Protein AF-A0A2E6AJY1-F1 (afdb_monomer)

Foldseek 3Di:
DVVVLVVPPDDPDQDQDDDDDDADVVFADFADCVSSVHDDDASHKDWDADPVRPDTPDIDGDHPADWDADPVPPRDTAHAPDDDGRDDTHHDAALFKEFFWWLQFAAFDQDPVSADGHGDQWTKIKMFGQDQAKDFQQQKFKDWQWTDGQHHPDIHHHGFMEMEGQDPVSNCVQVVPFHYRYHIDHGRDLAWTKIFIAGNRGGTNAIEIAGCFPPAAVQSRNWQWIKGQQESQAHRHFRLRIYTFWQQVVWDKDKDKDKDFWAPFDPPDPLFAKKWKAFQFFFKKKKAQKWKWWPPVPVVPTATFDDCRFCPVPCPQKDAAFQKDWGWAQDPVGSVGIIIIIGGHTGDALAHRTMMGGTDRVPHGDDRDGRIMMMIIIMMIGTTGFQWMWIAGRRLTPIDIDRRDTHPDHFDRRHRGNSYDHAQFKDKDDWDKPPQAAAAQDKIKTKIFIDGPLAWDFKWKWKDQPDDIDIDTWDDPPRTMTIDIDTGHGAQTKMAMKMKTAGPVGRIAIPVRVGVQWAPMGHYHHPQDDPPFFKEKEKADDPVVVCQLLDQLHLPHPFWGFIWIDISSHDIATRKTKHWDDDLAQSNDLFTKMKIAGRSVDADVNQARIKIWGRPFPCVVLLLVLQVQLPLADGFDKGKYFYRDHDPSNTGITIIGRCPVALSSLVVPAPVGNPKWKWFQDFNFDWDFPDPPDSSGRTGRDYPPTPTDDQDFLAAPDDDLSSCDNRIPTDPPSSRVDCVLSNLRSHLLNDFDPSSVVSQVQRAPLLSLLLNLLSLLLQQQQAEQFHAPPDPDNHRGQWMWIQRPVRRYTGTHGGDRSSTPPDDLQDDSGGDGSVSRSCPHQQNVLSSLLSNVSSLVGRLALVNSVVVQVVSCVSRVHHCVSSRVSSVSSNVNSVVVAPDADFWEWPDAADEAQAQKDKTKTWHASQFDFKDWPPDPDGFDWGRPHSTIIIGIDGDDAAKDKTFMWTAGPVRHTGDGPYGRIYIYHHNHDDQCQLLQKFWFWWQQAAAADDPVLVVVVNRDRQQQTKIKIFRQDQAKHQQAQKFKDWQWTDGLVQWPDGIHHHGFMEMEGQHPVSNCVQVNDPAHYRYYIPHGHDLAKDWIFIAGNNRHTSDIEIDGCDPPAAVCSRRVQWIWGAQDRPDDRNDNVRIYTDDHHYDGRPRRPDQQQPPVRPSDLDQVSLQVLLVQQPDPDHDCSLVRVPPSDSHPVSSCCSACVRLVAALQCLPSPRAREPVSVVQLVVLPQEPVDDPLCDTSNNQPSSSSSGRYPVSVVRRVVSVRYDD

Mean predicted aligned error: 14.97 Å

Sequence (1280 aa):
MLVDCLKHLADVANLVSFPSETLGVGGMKVLSPEDLRGRPDENDLLLLYSSDGQQLLDARCVTDRPGARHDAHAGDWLHPSKLTAGVVNEFSISDAIVINEIMFHHRGRPSSDGMDRVESQEEWIELTNRTTSPVDISGWQLTEAVEFTFANKTIVDPGEFVVVAKDVEAVRIVFPDVRYLGEYTGSLADSNERILLLDQRGNPVDEVHYFDSKPWPEYADGKHSSLELIDVDADNSQAASWAASIESHRSDWQQISYRGVAGPGDSDSRDYHELVMGMLDEGEILIDDIRVIENPDADADARQLIQNSTFDAGNERWRIIGNHAGTVVADPEDPSNQVLHLVSTGRTDDIHNHVETTLKFGDTFATVTEGQSYEISFRAKWLGGSNQLHTRLYFNELPKSHAIEAPVQNGTPGQPNSTAVENAGPSYSSLSQSPVIPDAEQEVVISIDAYDRDGIGAMQLYYTTGEAWEITSMSTDDGITYTGVIPGQPEETTVQFYVAAVDQQGANSMYPPAGPDSRAMIQFQDGNAKLNTVHNFRIIMAASDSAVLHERTSLMSNRRHRATVVYDEEVVYYDVGVRLSGASSSRQSTQHGYNVQFHADQLLLGIHETVTVDRNNPNEIFVRHLINNAGGVPGMYNDVIHVIGTRRDRIGTAQLRLARYDDVYLASQFQDGQEGLLFEKELTYRQALSQSNDPESLKVPFGYSHPLELNTDLEDFGDDKEAYRWHWLVKNHRERDDYRQIVALNKAFSLTGPELQSALVDVIDVDQWLRTFAVMRLFGNRDFYSQPSGYQGHWRHNFQAYVRPEDNRVLVLPWDIDESFQISTSSTIFGVGNVTKLIQLPDNLHYYYGHLDDLMTASFNTEYMDAWKDHYGELLKIDLSRNVNYITSRVEYVRSQLPAELAFELKTQDQTINDSQATLSGAGWVNVREIRLADSLQPIDVIWTSPTTWEAVIPVGPGVNELSVEAFDFRGNRIDTPFANAVTITSTWEDRPQLNQLRVTEINYHPADPSSAEAAAGYDRDDDFEYIELVNKGDQPIELAGARFTEGITFDFSESSVSVLQPNEHVLVVEDIGAFRYRFGSSLLVAGQWSGGLSGNGELLVLIDLNGNEIHRFQYLDDVPWPVAADGGGATLEVVDTEANYNSPENWRASVQGGTPGAGGDSVLGDFDHNGQLNAADIDLLFVELRADEPDLAYDLNGDGRIDELDRDVLVRDILQTNYGDVNLDGVFDSEDLVRLLQIGSFEEGDDRDSTWGDGDWNGDGDFTSEDFVLAFQSGGYTA

Radius of gyration: 40.58 Å; Cα contacts (8 Å, |Δi|>4): 2928; chains: 1; bounding box: 121×111×91 Å

Nearest PDB structures (foldseek):
  5ak8-assembly1_A  TM=7.059E-01  e=1.902E-05  Porphyromonas gingivalis
  5ak7-assembly1_A  TM=6.724E-01  e=1.473E-05  Porphyromonas gingivalis
  6i0x-assembly1_A  TM=6.744E-01  e=1.717E-05  Porphyromonas gingivalis W83
  4ytb-assembly1_A  TM=6.776E-01  e=2.335E-05  Porphyromonas gingivalis W83
  4lsd-assembly3_H  TM=6.461E-01  e=1.478E-02  Homo sapiens

pLDDT: mean 89.28, std 9.58, range [34.38, 98.62]

Structure (mmCIF, N/CA/C/O backbone):
data_AF-A0A2E6AJY1-F1
#
_entry.id   AF-A0A2E6AJY1-F1
#
loop_
_atom_site.group_PDB
_atom_site.id
_atom_site.type_symbol
_atom_site.label_atom_id
_atom_site.label_alt_id
_atom_site.label_comp_id
_atom_site.label_asym_id
_atom_site.label_entity_id
_atom_site.label_seq_id
_atom_site.pdbx_PDB_ins_code
_atom_site.Cartn_x
_atom_site.Cartn_y
_atom_site.Cartn_z
_atom_site.occupancy
_atom_site.B_iso_or_equiv
_atom_site.auth_seq_id
_atom_site.auth_comp_id
_atom_site.auth_asym_id
_atom_site.auth_atom_id
_atom_site.pdbx_PDB_model_num
ATOM 1 N N . MET A 1 1 ? 19.688 -23.619 1.509 1.00 42.84 1 MET A N 1
ATOM 2 C CA . MET A 1 1 ? 20.638 -24.765 1.494 1.00 42.84 1 MET A CA 1
ATOM 3 C C . MET A 1 1 ? 21.855 -24.621 2.423 1.00 42.84 1 MET A C 1
ATOM 5 O O . MET A 1 1 ? 21.955 -25.414 3.346 1.00 42.84 1 MET A O 1
ATOM 9 N N . LEU A 1 2 ? 22.778 -23.655 2.260 1.00 47.34 2 LEU A N 1
ATOM 10 C CA . LEU A 1 2 ? 23.972 -23.548 3.142 1.00 47.34 2 LEU A CA 1
ATOM 11 C C . LEU A 1 2 ? 23.625 -23.330 4.632 1.00 47.34 2 LEU A C 1
ATOM 13 O O . LEU A 1 2 ? 24.323 -23.838 5.507 1.00 47.34 2 LEU A O 1
ATOM 17 N N . VAL A 1 3 ? 22.520 -22.633 4.919 1.00 50.81 3 VAL A N 1
ATOM 18 C CA . VAL A 1 3 ? 22.020 -22.381 6.284 1.00 50.81 3 VAL A CA 1
ATOM 19 C C . VAL A 1 3 ? 21.608 -23.667 7.014 1.00 50.81 3 VAL A C 1
ATOM 21 O O . VAL A 1 3 ? 21.845 -23.777 8.215 1.00 50.81 3 VAL A O 1
ATOM 24 N N . ASP A 1 4 ? 21.066 -24.670 6.317 1.00 53.69 4 ASP A N 1
ATOM 25 C CA . ASP A 1 4 ? 20.640 -25.929 6.947 1.00 53.69 4 ASP A CA 1
ATOM 26 C C . ASP A 1 4 ? 21.817 -26.853 7.267 1.00 53.69 4 ASP A C 1
ATOM 28 O O . ASP A 1 4 ? 21.840 -27.469 8.331 1.00 53.69 4 ASP A O 1
ATOM 32 N N . CYS A 1 5 ? 22.860 -26.862 6.434 1.00 60.31 5 CYS A N 1
ATOM 33 C CA . CYS A 1 5 ? 24.099 -27.588 6.735 1.00 60.31 5 CYS A CA 1
ATOM 34 C C . CYS A 1 5 ? 24.877 -26.939 7.896 1.00 60.31 5 CYS A C 1
ATOM 36 O O . CYS A 1 5 ? 25.526 -27.628 8.682 1.00 60.31 5 CYS A O 1
ATOM 38 N N . LEU A 1 6 ? 24.788 -25.609 8.050 1.00 59.66 6 LEU A N 1
ATOM 39 C CA . LEU A 1 6 ? 25.415 -24.875 9.158 1.00 59.66 6 LEU A CA 1
ATOM 40 C C . LEU A 1 6 ? 24.801 -25.223 10.528 1.00 59.66 6 LEU A C 1
ATOM 42 O O . LEU A 1 6 ? 25.501 -25.131 11.539 1.00 59.66 6 LEU A O 1
ATOM 46 N N . LYS A 1 7 ? 23.541 -25.686 10.585 1.00 54.38 7 LYS A N 1
ATOM 47 C CA . LYS A 1 7 ? 22.890 -26.149 11.830 1.00 54.38 7 LYS A CA 1
ATOM 48 C C . LYS A 1 7 ? 23.546 -27.411 12.412 1.00 54.38 7 LYS A C 1
ATOM 50 O O . LYS A 1 7 ? 23.409 -27.666 13.607 1.00 54.38 7 LYS A O 1
ATOM 55 N N . HIS A 1 8 ? 24.300 -28.160 11.603 1.00 50.12 8 HIS A N 1
ATOM 56 C CA . HIS A 1 8 ? 25.023 -29.373 11.999 1.00 50.12 8 HIS A CA 1
ATOM 57 C C . HIS A 1 8 ? 26.500 -29.141 12.374 1.00 50.12 8 HIS A C 1
ATOM 59 O O . HIS A 1 8 ? 27.252 -30.103 12.514 1.00 50.12 8 HIS A O 1
ATOM 65 N N . LEU A 1 9 ? 26.929 -27.894 12.617 1.00 51.03 9 LEU A N 1
ATOM 66 C CA . LEU A 1 9 ? 28.257 -27.571 13.168 1.00 51.03 9 LEU A CA 1
ATOM 67 C C . LEU A 1 9 ? 28.395 -27.987 14.652 1.00 51.03 9 LEU A C 1
ATOM 69 O O . LEU A 1 9 ? 28.571 -27.160 15.547 1.00 51.03 9 LEU A O 1
ATOM 73 N N . ALA A 1 10 ? 28.354 -29.288 14.925 1.00 42.06 10 ALA A N 1
ATOM 74 C CA . ALA A 1 10 ? 28.897 -29.888 16.134 1.00 42.06 10 ALA A CA 1
ATOM 75 C C . ALA A 1 10 ? 30.087 -30.770 15.722 1.00 42.06 10 ALA A C 1
ATOM 77 O O . ALA A 1 10 ? 29.943 -31.654 14.889 1.00 42.06 10 ALA A O 1
ATOM 78 N N . ASP A 1 11 ? 31.257 -30.502 16.308 1.00 45.09 11 ASP A N 1
ATOM 79 C CA . ASP A 1 11 ? 32.569 -31.124 16.053 1.00 45.09 11 ASP A CA 1
ATOM 80 C C . ASP A 1 11 ? 33.339 -30.682 14.789 1.00 45.09 11 ASP A C 1
ATOM 82 O O . ASP A 1 11 ? 33.378 -31.325 13.743 1.00 45.09 11 ASP A O 1
ATOM 86 N N . VAL A 1 12 ? 34.133 -29.616 14.952 1.00 52.53 12 VAL A N 1
ATOM 87 C CA . VAL A 1 12 ? 35.274 -29.307 14.075 1.00 52.53 12 VAL A CA 1
ATOM 88 C C . VAL A 1 12 ? 36.398 -30.318 14.337 1.00 52.53 12 VAL A C 1
ATOM 90 O O . VAL A 1 12 ? 37.255 -30.056 15.182 1.00 52.53 12 VAL A O 1
ATOM 93 N N . ALA A 1 13 ? 36.440 -31.465 13.647 1.00 53.91 13 ALA A N 1
ATOM 94 C CA . ALA A 1 13 ? 37.613 -32.352 13.733 1.00 53.91 13 ALA A CA 1
ATOM 95 C C . ALA A 1 13 ? 37.747 -33.433 12.635 1.00 53.91 13 ALA A C 1
ATOM 97 O O . ALA A 1 13 ? 37.856 -34.605 12.970 1.00 53.91 13 ALA A O 1
ATOM 98 N N . ASN A 1 14 ? 37.864 -33.086 11.345 1.00 63.66 14 ASN A N 1
ATOM 99 C CA . ASN A 1 14 ? 38.425 -34.009 10.332 1.00 63.66 14 ASN A CA 1
ATOM 100 C C . ASN A 1 14 ? 39.212 -33.273 9.229 1.00 63.66 14 ASN A C 1
ATOM 102 O O . ASN A 1 14 ? 38.935 -33.394 8.041 1.00 63.66 14 ASN A O 1
ATOM 106 N N . LEU A 1 15 ? 40.236 -32.501 9.614 1.00 70.88 15 LEU A N 1
ATOM 107 C CA . LEU A 1 15 ? 41.126 -31.862 8.639 1.00 70.88 15 LEU A CA 1
ATOM 108 C C . LEU A 1 15 ? 41.986 -32.915 7.915 1.00 70.88 15 LEU A C 1
ATOM 110 O O . LEU A 1 15 ? 42.798 -33.618 8.531 1.00 70.88 15 LEU A O 1
ATOM 114 N N . VAL A 1 16 ? 41.842 -32.978 6.593 1.00 74.62 16 VAL A N 1
ATOM 115 C CA . VAL A 1 16 ? 42.695 -33.760 5.695 1.00 74.62 16 VAL A CA 1
ATOM 116 C C . VAL A 1 16 ? 43.609 -32.799 4.940 1.00 74.62 16 VAL A C 1
ATOM 118 O O . VAL A 1 16 ? 43.146 -31.942 4.196 1.00 74.62 16 VAL A O 1
ATOM 121 N N . SER A 1 17 ? 44.922 -32.938 5.123 1.00 76.62 17 SER A N 1
ATOM 122 C CA . SER A 1 17 ? 45.910 -32.191 4.338 1.00 76.62 17 SER A CA 1
ATOM 123 C C . SER A 1 17 ? 46.384 -33.028 3.156 1.00 76.62 17 SER A C 1
ATOM 125 O O . SER A 1 17 ? 46.909 -34.129 3.348 1.00 76.62 17 SER A O 1
ATOM 127 N N . PHE A 1 18 ? 46.251 -32.490 1.947 1.00 73.38 18 PHE A N 1
ATOM 128 C CA . PHE A 1 18 ? 46.816 -33.100 0.747 1.00 73.38 18 PHE A CA 1
ATOM 129 C C . PHE A 1 18 ? 48.345 -32.915 0.707 1.00 73.38 18 PHE A C 1
ATOM 131 O O . PHE A 1 18 ? 48.871 -31.934 1.246 1.00 73.38 18 PHE A O 1
ATOM 138 N N . PRO A 1 19 ? 49.098 -33.842 0.088 1.00 72.88 19 PRO A N 1
ATOM 139 C CA . PRO A 1 19 ? 50.510 -33.626 -0.206 1.00 72.88 19 PRO A CA 1
ATOM 140 C C . PRO A 1 19 ? 50.704 -32.357 -1.043 1.00 72.88 19 PRO A C 1
ATOM 142 O O . PRO A 1 19 ? 49.850 -32.013 -1.853 1.00 72.88 19 PRO A O 1
ATOM 145 N N . SER A 1 20 ? 51.846 -31.681 -0.890 1.00 73.00 20 SER A N 1
ATOM 146 C CA . SER A 1 20 ? 52.177 -30.527 -1.732 1.00 73.00 20 SER A CA 1
ATOM 147 C C . SER A 1 20 ? 52.268 -30.961 -3.200 1.00 73.00 20 SER A C 1
ATOM 149 O O . SER A 1 20 ? 53.200 -31.665 -3.593 1.00 73.00 20 SER A O 1
ATOM 151 N N . GLU A 1 21 ? 51.280 -30.549 -3.990 1.00 73.56 21 GLU A N 1
ATOM 152 C CA . GLU A 1 21 ? 51.179 -30.785 -5.426 1.00 73.56 21 GLU A CA 1
ATOM 153 C C . GLU A 1 21 ? 50.774 -29.490 -6.140 1.00 73.56 21 GLU A C 1
ATOM 155 O O . GLU A 1 21 ? 50.106 -28.630 -5.571 1.00 73.56 21 GLU A O 1
ATOM 160 N N . THR A 1 22 ? 51.232 -29.315 -7.379 1.00 78.31 22 THR A N 1
ATOM 161 C CA . THR A 1 22 ? 50.861 -28.166 -8.213 1.00 78.31 22 THR A CA 1
ATOM 162 C C . THR A 1 22 ? 49.857 -28.634 -9.251 1.00 78.31 22 THR A C 1
ATOM 164 O O . THR A 1 22 ? 50.200 -29.445 -10.113 1.00 78.31 22 THR A O 1
ATOM 167 N N . LEU A 1 23 ? 48.636 -28.111 -9.178 1.00 79.31 23 LEU A N 1
ATOM 168 C CA . LEU A 1 23 ? 47.626 -28.289 -10.212 1.00 79.31 23 LEU A CA 1
ATOM 169 C C . LEU A 1 23 ? 47.778 -27.144 -11.222 1.00 79.31 23 LEU A C 1
ATOM 171 O O . LEU A 1 23 ? 47.680 -25.975 -10.857 1.00 79.31 23 LEU A O 1
ATOM 175 N N . GLY A 1 24 ? 48.115 -27.465 -12.472 1.00 80.44 24 GLY A N 1
ATOM 176 C CA . GLY A 1 24 ? 48.156 -26.464 -13.545 1.00 80.44 24 GLY A CA 1
ATOM 177 C C . GLY A 1 24 ? 46.748 -26.000 -13.932 1.00 80.44 24 GLY A C 1
ATOM 178 O O . GLY A 1 24 ? 45.772 -26.670 -13.603 1.00 80.44 24 GLY A O 1
ATOM 179 N N . VAL A 1 25 ? 46.642 -24.889 -14.667 1.00 76.75 25 VAL A N 1
ATOM 180 C CA . VAL A 1 25 ? 45.364 -24.415 -15.235 1.00 76.75 25 VAL A CA 1
ATOM 181 C C . VAL A 1 25 ? 44.717 -25.539 -16.058 1.00 76.75 25 VAL A C 1
ATOM 183 O O . VAL A 1 25 ? 45.380 -26.135 -16.909 1.00 76.75 25 VAL A O 1
ATOM 186 N N . GLY A 1 26 ? 43.454 -25.863 -15.765 1.00 75.25 26 GLY A N 1
ATOM 187 C CA . GLY A 1 26 ? 42.714 -26.978 -16.378 1.00 75.25 26 GLY A CA 1
ATOM 188 C C . GLY A 1 26 ? 43.095 -28.382 -15.876 1.00 75.25 26 GLY A C 1
ATOM 189 O O . GLY A 1 26 ? 42.573 -29.375 -16.379 1.00 75.25 26 GLY A O 1
ATOM 190 N N . GLY A 1 27 ? 44.009 -28.502 -14.908 1.00 82.94 27 GLY A N 1
ATOM 191 C CA . GLY A 1 27 ? 44.335 -29.773 -14.262 1.00 82.94 27 GLY A CA 1
ATOM 192 C C . GLY A 1 27 ? 43.208 -30.249 -13.343 1.00 82.94 27 GLY A C 1
ATOM 193 O O . GLY A 1 27 ? 42.554 -29.441 -12.695 1.00 82.94 27 GLY A O 1
ATOM 194 N N . MET A 1 28 ? 43.002 -31.565 -13.250 1.00 86.31 28 MET A N 1
ATOM 195 C CA . MET A 1 28 ? 41.952 -32.171 -12.420 1.00 86.31 28 MET A CA 1
ATOM 196 C C . MET A 1 28 ? 42.543 -33.118 -11.377 1.00 86.31 28 MET A C 1
ATOM 198 O O . MET A 1 28 ? 43.486 -33.862 -11.660 1.00 86.31 28 MET A O 1
ATOM 202 N N . LYS A 1 29 ? 41.955 -33.120 -10.178 1.00 86.50 29 LYS A N 1
ATOM 203 C CA . LYS A 1 29 ? 42.281 -34.044 -9.089 1.00 86.50 29 LYS A CA 1
ATOM 204 C C . LYS A 1 29 ? 41.011 -34.759 -8.640 1.00 86.50 29 LYS A C 1
ATOM 206 O O . LYS A 1 29 ? 40.034 -34.115 -8.281 1.00 86.50 29 LYS A O 1
ATOM 211 N N . VAL A 1 30 ? 41.041 -36.089 -8.649 1.00 88.31 30 VAL A N 1
ATOM 212 C CA . VAL A 1 30 ? 39.975 -36.917 -8.071 1.00 88.31 30 VAL A CA 1
ATOM 213 C C . VAL A 1 30 ? 40.367 -37.267 -6.647 1.00 88.31 30 VAL A C 1
ATOM 215 O O . VAL A 1 30 ? 41.493 -37.713 -6.427 1.00 88.31 30 VAL A O 1
ATOM 218 N N . LEU A 1 31 ? 39.440 -37.064 -5.714 1.00 86.25 31 LEU A N 1
ATOM 219 C CA . LEU A 1 31 ? 39.579 -37.457 -4.317 1.00 86.25 31 LEU A CA 1
ATOM 220 C C . LEU A 1 31 ? 38.693 -38.674 -4.057 1.00 86.25 31 LEU A C 1
ATOM 222 O O . LEU A 1 31 ? 37.491 -38.634 -4.319 1.00 86.25 31 LEU A O 1
ATOM 226 N N . SER A 1 32 ? 39.284 -39.766 -3.583 1.00 85.50 32 SER A N 1
ATOM 227 C CA . SER A 1 32 ? 38.549 -40.967 -3.190 1.00 85.50 32 SER A CA 1
ATOM 228 C C . SER A 1 32 ? 38.140 -40.917 -1.709 1.00 85.50 32 SER A C 1
ATOM 230 O O . SER A 1 32 ? 38.655 -40.094 -0.946 1.00 85.50 32 SER A O 1
ATOM 232 N N . PRO A 1 33 ? 37.254 -41.817 -1.244 1.00 84.56 33 PRO A N 1
ATOM 233 C CA . PRO A 1 33 ? 36.980 -41.956 0.185 1.00 84.56 33 PRO A CA 1
ATOM 234 C C . PRO A 1 33 ? 38.246 -42.204 1.023 1.00 84.56 33 PRO A C 1
ATOM 236 O O . PRO A 1 33 ? 38.323 -41.764 2.165 1.00 84.56 33 PRO A O 1
ATOM 239 N N . GLU A 1 34 ? 39.268 -42.872 0.476 1.00 83.44 34 GLU A N 1
ATOM 240 C CA . GLU A 1 34 ? 40.556 -43.040 1.159 1.00 83.44 34 GLU A CA 1
ATOM 241 C C . GLU A 1 34 ? 41.315 -41.717 1.316 1.00 83.44 34 GLU A C 1
ATOM 243 O O . GLU A 1 34 ? 41.922 -41.495 2.367 1.00 83.44 34 GLU A O 1
ATOM 248 N N . ASP A 1 35 ? 41.249 -40.835 0.313 1.00 81.06 35 ASP A N 1
ATOM 249 C CA . ASP A 1 35 ? 41.829 -39.493 0.394 1.00 8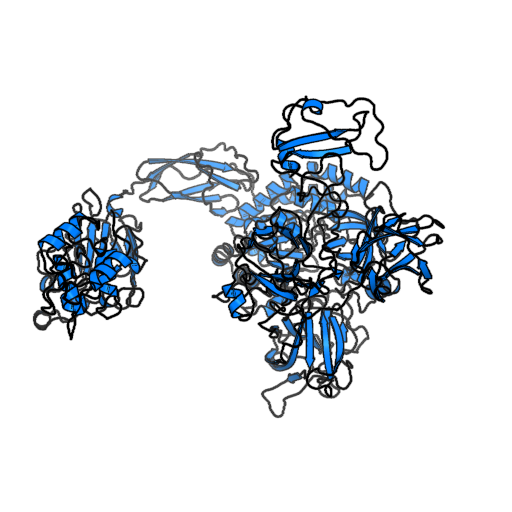1.06 35 ASP A CA 1
ATOM 250 C C . ASP A 1 35 ? 41.109 -38.654 1.461 1.00 81.06 35 ASP A C 1
ATOM 252 O O . ASP A 1 35 ? 41.764 -37.935 2.209 1.00 81.06 35 ASP A O 1
ATOM 256 N N . LEU A 1 36 ? 39.784 -38.804 1.593 1.00 78.19 36 LEU A N 1
ATOM 257 C CA . LEU A 1 36 ? 38.934 -38.064 2.538 1.00 78.19 36 LEU A CA 1
ATOM 258 C C . LEU A 1 36 ? 38.802 -38.714 3.931 1.00 78.19 36 LEU A C 1
ATOM 260 O O . LEU A 1 36 ? 38.121 -38.176 4.798 1.00 78.19 36 LEU A O 1
ATOM 264 N N . ARG A 1 37 ? 39.482 -39.845 4.181 1.00 78.81 37 ARG A N 1
ATOM 265 C CA . ARG A 1 37 ? 39.387 -40.660 5.417 1.00 78.81 37 ARG A CA 1
ATOM 266 C C . ARG A 1 37 ? 37.990 -41.223 5.717 1.00 78.81 37 ARG A C 1
ATOM 268 O O . ARG A 1 37 ? 37.690 -41.549 6.865 1.00 78.81 37 ARG A O 1
ATOM 275 N N . GLY A 1 38 ? 37.170 -41.400 4.695 1.00 82.56 38 GLY A N 1
ATOM 276 C CA . GLY A 1 38 ? 35.807 -41.900 4.795 1.00 82.56 38 GLY A CA 1
ATOM 277 C C . GLY A 1 38 ? 34.940 -41.358 3.668 1.00 82.56 38 GLY A C 1
ATOM 278 O O . GLY A 1 38 ? 35.344 -40.464 2.926 1.00 82.56 38 GLY A O 1
ATOM 279 N N . ARG A 1 39 ? 33.742 -41.924 3.527 1.00 83.44 39 ARG A N 1
ATOM 280 C CA . ARG A 1 39 ? 32.691 -41.315 2.714 1.00 83.44 39 ARG A CA 1
ATOM 281 C C . ARG A 1 39 ? 31.981 -40.281 3.601 1.00 83.44 39 ARG A C 1
ATOM 283 O O . ARG A 1 39 ? 31.583 -40.685 4.689 1.00 83.44 39 ARG A O 1
ATOM 290 N N . PRO A 1 40 ? 31.853 -39.015 3.172 1.00 83.12 40 PRO A N 1
ATOM 291 C CA . PRO A 1 40 ? 31.015 -38.045 3.871 1.00 83.12 40 PRO A CA 1
ATOM 292 C C . PRO A 1 40 ? 29.555 -38.508 3.891 1.00 83.12 40 PRO A C 1
ATOM 294 O O . PRO A 1 40 ? 29.091 -39.102 2.908 1.00 83.12 40 PRO A O 1
ATOM 297 N N . ASP A 1 41 ? 28.858 -38.242 4.986 1.00 84.25 41 ASP A N 1
ATOM 298 C CA . ASP A 1 41 ? 27.434 -38.520 5.132 1.00 84.25 41 ASP A CA 1
ATOM 299 C C . ASP A 1 41 ? 26.594 -37.424 4.448 1.00 84.25 41 ASP A C 1
ATOM 301 O O . ASP A 1 41 ? 27.082 -36.345 4.105 1.00 84.25 41 ASP A O 1
ATOM 305 N N . GLU A 1 42 ? 25.322 -37.713 4.176 1.00 85.00 42 GLU A N 1
ATOM 306 C CA . GLU A 1 42 ? 24.395 -36.721 3.624 1.00 85.00 42 GLU A CA 1
ATOM 307 C C . GLU A 1 42 ? 24.238 -35.538 4.595 1.00 85.00 42 GLU A C 1
ATOM 309 O O . GLU A 1 42 ? 24.121 -35.736 5.804 1.00 85.00 42 GLU A O 1
ATOM 314 N N . ASN A 1 43 ? 24.230 -34.316 4.059 1.00 84.38 43 ASN A N 1
ATOM 315 C CA . ASN A 1 43 ? 24.269 -33.036 4.779 1.00 84.38 43 ASN A CA 1
ATOM 316 C C . ASN A 1 43 ? 25.608 -32.671 5.445 1.00 84.38 43 ASN A C 1
ATOM 318 O O . ASN A 1 43 ? 25.704 -31.590 6.034 1.00 84.38 43 ASN A O 1
ATOM 322 N N . ASP A 1 44 ? 26.666 -33.479 5.293 1.00 83.06 44 ASP A N 1
ATOM 323 C CA . ASP A 1 44 ? 28.016 -33.047 5.673 1.00 83.06 44 ASP A CA 1
ATOM 324 C C . ASP A 1 44 ? 28.442 -31.818 4.854 1.00 83.06 44 ASP A C 1
ATOM 326 O O . ASP A 1 44 ? 28.195 -31.727 3.649 1.00 83.06 44 ASP A O 1
ATOM 330 N N . LEU A 1 45 ? 29.147 -30.877 5.488 1.00 85.44 45 LEU A N 1
ATOM 331 C CA . LEU A 1 45 ? 29.724 -29.714 4.812 1.00 85.44 45 LEU A CA 1
ATOM 332 C C . LEU A 1 45 ? 31.192 -29.974 4.455 1.00 85.44 45 LEU A C 1
ATOM 334 O O . LEU A 1 45 ? 32.060 -30.045 5.328 1.00 85.44 45 LEU A O 1
ATOM 338 N N . LEU A 1 46 ? 31.489 -30.061 3.160 1.00 85.25 46 LEU A N 1
ATOM 339 C CA . LEU A 1 46 ? 32.857 -30.120 2.653 1.00 85.25 46 LEU A CA 1
ATOM 340 C C . LEU A 1 46 ? 33.398 -28.707 2.455 1.00 85.25 46 LEU A C 1
ATOM 342 O O . LEU A 1 46 ? 32.775 -27.889 1.781 1.00 85.25 46 LEU A O 1
ATOM 346 N N . LEU A 1 47 ? 34.578 -28.442 3.016 1.00 86.44 47 LEU A N 1
ATOM 347 C CA . LEU A 1 47 ? 35.272 -27.158 2.931 1.00 86.44 47 LEU A CA 1
ATOM 348 C C . LEU A 1 47 ? 36.681 -27.370 2.378 1.00 86.44 47 LEU A C 1
ATOM 350 O O . LEU A 1 47 ? 37.468 -28.141 2.936 1.00 86.44 47 LEU A O 1
ATOM 354 N N . LEU A 1 48 ? 37.015 -26.666 1.300 1.00 86.75 48 LEU A N 1
ATOM 355 C CA . LEU A 1 48 ? 38.348 -26.657 0.712 1.00 86.75 48 LEU A CA 1
ATOM 356 C C . LEU A 1 48 ? 39.052 -25.357 1.087 1.00 86.75 48 LEU A C 1
ATOM 358 O O . LEU A 1 48 ? 38.608 -24.281 0.708 1.00 86.75 48 LEU A O 1
ATOM 362 N N . TYR A 1 49 ? 40.174 -25.453 1.796 1.00 85.12 49 TYR A N 1
ATOM 363 C CA . TYR A 1 49 ? 40.967 -24.293 2.203 1.00 85.12 49 TYR A CA 1
ATOM 364 C C . TYR A 1 49 ? 42.267 -24.173 1.409 1.00 85.12 49 TYR A C 1
ATOM 366 O O . TYR A 1 49 ? 42.824 -25.163 0.926 1.00 85.12 49 TYR A O 1
ATOM 374 N N . SER A 1 50 ? 42.793 -22.950 1.342 1.00 84.50 50 SER A N 1
ATOM 375 C CA . SER A 1 50 ? 44.165 -22.675 0.931 1.00 84.50 50 SER A CA 1
ATOM 376 C C . SER A 1 50 ? 45.160 -23.418 1.823 1.00 84.50 50 SER A C 1
ATOM 378 O O . SER A 1 50 ? 44.875 -23.781 2.965 1.00 84.50 50 SER A O 1
ATOM 380 N N . SER A 1 51 ? 46.378 -23.633 1.321 1.00 76.38 51 SER A N 1
ATOM 381 C CA . SER A 1 51 ? 47.406 -24.398 2.043 1.00 76.38 51 SER A CA 1
ATOM 382 C C . SER A 1 51 ? 47.825 -23.791 3.390 1.00 76.38 51 SER A C 1
ATOM 384 O O . SER A 1 51 ? 48.392 -24.496 4.221 1.00 76.38 51 SER A O 1
ATOM 386 N N . ASP A 1 52 ? 47.588 -22.493 3.603 1.00 81.19 52 ASP A N 1
ATOM 387 C CA . 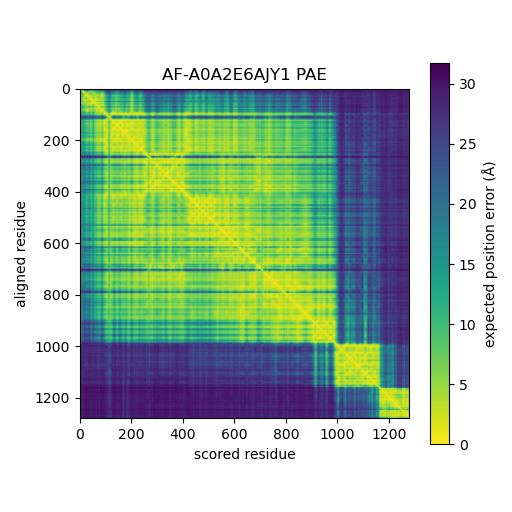ASP A 1 52 ? 47.818 -21.786 4.872 1.00 81.19 52 ASP A CA 1
ATOM 388 C C . ASP A 1 52 ? 46.577 -21.750 5.789 1.00 81.19 52 ASP A C 1
ATOM 390 O O . ASP A 1 52 ? 46.654 -21.246 6.913 1.00 81.19 52 ASP A O 1
ATOM 394 N N . GLY A 1 53 ? 45.449 -22.300 5.326 1.00 78.06 53 GLY A N 1
ATOM 395 C CA . GLY A 1 53 ? 44.177 -22.351 6.040 1.00 78.06 53 GLY A CA 1
ATOM 396 C C . GLY A 1 53 ? 43.477 -21.001 6.199 1.00 78.06 53 GLY A C 1
ATOM 397 O O . GLY A 1 53 ? 42.528 -20.923 6.973 1.00 78.06 53 GLY A O 1
ATOM 398 N N . GLN A 1 54 ? 43.948 -19.937 5.538 1.00 83.44 54 GLN A N 1
ATOM 399 C CA . GLN A 1 54 ? 43.416 -18.578 5.714 1.00 83.44 54 GLN A CA 1
ATOM 400 C C . GLN A 1 54 ? 42.278 -18.238 4.749 1.00 83.44 54 GLN A C 1
ATOM 402 O O . GLN A 1 54 ? 41.480 -17.352 5.042 1.00 83.44 54 GLN A O 1
ATOM 407 N N . GLN A 1 55 ? 42.195 -18.926 3.612 1.00 85.62 55 GLN A N 1
ATOM 408 C CA . GLN A 1 55 ? 41.204 -18.660 2.579 1.00 85.62 55 GLN A CA 1
ATOM 409 C C . GLN A 1 55 ? 40.369 -19.913 2.329 1.00 85.62 55 GLN A C 1
ATOM 411 O O . GLN A 1 55 ? 40.911 -20.990 2.083 1.00 85.62 55 GLN A O 1
ATOM 416 N N . LEU A 1 56 ? 39.046 -19.770 2.382 1.00 87.00 56 LEU A N 1
ATOM 417 C CA . LEU A 1 56 ? 38.126 -20.772 1.859 1.00 87.00 56 LEU A CA 1
ATOM 418 C C . LEU A 1 56 ? 38.143 -20.663 0.330 1.00 87.00 56 LEU A C 1
ATOM 420 O O . LEU A 1 56 ? 37.875 -19.597 -0.215 1.00 87.00 56 LEU A O 1
ATOM 424 N N . LEU A 1 57 ? 38.524 -21.745 -0.340 1.00 85.38 57 LEU A N 1
ATOM 425 C CA . LEU A 1 57 ? 38.601 -21.828 -1.796 1.00 85.38 57 LEU A CA 1
ATOM 426 C C . LEU A 1 57 ? 37.299 -22.352 -2.405 1.00 85.38 57 LEU A C 1
ATOM 428 O O . LEU A 1 57 ? 36.925 -21.904 -3.481 1.00 85.38 57 LEU A O 1
ATOM 432 N N . ASP A 1 58 ? 36.635 -23.301 -1.741 1.00 87.38 58 ASP A N 1
ATOM 433 C CA . ASP A 1 58 ? 35.343 -23.845 -2.174 1.00 87.38 58 ASP A CA 1
ATOM 434 C C . ASP A 1 58 ? 34.593 -24.480 -0.989 1.00 87.38 58 ASP A C 1
ATOM 436 O O . ASP A 1 58 ? 35.211 -24.890 -0.000 1.00 87.38 58 ASP A O 1
ATOM 440 N N . ALA A 1 59 ? 33.269 -24.583 -1.090 1.00 87.62 59 ALA A N 1
ATOM 441 C CA . ALA A 1 59 ? 32.411 -25.222 -0.099 1.00 87.62 59 ALA A CA 1
ATOM 442 C C . ALA A 1 59 ? 31.204 -25.910 -0.750 1.00 87.62 59 ALA A C 1
ATOM 444 O O . ALA A 1 59 ? 30.600 -25.377 -1.681 1.00 87.62 59 ALA A O 1
ATOM 445 N N . ARG A 1 60 ? 30.817 -27.084 -0.237 1.00 85.94 60 ARG A N 1
ATOM 446 C CA . ARG A 1 60 ? 29.641 -27.819 -0.728 1.00 85.94 60 ARG A CA 1
ATOM 447 C C . ARG A 1 60 ? 29.034 -28.718 0.345 1.00 85.94 60 ARG A C 1
ATOM 449 O O . ARG A 1 60 ? 29.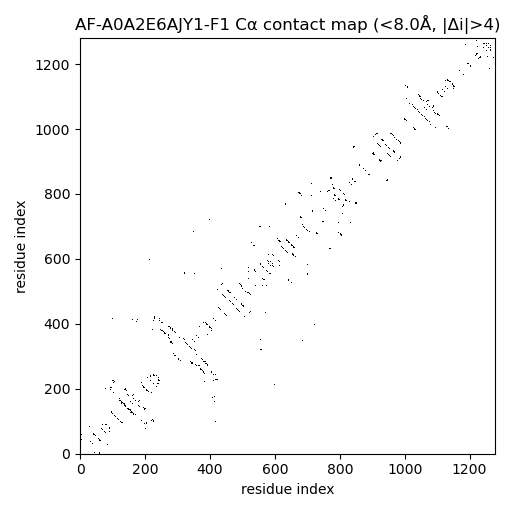753 -29.482 0.983 1.00 85.94 60 ARG A O 1
ATOM 456 N N . CYS A 1 61 ? 27.710 -28.674 0.492 1.00 86.38 61 CYS A N 1
ATOM 457 C CA . CYS A 1 61 ? 26.980 -29.693 1.242 1.00 86.38 61 CYS A CA 1
ATOM 458 C C . CYS A 1 61 ? 26.884 -30.990 0.435 1.00 86.38 61 CYS A C 1
ATOM 460 O O . CYS A 1 61 ? 26.601 -30.965 -0.767 1.00 86.38 61 CYS A O 1
ATOM 462 N N . VAL A 1 62 ? 27.112 -32.118 1.095 1.00 85.56 62 VAL A N 1
ATOM 463 C CA . VAL A 1 62 ? 26.988 -33.442 0.491 1.00 85.56 62 VAL A CA 1
ATOM 464 C C . VAL A 1 62 ? 25.518 -33.808 0.356 1.00 85.56 62 VAL A C 1
ATOM 466 O O . VAL A 1 62 ? 24.764 -33.765 1.321 1.00 85.56 62 VAL A O 1
ATOM 469 N N . THR A 1 63 ? 25.131 -34.186 -0.857 1.00 84.50 63 THR A N 1
ATOM 470 C CA . THR A 1 63 ? 23.788 -34.652 -1.209 1.00 84.50 63 THR A CA 1
ATOM 471 C C . THR A 1 63 ? 23.822 -36.138 -1.559 1.00 84.50 63 THR A C 1
ATOM 473 O O . THR A 1 63 ? 24.868 -36.682 -1.927 1.00 84.50 63 THR A O 1
ATOM 476 N N . ASP A 1 64 ? 22.673 -36.805 -1.493 1.00 84.56 64 ASP A N 1
ATOM 477 C CA . ASP A 1 64 ? 22.497 -38.189 -1.949 1.00 84.56 64 ASP A CA 1
ATOM 478 C C . ASP A 1 64 ? 22.616 -38.346 -3.482 1.00 84.56 64 ASP A C 1
ATOM 480 O O . ASP A 1 64 ? 22.885 -39.440 -3.993 1.00 84.56 64 ASP A O 1
ATOM 484 N N . ARG A 1 65 ? 22.485 -37.240 -4.222 1.00 86.06 65 ARG A N 1
ATOM 485 C CA . ARG A 1 65 ? 22.649 -37.158 -5.678 1.00 86.06 65 ARG A CA 1
ATOM 486 C C . ARG A 1 65 ? 24.036 -36.656 -6.087 1.00 86.06 65 ARG A C 1
ATOM 488 O O . ARG A 1 65 ? 24.593 -35.779 -5.423 1.00 86.06 65 ARG A O 1
ATOM 495 N N . PRO A 1 66 ? 24.589 -37.136 -7.217 1.00 87.56 66 PRO A N 1
ATOM 496 C CA . PRO A 1 66 ? 25.768 -36.527 -7.819 1.00 87.56 66 PRO A CA 1
ATOM 497 C C . PRO A 1 66 ? 25.523 -35.059 -8.172 1.00 87.56 66 PRO A C 1
ATOM 499 O O . PRO A 1 66 ? 24.531 -34.735 -8.826 1.00 87.56 66 PRO A O 1
ATOM 502 N N . GLY A 1 67 ? 26.456 -34.200 -7.773 1.00 88.69 67 GLY A N 1
ATOM 503 C CA . GLY A 1 67 ? 26.525 -32.808 -8.194 1.00 88.69 67 GLY A CA 1
ATOM 504 C C . GLY A 1 67 ? 27.808 -32.551 -8.978 1.00 88.69 67 GLY A C 1
ATOM 505 O O . GLY A 1 67 ? 28.830 -33.193 -8.726 1.00 88.69 67 GLY A O 1
ATOM 506 N N . ALA A 1 68 ? 27.767 -31.607 -9.909 1.00 88.12 68 ALA A N 1
ATOM 507 C CA . ALA A 1 68 ? 28.921 -31.092 -10.632 1.00 88.12 68 ALA A CA 1
ATOM 508 C C . ALA A 1 68 ? 28.664 -29.637 -11.057 1.00 88.12 68 ALA A C 1
ATOM 510 O O . ALA A 1 68 ? 27.520 -29.270 -11.290 1.00 88.12 68 ALA A O 1
ATOM 511 N N . ARG A 1 69 ? 29.712 -28.818 -11.204 1.00 85.81 69 ARG A N 1
ATOM 512 C CA . ARG A 1 69 ? 29.584 -27.466 -11.776 1.00 85.81 69 ARG A CA 1
ATOM 513 C C . ARG A 1 69 ? 29.663 -27.503 -13.304 1.00 85.81 69 ARG A C 1
ATOM 515 O O . ARG A 1 69 ? 30.419 -28.317 -13.854 1.00 85.81 69 ARG A O 1
ATOM 522 N N . HIS A 1 70 ? 28.902 -26.628 -13.955 1.00 80.56 70 HIS A N 1
ATOM 523 C CA . HIS A 1 70 ? 28.944 -26.379 -15.396 1.00 80.56 70 HIS A CA 1
ATOM 524 C C . HIS A 1 70 ? 29.387 -24.936 -15.661 1.00 80.56 70 HIS A C 1
ATOM 526 O O . HIS A 1 70 ? 28.886 -24.017 -15.017 1.00 80.56 70 HIS A O 1
ATOM 532 N N . ASP A 1 71 ? 30.298 -24.737 -16.617 1.00 70.50 71 ASP A N 1
ATOM 533 C CA . ASP A 1 71 ? 30.904 -23.422 -16.878 1.00 70.50 71 ASP A CA 1
ATOM 534 C C . ASP A 1 71 ? 29.872 -22.370 -17.329 1.00 70.50 71 ASP A C 1
ATOM 536 O O . ASP A 1 71 ? 30.050 -21.192 -17.049 1.00 70.50 71 ASP A O 1
ATOM 540 N N . ALA A 1 72 ? 28.775 -22.788 -17.977 1.00 66.38 72 ALA A N 1
ATOM 541 C CA . ALA A 1 72 ? 27.735 -21.876 -18.472 1.00 66.38 72 ALA A CA 1
ATOM 542 C C . ALA A 1 72 ? 26.656 -21.486 -17.437 1.00 66.38 72 ALA A C 1
ATOM 544 O O . ALA A 1 72 ? 25.799 -20.680 -17.762 1.00 66.38 72 ALA A O 1
ATOM 545 N N . HIS A 1 73 ? 26.670 -22.043 -16.220 1.00 70.44 73 HIS A N 1
ATOM 546 C CA . HIS A 1 73 ? 25.670 -21.745 -15.177 1.00 70.44 73 HIS A CA 1
ATOM 547 C C . HIS A 1 73 ? 26.343 -21.195 -13.917 1.00 70.44 73 HIS A C 1
ATOM 549 O O . HIS A 1 73 ? 26.298 -21.842 -12.878 1.00 70.44 73 HIS A O 1
ATOM 555 N N . ALA A 1 74 ? 27.066 -20.073 -14.036 1.00 64.62 74 ALA A N 1
ATOM 556 C CA . ALA A 1 74 ? 27.655 -19.280 -12.938 1.00 64.62 74 ALA A CA 1
ATOM 557 C C . ALA A 1 74 ? 28.423 -20.051 -11.829 1.00 64.62 74 ALA A C 1
ATOM 559 O O . ALA A 1 74 ? 28.689 -19.529 -10.747 1.00 64.62 74 ALA A O 1
ATOM 560 N N . GLY A 1 75 ? 28.827 -21.299 -12.084 1.00 65.69 75 GLY A N 1
ATOM 561 C CA . GLY A 1 75 ? 29.406 -22.183 -11.079 1.00 65.69 75 GLY A CA 1
ATOM 562 C C . GLY A 1 75 ? 28.398 -22.892 -10.163 1.00 65.69 75 GLY A C 1
ATOM 563 O O . GLY A 1 75 ? 28.841 -23.487 -9.181 1.00 65.69 75 GLY A O 1
ATOM 564 N N . ASP A 1 76 ? 27.101 -22.901 -10.449 1.00 77.75 76 ASP A N 1
ATOM 565 C CA . ASP A 1 76 ? 26.118 -23.669 -9.688 1.00 77.75 76 ASP A CA 1
ATOM 566 C C . ASP A 1 76 ? 26.367 -25.176 -9.761 1.00 77.75 76 ASP A C 1
ATOM 568 O O . ASP A 1 76 ? 26.889 -25.727 -10.735 1.00 77.75 76 ASP A O 1
ATOM 572 N N . TRP A 1 77 ? 26.008 -25.865 -8.678 1.00 84.44 77 TRP A N 1
ATOM 573 C CA . TRP A 1 77 ? 26.093 -27.318 -8.601 1.00 84.44 77 TRP A CA 1
ATOM 574 C C . TRP A 1 77 ? 24.841 -27.940 -9.211 1.00 84.44 77 TRP A C 1
ATOM 576 O O . TRP A 1 77 ? 23.799 -28.009 -8.565 1.00 84.44 77 TRP A O 1
ATOM 586 N N . LEU A 1 78 ? 24.997 -28.447 -10.427 1.00 89.12 78 LEU A N 1
ATOM 587 C CA . LEU A 1 78 ? 23.975 -29.106 -11.227 1.00 89.12 78 LEU A CA 1
ATOM 588 C C . LEU A 1 78 ? 24.090 -30.636 -11.148 1.00 89.12 78 LEU A C 1
ATOM 590 O O . LEU A 1 78 ? 25.067 -31.193 -10.640 1.00 89.12 78 LEU A O 1
ATOM 594 N N . HIS A 1 79 ? 23.111 -31.338 -11.704 1.00 90.62 79 HIS A N 1
ATOM 595 C CA . HIS A 1 79 ? 23.033 -32.791 -11.781 1.00 90.62 79 HIS A CA 1
ATOM 596 C C . HIS A 1 79 ? 23.516 -33.305 -13.146 1.00 90.62 79 HIS A C 1
ATOM 598 O O . HIS A 1 79 ? 22.795 -33.220 -14.149 1.00 90.62 79 HIS A O 1
ATOM 604 N N . PRO A 1 80 ? 24.734 -33.880 -13.220 1.00 90.12 80 PRO A N 1
ATOM 605 C CA . PRO A 1 80 ? 25.320 -34.276 -14.490 1.00 90.12 80 PRO A CA 1
ATOM 606 C C . PRO A 1 80 ? 24.556 -35.439 -15.131 1.00 90.12 80 PRO A C 1
ATOM 608 O O . PRO A 1 80 ? 24.007 -36.325 -14.467 1.00 90.12 80 PRO A O 1
ATOM 611 N N . SER A 1 81 ? 24.583 -35.481 -16.463 1.00 89.31 81 SER A N 1
ATOM 612 C CA . SER A 1 81 ? 23.985 -36.573 -17.243 1.00 89.31 81 SER A CA 1
ATOM 613 C C . SER A 1 81 ? 24.661 -37.918 -16.947 1.00 89.31 81 SER A C 1
ATOM 615 O O . SER A 1 81 ? 24.029 -38.979 -17.029 1.00 89.31 81 SER A O 1
ATOM 617 N N . LYS A 1 82 ? 25.939 -37.860 -16.548 1.00 88.94 82 LYS A N 1
ATOM 618 C CA . LYS A 1 82 ? 26.798 -38.996 -16.235 1.00 88.94 82 LYS A CA 1
ATOM 619 C C . LYS A 1 82 ? 27.894 -38.604 -15.241 1.00 88.94 82 LYS A C 1
ATOM 621 O O . LYS A 1 82 ? 28.378 -37.482 -15.238 1.00 88.94 82 LYS A O 1
ATOM 626 N N . LEU A 1 83 ? 28.347 -39.563 -14.436 1.00 88.00 83 LEU A N 1
ATOM 627 C CA . LEU A 1 83 ? 29.516 -39.395 -13.568 1.00 88.00 83 LEU A CA 1
ATOM 628 C C . LEU A 1 83 ? 30.825 -39.337 -14.379 1.00 88.00 83 LEU A C 1
ATOM 630 O O . LEU A 1 83 ? 31.129 -40.260 -15.138 1.00 88.00 83 LEU A O 1
ATOM 634 N N . THR A 1 84 ? 31.624 -38.293 -14.154 1.00 87.44 84 THR A N 1
ATOM 635 C CA . THR A 1 84 ? 32.807 -37.915 -14.959 1.00 87.44 84 THR A CA 1
ATOM 636 C C . THR A 1 84 ? 34.057 -37.660 -14.109 1.00 87.44 84 THR A C 1
ATOM 638 O O . THR A 1 84 ? 34.830 -36.741 -14.361 1.00 87.44 84 THR A O 1
ATOM 641 N N . ALA A 1 85 ? 34.294 -38.470 -13.074 1.00 86.25 85 ALA A N 1
ATOM 642 C CA . ALA A 1 85 ? 35.435 -38.266 -12.178 1.00 86.25 85 ALA A CA 1
ATOM 643 C C . ALA A 1 85 ? 36.782 -38.201 -12.937 1.00 86.25 85 ALA A C 1
ATOM 645 O O . ALA A 1 85 ? 37.191 -39.165 -13.587 1.00 86.25 85 ALA A O 1
ATOM 646 N N . GLY A 1 86 ? 37.489 -37.072 -12.813 1.00 85.31 86 GLY A N 1
ATOM 647 C CA . GLY A 1 86 ? 38.834 -36.868 -13.369 1.00 85.31 86 GLY A CA 1
ATOM 648 C C . GLY A 1 86 ? 38.878 -36.449 -14.838 1.00 85.31 86 GLY A C 1
ATOM 649 O O . GLY A 1 86 ? 39.964 -36.415 -15.417 1.00 85.31 86 GLY A O 1
ATOM 650 N N . VAL A 1 87 ? 37.724 -36.142 -15.429 1.00 87.62 87 VAL A N 1
ATOM 651 C CA . VAL A 1 87 ? 37.573 -35.537 -16.758 1.00 87.62 87 VAL A CA 1
ATOM 652 C C . VAL A 1 87 ? 36.532 -34.410 -16.693 1.00 87.62 87 VAL A C 1
ATOM 654 O O . VAL A 1 87 ? 35.951 -34.166 -15.638 1.00 87.62 87 VAL A O 1
ATOM 657 N N . VAL A 1 88 ? 36.322 -33.697 -17.803 1.00 84.75 88 VAL A N 1
ATOM 658 C CA . VAL A 1 88 ? 35.326 -32.612 -17.891 1.00 84.75 88 VAL A CA 1
ATOM 659 C C . VAL A 1 88 ? 33.923 -33.163 -17.619 1.00 84.75 88 VAL A C 1
ATOM 661 O O . VAL A 1 88 ? 33.601 -34.272 -18.051 1.00 84.75 88 VAL A O 1
ATOM 664 N N . ASN A 1 89 ? 33.107 -32.400 -16.890 1.00 87.94 89 ASN A N 1
ATOM 665 C CA . ASN A 1 89 ? 31.747 -32.793 -16.536 1.00 87.94 89 ASN A CA 1
ATOM 666 C C . ASN A 1 89 ? 30.826 -32.851 -17.762 1.00 87.94 89 ASN A C 1
ATOM 668 O O . ASN A 1 89 ? 30.865 -31.967 -18.612 1.00 87.94 89 ASN A O 1
ATOM 672 N N . GLU A 1 90 ? 29.997 -33.896 -17.850 1.00 88.31 90 GLU A N 1
ATOM 673 C CA . GLU A 1 90 ? 29.063 -34.110 -18.963 1.00 88.31 90 GLU A CA 1
ATOM 674 C C . GLU A 1 90 ? 27.623 -33.823 -18.515 1.00 88.31 90 GLU A C 1
ATOM 676 O O . GLU A 1 90 ? 27.051 -34.541 -17.686 1.00 88.31 90 GLU A O 1
ATOM 681 N N . PHE A 1 91 ? 26.999 -32.817 -19.122 1.00 87.12 91 PHE A N 1
ATOM 682 C CA . PHE A 1 91 ? 25.615 -32.422 -18.864 1.00 87.12 91 PHE A CA 1
ATOM 683 C C . PHE A 1 91 ? 24.727 -32.644 -20.091 1.00 87.12 91 PHE A C 1
ATOM 685 O O . PHE A 1 91 ? 25.193 -32.730 -21.225 1.00 87.12 91 PHE A O 1
ATOM 692 N N . SER A 1 92 ? 23.429 -32.775 -19.845 1.00 85.50 92 SER A N 1
ATOM 693 C CA . SER A 1 92 ? 22.385 -32.766 -20.873 1.00 85.50 92 SER A CA 1
ATOM 694 C C . SER A 1 92 ? 21.267 -31.878 -20.351 1.00 85.50 92 SER A C 1
ATOM 696 O O . SER A 1 92 ? 20.221 -32.380 -19.957 1.00 85.50 92 SER A O 1
ATOM 698 N N . ILE A 1 93 ? 21.575 -30.587 -20.243 1.00 81.94 93 ILE A N 1
ATOM 699 C CA . ILE A 1 93 ? 20.640 -29.555 -19.799 1.00 81.94 93 ILE A CA 1
ATOM 700 C C . ILE A 1 93 ? 19.850 -29.134 -21.032 1.00 81.94 93 ILE A C 1
ATOM 702 O O . ILE A 1 93 ? 20.434 -28.919 -22.097 1.00 81.94 93 ILE A O 1
ATOM 706 N N . SER A 1 94 ? 18.529 -29.119 -20.907 1.00 85.62 94 SER A N 1
ATOM 707 C CA . SER A 1 94 ? 17.659 -28.585 -21.944 1.00 85.62 94 SER A CA 1
ATOM 708 C C . SER A 1 94 ? 17.452 -27.106 -21.677 1.00 85.62 94 SER A C 1
ATOM 710 O O . SER A 1 94 ? 17.227 -26.729 -20.540 1.00 85.62 94 SER A O 1
ATOM 712 N N . ASP A 1 95 ? 17.498 -26.304 -22.728 1.00 87.12 95 ASP A N 1
ATOM 713 C CA . ASP A 1 95 ? 17.117 -24.893 -22.745 1.00 87.12 95 ASP A CA 1
ATOM 714 C C . ASP A 1 95 ? 15.954 -24.693 -23.737 1.00 87.12 95 ASP A C 1
ATOM 716 O O . ASP A 1 95 ? 15.846 -23.661 -24.389 1.00 87.12 95 ASP A O 1
ATOM 720 N N . ALA A 1 96 ? 15.160 -25.741 -23.976 1.00 92.69 96 ALA A N 1
ATOM 721 C CA . ALA A 1 96 ? 14.243 -25.808 -25.112 1.00 92.69 96 ALA A CA 1
ATOM 722 C C . ALA A 1 96 ? 12.859 -25.212 -24.829 1.00 92.69 96 ALA A C 1
ATOM 724 O O . ALA A 1 96 ? 12.186 -24.776 -25.761 1.00 92.69 96 ALA A O 1
ATOM 725 N N . ILE A 1 97 ? 12.441 -25.231 -23.564 1.00 96.69 97 ILE A N 1
ATOM 726 C CA . ILE A 1 97 ? 11.191 -24.637 -23.095 1.00 96.69 97 ILE A CA 1
ATOM 727 C C . ILE A 1 97 ? 11.539 -23.369 -22.337 1.00 96.69 97 ILE A C 1
ATOM 729 O O . ILE A 1 97 ? 12.453 -23.403 -21.517 1.00 96.69 97 ILE A O 1
ATOM 733 N N . VAL A 1 98 ? 10.812 -22.295 -22.608 1.00 96.75 98 VAL A N 1
ATOM 734 C CA . VAL A 1 98 ? 10.986 -21.001 -21.945 1.00 96.75 98 VAL A CA 1
ATOM 735 C C . VAL A 1 98 ? 9.674 -20.559 -21.313 1.00 96.75 98 VAL A C 1
ATOM 737 O O . VAL A 1 98 ? 8.599 -20.871 -21.833 1.00 96.75 98 VAL A O 1
ATOM 740 N N . ILE A 1 99 ? 9.775 -19.857 -20.191 1.00 98.25 99 ILE A N 1
ATOM 741 C CA . ILE A 1 99 ? 8.686 -19.113 -19.569 1.00 98.25 99 ILE A CA 1
ATOM 742 C C . ILE A 1 99 ? 8.404 -17.920 -20.481 1.00 98.25 99 ILE A C 1
ATOM 744 O O . ILE A 1 99 ? 9.299 -17.128 -20.764 1.00 98.25 99 ILE A O 1
ATOM 748 N N . ASN A 1 100 ? 7.185 -17.852 -21.007 1.00 97.81 100 ASN A N 1
ATOM 749 C CA . ASN A 1 100 ? 6.840 -16.973 -22.122 1.00 97.81 100 ASN A CA 1
ATOM 750 C C . ASN A 1 100 ? 5.921 -15.819 -21.715 1.00 97.81 100 ASN A C 1
ATOM 752 O O . ASN A 1 100 ? 6.057 -14.712 -22.229 1.00 97.81 100 ASN A O 1
ATOM 756 N N . GLU A 1 101 ? 4.980 -16.072 -20.811 1.00 98.19 101 GLU A N 1
ATOM 757 C CA . GLU A 1 101 ? 4.007 -15.075 -20.373 1.00 98.19 101 GLU A CA 1
ATOM 758 C C . GLU A 1 101 ? 3.537 -15.393 -18.946 1.00 98.19 101 GLU A C 1
ATOM 760 O O . GLU A 1 101 ? 3.395 -16.563 -18.579 1.00 98.19 101 GLU A O 1
ATOM 765 N N . ILE A 1 102 ? 3.354 -14.360 -18.120 1.00 97.88 102 ILE A N 1
ATOM 766 C CA . ILE A 1 102 ? 3.015 -14.487 -16.697 1.00 97.88 102 ILE A CA 1
ATOM 767 C C . ILE A 1 102 ? 1.902 -13.500 -16.348 1.00 97.88 102 ILE A C 1
ATOM 769 O O . ILE A 1 102 ? 2.042 -12.294 -16.550 1.00 97.88 102 ILE A O 1
ATOM 773 N N . MET A 1 103 ? 0.820 -13.996 -15.753 1.00 96.00 103 MET A N 1
ATOM 774 C CA . MET A 1 103 ? -0.187 -13.173 -15.083 1.00 96.00 103 MET A CA 1
ATOM 775 C C . MET A 1 103 ? -0.010 -13.339 -13.573 1.00 96.00 103 MET A C 1
ATOM 777 O O . MET A 1 103 ? -0.609 -14.237 -12.986 1.00 96.00 103 MET A O 1
ATOM 781 N N . PHE A 1 104 ? 0.859 -12.525 -12.964 1.00 93.88 104 PHE A N 1
ATOM 782 C CA . PHE A 1 104 ? 1.179 -12.632 -11.532 1.00 93.88 104 PHE A CA 1
ATOM 783 C C . PHE A 1 104 ? 0.204 -11.857 -10.647 1.00 93.88 104 PHE A C 1
ATOM 785 O O . PHE A 1 104 ? -0.141 -12.343 -9.584 1.00 93.88 104 PHE A O 1
ATOM 792 N N . HIS A 1 105 ? -0.291 -10.708 -11.113 1.00 89.56 105 HIS A N 1
ATOM 793 C CA . HIS A 1 105 ? -1.258 -9.895 -10.384 1.00 89.56 105 HIS A CA 1
ATOM 794 C C . HIS A 1 105 ? -2.414 -9.532 -11.315 1.00 89.56 105 HIS A C 1
ATOM 796 O O . HIS A 1 105 ? -2.428 -8.505 -12.001 1.00 89.56 105 HIS A O 1
ATOM 802 N N . HIS A 1 106 ? -3.419 -10.403 -11.361 1.00 85.12 106 HIS A N 1
ATOM 803 C CA . HIS A 1 106 ? -4.636 -10.114 -12.105 1.00 85.12 106 HIS A CA 1
ATOM 804 C C . HIS A 1 106 ? -5.527 -9.170 -11.295 1.00 85.12 106 HIS A C 1
ATOM 806 O O . HIS A 1 106 ? -5.705 -9.327 -10.088 1.00 85.12 106 HIS A O 1
ATOM 812 N N . ARG A 1 107 ? -6.169 -8.204 -11.963 1.00 76.44 107 ARG A N 1
ATOM 813 C CA . ARG A 1 107 ? -7.033 -7.239 -11.279 1.00 76.44 107 ARG A CA 1
ATOM 814 C C . ARG A 1 107 ? -8.106 -7.947 -10.444 1.00 76.44 107 ARG A C 1
ATOM 816 O O . ARG A 1 107 ? -8.923 -8.691 -10.990 1.00 76.44 107 ARG A O 1
ATOM 823 N N . GLY A 1 108 ? -8.147 -7.630 -9.149 1.00 68.06 108 GLY A N 1
ATOM 824 C CA . GLY A 1 108 ? -9.150 -8.156 -8.227 1.00 68.06 108 GLY A CA 1
ATOM 825 C C . GLY A 1 108 ? -10.584 -7.823 -8.651 1.00 68.06 108 GLY A C 1
ATOM 826 O O . GLY A 1 108 ? -10.884 -6.705 -9.109 1.00 68.06 108 GLY A O 1
ATOM 827 N N . ARG A 1 109 ? -11.476 -8.802 -8.490 1.00 62.34 109 ARG A N 1
ATOM 828 C CA . ARG A 1 109 ? -12.908 -8.684 -8.798 1.00 62.34 109 ARG A CA 1
ATOM 829 C C . ARG A 1 109 ? -13.640 -8.071 -7.600 1.00 62.34 109 ARG A C 1
ATOM 831 O O . ARG A 1 109 ? -13.232 -8.306 -6.465 1.00 62.34 109 ARG A O 1
ATOM 838 N N . PRO A 1 110 ? -14.718 -7.296 -7.806 1.00 52.09 110 PRO A N 1
ATOM 839 C CA . PRO A 1 110 ? -15.604 -6.945 -6.702 1.00 52.09 110 PRO A CA 1
ATOM 840 C C . PRO A 1 110 ? -16.115 -8.229 -6.033 1.00 52.09 110 PRO A C 1
ATOM 842 O O . PRO A 1 110 ? -16.499 -9.171 -6.729 1.00 52.09 110 PRO A O 1
ATOM 845 N N . SER A 1 111 ? -16.111 -8.271 -4.707 1.00 49.28 111 SER A N 1
ATOM 846 C CA . SER A 1 111 ? -16.706 -9.335 -3.906 1.00 49.28 111 SER A CA 1
ATOM 847 C C . SER A 1 111 ? -18.208 -9.447 -4.182 1.00 49.28 111 SER A C 1
ATOM 849 O O . SER A 1 111 ? -18.840 -8.548 -4.744 1.00 49.28 111 SER A O 1
ATOM 851 N N . SER A 1 112 ? -18.806 -10.567 -3.778 1.00 38.66 112 SER A N 1
ATOM 852 C CA . SER A 1 112 ? -20.230 -10.868 -3.983 1.00 38.66 112 SER A CA 1
ATOM 853 C C . SER A 1 112 ? -21.184 -9.879 -3.300 1.00 38.66 112 SER A C 1
ATOM 855 O O . SER A 1 112 ? -22.301 -9.680 -3.776 1.00 38.66 112 SER A O 1
ATOM 857 N N . ASP A 1 113 ? -20.750 -9.229 -2.224 1.00 36.19 113 ASP A N 1
ATOM 858 C CA . ASP A 1 113 ? -21.467 -8.148 -1.540 1.00 36.19 113 ASP A CA 1
ATOM 859 C C . ASP A 1 113 ? -21.134 -6.749 -2.102 1.00 36.19 113 ASP A C 1
ATOM 861 O O . ASP A 1 113 ? -21.697 -5.748 -1.657 1.00 36.19 113 ASP A O 1
ATOM 865 N N . GLY A 1 114 ? -20.243 -6.670 -3.100 1.00 34.38 114 GLY A N 1
ATOM 866 C CA . GLY A 1 114 ? -19.760 -5.430 -3.709 1.00 34.38 114 GLY A CA 1
ATOM 867 C C . GLY A 1 114 ? -18.924 -4.559 -2.767 1.00 34.38 114 GLY A C 1
ATOM 868 O O . GLY A 1 114 ? -18.668 -3.398 -3.095 1.00 34.38 114 GLY A O 1
ATOM 869 N N . MET A 1 115 ? -18.552 -5.095 -1.602 1.00 39.19 115 MET A N 1
ATOM 870 C CA . MET A 1 115 ? -17.879 -4.386 -0.520 1.00 39.19 115 MET A CA 1
ATOM 871 C C . MET A 1 115 ? -16.360 -4.400 -0.733 1.00 39.19 115 MET A C 1
ATOM 873 O O . MET A 1 115 ? -15.758 -3.334 -0.748 1.00 39.19 115 MET A O 1
ATOM 877 N N . ASP A 1 116 ? -15.745 -5.550 -0.993 1.00 46.38 116 ASP A N 1
ATOM 878 C CA . ASP A 1 116 ? -14.293 -5.711 -1.101 1.00 46.38 116 ASP A CA 1
ATOM 879 C C . ASP A 1 116 ? -13.845 -5.998 -2.540 1.00 46.38 116 ASP A C 1
ATOM 881 O O . ASP A 1 116 ? -14.627 -6.398 -3.400 1.00 46.38 116 ASP A O 1
ATOM 885 N N . ARG A 1 117 ? -12.564 -5.775 -2.845 1.00 55.03 117 ARG A N 1
ATOM 886 C CA . ARG A 1 117 ? -11.945 -6.397 -4.020 1.00 55.03 117 ARG A CA 1
ATOM 887 C C . ARG A 1 117 ? -11.299 -7.682 -3.542 1.00 55.03 117 ARG A C 1
ATOM 889 O O . ARG A 1 117 ? -10.399 -7.628 -2.715 1.00 55.03 117 ARG A O 1
ATOM 896 N N . VAL A 1 118 ? -11.776 -8.811 -4.047 1.00 59.53 118 VAL A N 1
ATOM 897 C CA . VAL A 1 118 ? -11.139 -10.102 -3.801 1.00 59.53 118 VAL A CA 1
ATOM 898 C C . VAL A 1 118 ? -10.020 -10.243 -4.818 1.00 59.53 118 VAL A C 1
ATOM 900 O O . VAL A 1 118 ? -10.239 -10.020 -6.016 1.00 59.53 118 VAL A O 1
ATOM 903 N N . GLU A 1 119 ? -8.831 -10.570 -4.327 1.00 66.44 119 GLU A N 1
ATOM 904 C CA . GLU A 1 119 ? -7.695 -10.956 -5.155 1.00 66.44 119 GLU A CA 1
ATOM 905 C C . GLU A 1 119 ? -8.139 -12.019 -6.167 1.00 66.44 119 GLU A C 1
ATOM 907 O O . GLU A 1 119 ? -8.910 -12.938 -5.854 1.00 66.44 119 GLU A O 1
ATOM 912 N N . SER A 1 120 ? -7.736 -11.836 -7.420 1.00 73.06 120 SER A N 1
ATOM 913 C CA . SER A 1 120 ? -8.171 -12.738 -8.476 1.00 73.06 120 SER A CA 1
ATOM 914 C C . SER A 1 120 ? -7.486 -14.095 -8.319 1.00 73.06 120 SER A C 1
ATOM 916 O O . SER A 1 120 ? -6.301 -14.167 -8.029 1.00 73.06 120 SER A O 1
ATOM 918 N N . GLN A 1 121 ? -8.219 -15.181 -8.564 1.00 75.56 121 GLN A N 1
ATOM 919 C CA . GLN A 1 121 ? -7.626 -16.524 -8.651 1.00 75.56 121 GLN A CA 1
ATOM 920 C C . GLN A 1 121 ? -7.058 -16.816 -10.055 1.00 75.56 121 GLN A C 1
ATOM 922 O O . GLN A 1 121 ? -6.606 -17.924 -10.328 1.00 75.56 121 GLN A O 1
ATOM 927 N N . GLU A 1 122 ? -7.087 -15.833 -10.962 1.00 84.44 122 GLU A N 1
ATOM 928 C CA . GLU A 1 122 ? -6.706 -15.955 -12.377 1.00 84.44 122 GLU A CA 1
ATOM 929 C C . GLU A 1 122 ? -5.203 -15.741 -12.615 1.00 84.44 122 GLU A C 1
ATOM 931 O O . GLU A 1 122 ? -4.806 -15.125 -13.605 1.00 84.44 122 GLU A O 1
ATOM 936 N N . GLU A 1 123 ? -4.364 -16.247 -11.715 1.00 93.19 123 GLU A N 1
ATOM 937 C CA . GLU A 1 123 ? -2.921 -16.302 -11.931 1.00 93.19 123 GLU A CA 1
ATOM 938 C C . GLU A 1 123 ? -2.550 -17.484 -12.836 1.00 93.19 123 GLU A C 1
ATOM 940 O O . GLU A 1 123 ? -3.103 -18.589 -12.716 1.00 93.19 123 GLU A O 1
ATOM 945 N N . TRP A 1 124 ? -1.591 -17.276 -13.738 1.00 96.62 124 TRP A N 1
ATOM 946 C CA . TRP A 1 124 ? -1.114 -18.328 -14.633 1.00 96.62 124 TRP A CA 1
ATOM 947 C C . TRP A 1 124 ? 0.286 -18.064 -15.188 1.00 96.62 124 TRP A C 1
ATOM 949 O O . TRP A 1 124 ? 0.763 -16.931 -15.250 1.00 96.62 124 TRP A O 1
ATOM 959 N N . ILE A 1 125 ? 0.934 -19.152 -15.613 1.00 98.50 125 ILE A N 1
ATOM 960 C CA . ILE A 1 125 ? 2.261 -19.172 -16.230 1.00 98.50 125 ILE A CA 1
ATOM 961 C C . ILE A 1 125 ? 2.154 -19.913 -17.563 1.00 98.50 125 ILE A C 1
ATOM 963 O O . ILE A 1 125 ? 1.707 -21.065 -17.617 1.00 98.50 125 ILE A O 1
ATOM 967 N N . GLU A 1 126 ? 2.595 -19.271 -18.638 1.00 98.56 126 GLU A N 1
ATOM 968 C CA . GLU A 1 126 ? 2.702 -19.869 -19.962 1.00 98.56 126 GLU A CA 1
ATOM 969 C C . GLU A 1 126 ? 4.140 -20.282 -20.282 1.00 98.56 126 GLU A C 1
ATOM 971 O O . GLU A 1 126 ? 5.097 -19.543 -20.046 1.00 98.56 126 GLU A O 1
ATOM 976 N N . LEU A 1 127 ? 4.280 -21.460 -20.885 1.00 98.50 127 LEU A N 1
ATOM 977 C CA . LEU A 1 127 ? 5.528 -21.980 -21.421 1.00 98.50 127 LEU A CA 1
ATOM 978 C C . LEU A 1 127 ? 5.427 -22.169 -22.937 1.00 98.50 127 LEU A C 1
ATOM 980 O O . LEU A 1 127 ? 4.385 -22.586 -23.446 1.00 98.50 127 LEU A O 1
ATOM 984 N N . THR A 1 128 ? 6.536 -21.970 -23.653 1.00 98.06 128 THR A N 1
ATOM 985 C CA . THR A 1 128 ? 6.623 -22.277 -25.090 1.00 98.06 128 THR A CA 1
ATOM 986 C C . THR A 1 128 ? 7.875 -23.069 -25.448 1.00 98.06 128 THR A C 1
ATOM 988 O O . THR A 1 128 ? 8.928 -22.930 -24.823 1.00 98.06 128 THR A O 1
ATOM 991 N N . ASN A 1 129 ? 7.773 -23.928 -26.466 1.00 97.44 129 ASN A N 1
ATOM 992 C CA . ASN A 1 129 ? 8.919 -24.639 -27.032 1.00 97.44 129 ASN A CA 1
ATOM 993 C C . ASN A 1 129 ? 9.552 -23.819 -28.160 1.00 97.44 129 ASN A C 1
ATOM 995 O O . ASN A 1 129 ? 9.078 -23.845 -29.298 1.00 97.44 129 ASN A O 1
ATOM 999 N N . ARG A 1 130 ? 10.682 -23.169 -27.873 1.00 93.75 130 ARG A N 1
ATOM 1000 C CA . ARG A 1 130 ? 11.417 -22.351 -28.854 1.00 93.75 130 ARG A CA 1
ATOM 1001 C C . ARG A 1 130 ? 12.179 -23.158 -29.909 1.00 93.75 130 ARG A C 1
ATOM 1003 O O . ARG A 1 130 ? 12.750 -22.602 -30.844 1.00 93.75 130 ARG A O 1
ATOM 1010 N N . THR A 1 131 ? 12.243 -24.484 -29.781 1.00 93.94 131 THR A N 1
ATOM 1011 C CA . THR A 1 131 ? 13.005 -25.331 -30.709 1.00 93.94 131 THR A CA 1
ATOM 1012 C C . THR A 1 131 ? 12.169 -25.812 -31.894 1.00 93.94 131 THR A C 1
ATOM 1014 O O . THR A 1 131 ? 10.951 -25.701 -31.938 1.00 93.94 131 THR A O 1
ATOM 1017 N N . THR A 1 132 ? 12.835 -26.418 -32.882 1.00 94.94 132 THR A N 1
ATOM 1018 C CA . THR A 1 132 ? 12.184 -26.984 -34.079 1.00 94.94 132 THR A CA 1
ATOM 1019 C C . THR A 1 132 ? 11.785 -28.456 -33.928 1.00 94.94 132 THR A C 1
ATOM 1021 O O . THR A 1 132 ? 11.370 -29.086 -34.903 1.00 94.94 132 THR A O 1
ATOM 1024 N N . SER A 1 133 ? 11.947 -29.046 -32.739 1.00 96.19 133 SER A N 1
ATOM 1025 C CA . SER A 1 133 ? 11.612 -30.449 -32.458 1.00 96.19 133 SER A CA 1
ATOM 1026 C C . SER A 1 133 ? 10.716 -30.569 -31.219 1.00 96.19 133 SER A C 1
ATOM 1028 O O . SER A 1 133 ? 10.864 -29.765 -30.305 1.00 96.19 133 SER A O 1
ATOM 1030 N N . PRO A 1 134 ? 9.800 -31.555 -31.156 1.00 97.19 134 PRO A N 1
ATOM 1031 C CA . PRO A 1 134 ? 9.000 -31.777 -29.954 1.00 97.19 134 PRO A CA 1
ATOM 1032 C C . PRO A 1 134 ? 9.884 -32.082 -28.739 1.00 97.19 134 PRO A C 1
ATOM 1034 O O . PRO A 1 134 ? 10.862 -32.830 -28.860 1.00 97.19 134 PRO A O 1
ATOM 1037 N N . VAL A 1 135 ? 9.517 -31.542 -27.577 1.00 97.25 135 VAL A N 1
ATOM 1038 C CA . VAL A 1 135 ? 10.232 -31.728 -26.305 1.00 97.25 135 VAL A CA 1
ATOM 1039 C C . VAL A 1 135 ? 9.345 -32.502 -25.337 1.00 97.25 135 VAL A C 1
ATOM 1041 O O . VAL A 1 135 ? 8.175 -32.176 -25.157 1.00 97.25 135 VAL A O 1
ATOM 1044 N N . ASP A 1 136 ? 9.903 -33.543 -24.722 1.00 96.19 136 ASP A N 1
ATOM 1045 C CA . ASP A 1 136 ? 9.246 -34.299 -23.655 1.00 96.19 136 ASP A CA 1
ATOM 1046 C C . ASP A 1 136 ? 9.614 -33.683 -22.300 1.00 96.19 136 ASP A C 1
ATOM 1048 O O . ASP A 1 136 ? 10.766 -33.778 -21.865 1.00 96.19 136 ASP A O 1
ATOM 1052 N N . ILE A 1 137 ? 8.629 -33.060 -21.653 1.00 97.25 137 ILE A N 1
ATOM 1053 C CA . ILE A 1 137 ? 8.771 -32.408 -20.344 1.00 97.25 137 ILE A CA 1
ATOM 1054 C C . ILE A 1 137 ? 8.250 -33.279 -19.196 1.00 97.25 137 ILE A C 1
ATOM 1056 O O . ILE A 1 137 ? 7.985 -32.792 -18.102 1.00 97.25 137 ILE A O 1
ATOM 1060 N N . SER A 1 138 ? 8.078 -34.584 -19.418 1.00 97.06 138 SER A N 1
ATOM 1061 C CA . SER A 1 138 ? 7.616 -35.504 -18.375 1.00 97.06 138 SER A CA 1
ATOM 1062 C C . SER A 1 138 ? 8.494 -35.434 -17.121 1.00 97.06 138 SER A C 1
ATOM 1064 O O . SER A 1 138 ? 9.709 -35.628 -17.192 1.00 97.06 138 SER A O 1
ATOM 1066 N N . GLY A 1 139 ? 7.870 -35.208 -15.962 1.00 95.56 139 GLY A N 1
ATOM 1067 C CA . GLY A 1 139 ? 8.553 -35.153 -14.668 1.00 95.56 139 GLY A CA 1
ATOM 1068 C C . GLY A 1 139 ? 9.400 -33.900 -14.435 1.00 95.56 139 GLY A C 1
ATOM 1069 O O . GLY A 1 139 ? 10.133 -33.862 -13.450 1.00 95.56 139 GLY A O 1
ATOM 1070 N N . TRP A 1 140 ? 9.329 -32.903 -15.321 1.00 97.50 140 TRP A N 1
ATOM 1071 C CA . TRP A 1 140 ? 9.865 -31.564 -15.062 1.00 97.50 140 TRP A CA 1
ATOM 1072 C C . TRP A 1 140 ? 9.032 -30.873 -13.979 1.00 97.50 140 TRP A C 1
ATOM 1074 O O . TRP A 1 140 ? 7.923 -31.328 -13.667 1.00 97.50 140 TRP A O 1
ATOM 1084 N N . GLN A 1 141 ? 9.543 -29.784 -13.407 1.00 98.00 141 GLN A N 1
ATOM 1085 C CA . GLN A 1 141 ? 8.885 -29.100 -12.294 1.00 98.00 141 GLN A CA 1
ATOM 1086 C C . GLN A 1 141 ? 8.960 -27.578 -12.415 1.00 98.00 141 GLN A C 1
ATOM 1088 O O . GLN A 1 141 ? 9.993 -27.058 -12.819 1.00 98.00 141 GLN A O 1
ATOM 1093 N N . LEU A 1 142 ? 7.895 -26.880 -12.019 1.00 98.25 142 LEU A N 1
ATOM 1094 C CA . LEU A 1 142 ? 7.967 -25.476 -11.605 1.00 98.25 142 LEU A CA 1
ATOM 1095 C C . LEU A 1 142 ? 8.113 -25.442 -10.083 1.00 98.25 142 LEU A C 1
ATOM 1097 O O . LEU A 1 142 ? 7.466 -26.234 -9.388 1.00 98.25 142 LEU A O 1
ATOM 1101 N N . THR A 1 143 ? 9.017 -24.594 -9.601 1.00 96.62 143 THR A N 1
ATOM 1102 C CA . THR A 1 143 ? 9.405 -24.478 -8.187 1.00 96.62 143 THR A CA 1
ATOM 1103 C C . THR A 1 143 ? 9.676 -23.017 -7.809 1.00 96.62 143 THR A C 1
ATOM 1105 O O . THR A 1 143 ? 9.667 -22.145 -8.682 1.00 96.62 143 THR A O 1
ATOM 1108 N N . GLU A 1 144 ? 9.991 -22.786 -6.528 1.00 93.00 144 GLU A N 1
ATOM 1109 C CA . GLU A 1 144 ? 10.169 -21.474 -5.883 1.00 93.00 144 GLU A CA 1
ATOM 1110 C C . GLU A 1 144 ? 8.811 -20.783 -5.682 1.00 93.00 144 GLU A C 1
ATOM 1112 O O . GLU A 1 144 ? 8.160 -21.100 -4.689 1.00 93.00 144 GLU A O 1
ATOM 1117 N N . ALA A 1 145 ? 8.351 -19.942 -6.613 1.00 92.50 145 ALA A N 1
ATOM 1118 C CA . ALA A 1 145 ? 7.061 -19.244 -6.506 1.00 92.50 145 ALA A CA 1
ATOM 1119 C C . ALA A 1 145 ? 5.844 -20.182 -6.403 1.00 92.50 145 ALA A C 1
ATOM 1121 O O . ALA A 1 145 ? 4.934 -20.006 -5.595 1.00 92.50 145 ALA A O 1
ATOM 1122 N N . VAL A 1 146 ? 5.833 -21.223 -7.236 1.00 95.81 146 VAL A N 1
ATOM 1123 C CA . VAL A 1 146 ? 4.730 -22.186 -7.327 1.00 95.81 146 VAL A CA 1
ATOM 1124 C C . VAL A 1 146 ? 5.274 -23.604 -7.368 1.00 95.81 146 VAL A C 1
ATOM 1126 O O . VAL A 1 146 ? 6.410 -23.833 -7.780 1.00 95.81 146 VAL A O 1
ATOM 1129 N N . GLU A 1 147 ? 4.451 -24.578 -6.994 1.00 97.56 147 GLU A N 1
ATOM 1130 C CA . GLU A 1 147 ? 4.785 -25.997 -7.083 1.00 97.56 147 GLU A CA 1
ATOM 1131 C C . GLU A 1 147 ? 3.919 -26.685 -8.145 1.00 97.56 147 GLU A C 1
ATOM 1133 O O . GLU A 1 147 ? 2.697 -26.792 -8.017 1.00 97.56 147 GLU A O 1
ATOM 1138 N N . PHE A 1 148 ? 4.560 -27.198 -9.200 1.00 98.12 148 PHE A N 1
ATOM 1139 C CA . PHE A 1 148 ? 3.894 -27.995 -10.233 1.00 98.12 148 PHE A CA 1
ATOM 1140 C C . PHE A 1 148 ? 4.825 -29.071 -10.788 1.00 98.12 148 PHE A C 1
ATOM 1142 O O . PHE A 1 148 ? 6.004 -28.819 -11.016 1.00 98.12 148 PHE A O 1
ATOM 1149 N N . THR A 1 149 ? 4.314 -30.280 -11.042 1.00 98.19 149 THR A N 1
ATOM 1150 C CA . THR A 1 149 ? 5.077 -31.361 -11.693 1.00 98.19 149 THR A CA 1
ATOM 1151 C C . THR A 1 149 ? 4.360 -31.828 -12.952 1.00 98.19 149 THR A C 1
ATOM 1153 O O . THR A 1 149 ? 3.226 -32.303 -12.894 1.00 98.19 149 THR A O 1
ATOM 1156 N N . PHE A 1 150 ? 5.043 -31.754 -14.094 1.00 98.00 150 PHE A N 1
ATOM 1157 C CA . PHE A 1 150 ? 4.467 -32.118 -15.386 1.00 98.00 150 PHE A CA 1
ATOM 1158 C C . PHE A 1 150 ? 4.215 -33.626 -15.482 1.00 98.00 150 PHE A C 1
ATOM 1160 O O . PHE A 1 150 ? 5.101 -34.456 -15.240 1.00 98.00 150 PHE A O 1
ATOM 1167 N N . ALA A 1 151 ? 2.993 -33.988 -15.879 1.00 97.12 151 ALA A N 1
ATOM 1168 C CA . ALA A 1 151 ? 2.554 -35.373 -15.968 1.00 97.12 151 ALA A CA 1
ATOM 1169 C C . ALA A 1 151 ? 3.395 -36.199 -16.958 1.00 97.12 151 ALA A C 1
ATOM 1171 O O . ALA A 1 151 ? 3.996 -35.690 -17.908 1.00 97.12 151 ALA A O 1
ATOM 1172 N N . ASN A 1 152 ? 3.399 -37.518 -16.769 1.00 94.31 152 ASN A N 1
ATOM 1173 C CA . ASN A 1 152 ? 4.068 -38.430 -17.692 1.00 94.31 152 ASN A CA 1
ATOM 1174 C C . ASN A 1 152 ? 3.466 -38.351 -19.105 1.00 94.31 152 ASN A C 1
ATOM 1176 O O . ASN A 1 152 ? 2.247 -38.369 -19.264 1.00 94.31 152 ASN A O 1
ATOM 1180 N N . LYS A 1 153 ? 4.333 -38.424 -20.121 1.00 92.75 153 LYS A N 1
ATOM 1181 C CA . LYS A 1 153 ? 4.023 -38.307 -21.558 1.00 92.75 153 LYS A CA 1
ATOM 1182 C C . LYS A 1 153 ? 3.547 -36.913 -21.983 1.00 92.75 153 LYS A C 1
ATOM 1184 O O . LYS A 1 153 ? 2.793 -36.803 -22.950 1.00 92.75 153 LYS A O 1
ATOM 1189 N N . THR A 1 154 ? 3.994 -35.868 -21.294 1.00 97.12 154 THR A N 1
ATOM 1190 C CA . THR A 1 154 ? 3.720 -34.486 -21.703 1.00 97.12 154 THR A CA 1
ATOM 1191 C C . THR A 1 154 ? 4.729 -34.062 -22.765 1.00 97.12 154 THR A C 1
ATOM 1193 O O . THR A 1 154 ? 5.911 -33.901 -22.478 1.00 97.12 154 THR A O 1
ATOM 1196 N N . ILE A 1 155 ? 4.256 -33.906 -24.003 1.00 97.75 155 ILE A N 1
ATOM 1197 C CA . ILE A 1 155 ? 5.058 -33.448 -25.143 1.00 97.75 155 ILE A CA 1
ATOM 1198 C C . ILE A 1 155 ? 4.567 -32.061 -25.554 1.00 97.75 155 ILE A C 1
ATOM 1200 O O . ILE A 1 155 ? 3.356 -31.875 -25.712 1.00 97.75 155 ILE A O 1
ATOM 1204 N N . VAL A 1 156 ? 5.499 -31.125 -25.726 1.00 98.00 156 VAL A N 1
ATOM 1205 C CA . VAL A 1 156 ? 5.245 -29.780 -26.261 1.00 98.00 156 VAL A CA 1
ATOM 1206 C C . VAL A 1 156 ? 5.836 -29.703 -27.666 1.00 98.00 156 VAL A C 1
ATOM 1208 O O . VAL A 1 156 ? 7.044 -29.898 -27.857 1.00 98.00 156 VAL A O 1
ATOM 1211 N N . ASP A 1 157 ? 4.982 -29.488 -28.662 1.00 98.25 157 ASP A N 1
ATOM 1212 C CA . ASP A 1 157 ? 5.381 -29.404 -30.067 1.00 98.25 157 ASP A CA 1
ATOM 1213 C C . ASP A 1 157 ? 6.145 -28.093 -30.363 1.00 98.25 157 ASP A C 1
ATOM 1215 O O . ASP A 1 157 ? 6.080 -27.146 -29.584 1.00 98.25 157 ASP A O 1
ATOM 1219 N N . PRO A 1 158 ? 6.918 -28.015 -31.464 1.00 97.69 158 PRO A N 1
ATOM 1220 C CA . PRO A 1 158 ? 7.634 -26.795 -31.850 1.00 97.69 158 PRO A CA 1
ATOM 1221 C C . PRO A 1 158 ? 6.719 -25.566 -31.934 1.00 97.69 158 PRO A C 1
ATOM 1223 O O . PRO A 1 158 ? 5.753 -25.586 -32.699 1.00 97.69 158 PRO A O 1
ATOM 1226 N N . GLY A 1 159 ? 7.047 -24.500 -31.199 1.00 95.38 159 GLY A N 1
ATOM 1227 C CA . GLY A 1 159 ? 6.271 -23.255 -31.144 1.00 95.38 159 GLY A CA 1
ATOM 1228 C C . GLY A 1 159 ? 4.894 -23.379 -30.483 1.00 95.38 159 GLY A C 1
ATOM 1229 O O . GLY A 1 159 ? 4.064 -22.492 -30.654 1.00 95.38 159 GLY A O 1
ATOM 1230 N N . GLU A 1 160 ? 4.615 -24.487 -29.793 1.00 97.81 160 GLU A N 1
ATOM 1231 C CA . GLU A 1 160 ? 3.375 -24.664 -29.042 1.00 97.81 160 GLU A CA 1
ATOM 1232 C C . GLU A 1 160 ? 3.434 -23.939 -27.691 1.00 97.81 160 GLU A C 1
ATOM 1234 O O . GLU A 1 160 ? 4.424 -24.064 -26.969 1.00 97.81 160 GLU A O 1
ATOM 1239 N N . PHE A 1 161 ? 2.341 -23.252 -27.348 1.00 97.94 161 PHE A N 1
ATOM 1240 C CA . PHE A 1 161 ? 2.120 -22.576 -26.070 1.00 97.94 161 PHE A CA 1
ATOM 1241 C C . PHE A 1 161 ? 1.267 -23.446 -25.142 1.00 97.94 161 PHE A C 1
ATOM 1243 O O . PHE A 1 161 ? 0.249 -24.011 -25.560 1.00 97.94 161 PHE A O 1
ATOM 1250 N N . VAL A 1 162 ? 1.682 -23.573 -23.885 1.00 98.31 162 VAL A N 1
ATOM 1251 C CA . VAL A 1 162 ? 1.004 -24.385 -22.868 1.00 98.31 162 VAL A CA 1
ATOM 1252 C C . VAL A 1 162 ? 0.945 -23.637 -21.544 1.00 98.31 162 VAL A C 1
ATOM 1254 O O . VAL A 1 162 ? 1.913 -22.993 -21.158 1.00 98.31 162 VAL A O 1
ATOM 1257 N N . VAL A 1 163 ? -0.172 -23.754 -20.827 1.00 98.56 163 VAL A N 1
ATOM 1258 C CA . VAL A 1 163 ? -0.433 -22.963 -19.613 1.00 98.56 163 VAL A CA 1
ATOM 1259 C C . VAL A 1 163 ? -0.607 -23.856 -18.390 1.00 98.56 163 VAL A C 1
ATOM 1261 O O . VAL A 1 163 ? -1.242 -24.913 -18.457 1.00 98.56 163 VAL A O 1
ATOM 1264 N N . VAL A 1 164 ? -0.075 -23.413 -17.257 1.00 98.19 164 VAL A N 1
ATOM 1265 C CA . VAL A 1 164 ? -0.469 -23.865 -15.915 1.00 98.19 164 VAL A CA 1
ATOM 1266 C C . VAL A 1 164 ? -1.077 -22.682 -15.167 1.00 98.19 164 VAL A C 1
ATOM 1268 O O . VAL A 1 164 ? -0.653 -21.548 -15.372 1.00 98.19 164 VAL A O 1
ATOM 1271 N N . ALA A 1 165 ? -2.082 -22.923 -14.334 1.00 97.19 165 ALA A N 1
ATOM 1272 C CA . ALA A 1 165 ? -2.816 -21.858 -13.646 1.00 97.19 165 ALA A CA 1
ATOM 1273 C C . ALA A 1 165 ? -3.020 -22.190 -12.167 1.00 97.19 165 ALA A C 1
ATOM 1275 O O . ALA A 1 165 ? -2.913 -23.353 -11.786 1.00 97.19 165 ALA A O 1
ATOM 1276 N N . LYS A 1 166 ? -3.336 -21.190 -11.345 1.00 95.06 166 LYS A N 1
ATOM 1277 C CA . LYS A 1 166 ? -3.772 -21.409 -9.956 1.00 95.06 166 LYS A CA 1
ATOM 1278 C C . LYS A 1 166 ? -5.147 -22.079 -9.914 1.00 95.06 166 LYS A C 1
ATOM 1280 O O . LYS A 1 166 ? -5.335 -23.062 -9.208 1.00 95.06 166 LYS A O 1
ATOM 1285 N N . ASP A 1 167 ? -6.068 -21.582 -10.740 1.00 93.44 167 ASP A N 1
ATOM 1286 C CA . ASP A 1 167 ? -7.400 -22.144 -10.978 1.00 93.44 167 ASP A CA 1
ATOM 1287 C C . ASP A 1 167 ? -7.626 -22.252 -12.494 1.00 93.44 167 ASP A C 1
ATOM 1289 O O . ASP A 1 167 ? -7.806 -21.255 -13.202 1.00 93.44 167 ASP A O 1
ATOM 1293 N N . VAL A 1 168 ? -7.567 -23.476 -13.025 1.00 94.81 168 VAL A N 1
ATOM 1294 C CA . VAL A 1 168 ? -7.686 -23.706 -14.472 1.00 94.81 168 VAL A CA 1
ATOM 1295 C C . VAL A 1 168 ? -9.096 -23.401 -14.956 1.00 94.81 168 VAL A C 1
ATOM 1297 O O . VAL A 1 168 ? -9.254 -22.955 -16.093 1.00 94.81 168 VAL A O 1
ATOM 1300 N N . GLU A 1 169 ? -10.119 -23.641 -14.141 1.00 93.25 169 GLU A N 1
ATOM 1301 C CA . GLU A 1 169 ? -11.502 -23.423 -14.556 1.00 93.25 169 GLU A CA 1
ATOM 1302 C C . GLU A 1 169 ? -11.829 -21.928 -14.619 1.00 93.25 169 GLU A C 1
ATOM 1304 O O . GLU A 1 169 ? -12.426 -21.478 -15.601 1.00 93.25 169 GLU A O 1
ATOM 1309 N N . ALA A 1 170 ? -11.353 -21.138 -13.652 1.00 88.44 170 ALA A N 1
ATOM 1310 C CA . ALA A 1 170 ? -11.489 -19.684 -13.665 1.00 88.44 170 ALA A CA 1
ATOM 1311 C C . ALA A 1 170 ? -10.871 -19.066 -14.930 1.00 88.44 170 ALA A C 1
ATOM 1313 O O . ALA A 1 170 ? -11.543 -18.311 -15.637 1.00 88.44 170 ALA A O 1
ATOM 1314 N N . VAL A 1 171 ? -9.634 -19.447 -15.273 1.00 91.50 171 VAL A N 1
ATOM 1315 C CA . VAL A 1 171 ? -8.955 -18.929 -16.474 1.00 91.50 171 VAL A CA 1
ATOM 1316 C C . VAL A 1 171 ? -9.615 -19.455 -17.757 1.00 91.50 171 VAL A C 1
ATOM 1318 O O . VAL A 1 171 ? -9.759 -18.709 -18.727 1.00 91.50 171 VAL A O 1
ATOM 1321 N N . ARG A 1 172 ? -10.083 -20.712 -17.782 1.00 93.31 172 ARG A N 1
ATOM 1322 C CA . ARG A 1 172 ? -10.741 -21.324 -18.955 1.00 93.31 172 ARG A CA 1
ATOM 1323 C C . ARG A 1 172 ? -12.048 -20.633 -19.337 1.00 93.31 172 ARG A C 1
ATOM 1325 O O . ARG A 1 172 ? -12.382 -20.601 -20.522 1.00 93.31 172 ARG A O 1
ATOM 1332 N N . ILE A 1 173 ? -12.777 -20.069 -18.372 1.00 89.88 173 ILE A N 1
ATOM 1333 C CA . ILE A 1 173 ? -13.985 -19.271 -18.645 1.00 89.88 173 ILE A CA 1
ATOM 1334 C C . ILE A 1 173 ? -13.651 -18.076 -19.550 1.00 89.88 173 ILE A C 1
ATOM 1336 O O . ILE A 1 173 ? -14.436 -17.741 -20.441 1.00 89.88 173 ILE A O 1
ATOM 1340 N N . VAL A 1 174 ? -12.487 -17.454 -19.347 1.00 88.06 174 VAL A N 1
ATOM 1341 C CA . VAL A 1 174 ? -12.019 -16.301 -20.129 1.00 88.06 174 VAL A CA 1
ATOM 1342 C C . VAL A 1 174 ? -11.293 -16.749 -21.406 1.00 88.06 174 VAL A C 1
ATOM 1344 O O . VAL A 1 174 ? -11.505 -16.159 -22.469 1.00 88.06 174 VAL A O 1
ATOM 1347 N N . PHE A 1 175 ? -10.505 -17.829 -21.337 1.00 92.81 175 PHE A N 1
ATOM 1348 C CA . PHE A 1 175 ? -9.655 -18.343 -22.419 1.00 92.81 175 PHE A CA 1
ATOM 1349 C C . PHE A 1 175 ? -9.924 -19.834 -22.744 1.00 92.81 175 PHE A C 1
ATOM 1351 O O . PHE A 1 175 ? -9.118 -20.712 -22.433 1.00 92.81 175 PHE A O 1
ATOM 1358 N N . PRO A 1 176 ? -11.038 -20.170 -23.421 1.00 94.00 176 PRO A N 1
ATOM 1359 C CA . PRO A 1 176 ? -11.472 -21.563 -23.589 1.00 94.00 176 PRO A CA 1
ATOM 1360 C C . PRO A 1 176 ? -10.586 -22.409 -24.519 1.00 94.00 176 PRO A C 1
ATOM 1362 O O . PRO A 1 176 ? -10.560 -23.635 -24.388 1.00 94.00 176 PRO A O 1
ATOM 1365 N N . ASP A 1 177 ? -9.868 -21.774 -25.449 1.00 93.75 177 ASP A N 1
ATOM 1366 C CA . ASP A 1 177 ? -9.099 -22.447 -26.506 1.00 93.75 177 ASP A CA 1
ATOM 1367 C C . ASP A 1 177 ? -7.637 -22.758 -26.110 1.00 93.75 177 ASP A C 1
ATOM 1369 O O . ASP A 1 177 ? -6.867 -23.278 -26.920 1.00 93.75 177 ASP A O 1
ATOM 1373 N N . VAL A 1 178 ? -7.245 -22.468 -24.864 1.00 96.44 178 VAL A N 1
ATOM 1374 C CA . VAL A 1 178 ? -5.880 -22.668 -24.350 1.00 96.44 178 VAL A CA 1
ATOM 1375 C C . VAL A 1 178 ? -5.615 -24.133 -23.983 1.00 96.44 178 VAL A C 1
ATOM 1377 O O . VAL A 1 178 ? -6.461 -24.840 -23.421 1.00 96.44 178 VAL A O 1
ATOM 1380 N N . ARG A 1 179 ? -4.391 -24.604 -24.260 1.00 97.12 179 ARG A N 1
ATOM 1381 C CA . ARG A 1 179 ? -3.902 -25.913 -23.808 1.00 97.12 179 ARG A CA 1
ATOM 1382 C C . ARG A 1 179 ? -3.371 -25.819 -22.372 1.00 97.12 179 ARG A C 1
ATOM 1384 O O . ARG A 1 179 ? -2.198 -25.531 -22.148 1.00 97.12 179 ARG A O 1
ATOM 1391 N N . TYR A 1 180 ? -4.231 -26.135 -21.409 1.00 97.81 180 TYR A N 1
ATOM 1392 C CA . TYR A 1 180 ? -3.861 -26.221 -19.992 1.00 97.81 180 TYR A CA 1
ATOM 1393 C C . TYR A 1 180 ? -3.222 -27.568 -19.642 1.00 97.81 180 TYR A C 1
ATOM 1395 O O . TYR A 1 180 ? -3.713 -28.620 -20.062 1.00 97.81 180 TYR A O 1
ATOM 1403 N N . LEU A 1 181 ? -2.149 -27.545 -18.851 1.00 97.50 181 LEU A N 1
ATOM 1404 C CA . LEU A 1 181 ? -1.449 -28.740 -18.370 1.00 97.50 181 LEU A CA 1
ATOM 1405 C C . LEU A 1 181 ? -1.822 -29.129 -16.935 1.00 97.50 181 LEU A C 1
ATOM 1407 O O . LEU A 1 181 ? -1.608 -30.284 -16.563 1.00 97.50 181 LEU A O 1
ATOM 1411 N N . GLY A 1 182 ? -2.409 -28.216 -16.159 1.00 96.56 182 GLY A N 1
ATOM 1412 C CA . GLY A 1 182 ? -2.927 -28.482 -14.819 1.00 96.56 182 GLY A CA 1
ATOM 1413 C C . GLY A 1 182 ? -2.892 -27.257 -13.909 1.00 96.56 182 GLY A C 1
ATOM 1414 O O . GLY A 1 182 ? -2.503 -26.170 -14.340 1.00 96.56 182 GLY A O 1
ATOM 1415 N N . GLU A 1 183 ? -3.303 -27.476 -12.663 1.00 97.44 183 GLU A N 1
ATOM 1416 C CA . GLU A 1 183 ? -3.275 -26.479 -11.592 1.00 97.44 183 GLU A CA 1
ATOM 1417 C C . GLU A 1 183 ? -2.001 -26.609 -10.756 1.00 97.44 183 GLU A C 1
ATOM 1419 O O . GLU A 1 183 ? -1.599 -27.730 -10.423 1.00 97.44 183 GLU A O 1
ATOM 1424 N N . TYR A 1 184 ? -1.362 -25.485 -10.432 1.00 97.12 184 TYR A N 1
ATOM 1425 C CA . TYR A 1 184 ? -0.239 -25.437 -9.493 1.00 97.12 184 TYR A CA 1
ATOM 1426 C C . TYR A 1 184 ? -0.713 -25.124 -8.070 1.00 97.12 184 TYR A C 1
ATOM 1428 O O . TYR A 1 184 ? -1.793 -24.579 -7.867 1.00 97.12 184 TYR A O 1
ATOM 1436 N N . THR A 1 185 ? 0.111 -25.438 -7.068 1.00 95.56 185 THR A N 1
ATOM 1437 C CA . THR A 1 185 ? -0.094 -24.972 -5.684 1.00 95.56 185 THR A CA 1
ATOM 1438 C C . THR A 1 185 ? 0.861 -23.830 -5.344 1.00 95.56 185 THR A C 1
ATOM 1440 O O . THR A 1 185 ? 1.947 -23.752 -5.915 1.00 95.56 185 THR A O 1
ATOM 1443 N N . GLY A 1 186 ? 0.483 -22.974 -4.392 1.00 90.62 186 GLY A N 1
ATOM 1444 C CA . GLY A 1 186 ? 1.179 -21.711 -4.112 1.00 90.62 186 GLY A CA 1
ATOM 1445 C C . GLY A 1 186 ? 0.457 -20.522 -4.751 1.00 90.62 186 GLY A C 1
ATOM 1446 O O . GLY A 1 186 ? -0.710 -20.640 -5.131 1.00 90.62 186 GLY A O 1
ATOM 1447 N N . SER A 1 187 ? 1.139 -19.388 -4.846 1.00 90.69 187 SER A N 1
ATOM 1448 C CA . SER A 1 187 ? 0.645 -18.149 -5.457 1.00 90.69 187 SER A CA 1
ATOM 1449 C C . SER A 1 187 ? 1.829 -17.343 -5.961 1.00 90.69 187 SER A C 1
ATOM 1451 O O . SER A 1 187 ? 2.887 -17.391 -5.344 1.00 90.69 187 SER A O 1
ATOM 1453 N N . LEU A 1 188 ? 1.629 -16.592 -7.033 1.00 93.06 188 LEU A N 1
ATOM 1454 C CA . LEU A 1 188 ? 2.586 -15.607 -7.510 1.00 93.06 188 LEU A CA 1
ATOM 1455 C C . LEU A 1 188 ? 2.471 -14.344 -6.653 1.00 93.06 188 LEU A C 1
ATOM 1457 O O . LEU A 1 188 ? 1.394 -13.772 -6.544 1.00 93.06 188 LEU A O 1
ATOM 1461 N N . ALA A 1 189 ? 3.557 -13.906 -6.018 1.00 90.00 189 ALA A N 1
ATOM 1462 C CA . ALA A 1 189 ? 3.533 -12.679 -5.227 1.00 90.00 189 ALA A CA 1
ATOM 1463 C C . ALA A 1 189 ? 3.349 -11.441 -6.123 1.00 90.00 189 ALA A C 1
ATOM 1465 O O . ALA A 1 189 ? 4.075 -11.282 -7.108 1.00 90.00 189 ALA A O 1
ATOM 1466 N N . ASP A 1 190 ? 2.462 -10.524 -5.722 1.00 87.25 190 ASP A N 1
ATOM 1467 C CA . ASP A 1 190 ? 2.184 -9.287 -6.467 1.00 87.25 190 ASP A CA 1
ATOM 1468 C C . ASP A 1 190 ? 3.416 -8.386 -6.620 1.00 87.25 190 ASP A C 1
ATOM 1470 O O . ASP A 1 190 ? 3.542 -7.698 -7.620 1.00 87.25 190 ASP A O 1
ATOM 1474 N N . SER A 1 191 ? 4.350 -8.404 -5.660 1.00 86.12 191 SER A N 1
ATOM 1475 C CA . SER A 1 191 ? 5.488 -7.470 -5.656 1.00 86.12 191 SER A CA 1
ATOM 1476 C C . SER A 1 191 ? 6.705 -7.952 -6.447 1.00 86.12 191 SER A C 1
ATOM 1478 O O . SER A 1 191 ? 7.242 -7.248 -7.296 1.00 86.12 191 SER A O 1
ATOM 1480 N N . ASN A 1 192 ? 7.216 -9.140 -6.130 1.00 91.69 192 ASN A N 1
ATOM 1481 C CA . ASN A 1 192 ? 8.317 -9.776 -6.846 1.00 91.69 192 ASN A CA 1
ATOM 1482 C C . ASN A 1 192 ? 8.428 -11.240 -6.431 1.00 91.69 192 ASN A C 1
ATOM 1484 O O . ASN A 1 192 ? 8.281 -11.563 -5.250 1.00 91.69 192 ASN A O 1
ATOM 1488 N N . GLU A 1 193 ? 8.772 -12.110 -7.373 1.00 93.75 193 GLU A N 1
ATOM 1489 C CA . GLU A 1 193 ? 9.054 -13.507 -7.067 1.00 93.75 193 GLU A CA 1
ATOM 1490 C C . GLU A 1 193 ? 9.895 -14.176 -8.150 1.00 93.75 193 GLU A C 1
ATOM 1492 O O . GLU A 1 193 ? 9.961 -13.719 -9.294 1.00 93.75 193 GLU A O 1
ATOM 1497 N N . ARG A 1 194 ? 10.554 -15.281 -7.788 1.00 95.62 194 ARG A N 1
ATOM 1498 C CA . ARG A 1 194 ? 11.344 -16.094 -8.713 1.00 95.62 194 ARG A CA 1
ATOM 1499 C C . ARG A 1 194 ? 10.577 -17.348 -9.112 1.00 95.62 194 ARG A C 1
ATOM 1501 O O . ARG A 1 194 ? 10.230 -18.156 -8.258 1.00 95.62 194 ARG A O 1
ATOM 1508 N N . ILE A 1 195 ? 10.398 -17.546 -10.414 1.00 97.38 195 ILE A N 1
ATOM 1509 C CA . ILE A 1 195 ? 9.844 -18.761 -11.017 1.00 97.38 195 ILE A CA 1
ATOM 1510 C C . ILE A 1 195 ? 11.002 -19.562 -11.608 1.00 97.38 195 ILE A C 1
ATOM 1512 O O . ILE A 1 195 ? 11.784 -19.043 -12.408 1.00 97.38 195 ILE A O 1
ATOM 1516 N N . LEU A 1 196 ? 11.110 -20.835 -11.224 1.00 96.00 196 LEU A N 1
ATOM 1517 C CA . LEU A 1 196 ? 12.184 -21.719 -11.671 1.00 96.00 196 LEU A CA 1
ATOM 1518 C C . LEU A 1 196 ? 11.629 -22.987 -12.323 1.00 96.00 196 LEU A C 1
ATOM 1520 O O . LEU A 1 196 ? 10.986 -23.801 -11.654 1.00 96.00 196 LEU A O 1
ATOM 1524 N N . LEU A 1 197 ? 11.935 -23.185 -13.610 1.00 97.25 197 LEU A N 1
ATOM 1525 C CA . LEU A 1 197 ? 11.621 -24.402 -14.357 1.00 97.25 197 LEU A CA 1
ATOM 1526 C C . LEU A 1 197 ? 12.802 -25.379 -14.294 1.00 97.25 197 LEU A C 1
ATOM 1528 O O . LEU A 1 197 ? 13.904 -25.082 -14.753 1.00 97.25 197 LEU A O 1
ATOM 1532 N N . LEU A 1 198 ? 12.562 -26.574 -13.759 1.00 95.44 198 LEU A N 1
ATOM 1533 C CA . LEU A 1 198 ? 13.547 -27.638 -13.599 1.00 95.44 198 LEU A CA 1
ATOM 1534 C C . LEU A 1 198 ? 13.265 -28.824 -14.528 1.00 95.44 198 LEU A C 1
ATOM 1536 O O . LEU A 1 198 ? 12.124 -29.268 -14.664 1.00 95.44 198 LEU A O 1
ATOM 1540 N N . ASP A 1 199 ? 14.319 -29.406 -15.102 1.00 93.81 199 ASP A N 1
ATOM 1541 C CA . ASP A 1 199 ? 14.234 -30.675 -15.827 1.00 93.81 199 ASP A CA 1
ATOM 1542 C C . ASP A 1 199 ? 13.962 -31.862 -14.876 1.00 93.81 199 ASP A C 1
ATOM 1544 O O . ASP A 1 199 ? 14.064 -31.765 -13.652 1.00 93.81 199 ASP A O 1
ATOM 1548 N N . GLN A 1 200 ? 13.696 -33.047 -15.434 1.00 91.50 200 GLN A N 1
ATOM 1549 C CA . GLN A 1 200 ? 13.472 -34.284 -14.659 1.00 91.50 200 GLN A CA 1
ATOM 1550 C C . GLN A 1 200 ? 14.638 -34.698 -13.724 1.00 91.50 200 GLN A C 1
ATOM 1552 O O . GLN A 1 200 ? 14.506 -35.644 -12.944 1.00 91.50 200 GLN A O 1
ATOM 1557 N N . ARG A 1 201 ? 15.824 -34.086 -13.853 1.00 89.19 201 ARG A N 1
ATOM 1558 C CA . ARG A 1 201 ? 17.001 -34.328 -13.002 1.00 89.19 201 ARG A CA 1
ATOM 1559 C C . ARG A 1 201 ? 17.167 -33.251 -11.929 1.00 89.19 201 ARG A C 1
ATOM 1561 O O . ARG A 1 201 ? 18.014 -33.450 -11.059 1.00 89.19 201 ARG A O 1
ATOM 1568 N N . GLY A 1 202 ? 16.372 -32.182 -11.963 1.00 89.94 202 GLY A N 1
ATOM 1569 C CA . GLY A 1 202 ? 16.470 -31.026 -11.078 1.00 89.94 202 GLY A CA 1
ATOM 1570 C C . GLY A 1 202 ? 17.462 -29.963 -11.557 1.00 89.94 202 GLY A C 1
ATOM 1571 O O . GLY A 1 202 ? 17.988 -29.231 -10.726 1.00 89.94 202 GLY A O 1
ATOM 1572 N N . ASN A 1 203 ? 17.793 -29.911 -12.852 1.00 90.75 203 ASN A N 1
ATOM 1573 C CA . ASN A 1 203 ? 18.606 -28.827 -13.417 1.00 90.75 203 ASN A CA 1
ATOM 1574 C C . ASN A 1 203 ? 17.720 -27.678 -13.912 1.00 90.75 203 ASN A C 1
ATOM 1576 O O . ASN A 1 203 ? 16.673 -27.974 -14.485 1.00 90.75 203 ASN A O 1
ATOM 1580 N N . PRO A 1 204 ? 18.150 -26.410 -13.785 1.00 91.31 204 PRO A N 1
ATOM 1581 C CA . PRO A 1 204 ? 17.432 -25.271 -14.345 1.00 91.31 204 PRO A CA 1
ATOM 1582 C C . PRO A 1 204 ? 17.373 -25.372 -15.871 1.00 91.31 204 PRO A C 1
ATOM 1584 O O . PRO A 1 204 ? 18.399 -25.566 -16.529 1.00 91.31 204 PRO A O 1
ATOM 1587 N N . VAL A 1 205 ? 16.159 -25.268 -16.402 1.00 93.62 205 VAL A N 1
ATOM 1588 C CA . VAL A 1 205 ? 15.866 -25.138 -17.832 1.00 93.62 205 VAL A CA 1
ATOM 1589 C C . VAL A 1 205 ? 15.693 -23.670 -18.187 1.00 93.62 205 VAL A C 1
ATOM 1591 O O . VAL A 1 205 ? 16.288 -23.212 -19.159 1.00 93.62 205 VAL A O 1
ATOM 1594 N N . ASP A 1 206 ? 14.897 -22.959 -17.389 1.00 94.12 206 ASP A N 1
ATOM 1595 C CA . ASP A 1 206 ? 14.639 -21.532 -17.528 1.00 94.12 206 ASP A CA 1
ATOM 1596 C C . ASP A 1 206 ? 14.235 -20.924 -16.177 1.00 94.12 206 ASP A C 1
ATOM 1598 O O . ASP A 1 206 ? 13.760 -21.636 -15.283 1.00 94.12 206 ASP A O 1
ATOM 1602 N N . GLU A 1 207 ? 14.446 -19.621 -16.021 1.00 93.88 207 GLU A N 1
ATOM 1603 C CA . GLU A 1 207 ? 14.108 -18.888 -14.804 1.00 93.88 207 GLU A CA 1
ATOM 1604 C C . GLU A 1 207 ? 13.786 -17.421 -15.074 1.00 93.88 207 GLU A C 1
ATOM 1606 O O . GLU A 1 207 ? 14.307 -16.804 -16.000 1.00 93.88 207 GLU A O 1
ATOM 1611 N N . VAL A 1 208 ? 12.968 -16.843 -14.201 1.00 96.00 208 VAL A N 1
ATOM 1612 C CA . VAL A 1 208 ? 12.676 -15.409 -14.182 1.00 96.00 208 VAL A CA 1
ATOM 1613 C C . VAL A 1 208 ? 12.439 -14.967 -12.746 1.00 96.00 208 VAL A C 1
ATOM 1615 O O . VAL A 1 208 ? 11.753 -15.650 -11.990 1.00 96.00 208 VAL A O 1
ATOM 1618 N N . HIS A 1 209 ? 13.015 -13.829 -12.361 1.00 96.31 209 HIS A N 1
ATOM 1619 C CA . HIS A 1 209 ? 12.666 -13.119 -11.130 1.00 96.31 209 HIS A CA 1
ATOM 1620 C C . HIS A 1 209 ? 12.028 -11.797 -11.536 1.00 96.31 209 HIS A C 1
ATOM 1622 O O . HIS A 1 209 ? 12.741 -10.866 -11.900 1.00 96.31 209 HIS A O 1
ATOM 1628 N N . TYR A 1 210 ? 10.697 -11.757 -11.550 1.00 96.56 210 TYR A N 1
ATOM 1629 C CA . TYR A 1 210 ? 9.941 -10.576 -11.965 1.00 96.56 210 TYR A CA 1
ATOM 1630 C C . TYR A 1 210 ? 9.743 -9.612 -10.791 1.00 96.56 210 TYR A C 1
ATOM 1632 O O . TYR A 1 210 ? 9.855 -10.008 -9.631 1.00 96.56 210 TYR A O 1
ATOM 1640 N N . PHE A 1 211 ? 9.429 -8.355 -11.107 1.00 95.44 211 PHE A N 1
ATOM 1641 C CA . PHE A 1 211 ? 9.117 -7.301 -10.142 1.00 95.44 211 PHE A CA 1
ATOM 1642 C C . PHE A 1 211 ? 7.918 -6.470 -10.637 1.00 95.44 211 PHE A C 1
ATOM 1644 O O . PHE A 1 211 ? 7.652 -6.416 -11.839 1.00 95.44 211 PHE A O 1
ATOM 1651 N N . ASP A 1 212 ? 7.225 -5.810 -9.715 1.00 90.88 212 ASP A N 1
ATOM 1652 C CA . ASP A 1 212 ? 6.010 -5.003 -9.916 1.00 90.88 212 ASP A CA 1
ATOM 1653 C C . ASP A 1 212 ? 6.258 -3.588 -10.462 1.00 90.88 212 ASP A C 1
ATOM 1655 O O . ASP A 1 212 ? 5.356 -2.929 -10.990 1.00 90.88 212 ASP A O 1
ATOM 1659 N N . SER A 1 213 ? 7.498 -3.109 -10.363 1.00 91.12 213 SER A N 1
ATOM 1660 C CA . SER A 1 213 ? 7.871 -1.740 -10.700 1.00 91.12 213 SER A CA 1
ATOM 1661 C C . SER A 1 213 ? 9.111 -1.657 -11.599 1.00 91.12 213 SER A C 1
ATOM 1663 O O . SER A 1 213 ? 9.792 -2.645 -11.891 1.00 91.12 213 SER A O 1
ATOM 1665 N N . LYS A 1 214 ? 9.406 -0.445 -12.095 1.00 91.25 214 LYS A N 1
ATOM 1666 C CA . LYS A 1 214 ? 10.536 -0.183 -13.003 1.00 91.25 214 LYS A CA 1
ATOM 1667 C C . LYS A 1 214 ? 11.834 -0.866 -12.528 1.00 91.25 214 LYS A C 1
ATOM 1669 O O . LYS A 1 214 ? 12.172 -0.759 -11.353 1.00 91.25 214 LYS A O 1
ATOM 1674 N N . PRO A 1 215 ? 12.636 -1.439 -13.442 1.00 92.50 215 PRO A N 1
ATOM 1675 C CA . PRO A 1 215 ? 12.506 -1.383 -14.897 1.00 92.50 215 PRO A CA 1
ATOM 1676 C C . PRO A 1 215 ? 11.485 -2.364 -15.480 1.00 92.50 215 PRO A C 1
ATOM 1678 O O . PRO A 1 215 ? 11.299 -2.344 -16.696 1.00 92.50 215 PRO A O 1
ATOM 1681 N N . TRP A 1 216 ? 10.828 -3.181 -14.654 1.00 95.06 216 TRP A N 1
ATOM 1682 C CA . TRP A 1 216 ? 9.815 -4.119 -15.115 1.00 95.06 216 TRP A CA 1
ATOM 1683 C C . TRP A 1 216 ? 8.516 -3.391 -15.513 1.00 95.06 216 TRP A C 1
ATOM 1685 O O . TRP A 1 216 ? 8.274 -2.254 -15.083 1.00 95.06 216 TRP A O 1
ATOM 1695 N N . PRO A 1 217 ? 7.694 -3.985 -16.396 1.00 94.19 217 PRO A N 1
ATOM 1696 C CA . PRO A 1 217 ? 6.464 -3.365 -16.884 1.00 94.19 217 PRO A CA 1
ATOM 1697 C C . PRO A 1 217 ? 5.3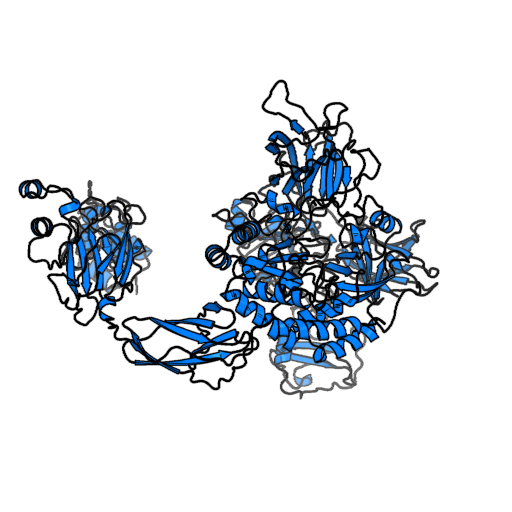82 -3.175 -15.801 1.00 94.19 217 PRO A C 1
ATOM 1699 O O . PRO A 1 217 ? 4.593 -4.071 -15.527 1.00 94.19 217 PRO A O 1
ATOM 1702 N N . GLU A 1 218 ? 5.250 -1.952 -15.278 1.00 90.56 218 GLU A N 1
ATOM 1703 C CA . GLU A 1 218 ? 4.287 -1.570 -14.217 1.00 90.56 218 GLU A CA 1
ATOM 1704 C C . GLU A 1 218 ? 2.799 -1.824 -14.541 1.00 90.56 218 GLU A C 1
ATOM 1706 O O . GLU A 1 218 ? 1.951 -1.676 -13.662 1.00 90.56 218 GLU A O 1
ATOM 1711 N N . TYR A 1 219 ? 2.435 -2.104 -15.800 1.00 92.38 219 TYR A N 1
ATOM 1712 C CA . TYR A 1 219 ? 1.043 -2.404 -16.179 1.00 92.38 219 TYR A CA 1
ATOM 1713 C C . TYR A 1 219 ? 0.666 -3.873 -15.947 1.00 92.38 219 TYR A C 1
ATOM 1715 O O . TYR A 1 219 ? -0.526 -4.177 -15.889 1.00 92.38 219 TYR A O 1
ATOM 1723 N N . ALA A 1 220 ? 1.659 -4.754 -15.787 1.00 93.00 220 ALA A N 1
ATOM 1724 C CA . ALA A 1 220 ? 1.440 -6.158 -15.446 1.00 93.00 220 ALA A CA 1
ATOM 1725 C C . ALA A 1 220 ? 1.062 -6.370 -13.965 1.00 93.00 220 ALA A C 1
ATOM 1727 O O . ALA A 1 220 ? 0.520 -7.406 -13.603 1.00 93.00 220 ALA A O 1
ATOM 1728 N N . ASP A 1 221 ? 1.303 -5.360 -13.128 1.00 90.12 221 ASP A N 1
ATOM 1729 C CA . ASP A 1 221 ? 0.972 -5.338 -11.704 1.00 90.12 221 ASP A CA 1
ATOM 1730 C C . ASP A 1 221 ? -0.469 -4.835 -11.482 1.00 90.12 221 ASP A C 1
ATOM 1732 O O . ASP A 1 221 ? -0.714 -3.639 -11.304 1.00 90.12 221 ASP A O 1
ATOM 1736 N N . GLY A 1 222 ? -1.472 -5.711 -11.620 1.00 84.94 222 GLY A N 1
ATOM 1737 C CA . GLY A 1 222 ? -2.868 -5.410 -11.261 1.00 84.94 222 GLY A CA 1
ATOM 1738 C C . GLY A 1 222 ? -3.604 -4.432 -12.191 1.00 84.94 222 GLY A C 1
ATOM 1739 O O . GLY A 1 222 ? -4.776 -4.097 -11.964 1.00 84.94 222 GLY A O 1
ATOM 1740 N N . LYS A 1 223 ? -2.956 -3.978 -13.273 1.00 87.75 223 LYS A N 1
ATOM 1741 C CA . LYS A 1 223 ? -3.456 -2.944 -14.201 1.00 87.75 223 LYS A CA 1
ATOM 1742 C C . LYS A 1 223 ? -3.828 -3.489 -15.589 1.00 87.75 223 LYS A C 1
ATOM 1744 O O . LYS A 1 223 ? -3.753 -2.768 -16.584 1.00 87.75 223 LYS A O 1
ATOM 1749 N N . HIS A 1 224 ? -4.345 -4.720 -15.610 1.00 88.25 224 HIS A N 1
ATOM 1750 C CA . HIS A 1 224 ? -4.940 -5.433 -16.756 1.00 88.25 224 HIS A CA 1
ATOM 1751 C C . HIS A 1 224 ? -3.997 -5.966 -17.831 1.00 88.25 224 HIS A C 1
ATOM 1753 O O . HIS A 1 224 ? -4.510 -6.566 -18.765 1.00 88.25 224 HIS A O 1
ATOM 1759 N N . SER A 1 225 ? -2.684 -5.787 -17.751 1.00 93.56 225 SER A N 1
ATOM 1760 C CA . SER A 1 225 ? -1.769 -6.486 -18.662 1.00 93.56 225 SER A CA 1
ATOM 1761 C C . SER A 1 225 ? -1.203 -7.740 -17.995 1.00 93.56 225 SER A C 1
ATOM 1763 O O . SER A 1 225 ? -1.146 -7.814 -16.772 1.00 93.56 225 SER A O 1
ATOM 1765 N N . SER A 1 226 ? -0.770 -8.711 -18.791 1.00 95.88 226 SER A N 1
ATOM 1766 C CA . SER A 1 226 ? 0.183 -9.745 -18.371 1.00 95.88 226 SER A CA 1
ATOM 1767 C C . SER A 1 226 ? 1.614 -9.275 -18.651 1.00 95.88 226 SER A C 1
ATOM 1769 O O . SER A 1 226 ? 1.843 -8.282 -19.352 1.00 95.88 226 SER A O 1
ATOM 1771 N N . LEU A 1 227 ? 2.588 -9.994 -18.100 1.00 97.81 227 LEU A N 1
ATOM 1772 C CA . LEU A 1 227 ? 4.006 -9.832 -18.382 1.00 97.81 227 LEU A CA 1
ATOM 1773 C C . LEU A 1 227 ? 4.418 -10.794 -19.509 1.00 97.81 227 LEU A C 1
ATOM 1775 O O . LEU A 1 227 ? 4.448 -12.004 -19.306 1.00 97.81 227 LEU A O 1
ATOM 1779 N N . GLU A 1 228 ? 4.737 -10.265 -20.687 1.00 98.06 228 GLU A N 1
ATOM 1780 C CA . GLU A 1 228 ? 5.075 -11.017 -21.902 1.00 98.06 228 GLU A CA 1
ATOM 1781 C C . GLU A 1 228 ? 6.575 -10.942 -22.217 1.00 98.06 228 GLU A C 1
ATOM 1783 O O . GLU A 1 228 ? 7.168 -9.861 -22.227 1.00 98.06 228 GLU A O 1
ATOM 1788 N N . LEU A 1 229 ? 7.188 -12.081 -22.535 1.00 97.75 229 LEU A N 1
ATOM 1789 C CA . LEU A 1 229 ? 8.534 -12.144 -23.096 1.00 97.75 229 LEU A CA 1
ATOM 1790 C C . LEU A 1 229 ? 8.516 -11.632 -24.546 1.00 97.75 229 LEU A C 1
ATOM 1792 O O . LEU A 1 229 ? 7.749 -12.123 -25.376 1.00 97.75 229 LEU A O 1
ATOM 1796 N N . ILE A 1 230 ? 9.363 -10.659 -24.883 1.00 96.75 230 ILE A N 1
ATOM 1797 C CA . ILE A 1 230 ? 9.348 -10.045 -26.222 1.00 96.75 230 ILE A CA 1
ATOM 1798 C C . ILE A 1 230 ? 10.103 -10.882 -27.260 1.00 96.75 230 ILE A C 1
ATOM 1800 O O . ILE A 1 230 ? 9.830 -10.770 -28.450 1.00 96.75 230 ILE A O 1
ATOM 1804 N N . ASP A 1 231 ? 11.055 -11.707 -26.830 1.00 95.06 231 ASP A N 1
ATOM 1805 C CA . ASP A 1 231 ? 11.872 -12.564 -27.690 1.00 95.06 231 ASP A CA 1
ATOM 1806 C C . ASP A 1 231 ? 12.209 -13.863 -26.947 1.00 95.06 231 ASP A C 1
ATOM 1808 O O . ASP A 1 231 ? 12.827 -13.844 -25.886 1.00 95.06 231 ASP A O 1
ATOM 1812 N N . VAL A 1 232 ? 11.815 -15.001 -27.521 1.00 93.62 232 VAL A N 1
ATOM 1813 C CA . VAL A 1 232 ? 11.995 -16.345 -26.942 1.00 93.62 232 VAL A CA 1
ATOM 1814 C C . VAL A 1 232 ? 13.461 -16.777 -26.800 1.00 93.62 232 VAL A C 1
ATOM 1816 O O . VAL A 1 232 ? 13.753 -17.769 -26.123 1.00 93.62 232 VAL A O 1
ATOM 1819 N N . ASP A 1 233 ? 14.390 -16.076 -27.450 1.00 90.94 233 ASP A N 1
ATOM 1820 C CA . ASP A 1 233 ? 15.831 -16.304 -27.335 1.00 90.94 233 ASP A CA 1
ATOM 1821 C C . ASP A 1 233 ? 16.538 -15.289 -26.411 1.00 90.94 233 ASP A C 1
ATOM 1823 O O . ASP A 1 233 ? 17.741 -15.440 -26.160 1.00 90.94 233 ASP A O 1
ATOM 1827 N N . ALA A 1 234 ? 15.811 -14.308 -25.859 1.00 91.31 234 ALA A N 1
ATOM 1828 C CA . ALA A 1 234 ? 16.343 -13.339 -24.904 1.00 91.31 234 ALA A CA 1
ATOM 1829 C C . ALA A 1 234 ? 16.595 -13.947 -23.510 1.00 91.31 234 ALA A C 1
ATOM 1831 O O . ALA A 1 234 ? 16.188 -15.062 -23.188 1.00 91.31 234 ALA A O 1
ATOM 1832 N N . ASP A 1 235 ? 17.321 -13.202 -22.674 1.00 90.38 235 ASP A N 1
ATOM 1833 C CA . ASP A 1 235 ? 17.596 -13.585 -21.288 1.00 90.38 235 ASP A CA 1
ATOM 1834 C C . ASP A 1 235 ? 16.424 -13.190 -20.381 1.00 90.38 235 ASP A C 1
ATOM 1836 O O . ASP A 1 235 ? 16.218 -12.003 -20.102 1.00 90.38 235 ASP A O 1
ATOM 1840 N N . ASN A 1 236 ? 15.684 -14.187 -19.901 1.00 92.50 236 ASN A N 1
ATOM 1841 C CA . ASN A 1 236 ? 14.507 -14.017 -19.050 1.00 92.50 236 ASN A CA 1
ATOM 1842 C C . ASN A 1 236 ? 14.813 -13.354 -17.699 1.00 92.50 236 ASN A C 1
ATOM 1844 O O . ASN A 1 236 ? 13.910 -12.789 -17.082 1.00 92.50 236 ASN A O 1
ATOM 1848 N N . SER A 1 237 ? 16.073 -13.341 -17.252 1.00 89.44 237 SER A N 1
ATOM 1849 C CA . SER A 1 237 ? 16.467 -12.658 -16.014 1.00 89.44 237 SER A CA 1
ATOM 1850 C C . SER A 1 237 ? 16.507 -11.127 -16.134 1.00 89.44 237 SER A C 1
ATOM 1852 O O . SER A 1 237 ? 16.646 -10.439 -15.124 1.00 89.44 237 SER A O 1
ATOM 1854 N N . GLN A 1 238 ? 16.402 -10.575 -17.350 1.00 93.12 238 GLN A N 1
ATOM 1855 C CA . GLN A 1 238 ? 16.535 -9.141 -17.604 1.00 93.12 238 GLN A CA 1
ATOM 1856 C C . GLN A 1 238 ? 15.185 -8.497 -17.920 1.00 93.12 238 GLN A C 1
ATOM 1858 O O . GLN A 1 238 ? 14.517 -8.885 -18.874 1.00 93.12 238 GLN A O 1
ATOM 1863 N N . ALA A 1 239 ? 14.831 -7.426 -17.203 1.00 93.88 239 ALA A N 1
ATOM 1864 C CA . ALA A 1 239 ? 13.573 -6.695 -17.402 1.00 93.88 239 ALA A CA 1
ATOM 1865 C C . ALA A 1 239 ? 13.359 -6.209 -18.847 1.00 93.88 239 ALA A C 1
ATOM 1867 O O . ALA A 1 239 ? 12.234 -6.152 -19.325 1.00 93.88 239 ALA A O 1
ATOM 1868 N N . ALA A 1 240 ? 14.443 -5.877 -19.561 1.00 92.50 240 ALA A N 1
ATOM 1869 C CA . ALA A 1 240 ? 14.389 -5.424 -20.953 1.00 92.50 240 ALA A CA 1
ATOM 1870 C C . ALA A 1 240 ? 13.914 -6.507 -21.942 1.00 92.50 240 ALA A C 1
ATOM 1872 O O . ALA A 1 240 ? 13.568 -6.169 -23.072 1.00 92.50 240 ALA A O 1
ATOM 1873 N N . SER A 1 241 ? 13.899 -7.776 -21.525 1.00 94.94 241 SER A N 1
ATOM 1874 C CA . SER A 1 241 ? 13.344 -8.897 -22.288 1.00 94.94 241 SER A CA 1
ATOM 1875 C C . SER A 1 241 ? 11.820 -8.992 -22.155 1.00 94.94 241 SER A C 1
ATOM 1877 O O . SER A 1 241 ? 11.196 -9.741 -22.897 1.00 94.94 241 SER A O 1
ATOM 1879 N N . TRP A 1 242 ? 11.207 -8.239 -21.241 1.00 97.19 242 TRP A N 1
ATOM 1880 C CA . TRP A 1 242 ? 9.785 -8.334 -20.926 1.00 97.19 242 TRP A CA 1
ATOM 1881 C C . TRP A 1 242 ? 9.038 -7.035 -21.237 1.00 97.19 242 TRP A C 1
ATOM 1883 O O . TRP A 1 242 ? 9.573 -5.930 -21.124 1.00 97.19 242 TRP A O 1
ATOM 1893 N N . ALA A 1 243 ? 7.765 -7.160 -21.598 1.00 97.00 243 ALA A N 1
ATOM 1894 C CA . ALA A 1 243 ? 6.852 -6.048 -21.820 1.00 97.00 243 ALA A CA 1
ATOM 1895 C C . ALA A 1 243 ? 5.463 -6.365 -21.251 1.00 97.00 243 ALA A C 1
ATOM 1897 O O . ALA A 1 243 ? 5.102 -7.519 -21.056 1.00 97.00 243 ALA A O 1
ATOM 1898 N N . ALA A 1 244 ? 4.676 -5.330 -20.963 1.00 96.31 244 ALA A N 1
ATOM 1899 C CA . ALA A 1 244 ? 3.268 -5.515 -20.634 1.00 96.31 244 ALA A CA 1
ATOM 1900 C C . ALA A 1 244 ? 2.483 -5.827 -21.916 1.00 96.31 244 ALA A C 1
ATOM 1902 O O . ALA A 1 244 ? 2.695 -5.155 -22.932 1.00 96.31 244 ALA A O 1
ATOM 1903 N N . SER A 1 245 ? 1.561 -6.789 -21.860 1.00 96.38 245 SER A N 1
ATOM 1904 C CA . SER A 1 245 ? 0.695 -7.128 -22.991 1.00 96.38 245 SER A CA 1
ATOM 1905 C C . SER A 1 245 ? -0.076 -5.914 -23.527 1.00 96.38 245 SER A C 1
ATOM 1907 O O . SER A 1 245 ? -0.528 -5.035 -22.780 1.00 96.38 245 SER A O 1
ATOM 1909 N N . ILE A 1 246 ? -0.230 -5.846 -24.852 1.00 94.44 246 ILE A N 1
ATOM 1910 C CA . ILE A 1 246 ? -0.882 -4.737 -25.553 1.00 94.44 246 ILE A CA 1
ATOM 1911 C C . ILE A 1 246 ? -2.374 -5.017 -25.701 1.00 94.44 246 ILE A C 1
ATOM 1913 O O . ILE A 1 246 ? -2.828 -5.717 -26.607 1.00 94.44 246 ILE A O 1
ATOM 1917 N N . GLU A 1 247 ? -3.160 -4.338 -24.876 1.00 92.56 247 GLU A N 1
ATOM 1918 C CA . GLU A 1 247 ? -4.606 -4.542 -24.799 1.00 92.56 247 GLU A CA 1
ATOM 1919 C C . GLU A 1 247 ? -5.439 -3.577 -25.656 1.00 92.56 247 GLU A C 1
ATOM 1921 O O . GLU A 1 247 ? -6.607 -3.825 -25.956 1.00 92.56 247 GLU A O 1
ATOM 1926 N N . SER A 1 248 ? -4.835 -2.470 -26.090 1.00 87.06 248 SER A N 1
ATOM 1927 C CA . SER A 1 248 ? -5.512 -1.320 -26.714 1.00 87.06 248 SER A CA 1
ATOM 1928 C C . SER A 1 248 ? -6.362 -1.625 -27.956 1.00 87.06 248 SER A C 1
ATOM 1930 O O . SER A 1 248 ? -7.293 -0.884 -28.276 1.00 87.06 248 SER A O 1
ATOM 1932 N N . HIS A 1 249 ? -6.061 -2.702 -28.681 1.00 86.69 249 HIS A N 1
ATOM 1933 C CA . HIS A 1 249 ? -6.813 -3.115 -29.867 1.00 86.69 249 HIS A CA 1
ATOM 1934 C C . HIS A 1 249 ? -8.089 -3.909 -29.529 1.00 86.69 249 HIS A C 1
ATOM 1936 O O . HIS A 1 249 ? -8.929 -4.095 -30.410 1.00 86.69 249 HIS A O 1
ATOM 1942 N N . ARG A 1 250 ? -8.229 -4.357 -28.273 1.00 88.62 250 ARG A N 1
ATOM 1943 C CA . ARG A 1 250 ? -9.374 -5.111 -27.735 1.00 88.62 250 ARG A CA 1
ATOM 1944 C C . ARG A 1 250 ? -10.342 -4.252 -26.918 1.00 88.62 250 ARG A C 1
ATOM 1946 O O . ARG A 1 250 ? -11.397 -4.742 -26.532 1.00 88.62 250 ARG A O 1
ATOM 1953 N N . SER A 1 251 ? -9.992 -3.000 -26.627 1.00 90.38 251 SER A N 1
ATOM 1954 C CA . SER A 1 251 ? -10.859 -2.060 -25.912 1.00 90.38 251 SER A CA 1
ATOM 1955 C C . SER A 1 251 ? -11.772 -1.285 -26.867 1.00 90.38 251 SER A C 1
ATOM 1957 O O . SER A 1 251 ? -11.439 -1.092 -28.035 1.00 90.38 251 SER A O 1
ATOM 1959 N N . ASP A 1 252 ? -12.898 -0.777 -26.365 1.00 91.75 252 ASP A N 1
ATOM 1960 C CA . ASP A 1 252 ? -13.880 -0.012 -27.143 1.00 91.75 252 ASP A CA 1
ATOM 1961 C C . ASP A 1 252 ? -14.037 1.430 -26.631 1.00 91.75 252 ASP A C 1
ATOM 1963 O O . ASP A 1 252 ? -13.812 1.733 -25.454 1.00 91.75 252 ASP A O 1
ATOM 1967 N N . TRP A 1 253 ? -14.464 2.334 -27.520 1.00 95.56 253 TRP A N 1
ATOM 1968 C CA . TRP A 1 253 ? -14.898 3.679 -27.137 1.00 95.56 253 TRP A CA 1
ATOM 1969 C C . TRP A 1 253 ? -16.186 3.632 -26.307 1.00 95.56 253 TRP A C 1
ATOM 1971 O O . TRP A 1 253 ? -17.199 3.077 -26.729 1.00 95.56 253 TRP A O 1
ATOM 1981 N N . GLN A 1 254 ? -16.187 4.321 -25.168 1.00 96.12 254 GLN A N 1
ATOM 1982 C CA . GLN A 1 254 ? -17.348 4.472 -24.294 1.00 96.12 254 GLN A CA 1
ATOM 1983 C C . GLN A 1 254 ? -17.821 5.916 -24.256 1.00 96.12 254 GLN A C 1
ATOM 1985 O O . GLN A 1 254 ? -17.022 6.836 -24.091 1.00 96.12 254 GLN A O 1
ATOM 1990 N N . GLN A 1 255 ? -19.135 6.112 -24.347 1.00 97.31 255 GLN A N 1
ATOM 1991 C CA . GLN A 1 255 ? -19.766 7.409 -24.126 1.00 97.31 255 GLN A CA 1
ATOM 1992 C C . GLN A 1 255 ? -20.141 7.547 -22.649 1.00 97.31 255 GLN A C 1
ATOM 1994 O O . GLN A 1 255 ? -20.943 6.770 -22.134 1.00 97.31 255 GLN A O 1
ATOM 1999 N N . ILE A 1 256 ? -19.618 8.573 -21.985 1.00 97.31 256 ILE A N 1
ATOM 2000 C CA . ILE A 1 256 ? -19.890 8.856 -20.575 1.00 97.31 256 ILE A CA 1
ATOM 2001 C C . ILE A 1 256 ? -20.651 10.178 -20.484 1.00 97.31 256 ILE A C 1
ATOM 2003 O O . ILE A 1 256 ? -20.288 11.164 -21.126 1.00 97.31 256 ILE A O 1
ATOM 2007 N N . SER A 1 257 ? -21.735 10.199 -19.706 1.00 96.94 257 SER A N 1
ATOM 2008 C CA . SER A 1 257 ? -22.495 11.411 -19.389 1.00 96.94 257 SER A CA 1
ATOM 2009 C C . SER A 1 257 ? -23.067 11.319 -17.982 1.00 96.94 257 SER A C 1
ATOM 2011 O O . SER A 1 257 ? -23.623 10.291 -17.596 1.00 96.94 257 SER A O 1
ATOM 2013 N N . TYR A 1 258 ? -22.945 12.399 -17.217 1.00 96.62 258 TYR A N 1
ATOM 2014 C CA . TYR A 1 258 ? -23.545 12.506 -15.896 1.00 96.62 258 TYR A CA 1
ATOM 2015 C C . TYR A 1 258 ? -24.010 13.932 -15.615 1.00 96.62 258 TYR A C 1
ATOM 2017 O O . TYR A 1 258 ? -23.516 14.905 -16.187 1.00 96.62 258 TYR A O 1
ATOM 2025 N N . ARG A 1 259 ? -24.993 14.049 -14.722 1.00 95.75 259 ARG A N 1
ATOM 2026 C CA . ARG A 1 259 ? -25.599 15.319 -14.319 1.00 95.75 259 ARG A CA 1
ATOM 2027 C C . ARG A 1 259 ? -25.468 15.519 -12.823 1.00 95.75 259 ARG A C 1
ATOM 2029 O O . ARG A 1 259 ? -25.536 14.560 -12.060 1.00 95.75 259 ARG A O 1
ATOM 2036 N N . GLY A 1 260 ? -25.348 16.772 -12.416 1.00 93.38 260 GLY A N 1
ATOM 2037 C CA . GLY A 1 260 ? -25.318 17.154 -11.013 1.00 93.38 260 GLY A CA 1
ATOM 2038 C C . GLY A 1 260 ? -25.749 18.597 -10.817 1.00 93.38 260 GLY A C 1
ATOM 2039 O O . GLY A 1 260 ? -25.866 19.369 -11.772 1.00 93.38 260 GLY A O 1
ATOM 2040 N N . VAL A 1 261 ? -26.004 18.949 -9.564 1.00 91.50 261 VAL A N 1
ATOM 2041 C CA . VAL A 1 261 ? -26.242 20.327 -9.139 1.00 91.50 261 VAL A CA 1
ATOM 2042 C C . VAL A 1 261 ? -24.993 20.783 -8.406 1.00 91.50 261 VAL A C 1
ATOM 2044 O O . VAL A 1 261 ? -24.528 20.072 -7.519 1.00 91.50 261 VAL A O 1
ATOM 2047 N N . ALA A 1 262 ? -24.447 21.935 -8.788 1.00 88.12 262 ALA A N 1
ATOM 2048 C CA . ALA A 1 262 ? -23.294 22.497 -8.096 1.00 88.12 262 ALA A CA 1
ATOM 2049 C C . ALA A 1 262 ? -23.664 22.826 -6.645 1.00 88.12 262 ALA A C 1
ATOM 2051 O O . ALA A 1 262 ? -24.725 23.403 -6.379 1.00 88.12 262 ALA A O 1
ATOM 2052 N N . GLY A 1 263 ? -22.805 22.414 -5.722 1.00 79.00 263 GLY A N 1
ATOM 2053 C CA . GLY A 1 263 ? -22.945 22.642 -4.297 1.00 79.00 263 GLY A CA 1
ATOM 2054 C C . GLY A 1 263 ? -22.604 24.082 -3.902 1.00 79.00 263 GLY A C 1
ATOM 2055 O O . GLY A 1 263 ? -22.402 24.951 -4.759 1.00 79.00 263 GLY A O 1
ATOM 2056 N N . PRO A 1 264 ? -22.584 24.369 -2.590 1.00 66.75 264 PRO A N 1
ATOM 2057 C CA . PRO A 1 264 ? -22.104 25.639 -2.066 1.00 66.75 264 PRO A CA 1
ATOM 2058 C C . PRO A 1 264 ? -20.590 25.759 -2.286 1.00 66.75 264 PRO A C 1
ATOM 2060 O O . PRO A 1 264 ? -19.793 25.403 -1.420 1.00 66.75 264 PRO A O 1
ATOM 2063 N N . GLY A 1 265 ? -20.202 26.260 -3.457 1.00 58.88 265 GLY A N 1
ATOM 2064 C CA . GLY A 1 265 ? -18.812 26.566 -3.778 1.00 58.88 265 GLY A CA 1
ATOM 2065 C C . GLY A 1 265 ? -18.281 27.781 -3.010 1.00 58.88 265 GLY A C 1
ATOM 2066 O O . GLY A 1 265 ? -19.024 28.542 -2.378 1.00 58.88 265 GLY A O 1
ATOM 2067 N N . ASP A 1 266 ? -16.973 28.018 -3.094 1.00 57.53 266 ASP A N 1
ATOM 2068 C CA . ASP A 1 266 ? -16.370 29.217 -2.518 1.00 57.53 266 ASP A CA 1
ATOM 2069 C C . ASP A 1 266 ? -16.823 30.478 -3.281 1.00 57.53 266 ASP A C 1
ATOM 2071 O O . ASP A 1 266 ? -16.382 30.780 -4.395 1.00 57.53 266 ASP A O 1
ATOM 2075 N N . SER A 1 267 ? -17.734 31.233 -2.662 1.00 44.97 267 SER A N 1
ATOM 2076 C CA . SER A 1 267 ? -18.369 32.422 -3.249 1.00 44.97 267 SER A CA 1
ATOM 2077 C C . SER A 1 267 ? -17.409 33.565 -3.640 1.00 44.97 267 SER A C 1
ATOM 2079 O O . SER A 1 267 ? -17.840 34.510 -4.309 1.00 44.97 267 SER A O 1
ATOM 2081 N N . ASP A 1 268 ? -16.126 33.502 -3.254 1.00 50.72 268 ASP A N 1
ATOM 2082 C CA . ASP A 1 268 ? -15.133 34.564 -3.472 1.00 50.72 268 ASP A CA 1
ATOM 2083 C C . ASP A 1 268 ? -14.203 34.329 -4.683 1.00 50.72 268 ASP A C 1
ATOM 2085 O O . ASP A 1 268 ? -13.301 35.127 -4.950 1.00 50.72 268 ASP A O 1
ATOM 2089 N N . SER A 1 269 ? -14.415 33.276 -5.477 1.00 57.25 269 SER A N 1
ATOM 2090 C CA . SER A 1 269 ? -13.540 32.946 -6.608 1.00 57.25 269 SER A CA 1
ATOM 2091 C C . SER A 1 269 ? -14.082 33.388 -7.977 1.00 57.25 269 SER A C 1
ATOM 2093 O O . SER A 1 269 ? -14.755 32.642 -8.688 1.00 57.25 269 SER A O 1
ATOM 2095 N N . ARG A 1 270 ? -13.700 34.589 -8.419 1.00 60.25 270 ARG A N 1
ATOM 2096 C CA . ARG A 1 270 ? -13.919 35.048 -9.810 1.00 60.25 270 ARG A CA 1
ATOM 2097 C C . ARG A 1 270 ? -12.760 34.744 -10.763 1.00 60.25 270 ARG A C 1
ATOM 2099 O O . ARG A 1 270 ? -12.823 35.162 -11.913 1.00 60.25 270 ARG A O 1
ATOM 2106 N N . ASP A 1 271 ? -11.712 34.082 -10.278 1.00 71.56 271 ASP A N 1
ATOM 2107 C CA . ASP A 1 271 ? -10.472 33.840 -11.030 1.00 71.56 271 ASP A CA 1
ATOM 2108 C C . ASP A 1 271 ? -10.364 32.400 -11.572 1.00 71.56 271 ASP A C 1
ATOM 2110 O O . ASP A 1 271 ? -9.454 32.113 -12.355 1.00 71.56 271 ASP A O 1
ATOM 2114 N N . TYR A 1 272 ? -11.289 31.517 -11.176 1.00 81.62 272 TYR A N 1
ATOM 2115 C CA . TYR A 1 272 ? -11.320 30.102 -11.548 1.00 81.62 272 TYR A CA 1
ATOM 2116 C C . TYR A 1 272 ? -12.583 29.737 -12.316 1.00 81.62 272 TYR A C 1
ATOM 2118 O O . TYR A 1 272 ? -13.691 30.175 -11.997 1.00 81.62 272 TYR A O 1
ATOM 2126 N N . HIS A 1 273 ? -12.376 28.946 -13.358 1.00 89.38 273 HIS A N 1
ATOM 2127 C CA . HIS A 1 273 ? -13.319 28.664 -14.426 1.00 89.38 273 HIS A CA 1
ATOM 2128 C C . HIS A 1 273 ? -12.965 27.339 -15.111 1.00 89.38 273 HIS A C 1
ATOM 2130 O O . HIS A 1 273 ? -12.975 27.292 -16.330 1.00 89.38 273 HIS A O 1
ATOM 2136 N N . GLU A 1 274 ? -12.548 26.291 -14.405 1.00 90.56 274 GLU A N 1
ATOM 2137 C CA . GLU A 1 274 ? -11.974 25.102 -15.053 1.00 90.56 274 GLU A CA 1
ATOM 2138 C C . GLU A 1 274 ? -12.881 23.866 -14.999 1.00 90.56 274 GLU A C 1
ATOM 2140 O O . GLU A 1 274 ? -13.523 23.587 -13.986 1.00 90.56 274 GLU A O 1
ATOM 2145 N N . LEU A 1 275 ? -12.875 23.105 -16.099 1.00 95.25 275 LEU A N 1
ATOM 2146 C CA . LEU A 1 275 ? -13.049 21.653 -16.066 1.00 95.25 275 LEU A CA 1
ATOM 2147 C C . LEU A 1 275 ? -11.667 21.039 -15.822 1.00 95.25 275 LEU A C 1
ATOM 2149 O O . LEU A 1 275 ? -10.718 21.380 -16.532 1.00 95.25 275 LEU A O 1
ATOM 2153 N N . VAL A 1 276 ? -11.577 20.120 -14.864 1.00 94.69 276 VAL A N 1
ATOM 2154 C CA . VAL A 1 276 ? -10.368 19.363 -14.525 1.00 94.69 276 VAL A CA 1
ATOM 2155 C C . VAL A 1 276 ? -10.645 17.875 -14.708 1.00 94.69 276 VAL A C 1
ATOM 2157 O O . VAL A 1 276 ? -11.667 17.367 -14.241 1.00 94.69 276 VAL A O 1
ATOM 2160 N N . MET A 1 277 ? -9.729 17.173 -15.370 1.00 96.62 277 MET A N 1
ATOM 2161 C CA . MET A 1 277 ? -9.787 15.726 -15.572 1.00 96.62 277 MET A CA 1
ATOM 2162 C C . MET A 1 277 ? -8.410 15.112 -15.308 1.00 96.62 277 MET A C 1
ATOM 2164 O O . MET A 1 277 ? -7.386 15.723 -15.609 1.00 96.62 277 MET A O 1
ATOM 2168 N N . GLY A 1 278 ? -8.356 13.901 -14.767 1.00 96.12 278 GLY A N 1
ATOM 2169 C CA . GLY A 1 278 ? -7.084 13.219 -14.538 1.00 96.12 278 GLY A CA 1
ATOM 2170 C C . GLY A 1 278 ? -7.263 11.778 -14.085 1.00 96.12 278 GLY A C 1
ATOM 2171 O O . GLY A 1 278 ? -8.236 11.450 -13.411 1.00 96.12 278 GLY A O 1
ATOM 2172 N N . MET A 1 279 ? -6.327 10.918 -14.479 1.00 95.50 279 MET A N 1
ATOM 2173 C CA . MET A 1 279 ? -6.295 9.516 -14.051 1.00 95.50 279 MET A CA 1
ATOM 2174 C C . MET A 1 279 ? -6.057 9.416 -12.539 1.00 95.50 279 MET A C 1
ATOM 2176 O O . MET A 1 279 ? -5.265 10.190 -11.997 1.00 95.50 279 MET A O 1
ATOM 2180 N N . LEU A 1 280 ? -6.719 8.482 -11.853 1.00 92.56 280 LEU A N 1
ATOM 2181 C CA . LEU A 1 280 ? -6.498 8.230 -10.421 1.00 92.56 280 LEU A CA 1
ATOM 2182 C C . LEU A 1 280 ? -5.195 7.474 -10.138 1.00 92.56 280 LEU A C 1
ATOM 2184 O O . LEU A 1 280 ? -4.729 7.500 -9.001 1.00 92.56 280 LEU A O 1
ATOM 2188 N N . ASP A 1 281 ? -4.583 6.878 -11.162 1.00 92.25 281 ASP A N 1
ATOM 2189 C CA . ASP A 1 281 ? -3.249 6.290 -11.092 1.00 92.25 281 ASP A CA 1
ATOM 2190 C C . ASP A 1 281 ? -2.561 6.258 -12.473 1.00 92.25 281 ASP A C 1
ATOM 2192 O O . ASP A 1 281 ? -3.082 6.822 -13.436 1.00 92.25 281 ASP A O 1
ATOM 2196 N N . GLU A 1 282 ? -1.388 5.632 -12.572 1.00 93.19 282 GLU A N 1
ATOM 2197 C CA . GLU A 1 282 ? -0.658 5.404 -13.825 1.00 93.19 282 GLU A CA 1
ATOM 2198 C C . GLU A 1 282 ? -1.520 4.693 -14.868 1.00 93.19 282 GLU A C 1
ATOM 2200 O O . GLU A 1 282 ? -2.006 3.596 -14.617 1.00 93.19 282 GLU A O 1
ATOM 2205 N N . GLY A 1 283 ? -1.703 5.292 -16.045 1.00 94.50 283 GLY A N 1
ATOM 2206 C CA . GLY A 1 283 ? -2.550 4.726 -17.093 1.00 94.50 283 GLY A CA 1
ATOM 2207 C C . GLY A 1 283 ? -2.644 5.587 -18.344 1.00 94.50 283 GLY A C 1
ATOM 2208 O O . GLY A 1 283 ? -2.180 6.733 -18.373 1.00 94.50 283 GLY A O 1
ATOM 2209 N N . GLU A 1 284 ? -3.257 5.017 -19.375 1.00 95.88 284 GLU A N 1
ATOM 2210 C CA . GLU A 1 284 ? -3.300 5.557 -20.727 1.00 95.88 284 GLU A CA 1
ATOM 2211 C C . GLU A 1 284 ? -4.710 5.447 -21.323 1.00 95.88 284 GLU A C 1
ATOM 2213 O O . GLU A 1 284 ? -5.320 4.374 -21.334 1.00 95.88 284 GLU A O 1
ATOM 2218 N N . ILE A 1 285 ? -5.233 6.568 -21.830 1.00 97.19 285 ILE A N 1
ATOM 2219 C CA . ILE A 1 285 ? -6.545 6.631 -22.487 1.00 97.19 285 ILE A CA 1
ATOM 2220 C C . ILE A 1 285 ? -6.515 7.534 -23.725 1.00 97.19 285 ILE A C 1
ATOM 2222 O O . ILE A 1 285 ? -5.755 8.503 -23.802 1.00 97.19 285 ILE A O 1
ATOM 2226 N N . LEU A 1 286 ? -7.423 7.276 -24.665 1.00 97.69 286 LEU A N 1
ATOM 2227 C CA . LEU A 1 286 ? -7.879 8.270 -25.636 1.00 97.69 286 LEU A CA 1
ATOM 2228 C C . LEU A 1 286 ? -9.134 8.956 -25.098 1.00 97.69 286 LEU A C 1
ATOM 2230 O O . LEU A 1 286 ? -10.002 8.293 -24.532 1.00 97.69 286 LEU A O 1
ATOM 2234 N N . ILE A 1 287 ? -9.252 10.269 -25.292 1.00 97.56 287 ILE A N 1
ATOM 2235 C CA . ILE A 1 287 ? -10.427 11.046 -24.890 1.00 97.56 287 ILE A CA 1
ATOM 2236 C C . ILE A 1 287 ? -10.816 12.075 -25.953 1.00 97.56 287 ILE A C 1
ATOM 2238 O O . ILE A 1 287 ? -9.954 12.696 -26.580 1.00 97.56 287 ILE A O 1
ATOM 2242 N N . ASP A 1 288 ? -12.122 12.248 -26.154 1.00 97.50 288 ASP A N 1
ATOM 2243 C CA . ASP A 1 288 ? -12.682 13.151 -27.161 1.00 97.50 288 ASP A CA 1
ATOM 2244 C C . ASP A 1 288 ? -14.126 13.589 -26.829 1.00 97.50 288 ASP A C 1
ATOM 2246 O O . ASP A 1 288 ? -14.729 13.134 -25.853 1.00 97.50 288 ASP A O 1
ATOM 2250 N N . ASP A 1 289 ? -14.688 14.487 -27.642 1.00 96.75 289 ASP A N 1
ATOM 2251 C CA . ASP A 1 289 ? -16.070 14.981 -27.575 1.00 96.75 289 ASP A CA 1
ATOM 2252 C C . ASP A 1 289 ? -16.473 15.544 -26.203 1.00 96.75 289 ASP A C 1
ATOM 2254 O O . ASP A 1 289 ? -17.590 15.336 -25.721 1.00 96.75 289 ASP A O 1
ATOM 2258 N N . ILE A 1 290 ? -15.570 16.288 -25.566 1.00 97.75 290 ILE A N 1
ATOM 2259 C CA . ILE A 1 290 ? -15.747 16.751 -24.185 1.00 97.75 290 ILE A CA 1
ATOM 2260 C C . ILE A 1 290 ? -16.745 17.915 -24.120 1.00 97.75 290 ILE A C 1
ATOM 2262 O O . ILE A 1 290 ? -16.633 18.914 -24.836 1.00 97.75 290 ILE A O 1
ATOM 2266 N N . ARG A 1 291 ? -17.733 17.823 -23.229 1.00 97.62 291 ARG A N 1
ATOM 2267 C CA . ARG A 1 291 ? -18.813 18.800 -23.062 1.00 97.62 291 ARG A CA 1
ATOM 2268 C C . ARG A 1 291 ? -19.083 19.085 -21.595 1.00 97.62 291 ARG A C 1
ATOM 2270 O O . ARG A 1 291 ? -19.116 18.181 -20.769 1.00 97.62 291 ARG A O 1
ATOM 2277 N N . VAL A 1 292 ? -19.380 20.350 -21.316 1.00 98.00 292 VAL A N 1
ATOM 2278 C CA . VAL A 1 292 ? -19.977 20.808 -20.060 1.00 98.00 292 VAL A CA 1
ATOM 2279 C C . VAL A 1 292 ? -21.174 21.665 -20.442 1.00 98.00 292 VAL A C 1
ATOM 2281 O O . VAL A 1 292 ? -21.011 22.780 -20.941 1.00 98.00 292 VAL A O 1
ATOM 2284 N N . ILE A 1 293 ? -22.374 21.120 -20.267 1.00 97.38 293 ILE A N 1
ATOM 2285 C CA . ILE A 1 293 ? -23.634 21.797 -20.559 1.00 97.38 293 ILE A CA 1
ATOM 2286 C C . ILE A 1 293 ? -24.208 22.335 -19.256 1.00 97.38 293 ILE A C 1
ATOM 2288 O O . ILE A 1 293 ? -24.648 21.581 -18.397 1.00 97.38 293 ILE A O 1
ATOM 2292 N N . GLU A 1 294 ? -24.232 23.647 -19.108 1.00 96.00 294 GLU A N 1
ATOM 2293 C CA . GLU A 1 294 ? -24.966 24.312 -18.036 1.00 96.00 294 GLU A CA 1
ATOM 2294 C C . GLU A 1 294 ? -26.452 24.405 -18.393 1.00 96.00 294 GLU A C 1
ATOM 2296 O O . GLU A 1 294 ? -26.781 24.664 -19.550 1.00 96.00 294 GLU A O 1
ATOM 2301 N N . ASN A 1 295 ? -27.342 24.260 -17.404 1.00 94.06 295 ASN A N 1
ATOM 2302 C CA . ASN A 1 295 ? -28.797 24.245 -17.605 1.00 94.06 295 ASN A CA 1
ATOM 2303 C C . ASN A 1 295 ? -29.260 23.189 -18.637 1.00 94.06 295 ASN A C 1
ATOM 2305 O O . ASN A 1 295 ? -30.038 23.517 -19.535 1.00 94.06 295 ASN A O 1
ATOM 2309 N N . PRO A 1 296 ? -28.829 21.916 -18.535 1.00 93.88 296 PRO A N 1
ATOM 2310 C CA . PRO A 1 296 ? -29.091 20.909 -19.568 1.00 93.88 296 PRO A CA 1
ATOM 2311 C C . PRO A 1 296 ? -30.584 20.606 -19.793 1.00 93.88 296 PRO A C 1
ATOM 2313 O O . PRO A 1 296 ? -30.945 20.100 -20.850 1.00 93.88 296 PRO A O 1
ATOM 2316 N N . ASP A 1 297 ? -31.457 20.926 -18.831 1.00 89.69 297 ASP A N 1
ATOM 2317 C CA . ASP A 1 297 ? -32.913 20.731 -18.936 1.00 89.69 297 ASP A CA 1
ATOM 2318 C C . ASP A 1 297 ? -33.661 21.925 -19.542 1.00 89.69 297 ASP A C 1
ATOM 2320 O O . ASP A 1 297 ? -34.840 21.825 -19.888 1.00 89.69 297 ASP A O 1
ATOM 2324 N N . ALA A 1 298 ? -33.005 23.079 -19.654 1.00 81.75 298 ALA A N 1
ATOM 2325 C CA . ALA A 1 298 ? -33.608 24.274 -20.213 1.00 81.75 298 ALA A CA 1
ATOM 2326 C C . ALA A 1 298 ? -33.201 24.391 -21.684 1.00 81.75 298 ALA A C 1
ATOM 2328 O O . ALA A 1 298 ? -32.254 25.094 -22.001 1.00 81.75 298 ALA A O 1
ATOM 2329 N N . ASP A 1 299 ? -33.928 23.732 -22.594 1.00 77.50 299 ASP A N 1
ATOM 2330 C CA . ASP A 1 299 ? -33.628 23.693 -24.043 1.00 77.50 299 ASP A CA 1
ATOM 2331 C C . ASP A 1 299 ? -33.205 25.050 -24.657 1.00 77.50 299 ASP A C 1
ATOM 2333 O O . ASP A 1 299 ? -32.371 25.101 -25.557 1.00 77.50 299 ASP A O 1
ATOM 2337 N N . ALA A 1 300 ? -33.790 26.164 -24.199 1.00 82.12 300 ALA A N 1
ATOM 2338 C CA . ALA A 1 300 ? -33.475 27.509 -24.692 1.00 82.12 300 ALA A CA 1
ATOM 2339 C C . ALA A 1 300 ? -32.278 28.186 -23.991 1.00 82.12 300 ALA A C 1
ATOM 2341 O O . ALA A 1 300 ? -31.690 29.102 -24.567 1.00 82.12 300 ALA A O 1
ATOM 2342 N N . ASP A 1 301 ? -31.940 27.751 -22.775 1.00 84.31 301 ASP A N 1
ATOM 2343 C CA . ASP A 1 301 ? -30.913 28.333 -21.903 1.00 84.31 301 ASP A CA 1
ATOM 2344 C C . ASP A 1 301 ? -29.721 27.382 -21.667 1.00 84.31 301 ASP A C 1
ATOM 2346 O O . ASP A 1 301 ? -28.799 27.733 -20.932 1.00 84.31 301 ASP A O 1
ATOM 2350 N N . ALA A 1 302 ? -29.710 26.201 -22.296 1.00 91.25 302 ALA A N 1
ATOM 2351 C CA . ALA A 1 302 ? -28.614 25.244 -22.231 1.00 91.25 302 ALA A CA 1
ATOM 2352 C C . ALA A 1 302 ? -27.353 25.819 -22.902 1.00 91.25 302 ALA A C 1
ATOM 2354 O O . ALA A 1 302 ? -27.373 26.206 -24.077 1.00 91.25 302 ALA A O 1
ATOM 2355 N N . ARG A 1 303 ? -26.237 25.881 -22.166 1.00 94.44 303 ARG A N 1
ATOM 2356 C CA . ARG A 1 303 ? -24.976 26.489 -22.632 1.00 94.44 303 ARG A CA 1
ATOM 2357 C C . ARG A 1 303 ? -23.839 25.476 -22.621 1.00 94.44 303 ARG A C 1
ATOM 2359 O O . ARG A 1 303 ? -23.470 24.995 -21.559 1.00 94.44 303 ARG A O 1
ATOM 2366 N N . GLN A 1 304 ? -23.245 25.210 -23.786 1.00 95.12 304 GLN A N 1
ATOM 2367 C CA . GLN A 1 304 ? -21.957 24.514 -23.883 1.00 95.12 304 GLN A CA 1
ATOM 2368 C C . GLN A 1 304 ? -20.833 25.451 -23.443 1.00 95.12 304 GLN A C 1
ATOM 2370 O O . GLN A 1 304 ? -20.727 26.565 -23.964 1.00 95.12 304 GLN A O 1
ATOM 2375 N N . LEU A 1 305 ? -20.001 24.979 -22.518 1.00 96.81 305 LEU A N 1
ATOM 2376 C CA . LEU A 1 305 ? -18.939 25.763 -21.898 1.00 96.81 305 LEU A CA 1
ATOM 2377 C C . LEU A 1 305 ? -17.520 25.346 -22.316 1.00 96.81 305 LEU A C 1
ATOM 2379 O O . LEU A 1 305 ? -16.567 26.044 -21.976 1.00 96.81 305 LEU A O 1
ATOM 2383 N N . ILE A 1 306 ? -17.346 24.232 -23.033 1.00 96.00 306 ILE A N 1
ATOM 2384 C CA . ILE A 1 306 ? -16.017 23.739 -23.425 1.00 96.00 306 ILE A CA 1
ATOM 2385 C C . ILE A 1 306 ? -15.520 24.378 -24.724 1.00 96.00 306 ILE A C 1
ATOM 2387 O O . ILE A 1 306 ? -16.235 24.470 -25.723 1.00 96.00 306 ILE A O 1
ATOM 2391 N N . GLN A 1 307 ? -14.256 24.801 -24.698 1.00 93.62 307 GLN A N 1
ATOM 2392 C CA . GLN A 1 307 ? -13.494 25.243 -25.863 1.00 93.62 307 GLN A CA 1
ATOM 2393 C C . GLN A 1 307 ? -12.755 24.047 -26.474 1.00 93.62 307 GLN A C 1
ATOM 2395 O O . GLN A 1 307 ? -12.243 23.218 -25.731 1.00 93.62 307 GLN A O 1
ATOM 2400 N N . ASN A 1 308 ? -12.643 23.988 -27.808 1.00 93.56 308 ASN A N 1
ATOM 2401 C CA . ASN A 1 308 ? -11.882 22.941 -28.511 1.00 93.56 308 ASN A CA 1
ATOM 2402 C C . ASN A 1 308 ? -12.228 21.512 -28.024 1.00 93.56 308 ASN A C 1
ATOM 2404 O O . ASN A 1 308 ? -11.355 20.754 -27.608 1.00 93.56 308 ASN A O 1
ATOM 2408 N N . SER A 1 309 ? -13.525 21.179 -28.032 1.00 93.75 309 SER A N 1
ATOM 2409 C CA . SER A 1 309 ? -14.072 19.922 -27.498 1.00 93.75 309 SER A CA 1
ATOM 2410 C C . SER A 1 309 ? -13.705 18.666 -28.291 1.00 93.75 309 SER A C 1
ATOM 2412 O O . SER A 1 309 ? -13.893 17.577 -27.765 1.00 93.75 309 SER A O 1
ATOM 2414 N N . THR A 1 310 ? -13.256 18.828 -29.540 1.00 94.00 310 THR A N 1
ATOM 2415 C CA . THR A 1 310 ? -12.963 17.750 -30.506 1.00 94.00 310 THR A CA 1
ATOM 2416 C C . THR A 1 310 ? -11.486 17.684 -30.905 1.00 94.00 310 THR A C 1
ATOM 2418 O O . THR A 1 310 ? -11.132 17.027 -31.871 1.00 94.00 310 THR A O 1
ATOM 2421 N N . PHE A 1 311 ? -10.615 18.467 -30.255 1.00 95.94 311 PHE A N 1
ATOM 2422 C CA . PHE A 1 311 ? -9.171 18.524 -30.538 1.00 95.94 311 PHE A CA 1
ATOM 2423 C C . PHE A 1 311 ? -8.752 18.805 -32.003 1.00 95.94 311 PHE A C 1
ATOM 2425 O O . PHE A 1 311 ? -7.568 18.720 -32.331 1.00 95.94 311 PHE A O 1
ATOM 2432 N N . ASP A 1 312 ? -9.667 19.249 -32.874 1.00 92.62 312 ASP A N 1
ATOM 2433 C CA . ASP A 1 312 ? -9.385 19.632 -34.271 1.00 92.62 312 ASP A CA 1
ATOM 2434 C C . ASP A 1 312 ? -8.345 20.763 -34.390 1.00 92.62 312 ASP A C 1
ATOM 2436 O O . ASP A 1 312 ? -7.679 20.919 -35.418 1.00 92.62 312 ASP A O 1
ATOM 2440 N N . ALA A 1 313 ? -8.202 21.576 -33.338 1.00 92.00 313 ALA A N 1
ATOM 2441 C CA . ALA A 1 313 ? -7.187 22.623 -33.217 1.00 92.00 313 ALA A CA 1
ATOM 2442 C C . ALA A 1 313 ? -5.943 22.160 -32.429 1.00 92.00 313 ALA A C 1
ATOM 2444 O O . ALA A 1 313 ? -5.230 22.978 -31.847 1.00 92.00 313 ALA A O 1
ATOM 2445 N N . GLY A 1 314 ? -5.681 20.853 -32.365 1.00 93.25 314 GLY A N 1
ATOM 2446 C CA . GLY A 1 314 ? -4.668 20.284 -31.479 1.00 93.25 314 GLY A CA 1
ATOM 2447 C C . GLY A 1 314 ? -5.063 20.438 -30.008 1.00 93.25 314 GLY A C 1
ATOM 2448 O O . GLY A 1 314 ? -6.243 20.491 -29.671 1.00 93.25 314 GLY A O 1
ATOM 2449 N N . ASN A 1 315 ? -4.081 20.537 -29.110 1.00 92.25 315 ASN A N 1
ATOM 2450 C CA . ASN A 1 315 ? -4.313 20.757 -27.676 1.00 92.25 315 ASN A CA 1
ATOM 2451 C C . ASN A 1 315 ? -4.412 22.250 -27.301 1.00 92.25 315 ASN A C 1
ATOM 2453 O O . ASN A 1 315 ? -4.275 22.609 -26.131 1.00 92.25 315 ASN A O 1
ATOM 2457 N N . GLU A 1 316 ? -4.651 23.146 -28.265 1.00 89.69 316 GLU A N 1
ATOM 2458 C CA . GLU A 1 316 ? -4.896 24.557 -27.962 1.00 89.69 316 GLU A CA 1
ATOM 2459 C C . GLU A 1 316 ? -6.060 24.693 -26.959 1.00 89.69 316 GLU A C 1
ATOM 2461 O O . GLU A 1 316 ? -7.079 24.017 -27.084 1.00 89.69 316 GLU A O 1
ATOM 2466 N N . ARG A 1 317 ? -5.923 25.585 -25.964 1.00 91.50 317 ARG A N 1
ATOM 2467 C CA . ARG A 1 317 ? -6.860 25.787 -24.825 1.00 91.50 317 ARG A CA 1
ATOM 2468 C C . ARG A 1 317 ? -6.888 24.684 -23.765 1.00 91.50 317 ARG A C 1
ATOM 2470 O O . ARG A 1 317 ? -7.563 24.869 -22.752 1.00 91.50 317 ARG A O 1
ATOM 2477 N N . TRP A 1 318 ? -6.133 23.609 -23.947 1.00 94.31 318 TRP A N 1
ATOM 2478 C CA . TRP A 1 318 ? -5.937 22.580 -22.934 1.00 94.31 318 TRP A CA 1
ATOM 2479 C C . TRP A 1 318 ? -4.572 22.755 -22.273 1.00 94.31 318 TRP A C 1
ATOM 2481 O O . TRP A 1 318 ? -3.557 22.958 -22.940 1.00 94.31 318 TRP A O 1
ATOM 2491 N N . ARG A 1 319 ? -4.545 22.710 -20.942 1.00 93.12 319 ARG A N 1
ATOM 2492 C CA . ARG A 1 319 ? -3.315 22.751 -20.146 1.00 93.12 319 ARG A CA 1
ATOM 2493 C C . ARG A 1 319 ? -3.138 21.384 -19.512 1.00 93.12 319 ARG A C 1
ATOM 2495 O O . ARG A 1 319 ? -4.027 20.909 -18.819 1.00 93.12 319 ARG A O 1
ATOM 2502 N N . ILE A 1 320 ? -2.002 20.755 -19.779 1.00 93.62 320 ILE A N 1
ATOM 2503 C CA . ILE A 1 320 ? -1.658 19.434 -19.255 1.00 93.62 320 ILE A CA 1
ATOM 2504 C C . ILE A 1 320 ? -0.401 19.620 -18.416 1.00 93.62 320 ILE A C 1
ATOM 2506 O O . ILE A 1 320 ? 0.608 20.118 -18.922 1.00 93.62 320 ILE A O 1
ATOM 2510 N N . ILE A 1 321 ? -0.494 19.319 -17.124 1.00 89.88 321 ILE A N 1
ATOM 2511 C CA . ILE A 1 321 ? 0.513 19.715 -16.139 1.00 89.88 321 ILE A CA 1
ATOM 2512 C C . ILE A 1 321 ? 0.810 18.589 -15.155 1.00 89.88 321 ILE A C 1
ATOM 2514 O O . ILE A 1 321 ? -0.056 17.791 -14.806 1.00 89.88 321 ILE A O 1
ATOM 2518 N N . GLY A 1 322 ? 2.032 18.583 -14.630 1.00 93.69 322 GLY A N 1
ATOM 2519 C CA . GLY A 1 322 ? 2.448 17.626 -13.614 1.00 93.69 322 GLY A CA 1
ATOM 2520 C C . GLY A 1 322 ? 2.923 16.295 -14.198 1.00 93.69 322 GLY A C 1
ATOM 2521 O O . GLY A 1 322 ? 3.784 16.272 -15.079 1.00 93.69 322 GLY A O 1
ATOM 2522 N N . ASN A 1 323 ? 2.396 15.195 -13.665 1.00 94.75 323 ASN A N 1
ATOM 2523 C CA . ASN A 1 323 ? 2.649 13.813 -14.099 1.00 94.75 323 ASN A CA 1
ATOM 2524 C C . ASN A 1 323 ? 1.713 13.320 -15.222 1.00 94.75 323 ASN A C 1
ATOM 2526 O O . ASN A 1 323 ? 1.863 12.181 -15.661 1.00 94.75 323 ASN A O 1
ATOM 2530 N N . HIS A 1 324 ? 0.807 14.159 -15.733 1.00 96.25 324 HIS A N 1
ATOM 2531 C CA . HIS A 1 324 ? 0.069 13.888 -16.970 1.00 96.25 324 HIS A CA 1
ATOM 2532 C C . HIS A 1 324 ? 0.812 14.466 -18.173 1.00 96.25 324 HIS A C 1
ATOM 2534 O O . HIS A 1 324 ? 1.422 15.537 -18.111 1.00 96.25 324 HIS A O 1
ATOM 2540 N N . ALA A 1 325 ? 0.741 13.757 -19.290 1.00 94.94 325 ALA A N 1
ATOM 2541 C CA . ALA A 1 325 ? 1.192 14.191 -20.600 1.00 94.94 325 ALA A CA 1
ATOM 2542 C C . ALA A 1 325 ? 0.071 13.935 -21.607 1.00 94.94 325 ALA A C 1
ATOM 2544 O O . ALA A 1 325 ? -0.679 12.975 -21.472 1.00 94.94 325 ALA A O 1
ATOM 2545 N N . GLY A 1 326 ? -0.055 14.790 -22.618 1.00 94.12 326 GLY A N 1
ATOM 2546 C CA . GLY A 1 326 ? -1.086 14.605 -23.629 1.00 94.12 326 GLY A CA 1
ATOM 2547 C C . GLY A 1 326 ? -0.625 15.041 -25.004 1.00 94.12 326 GLY A C 1
ATOM 2548 O O . GLY A 1 326 ? -0.012 16.100 -25.168 1.00 94.12 326 GLY A O 1
ATOM 2549 N N . THR A 1 327 ? -0.927 14.205 -25.988 1.00 96.75 327 THR A N 1
ATOM 2550 C CA . THR A 1 327 ? -0.627 14.439 -27.400 1.00 96.75 327 THR A CA 1
ATOM 2551 C C . THR A 1 327 ? -1.895 14.253 -28.211 1.00 96.75 327 THR A C 1
ATOM 2553 O O . THR A 1 327 ? -2.681 13.357 -27.931 1.00 96.75 327 THR A O 1
ATOM 2556 N N . VAL A 1 328 ? -2.128 15.120 -29.194 1.00 97.38 328 VAL A N 1
ATOM 2557 C CA . VAL A 1 328 ? -3.258 14.931 -30.109 1.00 97.38 328 VAL A CA 1
ATOM 2558 C C . VAL A 1 328 ? -2.816 14.005 -31.228 1.00 97.38 328 VAL A C 1
ATOM 2560 O O . VAL A 1 328 ? -1.801 14.260 -31.881 1.00 97.38 328 VAL A O 1
ATOM 2563 N N . VAL A 1 329 ? -3.565 12.924 -31.408 1.00 97.31 329 VAL A N 1
ATOM 2564 C CA . VAL A 1 329 ? -3.308 11.868 -32.389 1.00 97.31 329 VAL A CA 1
ATOM 2565 C C . VAL A 1 329 ? -4.555 11.638 -33.239 1.00 97.31 329 VAL A C 1
ATOM 2567 O O . VAL A 1 329 ? -5.646 12.094 -32.901 1.00 97.31 329 VAL A O 1
ATOM 2570 N N . ALA A 1 330 ? -4.398 10.945 -34.365 1.00 97.00 330 ALA A N 1
ATOM 2571 C CA . ALA A 1 330 ? -5.547 10.490 -35.138 1.00 97.00 330 ALA A CA 1
ATOM 2572 C C . ALA A 1 330 ? -6.297 9.395 -34.363 1.00 97.00 330 ALA A C 1
ATOM 2574 O O . ALA A 1 330 ? -5.653 8.521 -33.779 1.00 97.00 330 ALA A O 1
ATOM 2575 N N . ASP A 1 331 ? -7.631 9.436 -34.373 1.00 95.50 331 ASP A N 1
ATOM 2576 C CA . ASP A 1 331 ? -8.456 8.361 -33.807 1.00 95.50 331 ASP A CA 1
ATOM 2577 C C . ASP A 1 331 ? -8.122 7.041 -34.538 1.00 95.50 331 ASP A C 1
ATOM 2579 O O . ASP A 1 331 ? -8.131 7.015 -35.776 1.00 95.50 331 ASP A O 1
ATOM 2583 N N . PRO A 1 332 ? -7.789 5.950 -33.824 1.00 91.88 332 PRO A N 1
ATOM 2584 C CA . PRO A 1 332 ? -7.447 4.678 -34.456 1.00 91.88 332 PRO A CA 1
ATOM 2585 C C . PRO A 1 332 ? -8.609 4.073 -35.262 1.00 91.88 332 PRO A C 1
ATOM 2587 O O . PRO A 1 332 ? -8.359 3.336 -36.217 1.00 91.88 332 PRO A O 1
ATOM 2590 N N . GLU A 1 333 ? -9.862 4.392 -34.920 1.00 92.44 333 GLU A N 1
ATOM 2591 C CA . GLU A 1 333 ? -11.056 3.878 -35.607 1.00 92.44 333 GLU A CA 1
ATOM 2592 C C . GLU A 1 333 ? -11.573 4.822 -36.704 1.00 92.44 333 GLU A C 1
ATOM 2594 O O . GLU A 1 333 ? -12.161 4.367 -37.690 1.00 92.44 333 GLU A O 1
ATOM 2599 N N . ASP A 1 334 ? -11.299 6.124 -36.586 1.00 93.88 334 ASP A N 1
ATOM 2600 C CA . ASP A 1 334 ? -11.553 7.126 -37.627 1.00 93.88 334 ASP A CA 1
ATOM 2601 C C . ASP A 1 334 ? -10.354 8.074 -37.787 1.00 93.88 334 ASP A C 1
ATOM 2603 O O . ASP A 1 334 ? -10.352 9.177 -37.238 1.00 93.88 334 ASP A O 1
ATOM 2607 N N . PRO A 1 335 ? -9.354 7.729 -38.618 1.00 94.44 335 PRO A N 1
ATOM 2608 C CA . PRO A 1 335 ? -8.152 8.548 -38.771 1.00 94.44 335 PRO A CA 1
ATOM 2609 C C . PRO A 1 335 ? -8.384 9.984 -39.279 1.00 94.44 335 PRO A C 1
ATOM 2611 O O . PRO A 1 335 ? -7.430 10.759 -39.363 1.00 94.44 335 PRO A O 1
ATOM 2614 N N . SER A 1 336 ? -9.612 10.338 -39.687 1.00 94.25 336 SER A N 1
ATOM 2615 C CA . SER A 1 336 ? -9.985 11.713 -40.036 1.00 94.25 336 SER A CA 1
ATOM 2616 C C . SER A 1 336 ? -10.340 12.582 -38.825 1.00 94.25 336 SER A C 1
ATOM 2618 O O . SER A 1 336 ? -10.284 13.807 -38.936 1.00 94.25 336 SER A O 1
ATOM 2620 N N . ASN A 1 337 ? -10.644 11.960 -37.686 1.00 95.88 337 ASN A N 1
ATOM 2621 C CA . ASN A 1 337 ? -10.895 12.604 -36.408 1.00 95.88 337 ASN A CA 1
ATOM 2622 C C . ASN A 1 337 ? -9.597 12.756 -35.593 1.00 95.88 337 ASN A C 1
ATOM 2624 O O . ASN A 1 337 ? -8.658 11.968 -35.738 1.00 95.88 337 ASN A O 1
ATOM 2628 N N . GLN A 1 338 ? -9.522 13.788 -34.754 1.00 96.94 338 GLN A N 1
ATOM 2629 C CA . GLN A 1 338 ? -8.404 14.019 -33.837 1.00 96.94 338 GLN A CA 1
ATOM 2630 C C . GLN A 1 338 ? -8.857 13.771 -32.401 1.00 96.94 338 GLN A C 1
ATOM 2632 O O . GLN A 1 338 ? -9.932 14.201 -32.011 1.00 96.94 338 GLN A O 1
ATOM 2637 N N . VAL A 1 339 ? -8.029 13.097 -31.607 1.00 97.75 339 VAL A N 1
ATOM 2638 C CA . VAL A 1 339 ? -8.336 12.758 -30.211 1.00 97.75 339 VAL A CA 1
ATOM 2639 C C . VAL A 1 339 ? -7.150 13.079 -29.320 1.00 97.75 339 VAL A C 1
ATOM 2641 O O . VAL A 1 339 ? -6.000 13.077 -29.772 1.00 97.75 339 VAL A O 1
ATOM 2644 N N . LEU A 1 340 ? -7.404 13.343 -28.042 1.00 97.69 340 LEU A N 1
ATOM 2645 C CA . LEU A 1 340 ? -6.333 13.494 -27.069 1.00 97.69 340 LEU A CA 1
ATOM 2646 C C . LEU A 1 340 ? -5.923 12.117 -26.551 1.00 97.69 340 LEU A C 1
ATOM 2648 O O . LEU A 1 340 ? -6.694 11.445 -25.874 1.00 97.69 340 LEU A O 1
ATOM 2652 N N . HIS A 1 341 ? -4.684 11.732 -26.826 1.00 97.69 341 HIS A N 1
ATOM 2653 C CA . HIS A 1 341 ? -4.013 10.640 -26.145 1.00 97.69 341 HIS A CA 1
ATOM 2654 C C . HIS A 1 341 ? -3.414 11.173 -24.837 1.00 97.69 341 HIS A C 1
ATOM 2656 O O . HIS A 1 341 ? -2.474 11.974 -24.867 1.00 97.69 341 HIS A O 1
ATOM 2662 N N . LEU A 1 342 ? -3.995 10.767 -23.707 1.00 97.12 342 LEU A N 1
ATOM 2663 C CA . LEU A 1 342 ? -3.608 11.156 -22.354 1.00 97.12 342 LEU A CA 1
ATOM 2664 C C . LEU A 1 342 ? -2.848 10.008 -21.678 1.00 97.12 342 LEU A C 1
ATOM 2666 O O . LEU A 1 342 ? -3.411 8.941 -21.455 1.00 97.12 342 LEU A O 1
ATOM 2670 N N . VAL A 1 343 ? -1.601 10.276 -21.292 1.00 96.44 343 VAL A N 1
ATOM 2671 C CA . VAL A 1 343 ? -0.739 9.364 -20.529 1.00 96.44 343 VAL A CA 1
ATOM 2672 C C . VAL A 1 343 ? -0.524 9.943 -19.140 1.00 96.44 343 VAL A C 1
ATOM 2674 O O . VAL A 1 343 ? -0.217 11.130 -18.985 1.00 96.44 343 VAL A O 1
ATOM 2677 N N . SER A 1 344 ? -0.641 9.108 -18.121 1.00 95.94 344 SER A N 1
ATOM 2678 C CA . SER A 1 344 ? -0.392 9.474 -16.737 1.00 95.94 344 SER A CA 1
ATOM 2679 C C . SER A 1 344 ? 0.700 8.599 -16.135 1.00 95.94 344 SER A C 1
ATOM 2681 O O . SER A 1 344 ? 0.624 7.378 -16.207 1.00 95.94 344 SER A O 1
ATOM 2683 N N . THR A 1 345 ? 1.697 9.225 -15.505 1.00 93.44 345 THR A N 1
ATOM 2684 C CA . THR A 1 345 ? 2.715 8.531 -14.694 1.00 93.44 345 THR A CA 1
ATOM 2685 C C . THR A 1 345 ? 2.398 8.638 -13.195 1.00 93.44 345 THR A C 1
ATOM 2687 O O . THR A 1 345 ? 3.301 8.799 -12.372 1.00 93.44 345 THR A O 1
ATOM 2690 N N . GLY A 1 346 ? 1.114 8.710 -12.842 1.00 92.06 346 GLY A N 1
ATOM 2691 C CA . GLY A 1 346 ? 0.625 8.640 -11.467 1.00 92.06 346 GLY A CA 1
ATOM 2692 C C . GLY A 1 346 ? -0.623 9.489 -11.245 1.00 92.06 346 GLY A C 1
ATOM 2693 O O . GLY A 1 346 ? -1.017 10.289 -12.085 1.00 92.06 346 GLY A O 1
ATOM 2694 N N . ARG A 1 347 ? -1.213 9.384 -10.058 1.00 92.75 347 ARG A N 1
ATOM 2695 C CA . ARG A 1 347 ? -2.512 10.000 -9.752 1.00 92.75 347 ARG A CA 1
ATOM 2696 C C . ARG A 1 347 ? -2.664 11.493 -10.068 1.00 92.75 347 ARG A C 1
ATOM 2698 O O . ARG A 1 347 ? -1.710 12.278 -9.981 1.00 92.75 347 ARG A O 1
ATOM 2705 N N . THR A 1 348 ? -3.919 11.881 -10.271 1.00 93.62 348 THR A N 1
ATOM 2706 C CA . THR A 1 348 ? -4.379 13.266 -10.223 1.00 93.62 348 THR A CA 1
ATOM 2707 C C . THR A 1 348 ? -4.347 13.852 -8.813 1.00 93.62 348 THR A C 1
ATOM 2709 O O . THR A 1 348 ? -4.416 13.122 -7.824 1.00 93.62 348 THR A O 1
ATOM 2712 N N . ASP A 1 349 ? -4.245 15.180 -8.716 1.00 88.94 349 ASP A N 1
ATOM 2713 C CA . ASP A 1 349 ? -4.235 15.906 -7.439 1.00 88.94 349 ASP A CA 1
ATOM 2714 C C . ASP A 1 349 ? -5.168 17.133 -7.446 1.00 88.94 349 ASP A C 1
ATOM 2716 O O . ASP A 1 349 ? -5.675 17.550 -8.495 1.00 88.94 349 ASP A O 1
ATOM 2720 N N . ASP A 1 350 ? -5.397 17.725 -6.270 1.00 81.75 350 ASP A N 1
ATOM 2721 C CA . ASP A 1 350 ? -6.263 18.901 -6.106 1.00 81.75 350 ASP A CA 1
ATOM 2722 C C . ASP A 1 350 ? -5.664 20.179 -6.734 1.00 81.75 350 ASP A C 1
ATOM 2724 O O . ASP A 1 350 ? -6.413 21.078 -7.127 1.00 81.75 350 ASP A O 1
ATOM 2728 N N . ILE A 1 351 ? -4.332 20.224 -6.867 1.00 82.56 351 ILE A N 1
ATOM 2729 C CA . ILE A 1 351 ? -3.532 21.377 -7.311 1.00 82.56 351 ILE A CA 1
ATOM 2730 C C . ILE A 1 351 ? -3.015 21.236 -8.753 1.00 82.56 351 ILE A C 1
ATOM 2732 O O . ILE A 1 351 ? -3.395 22.015 -9.611 1.00 82.56 351 ILE A O 1
ATOM 2736 N N . HIS A 1 352 ? -2.087 20.312 -9.024 1.00 89.44 352 HIS A N 1
ATOM 2737 C CA . HIS A 1 352 ? -1.490 20.030 -10.350 1.00 89.44 352 HIS A CA 1
ATOM 2738 C C . HIS A 1 352 ? -1.742 18.554 -10.682 1.00 89.44 352 HIS A C 1
ATOM 2740 O O . HIS A 1 352 ? -2.589 17.944 -10.036 1.00 89.44 352 HIS A O 1
ATOM 2746 N N . ASN A 1 353 ? -0.999 17.972 -11.633 1.00 93.75 353 ASN A N 1
ATOM 2747 C CA . ASN A 1 353 ? -1.100 16.551 -11.981 1.00 93.75 353 ASN A CA 1
ATOM 2748 C C . ASN A 1 353 ? -2.462 16.258 -12.612 1.00 93.75 353 ASN A C 1
ATOM 2750 O O . ASN A 1 353 ? -3.237 15.485 -12.079 1.00 93.75 353 ASN A O 1
ATOM 2754 N N . HIS A 1 354 ? -2.808 16.962 -13.688 1.00 94.50 354 HIS A N 1
ATOM 2755 C CA . HIS A 1 354 ? -4.080 16.777 -14.385 1.00 94.50 354 HIS A CA 1
ATOM 2756 C C . HIS A 1 354 ? -4.062 17.453 -15.761 1.00 94.50 354 HIS A C 1
ATOM 2758 O O . HIS A 1 354 ? -3.117 18.162 -16.130 1.00 94.50 354 HIS A O 1
ATOM 2764 N N . VAL A 1 355 ? -5.149 17.265 -16.506 1.00 95.50 355 VAL A N 1
ATOM 2765 C CA . VAL A 1 355 ? -5.510 18.058 -17.680 1.00 95.50 355 VAL A CA 1
ATOM 2766 C C . VAL A 1 355 ? -6.677 18.986 -17.334 1.00 95.50 355 VAL A C 1
ATOM 2768 O O . VAL A 1 355 ? -7.640 18.590 -16.682 1.00 95.50 355 VAL A O 1
ATOM 2771 N N . GLU A 1 356 ? -6.595 20.246 -17.752 1.00 94.12 356 GLU A N 1
ATOM 2772 C CA . GLU A 1 356 ? -7.632 21.246 -17.493 1.00 94.12 356 GLU A CA 1
ATOM 2773 C C . GLU A 1 356 ? -7.921 22.124 -18.718 1.00 94.12 356 GLU A C 1
ATOM 2775 O O . GLU A 1 356 ? -7.055 22.378 -19.564 1.00 94.12 356 GLU A O 1
ATOM 2780 N N . THR A 1 357 ? -9.146 22.642 -18.789 1.00 94.50 357 THR A N 1
ATOM 2781 C CA . THR A 1 357 ? -9.533 23.686 -19.745 1.00 94.50 357 THR A CA 1
ATOM 2782 C C . THR A 1 357 ? -10.477 24.695 -19.110 1.00 94.50 357 THR A C 1
ATOM 2784 O O . THR A 1 357 ? -11.184 24.402 -18.148 1.00 94.50 357 THR A O 1
ATOM 2787 N N . THR A 1 358 ? -10.482 25.912 -19.647 1.00 94.56 358 THR A N 1
ATOM 2788 C CA . THR A 1 358 ? -11.280 27.020 -19.123 1.00 94.56 358 THR A CA 1
ATOM 2789 C C . THR A 1 358 ? -12.688 27.027 -19.730 1.00 94.56 358 THR A C 1
ATOM 2791 O O . THR A 1 358 ? -12.847 27.141 -20.946 1.00 94.56 358 THR A O 1
ATOM 2794 N N . LEU A 1 359 ? -13.701 26.983 -18.868 1.00 95.00 359 LEU A N 1
ATOM 2795 C CA . LEU A 1 359 ? -15.127 27.129 -19.131 1.00 95.00 359 LEU A CA 1
ATOM 2796 C C . LEU A 1 359 ? -15.447 28.529 -19.677 1.00 95.00 359 LEU A C 1
ATOM 2798 O O . LEU A 1 359 ? -15.234 29.553 -19.013 1.00 95.00 359 LEU A O 1
ATOM 2802 N N . LYS A 1 360 ? -16.008 28.580 -20.886 1.00 94.44 360 LYS A N 1
ATOM 2803 C CA . LYS A 1 360 ? -16.437 29.809 -21.556 1.00 94.44 360 LYS A CA 1
ATOM 2804 C C . LYS A 1 360 ? -17.712 29.615 -22.354 1.00 94.44 360 LYS A C 1
ATOM 2806 O O . LYS A 1 360 ? -17.865 28.646 -23.083 1.00 94.44 360 LYS A O 1
ATOM 2811 N N . PHE A 1 361 ? -18.571 30.627 -22.315 1.00 92.81 361 PHE A N 1
ATOM 2812 C CA . PHE A 1 361 ? -19.668 30.766 -23.265 1.00 92.81 361 PHE A CA 1
ATOM 2813 C C . PHE A 1 361 ? -19.355 31.906 -24.243 1.00 92.81 361 PHE A C 1
ATOM 2815 O O . PHE A 1 361 ? -19.374 33.089 -23.881 1.00 92.81 361 PHE A O 1
ATOM 2822 N N . GLY A 1 362 ? -19.014 31.553 -25.486 1.00 88.44 362 GLY A N 1
ATOM 2823 C CA . GLY A 1 362 ? -18.406 32.496 -26.430 1.00 88.44 362 GLY A CA 1
ATOM 2824 C C . GLY A 1 362 ? -17.064 33.009 -25.892 1.00 88.44 362 GLY A C 1
ATOM 2825 O O . GLY A 1 362 ? -16.227 32.222 -25.467 1.00 88.44 362 GLY A O 1
ATOM 2826 N N . ASP A 1 363 ? -16.872 34.329 -25.851 1.00 88.69 363 ASP A N 1
ATOM 2827 C CA . ASP A 1 363 ? -15.640 34.944 -25.327 1.00 88.69 363 ASP A CA 1
ATOM 2828 C C . ASP A 1 363 ? -15.684 35.233 -23.810 1.00 88.69 363 ASP A C 1
ATOM 2830 O O . ASP A 1 363 ? -14.751 35.825 -23.265 1.00 88.69 363 ASP A O 1
ATOM 2834 N N . THR A 1 364 ? -16.762 34.851 -23.114 1.00 91.50 364 THR A N 1
ATOM 2835 C CA . THR A 1 364 ? -16.974 35.183 -21.692 1.00 91.50 364 THR A CA 1
ATOM 2836 C C . THR A 1 364 ? -16.659 33.991 -20.799 1.00 91.50 364 THR A C 1
ATOM 2838 O O . THR A 1 364 ? -17.183 32.904 -21.033 1.00 91.50 364 THR A O 1
ATOM 2841 N N . PHE A 1 365 ? -15.848 34.203 -19.759 1.00 91.44 365 PHE A N 1
ATOM 2842 C CA . PHE A 1 365 ? -15.589 33.199 -18.723 1.00 91.44 365 PHE A CA 1
ATOM 2843 C C . PHE A 1 365 ? -16.878 32.825 -17.987 1.00 91.44 365 PHE A C 1
ATOM 2845 O O . PHE A 1 365 ? -17.641 33.706 -17.582 1.00 91.44 365 PHE A O 1
ATOM 2852 N N . ALA A 1 366 ? -17.124 31.525 -17.839 1.00 90.94 366 ALA A N 1
ATOM 2853 C CA . ALA A 1 366 ? -18.292 30.994 -17.149 1.00 90.94 366 ALA A CA 1
ATOM 2854 C C . ALA A 1 366 ? -17.908 30.560 -15.730 1.00 90.94 366 ALA A C 1
ATOM 2856 O O . ALA A 1 366 ? -16.916 29.861 -15.542 1.00 90.94 366 ALA A O 1
ATOM 2857 N N . THR A 1 367 ? -18.665 30.995 -14.726 1.00 87.25 367 THR A N 1
ATOM 2858 C CA . THR A 1 367 ? -18.456 30.614 -13.320 1.00 87.25 367 THR A CA 1
ATOM 2859 C C . THR A 1 367 ? -19.416 29.493 -12.946 1.00 87.25 367 THR A C 1
ATOM 2861 O O . THR A 1 367 ? -20.595 29.553 -13.302 1.00 87.25 367 THR A O 1
ATOM 2864 N N . VAL A 1 368 ? -18.929 28.507 -12.195 1.00 87.31 368 VAL A N 1
ATOM 2865 C CA . VAL A 1 368 ? -19.778 27.471 -11.600 1.00 87.31 368 VAL A CA 1
ATOM 2866 C C . VAL A 1 368 ? -20.647 28.113 -10.521 1.00 87.31 368 VAL A C 1
ATOM 2868 O O . VAL A 1 368 ? -20.151 28.762 -9.606 1.00 87.31 368 VAL A O 1
ATOM 2871 N N . THR A 1 369 ? -21.959 27.994 -10.677 1.00 87.62 369 THR A N 1
ATOM 2872 C CA . THR A 1 369 ? -22.958 28.663 -9.832 1.00 87.62 369 THR A CA 1
ATOM 2873 C C . THR A 1 369 ? -23.634 27.655 -8.908 1.00 87.62 369 THR A C 1
ATOM 2875 O O . THR A 1 369 ? -24.224 26.702 -9.403 1.00 87.62 369 THR A O 1
ATOM 2878 N N . GLU A 1 370 ? -23.601 27.880 -7.594 1.00 87.06 370 GLU A N 1
ATOM 2879 C CA . GLU A 1 370 ? -24.320 27.063 -6.602 1.00 87.06 370 GLU A CA 1
ATOM 2880 C C . GLU A 1 370 ? -25.806 26.897 -6.970 1.00 87.06 370 GLU A C 1
ATOM 2882 O O . GLU A 1 370 ? -26.479 27.846 -7.388 1.00 87.06 370 GLU A O 1
ATOM 2887 N N . GLY A 1 371 ? -26.330 25.682 -6.811 1.00 89.06 371 GLY A N 1
ATOM 2888 C CA . GLY A 1 371 ? -27.720 25.337 -7.108 1.00 89.06 371 GLY A CA 1
ATOM 2889 C C . GLY A 1 371 ? -28.037 25.206 -8.602 1.00 89.06 371 GLY A C 1
ATOM 2890 O O . GLY A 1 371 ? -29.158 24.836 -8.955 1.00 89.06 371 GLY A O 1
ATOM 2891 N N . GLN A 1 372 ? -27.074 25.481 -9.487 1.00 91.31 372 GLN A N 1
ATOM 2892 C CA . GLN A 1 372 ? -27.219 25.326 -10.931 1.00 91.31 372 GLN A CA 1
ATOM 2893 C C . GLN A 1 372 ? -26.937 23.877 -11.351 1.00 91.31 372 GLN A C 1
ATOM 2895 O O . GLN A 1 372 ? -25.964 23.272 -10.906 1.00 91.31 372 GLN A O 1
ATOM 2900 N N . SER A 1 373 ? -27.772 23.328 -12.238 1.00 94.44 373 SER A N 1
ATOM 2901 C CA . SER A 1 373 ? -27.534 22.026 -12.865 1.00 94.44 373 SER A CA 1
ATOM 2902 C C . SER A 1 373 ? -26.541 22.109 -14.026 1.00 94.44 373 SER A C 1
ATOM 2904 O O . SER A 1 373 ? -26.599 23.042 -14.840 1.00 94.44 373 SER A O 1
ATOM 2906 N N . TYR A 1 374 ? -25.676 21.099 -14.117 1.00 96.31 374 TYR A N 1
ATOM 2907 C CA . TYR A 1 374 ? -24.734 20.885 -15.215 1.00 96.31 374 TYR A CA 1
ATOM 2908 C C . TYR A 1 374 ? -24.766 19.421 -15.667 1.00 96.31 374 TYR A C 1
ATOM 2910 O O . TYR A 1 374 ? -25.043 18.519 -14.874 1.00 96.31 374 TYR A O 1
ATOM 2918 N N . GLU A 1 375 ? -24.463 19.192 -16.941 1.00 97.44 375 GLU A N 1
ATOM 2919 C CA . GLU A 1 375 ? -24.171 17.885 -17.527 1.00 97.44 375 GLU A CA 1
ATOM 2920 C C . GLU A 1 375 ? -22.729 17.874 -18.034 1.00 97.44 375 GLU A C 1
ATOM 2922 O O . GLU A 1 375 ? -22.338 18.763 -18.792 1.00 97.44 375 GLU A O 1
ATOM 2927 N N . ILE A 1 376 ? -21.950 16.868 -17.645 1.00 98.12 376 ILE A N 1
ATOM 2928 C CA . ILE A 1 376 ? -20.596 16.636 -18.152 1.00 98.12 376 ILE A CA 1
ATOM 2929 C C . ILE A 1 376 ? -20.636 15.364 -18.990 1.00 98.12 376 ILE A C 1
ATOM 2931 O O . ILE A 1 376 ? -21.120 14.335 -18.520 1.00 98.12 376 ILE A O 1
ATOM 2935 N N . SER A 1 377 ? -20.149 15.434 -20.229 1.00 98.00 377 SER A N 1
ATOM 2936 C CA . SER A 1 377 ? -20.055 14.269 -21.113 1.00 98.00 377 SER A CA 1
ATOM 2937 C C . SER A 1 377 ? -18.785 14.265 -21.953 1.00 98.00 377 SER A C 1
ATOM 2939 O O . SER A 1 377 ? -18.207 15.314 -22.219 1.00 98.00 377 SER A O 1
ATOM 2941 N N . PHE A 1 378 ? -18.333 13.074 -22.329 1.00 98.31 378 PHE A N 1
ATOM 2942 C CA . PHE A 1 378 ? -17.160 12.828 -23.170 1.00 98.31 378 PHE A CA 1
ATOM 2943 C C . PHE A 1 378 ? -17.226 11.398 -23.718 1.00 98.31 378 PHE A C 1
ATOM 2945 O O . PHE A 1 378 ? -18.062 10.601 -23.277 1.00 98.31 378 PHE A O 1
ATOM 2952 N N . ARG A 1 379 ? -16.353 11.061 -24.668 1.00 97.38 379 ARG A N 1
ATOM 2953 C CA . ARG A 1 379 ? -16.047 9.665 -24.989 1.00 97.38 379 ARG A CA 1
ATOM 2954 C C . ARG A 1 379 ? -14.605 9.340 -24.633 1.00 97.38 379 ARG A C 1
ATOM 2956 O O . ARG A 1 379 ? -13.733 10.190 -24.801 1.00 97.38 379 ARG A O 1
ATOM 2963 N N . ALA A 1 380 ? -14.365 8.139 -24.121 1.00 97.69 380 ALA A N 1
ATOM 2964 C CA . ALA A 1 380 ? -13.037 7.672 -23.741 1.00 97.69 380 ALA A CA 1
ATOM 2965 C C . ALA A 1 380 ? -12.819 6.214 -24.161 1.00 97.69 380 ALA A C 1
ATOM 2967 O O . ALA A 1 380 ? -13.767 5.432 -24.181 1.00 97.69 380 ALA A O 1
ATOM 2968 N N . LYS A 1 381 ? -11.576 5.861 -24.488 1.00 96.25 381 LYS A N 1
ATOM 2969 C CA . LYS A 1 381 ? -11.134 4.495 -24.792 1.00 96.25 381 LYS A CA 1
ATOM 2970 C C . LYS A 1 381 ? -9.883 4.194 -23.979 1.00 96.25 381 LYS A C 1
ATOM 2972 O O . LYS A 1 381 ? -8.930 4.970 -24.016 1.00 96.25 381 LYS A O 1
ATOM 2977 N N . TRP A 1 382 ? -9.896 3.101 -23.225 1.00 95.62 382 TRP A N 1
ATOM 2978 C CA . TRP A 1 382 ? -8.749 2.676 -22.423 1.00 95.62 382 TRP A CA 1
ATOM 2979 C C . TRP A 1 382 ? -7.672 2.037 -23.307 1.00 95.62 382 TRP A C 1
ATOM 2981 O O . TRP A 1 382 ? -8.007 1.292 -24.225 1.00 95.62 382 TRP A O 1
ATOM 2991 N N . LEU A 1 383 ? -6.397 2.341 -23.064 1.00 94.75 383 LEU A N 1
ATOM 2992 C CA . LEU A 1 383 ? -5.273 1.790 -23.832 1.00 94.75 383 LEU A CA 1
ATOM 2993 C C . LEU A 1 383 ? -4.346 0.901 -22.992 1.00 94.75 383 LEU A C 1
ATOM 2995 O O . LEU A 1 383 ? -3.798 -0.055 -23.537 1.00 94.75 383 LEU A O 1
ATOM 2999 N N . GLY A 1 384 ? -4.180 1.204 -21.703 1.00 93.69 384 GLY A N 1
ATOM 3000 C CA . GLY A 1 384 ? -3.297 0.472 -20.793 1.00 93.69 384 GLY A CA 1
ATOM 3001 C C . GLY A 1 384 ? -3.294 1.065 -19.381 1.00 93.69 384 GLY A C 1
ATOM 3002 O O . GLY A 1 384 ? -3.687 2.217 -19.177 1.00 93.69 384 GLY A O 1
ATOM 3003 N N . GLY A 1 385 ? -2.842 0.292 -18.394 1.00 92.62 385 GLY A N 1
ATOM 3004 C CA . GLY A 1 385 ? -2.689 0.756 -17.016 1.00 92.62 385 GLY A CA 1
ATOM 3005 C C . GLY A 1 385 ? -4.019 0.972 -16.273 1.00 92.62 385 GLY A C 1
ATOM 3006 O O . GLY A 1 385 ? -5.032 0.316 -16.523 1.00 92.62 385 GLY A O 1
ATOM 3007 N N . SER A 1 386 ? -4.044 1.931 -15.348 1.00 90.62 386 SER A N 1
ATOM 3008 C CA . SER A 1 386 ? -5.242 2.325 -14.606 1.00 90.62 386 SER A CA 1
ATOM 3009 C C . SER A 1 386 ? -6.374 2.726 -15.542 1.00 90.62 386 SER A C 1
ATOM 3011 O O . SER A 1 386 ? -6.196 3.483 -16.495 1.00 90.62 386 SER A O 1
ATOM 3013 N N . ASN A 1 387 ? -7.576 2.250 -15.233 1.00 90.94 387 ASN A N 1
ATOM 3014 C CA . ASN A 1 387 ? -8.783 2.554 -15.989 1.00 90.94 387 ASN A CA 1
ATOM 3015 C C . ASN A 1 387 ? -9.685 3.584 -15.290 1.00 90.94 387 ASN A C 1
ATOM 3017 O O . ASN A 1 387 ? -10.839 3.758 -15.674 1.00 90.94 387 ASN A O 1
ATOM 3021 N N . GLN A 1 388 ? -9.196 4.231 -14.233 1.00 92.19 388 GLN A N 1
ATOM 3022 C CA . GLN A 1 388 ? -9.980 5.159 -13.425 1.00 92.19 388 GLN A CA 1
ATOM 3023 C C . GLN A 1 388 ? -9.671 6.607 -13.808 1.00 92.19 388 GLN A C 1
ATOM 3025 O O . GLN A 1 388 ? -8.589 7.122 -13.528 1.00 92.19 388 GLN A O 1
ATOM 3030 N N . LEU A 1 389 ? -10.647 7.280 -14.414 1.00 95.56 389 LEU A N 1
ATOM 3031 C CA . LEU A 1 389 ? -10.591 8.696 -14.764 1.00 95.56 389 LEU A CA 1
ATOM 3032 C C . LEU A 1 389 ? -11.466 9.495 -13.800 1.00 95.56 389 LEU A C 1
ATOM 3034 O O . LEU A 1 389 ? -12.649 9.208 -13.656 1.00 95.56 389 LEU A O 1
ATOM 3038 N N . HIS A 1 390 ? -10.921 10.540 -13.190 1.00 96.12 390 HIS A N 1
ATOM 3039 C CA . HIS A 1 390 ? -11.688 11.470 -12.372 1.00 96.12 390 HIS A CA 1
ATOM 3040 C C . HIS A 1 390 ? -11.963 12.773 -13.130 1.00 96.12 390 HIS A C 1
ATOM 3042 O O . HIS A 1 390 ? -11.083 13.307 -13.809 1.00 96.12 390 HIS A O 1
ATOM 3048 N N . THR A 1 391 ? -13.169 13.318 -12.976 1.00 96.38 391 THR A N 1
ATOM 3049 C CA . THR A 1 391 ? -13.597 14.597 -13.555 1.00 96.38 391 THR A CA 1
ATOM 3050 C C . THR A 1 391 ? -14.233 15.486 -12.496 1.00 96.38 391 THR A C 1
ATOM 3052 O O . THR A 1 391 ? -14.994 15.010 -11.662 1.00 96.38 391 THR A O 1
ATOM 3055 N N . ARG A 1 392 ? -13.962 16.792 -12.534 1.00 93.44 392 ARG A N 1
ATOM 3056 C CA . ARG A 1 392 ? -14.640 17.793 -11.695 1.00 93.44 392 ARG A CA 1
ATOM 3057 C C . ARG A 1 392 ? -14.640 19.160 -12.360 1.00 93.44 392 ARG A C 1
ATOM 3059 O O . ARG A 1 392 ? -13.751 19.476 -13.150 1.00 93.44 392 ARG A O 1
ATOM 3066 N N . LEU A 1 393 ? -15.582 20.003 -11.975 1.00 91.75 393 LEU A N 1
ATOM 3067 C CA . LEU A 1 393 ? -15.424 21.444 -12.113 1.00 91.75 393 LEU A CA 1
ATOM 3068 C C . LEU A 1 393 ? -14.583 21.967 -10.932 1.00 91.75 393 LEU A C 1
ATOM 3070 O O . LEU A 1 393 ? -14.436 21.299 -9.900 1.00 91.75 393 LEU A O 1
ATOM 3074 N N . TYR A 1 394 ? -13.965 23.135 -11.100 1.00 82.31 394 TYR A N 1
ATOM 3075 C CA . TYR A 1 394 ? -13.069 23.700 -10.085 1.00 82.31 394 TYR A CA 1
ATOM 3076 C C . TYR A 1 394 ? -13.746 23.807 -8.695 1.00 82.31 394 TYR A C 1
ATOM 3078 O O . TYR A 1 394 ? -14.957 23.985 -8.612 1.00 82.31 394 TYR A O 1
ATOM 3086 N N . PHE A 1 395 ? -12.959 23.682 -7.617 1.00 76.31 395 PHE A N 1
ATOM 3087 C CA . PHE A 1 395 ? -13.401 23.531 -6.209 1.00 76.31 395 PHE A CA 1
ATOM 3088 C C . PHE A 1 395 ? -14.146 22.243 -5.847 1.00 76.31 395 PHE A C 1
ATOM 3090 O O . PHE A 1 395 ? -14.890 22.223 -4.874 1.00 76.31 395 PHE A O 1
ATOM 3097 N N . ASN A 1 396 ? -13.891 21.146 -6.564 1.00 82.81 396 ASN A N 1
ATOM 3098 C CA . ASN A 1 396 ? -14.565 19.868 -6.303 1.00 82.81 396 ASN A CA 1
ATOM 3099 C C . ASN A 1 396 ? -16.081 19.940 -6.535 1.00 82.81 396 ASN A C 1
ATOM 3101 O O . ASN A 1 396 ? -16.858 19.347 -5.794 1.00 82.81 396 ASN A O 1
ATOM 3105 N N . GLU A 1 397 ? -16.492 20.677 -7.566 1.00 87.31 397 GLU A N 1
ATOM 3106 C CA . GLU A 1 397 ? -17.887 20.788 -7.980 1.00 87.31 397 GLU A CA 1
ATOM 3107 C C . GLU A 1 397 ? -18.218 19.706 -9.015 1.00 87.31 397 GLU A C 1
ATOM 3109 O O . GLU A 1 397 ? -17.487 19.523 -9.990 1.00 87.31 397 GLU A O 1
ATOM 3114 N N . LEU A 1 398 ? -19.320 18.978 -8.805 1.00 91.44 398 LEU A N 1
ATOM 3115 C CA . LEU A 1 398 ? -19.700 17.787 -9.586 1.00 91.44 398 LEU A CA 1
ATOM 3116 C C . LEU A 1 398 ? -18.538 16.782 -9.806 1.00 91.44 398 LEU A C 1
ATOM 3118 O O . LEU A 1 398 ? -18.292 16.364 -10.950 1.00 91.44 398 LEU A O 1
ATOM 3122 N N . PRO A 1 399 ? -17.804 16.400 -8.746 1.00 92.31 399 PRO A N 1
ATOM 3123 C CA . PRO A 1 399 ? -16.732 15.432 -8.865 1.00 92.31 399 PRO A CA 1
ATOM 3124 C C . PRO A 1 399 ? -17.293 14.053 -9.179 1.00 92.31 399 PRO A C 1
ATOM 3126 O O . PRO A 1 399 ? -18.369 13.673 -8.707 1.00 92.31 399 PRO A O 1
ATOM 3129 N N . LYS A 1 400 ? -16.580 13.307 -10.017 1.00 94.19 400 LYS A N 1
ATOM 3130 C CA . LYS A 1 400 ? -16.954 11.942 -10.351 1.00 94.19 400 LYS A CA 1
ATOM 3131 C C . LYS A 1 400 ? -15.749 11.146 -10.821 1.00 94.19 400 LYS A C 1
ATOM 3133 O O . LYS A 1 400 ? -15.074 11.547 -11.769 1.00 94.19 400 LYS A O 1
ATOM 3138 N N . SER A 1 401 ? -15.540 9.991 -10.206 1.00 94.12 401 SER A N 1
ATOM 3139 C CA . SER A 1 401 ? -14.677 8.943 -10.743 1.00 94.12 401 SER A CA 1
ATOM 3140 C C . SER A 1 401 ? -15.444 8.033 -11.700 1.00 94.12 401 SER A C 1
ATOM 3142 O O . SER A 1 401 ? -16.582 7.638 -11.432 1.00 94.12 401 SER A O 1
ATOM 3144 N N . HIS A 1 402 ? -14.797 7.688 -12.809 1.00 92.94 402 HIS A N 1
ATOM 3145 C CA . HIS A 1 402 ? -15.303 6.835 -13.879 1.00 92.94 402 HIS A CA 1
ATOM 3146 C C . HIS A 1 402 ? -14.344 5.669 -14.073 1.00 92.94 402 HIS A C 1
ATOM 3148 O O . HIS A 1 402 ? -13.150 5.882 -14.274 1.00 92.94 402 HIS A O 1
ATOM 3154 N N . ALA A 1 403 ? -14.860 4.445 -14.044 1.00 90.81 403 ALA A N 1
ATOM 3155 C CA . ALA A 1 403 ? -14.120 3.284 -14.515 1.00 90.81 403 ALA A CA 1
ATOM 3156 C C . ALA A 1 403 ? -14.379 3.137 -16.018 1.00 90.81 403 ALA A C 1
ATOM 3158 O O . ALA A 1 403 ? -15.495 2.817 -16.416 1.00 90.81 403 ALA A O 1
ATOM 3159 N N . ILE A 1 404 ? -13.364 3.399 -16.837 1.00 92.12 404 ILE A N 1
ATOM 3160 C CA . ILE A 1 404 ? -13.400 3.126 -18.274 1.00 92.12 404 ILE A CA 1
ATOM 3161 C C . ILE A 1 404 ? -13.259 1.614 -18.449 1.00 92.12 404 ILE A C 1
ATOM 3163 O O . ILE A 1 404 ? -12.329 1.018 -17.914 1.00 92.12 404 ILE A O 1
ATOM 3167 N N . GLU A 1 405 ? -14.187 0.964 -19.136 1.00 89.81 405 GLU A N 1
ATOM 3168 C CA . GLU A 1 405 ? -14.139 -0.484 -19.369 1.00 89.81 405 GLU A CA 1
ATOM 3169 C C . GLU A 1 405 ? -12.821 -0.882 -20.053 1.00 89.81 405 GLU A C 1
ATOM 3171 O O . GLU A 1 405 ? -12.415 -0.272 -21.046 1.00 89.81 405 GLU A O 1
ATOM 3176 N N . ALA A 1 406 ? -12.155 -1.878 -19.473 1.00 88.44 406 ALA A N 1
ATOM 3177 C CA . ALA A 1 406 ? -10.981 -2.552 -20.014 1.00 88.44 406 ALA A CA 1
ATOM 3178 C C . ALA A 1 406 ? -11.421 -3.941 -20.522 1.00 88.44 406 ALA A C 1
ATOM 3180 O O . ALA A 1 406 ? -12.435 -4.454 -20.036 1.00 88.44 406 ALA A O 1
ATOM 3181 N N . PRO A 1 407 ? -10.722 -4.542 -21.500 1.00 86.88 407 PRO A N 1
ATOM 3182 C CA . PRO A 1 407 ? -11.097 -5.842 -22.042 1.00 86.88 407 PRO A CA 1
ATOM 3183 C C . PRO A 1 407 ? -11.052 -6.930 -20.963 1.00 86.88 407 PRO A C 1
ATOM 3185 O O . PRO A 1 407 ? -10.164 -6.945 -20.118 1.00 86.88 407 PRO A O 1
ATOM 3188 N N . VAL A 1 408 ? -12.014 -7.856 -21.019 1.00 83.81 408 VAL A N 1
ATOM 3189 C CA . VAL A 1 408 ? -12.079 -9.012 -20.105 1.00 83.81 408 VAL A CA 1
ATOM 3190 C C . VAL A 1 408 ? -10.966 -10.022 -20.403 1.00 83.81 408 VAL A C 1
ATOM 3192 O O . VAL A 1 408 ? -10.462 -10.656 -19.490 1.00 83.81 408 VAL A O 1
ATOM 3195 N N . GLN A 1 409 ? -10.589 -10.169 -21.678 1.00 88.00 409 GLN A N 1
ATOM 3196 C CA . GLN A 1 409 ? -9.462 -10.999 -22.106 1.00 88.00 409 GLN A CA 1
ATOM 3197 C C . GLN A 1 409 ? -8.189 -10.156 -22.155 1.00 88.00 409 GLN A C 1
ATOM 3199 O O . GLN A 1 409 ? -7.970 -9.436 -23.130 1.00 88.00 409 GLN A O 1
ATOM 3204 N N . ASN A 1 410 ? -7.372 -10.280 -21.120 1.00 89.25 410 ASN A N 1
ATOM 3205 C CA . ASN A 1 410 ? -6.073 -9.648 -20.945 1.00 89.25 410 ASN A CA 1
ATOM 3206 C C . ASN A 1 410 ? -4.914 -10.649 -21.078 1.00 89.25 410 ASN A C 1
ATOM 3208 O O . ASN A 1 410 ? -4.985 -11.773 -20.590 1.00 89.25 410 ASN A O 1
ATOM 3212 N N . GLY A 1 411 ? -3.838 -10.234 -21.744 1.00 93.12 411 GLY A N 1
ATOM 3213 C CA . GLY A 1 411 ? -2.745 -11.125 -22.135 1.00 93.12 411 GLY A CA 1
ATOM 3214 C C . GLY A 1 411 ? -3.065 -11.977 -23.364 1.00 93.12 411 GLY A C 1
ATOM 3215 O O . GLY A 1 411 ? -4.107 -11.805 -24.017 1.00 93.12 411 GLY A O 1
ATOM 3216 N N . THR A 1 412 ? -2.157 -12.876 -23.716 1.00 95.44 412 THR A N 1
ATOM 3217 C CA . THR A 1 412 ? -2.208 -13.711 -24.922 1.00 95.44 412 THR A CA 1
ATOM 3218 C C . THR A 1 412 ? -2.043 -15.216 -24.668 1.00 95.44 412 THR A C 1
ATOM 3220 O O . THR A 1 412 ? -1.495 -15.898 -25.537 1.00 95.44 412 THR A O 1
ATOM 3223 N N . PRO A 1 413 ? -2.594 -15.800 -23.582 1.00 96.12 413 PRO A N 1
ATOM 3224 C CA . PRO A 1 413 ? -2.381 -17.214 -23.306 1.00 96.12 413 PRO A CA 1
ATOM 3225 C C . PRO A 1 413 ? -2.861 -18.094 -24.475 1.00 96.12 413 PRO A C 1
ATOM 3227 O O . PRO A 1 413 ? -3.944 -17.913 -25.042 1.00 96.12 413 PRO A O 1
ATOM 3230 N N . GLY A 1 414 ? -2.037 -19.069 -24.841 1.00 95.81 414 GLY A N 1
ATOM 3231 C CA . GLY A 1 414 ? -2.193 -19.978 -25.967 1.00 95.81 414 GLY A CA 1
ATOM 3232 C C . GLY A 1 414 ? -1.852 -19.384 -27.339 1.00 95.81 414 GLY A C 1
ATOM 3233 O O . GLY A 1 414 ? -2.084 -20.066 -28.342 1.00 95.81 414 GLY A O 1
ATOM 3234 N N . GLN A 1 415 ? -1.361 -18.144 -27.425 1.00 95.00 415 GLN A N 1
ATOM 3235 C CA . GLN A 1 415 ? -1.066 -17.429 -28.673 1.00 95.00 415 GLN A CA 1
ATOM 3236 C C . GLN A 1 415 ? 0.321 -16.767 -28.625 1.00 95.00 415 GLN A C 1
ATOM 3238 O O . GLN A 1 415 ? 0.894 -16.614 -27.556 1.00 95.00 415 GLN A O 1
ATOM 3243 N N . PRO A 1 416 ? 0.888 -16.345 -29.773 1.00 95.44 416 PRO A N 1
ATOM 3244 C CA . PRO A 1 416 ? 2.091 -15.520 -29.754 1.00 95.44 416 PRO A CA 1
ATOM 3245 C C . PRO A 1 416 ? 1.862 -14.209 -28.991 1.00 95.44 416 PRO A C 1
ATOM 3247 O O . PRO A 1 416 ? 0.875 -13.519 -29.268 1.00 95.44 416 PRO A O 1
ATOM 3250 N N . ASN A 1 417 ? 2.818 -13.857 -28.125 1.00 97.12 417 ASN A N 1
ATOM 3251 C CA . ASN A 1 417 ? 2.825 -12.616 -27.349 1.00 97.12 417 ASN A CA 1
ATOM 3252 C C . ASN A 1 417 ? 2.522 -11.392 -28.215 1.00 97.12 417 ASN A C 1
ATOM 3254 O O . ASN A 1 417 ? 3.066 -11.231 -29.315 1.00 97.12 417 ASN A O 1
ATOM 3258 N N . SER A 1 418 ? 1.676 -10.497 -27.707 1.00 96.12 418 SER A N 1
ATOM 3259 C CA . SER A 1 418 ? 1.302 -9.264 -28.408 1.00 96.12 418 SER A CA 1
ATOM 3260 C C . SER A 1 418 ? 2.488 -8.315 -28.635 1.00 96.12 418 SER A C 1
ATOM 3262 O O . SER A 1 418 ? 2.463 -7.491 -29.556 1.00 96.12 418 SER A O 1
ATOM 3264 N N . THR A 1 419 ? 3.539 -8.463 -27.831 1.00 96.50 419 THR A N 1
ATOM 3265 C CA . THR A 1 419 ? 4.793 -7.701 -27.869 1.00 96.50 419 THR A CA 1
ATOM 3266 C C . THR A 1 419 ? 5.949 -8.431 -28.563 1.00 96.50 419 THR A C 1
ATOM 3268 O O . THR A 1 419 ? 7.053 -7.886 -28.630 1.00 96.50 419 THR A O 1
ATOM 3271 N N . ALA A 1 420 ? 5.707 -9.622 -29.127 1.00 96.31 420 ALA A N 1
ATOM 3272 C CA . ALA A 1 420 ? 6.747 -10.448 -29.734 1.00 96.31 420 ALA A CA 1
ATOM 3273 C C . ALA A 1 420 ? 7.494 -9.738 -30.882 1.00 96.31 420 ALA A C 1
ATOM 3275 O O . ALA A 1 420 ? 6.896 -9.194 -31.818 1.00 96.31 420 ALA A O 1
ATOM 3276 N N . VAL A 1 421 ? 8.823 -9.819 -30.852 1.00 95.12 421 VAL A N 1
ATOM 3277 C CA . VAL A 1 421 ? 9.743 -9.394 -31.910 1.00 95.12 421 VAL A CA 1
ATOM 3278 C C . VAL A 1 421 ? 10.565 -10.587 -32.399 1.00 95.12 421 VAL A C 1
ATOM 3280 O O . VAL A 1 421 ? 10.740 -11.569 -31.691 1.00 95.12 421 VAL A O 1
ATOM 3283 N N . GLU A 1 422 ? 11.064 -10.528 -33.639 1.00 92.19 422 GLU A N 1
ATOM 3284 C CA . GLU A 1 422 ? 11.858 -11.637 -34.204 1.00 92.19 422 GLU A CA 1
ATOM 3285 C C . GLU A 1 422 ? 13.239 -11.789 -33.549 1.00 92.19 422 GLU A C 1
ATOM 3287 O O . GLU A 1 422 ? 13.783 -12.887 -33.558 1.00 92.19 422 GLU A O 1
ATOM 3292 N N . ASN A 1 423 ? 13.822 -10.680 -33.084 1.00 93.88 423 ASN A N 1
ATOM 3293 C CA . ASN A 1 423 ? 15.120 -10.625 -32.417 1.00 93.88 423 ASN A CA 1
ATOM 3294 C C . ASN A 1 423 ? 15.237 -9.274 -31.679 1.00 93.88 423 ASN A C 1
ATOM 3296 O O . ASN A 1 423 ? 15.202 -8.212 -32.318 1.00 93.88 423 ASN A O 1
ATOM 3300 N N . ALA A 1 424 ? 15.345 -9.309 -30.351 1.00 93.56 424 ALA A N 1
ATOM 3301 C CA . ALA A 1 424 ? 15.448 -8.128 -29.487 1.00 93.56 424 ALA A CA 1
ATOM 3302 C C . ALA A 1 424 ? 16.874 -7.543 -29.403 1.00 93.56 424 ALA A C 1
ATOM 3304 O O . ALA A 1 424 ? 17.060 -6.404 -28.963 1.00 93.56 424 ALA A O 1
ATOM 3305 N N . GLY A 1 425 ? 17.877 -8.284 -29.874 1.00 94.62 425 GLY A N 1
ATOM 3306 C CA . GLY A 1 425 ? 19.297 -7.995 -29.715 1.00 94.62 425 GLY A CA 1
ATOM 3307 C C . GLY A 1 425 ? 19.818 -8.299 -28.304 1.00 94.62 425 GLY A C 1
ATOM 3308 O O . GLY A 1 425 ? 19.097 -8.854 -27.473 1.00 94.62 425 GLY A O 1
ATOM 3309 N N . PRO A 1 426 ? 21.064 -7.891 -27.994 1.00 95.25 426 PRO A N 1
ATOM 3310 C CA . PRO A 1 426 ? 21.716 -8.307 -26.754 1.00 95.25 426 PRO A CA 1
ATOM 3311 C C . PRO A 1 426 ? 21.020 -7.792 -25.488 1.00 95.25 426 PRO A C 1
ATOM 3313 O O . PRO A 1 426 ? 20.627 -6.624 -25.426 1.00 95.25 426 PRO A O 1
ATOM 3316 N N . SER A 1 427 ? 20.942 -8.620 -24.450 1.00 93.81 427 SER A N 1
ATOM 3317 C CA . SER A 1 427 ? 20.562 -8.223 -23.092 1.00 93.81 427 SER A CA 1
ATOM 3318 C C . SER A 1 427 ? 21.799 -7.821 -22.279 1.00 93.81 427 SER A C 1
ATOM 3320 O O . SER A 1 427 ? 22.935 -8.142 -22.646 1.00 93.81 427 SER A O 1
ATOM 3322 N N . TYR A 1 428 ? 21.601 -7.081 -21.182 1.00 94.25 428 TYR A N 1
ATOM 3323 C CA . TYR A 1 428 ? 22.699 -6.528 -20.386 1.00 94.25 428 TYR A CA 1
ATOM 3324 C C . TYR A 1 428 ? 22.432 -6.604 -18.892 1.00 94.25 428 TYR A C 1
ATOM 3326 O O . TYR A 1 428 ? 21.308 -6.369 -18.466 1.00 94.25 428 TYR A O 1
ATOM 3334 N N . SER A 1 429 ? 23.490 -6.789 -18.106 1.00 93.06 429 SER A N 1
ATOM 3335 C CA . SER A 1 429 ? 23.457 -6.728 -16.644 1.00 93.06 429 SER A CA 1
ATOM 3336 C C . SER A 1 429 ? 24.761 -6.143 -16.079 1.00 93.06 429 SER A C 1
ATOM 3338 O O . SER A 1 429 ? 25.692 -5.800 -16.813 1.00 93.06 429 SER A O 1
ATOM 3340 N N . SER A 1 430 ? 24.824 -5.950 -14.758 1.00 92.88 430 SER A N 1
ATOM 3341 C CA . SER A 1 430 ? 26.055 -5.565 -14.042 1.00 92.88 430 SER A CA 1
ATOM 3342 C C . SER A 1 430 ? 26.743 -4.270 -14.522 1.00 92.88 430 SER A C 1
ATOM 3344 O O . SER A 1 430 ? 27.969 -4.140 -14.415 1.00 92.88 430 SER A O 1
ATOM 3346 N N . LEU A 1 431 ? 25.991 -3.284 -15.040 1.00 96.06 431 LEU A N 1
ATOM 3347 C CA . LEU A 1 431 ? 26.582 -2.007 -15.458 1.00 96.06 431 LEU A CA 1
ATOM 3348 C C . LEU A 1 431 ? 27.301 -1.337 -14.278 1.00 96.06 431 LEU A C 1
ATOM 3350 O O . LEU A 1 431 ? 26.705 -1.048 -13.243 1.00 96.06 431 LEU A O 1
ATOM 3354 N N . SER A 1 432 ? 28.576 -1.009 -14.463 1.00 96.62 432 SER A N 1
ATOM 3355 C CA . SER A 1 432 ? 29.393 -0.365 -13.438 1.00 96.62 432 SER A CA 1
ATOM 3356 C C . SER A 1 432 ? 30.405 0.616 -14.026 1.00 96.62 432 SER A C 1
ATOM 3358 O O . SER A 1 432 ? 30.779 0.545 -15.198 1.00 96.62 432 SER A O 1
ATOM 3360 N N . GLN A 1 433 ? 30.850 1.550 -13.182 1.00 97.44 433 GLN A N 1
ATOM 3361 C CA . GLN A 1 433 ? 31.907 2.507 -13.498 1.00 97.44 433 GLN A CA 1
ATOM 3362 C C . GLN A 1 433 ? 33.005 2.441 -12.434 1.00 97.44 433 GLN A C 1
ATOM 3364 O O . GLN A 1 433 ? 32.722 2.315 -11.242 1.00 97.44 433 GLN A O 1
ATOM 3369 N N . SER A 1 434 ? 34.264 2.558 -12.850 1.00 97.69 434 SER A N 1
ATOM 3370 C CA . SER A 1 434 ? 35.403 2.615 -11.936 1.00 97.69 434 SER A CA 1
ATOM 3371 C C . SER A 1 434 ? 36.444 3.634 -12.412 1.00 97.69 434 SER A C 1
ATOM 3373 O O . SER A 1 434 ? 36.958 3.497 -13.526 1.00 97.69 434 SER A O 1
ATOM 3375 N N . PRO A 1 435 ? 36.827 4.614 -11.573 1.00 97.94 435 PRO A N 1
ATOM 3376 C CA . PRO A 1 435 ? 36.297 4.890 -10.227 1.00 97.94 435 PRO A CA 1
ATOM 3377 C C . PRO A 1 435 ? 34.863 5.458 -10.255 1.00 97.94 435 PRO A C 1
ATOM 3379 O O . PRO A 1 435 ? 34.432 6.014 -11.262 1.00 97.94 435 PRO A O 1
ATOM 3382 N N . VAL A 1 436 ? 34.146 5.364 -9.127 1.00 97.50 436 VAL A N 1
ATOM 3383 C CA . VAL A 1 436 ? 32.780 5.908 -8.982 1.00 97.50 436 VAL A CA 1
ATOM 3384 C C . VAL A 1 436 ? 32.767 7.434 -9.055 1.00 97.50 436 VAL A C 1
ATOM 3386 O O . VAL A 1 436 ? 32.001 7.994 -9.831 1.00 97.50 436 VAL A O 1
ATOM 3389 N N . ILE A 1 437 ? 33.656 8.106 -8.319 1.00 97.25 437 ILE A N 1
ATOM 3390 C CA . ILE A 1 437 ? 33.897 9.551 -8.439 1.00 97.25 437 ILE A CA 1
ATOM 3391 C C . ILE A 1 437 ? 35.353 9.767 -8.870 1.00 97.25 437 ILE A C 1
ATOM 3393 O O . ILE A 1 437 ? 36.250 9.704 -8.024 1.00 97.25 437 ILE A O 1
ATOM 3397 N N . PRO A 1 438 ? 35.618 9.994 -10.167 1.00 98.12 438 PRO A N 1
ATOM 3398 C CA . PRO A 1 438 ? 36.976 10.150 -10.681 1.00 98.12 438 PRO A CA 1
ATOM 3399 C C . PRO A 1 438 ? 37.644 11.457 -10.249 1.00 98.12 438 PRO A C 1
ATOM 3401 O O . PRO A 1 438 ? 37.003 12.512 -10.211 1.00 98.12 438 PRO A O 1
ATOM 3404 N N . ASP A 1 439 ? 38.951 11.407 -9.987 1.00 97.69 439 ASP A N 1
ATOM 3405 C CA . ASP A 1 439 ? 39.783 12.607 -9.877 1.00 97.69 439 ASP A CA 1
ATOM 3406 C C . ASP A 1 439 ? 39.879 13.337 -11.229 1.00 97.69 439 ASP A C 1
ATOM 3408 O O . ASP A 1 439 ? 39.633 12.774 -12.298 1.00 97.69 439 ASP A O 1
ATOM 3412 N N . ALA A 1 440 ? 40.289 14.608 -11.198 1.00 96.56 440 ALA A N 1
ATOM 3413 C CA . ALA A 1 440 ? 40.532 15.375 -12.417 1.00 96.56 440 ALA A CA 1
ATOM 3414 C C . ALA A 1 440 ? 41.536 14.660 -13.341 1.00 96.56 440 ALA A C 1
ATOM 3416 O O . ALA A 1 440 ? 42.611 14.239 -12.908 1.00 96.56 440 ALA A O 1
ATOM 3417 N N . GLU A 1 441 ? 41.190 14.576 -14.626 1.00 97.19 441 GLU A N 1
ATOM 3418 C CA . GLU A 1 441 ? 41.952 13.914 -15.692 1.00 97.19 441 GLU A CA 1
ATOM 3419 C C . GLU A 1 441 ? 42.140 12.395 -15.496 1.00 97.19 441 GLU A C 1
ATOM 3421 O O . GLU A 1 44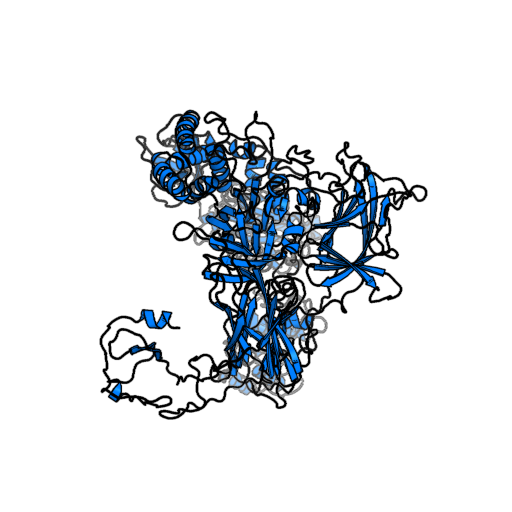1 ? 42.913 11.770 -16.225 1.00 97.19 441 GLU A O 1
ATOM 3426 N N . GLN A 1 442 ? 41.437 11.775 -14.542 1.00 98.38 442 GLN A N 1
ATOM 3427 C CA . GLN A 1 442 ? 41.458 10.328 -14.348 1.00 98.38 442 GLN A CA 1
ATOM 3428 C C . GLN A 1 442 ? 40.517 9.636 -15.341 1.00 98.38 442 GLN A C 1
ATOM 3430 O O . GLN A 1 442 ? 39.350 9.998 -15.458 1.00 98.38 442 GLN A O 1
ATOM 3435 N N . GLU A 1 443 ? 41.019 8.628 -16.053 1.00 98.44 443 GLU A N 1
ATOM 3436 C CA . GLU A 1 443 ? 40.201 7.793 -16.941 1.00 98.44 443 GLU A CA 1
ATOM 3437 C C . GLU A 1 443 ? 39.164 6.981 -16.151 1.00 98.44 443 GLU A C 1
ATOM 3439 O O . GLU A 1 443 ? 39.425 6.555 -15.021 1.00 98.44 443 GLU A O 1
ATOM 3444 N N . VAL A 1 444 ? 38.008 6.737 -16.773 1.00 98.62 444 VAL A N 1
ATOM 3445 C CA . VAL A 1 444 ? 36.916 5.946 -16.191 1.00 98.62 444 VAL A CA 1
ATOM 3446 C C . VAL A 1 444 ? 36.696 4.701 -17.031 1.00 98.62 444 VAL A C 1
ATOM 3448 O O . VAL A 1 444 ? 36.476 4.793 -18.239 1.00 98.62 444 VAL A O 1
ATOM 3451 N N . VAL A 1 445 ? 36.749 3.539 -16.390 1.00 98.62 445 VAL A N 1
ATOM 3452 C CA . VAL A 1 445 ? 36.411 2.257 -17.010 1.00 98.62 445 VAL A CA 1
ATOM 3453 C C . VAL A 1 445 ? 34.927 1.998 -16.798 1.00 98.62 445 VAL A C 1
ATOM 3455 O O . VAL A 1 445 ? 34.461 2.025 -15.661 1.00 98.62 445 VAL A O 1
ATOM 3458 N N . ILE A 1 446 ? 34.210 1.746 -17.888 1.00 98.62 446 ILE A N 1
ATOM 3459 C CA . ILE A 1 446 ? 32.823 1.282 -17.882 1.00 98.62 446 ILE A CA 1
ATOM 3460 C C . ILE A 1 446 ? 32.828 -0.207 -18.188 1.00 98.62 446 ILE A C 1
ATOM 3462 O O . ILE A 1 446 ? 33.423 -0.615 -19.189 1.00 98.62 446 ILE A O 1
ATOM 3466 N N . SER A 1 447 ? 32.162 -0.986 -17.342 1.00 98.19 447 SER A N 1
ATOM 3467 C CA . SER A 1 447 ? 32.025 -2.435 -17.481 1.00 98.19 447 SER A CA 1
ATOM 3468 C C . SER A 1 447 ? 30.551 -2.819 -17.508 1.00 98.19 447 SER A C 1
ATOM 3470 O O . SER A 1 447 ? 29.760 -2.244 -16.761 1.00 98.19 447 SER A O 1
ATOM 3472 N N . ILE A 1 448 ? 30.185 -3.775 -18.356 1.00 97.69 448 ILE A N 1
ATOM 3473 C CA . ILE A 1 448 ? 28.826 -4.316 -18.447 1.00 97.69 448 ILE A CA 1
ATOM 3474 C C . ILE A 1 448 ? 28.893 -5.778 -18.888 1.00 97.69 448 ILE A C 1
ATOM 3476 O O . ILE A 1 448 ? 29.722 -6.121 -19.737 1.00 97.69 448 ILE A O 1
ATOM 3480 N N . ASP A 1 449 ? 28.039 -6.622 -18.326 1.00 95.31 449 ASP A N 1
ATOM 3481 C CA . ASP A 1 449 ? 27.852 -7.988 -18.804 1.00 95.31 449 ASP A CA 1
ATOM 3482 C C . ASP A 1 449 ? 26.806 -7.966 -19.914 1.00 95.31 449 ASP A C 1
ATOM 3484 O O . ASP A 1 449 ? 25.825 -7.225 -19.830 1.00 95.31 449 ASP A O 1
ATOM 3488 N N . ALA A 1 450 ? 27.026 -8.736 -20.975 1.00 93.62 450 ALA A N 1
ATOM 3489 C CA . ALA A 1 450 ? 26.090 -8.802 -22.087 1.00 93.62 450 ALA A CA 1
ATOM 3490 C C . ALA A 1 450 ? 25.912 -10.233 -22.583 1.00 93.62 450 ALA A C 1
ATOM 3492 O O . ALA A 1 450 ? 26.886 -10.980 -22.719 1.00 93.62 450 ALA A O 1
ATOM 3493 N N . TYR A 1 451 ? 24.668 -10.585 -22.892 1.00 90.62 451 TYR A N 1
ATOM 3494 C CA . TYR A 1 451 ? 24.278 -11.904 -23.369 1.00 90.62 451 TYR A CA 1
ATOM 3495 C C . TYR A 1 451 ? 23.432 -11.784 -24.633 1.00 90.62 451 TYR A C 1
ATOM 3497 O O . TYR A 1 451 ? 22.607 -10.889 -24.770 1.00 90.62 451 TYR A O 1
ATOM 3505 N N . ASP A 1 452 ? 23.667 -12.690 -25.575 1.00 91.56 452 ASP A N 1
ATOM 3506 C CA . ASP A 1 452 ? 22.866 -12.835 -26.783 1.00 91.56 452 ASP A CA 1
ATOM 3507 C C . ASP A 1 452 ? 23.079 -14.253 -27.330 1.00 91.56 452 ASP A C 1
ATOM 3509 O O . ASP A 1 452 ? 24.229 -14.700 -27.459 1.00 91.56 452 ASP A O 1
ATOM 3513 N N . ARG A 1 453 ? 21.997 -14.975 -27.639 1.00 87.19 453 ARG A N 1
ATOM 3514 C CA . ARG A 1 453 ? 22.071 -16.353 -28.146 1.00 87.19 453 ARG A CA 1
ATOM 3515 C C . ARG A 1 453 ? 22.666 -16.433 -29.555 1.00 87.19 453 ARG A C 1
ATOM 3517 O O . ARG A 1 453 ? 23.378 -17.395 -29.861 1.00 87.19 453 ARG A O 1
ATOM 3524 N N . ASP A 1 454 ? 22.423 -15.423 -30.384 1.00 88.38 454 ASP A N 1
ATOM 3525 C CA . ASP A 1 454 ? 23.006 -15.266 -31.719 1.00 88.38 454 ASP A CA 1
ATOM 3526 C C . ASP A 1 454 ? 24.453 -14.757 -31.669 1.00 88.38 454 ASP A C 1
ATOM 3528 O O . ASP A 1 454 ? 25.215 -14.849 -32.640 1.00 88.38 454 ASP A O 1
ATOM 3532 N N . GLY A 1 455 ? 24.864 -14.284 -30.497 1.00 90.62 455 GLY A N 1
ATOM 3533 C CA . GLY A 1 455 ? 26.194 -13.807 -30.193 1.00 90.62 455 GLY A CA 1
ATOM 3534 C C . GLY A 1 455 ? 26.366 -12.334 -30.540 1.00 90.62 455 GLY A C 1
ATOM 3535 O O . GLY A 1 455 ? 25.808 -11.797 -31.492 1.00 90.62 455 GLY A O 1
ATOM 3536 N N . ILE A 1 456 ? 27.236 -11.670 -29.787 1.00 94.25 456 ILE A N 1
ATOM 3537 C CA . ILE A 1 456 ? 27.460 -10.230 -29.917 1.00 94.25 456 ILE A CA 1
ATOM 3538 C C . ILE A 1 456 ? 28.435 -9.955 -31.070 1.00 94.25 456 ILE A C 1
ATOM 3540 O O . ILE A 1 456 ? 29.546 -10.490 -31.114 1.00 94.25 456 ILE A O 1
ATOM 3544 N N . GLY A 1 457 ? 28.027 -9.112 -32.021 1.00 93.56 457 GLY A N 1
ATOM 3545 C CA . GLY A 1 457 ? 28.835 -8.716 -33.175 1.00 93.56 457 GLY A CA 1
ATOM 3546 C C . GLY A 1 457 ? 29.750 -7.525 -32.882 1.00 93.56 457 GLY A C 1
ATOM 3547 O O . GLY A 1 457 ? 30.946 -7.561 -33.190 1.00 93.56 457 GLY A O 1
ATOM 3548 N N . ALA A 1 458 ? 29.204 -6.460 -32.292 1.00 95.19 458 ALA A N 1
ATOM 3549 C CA . ALA A 1 458 ? 29.959 -5.278 -31.879 1.00 95.19 458 ALA A CA 1
ATOM 3550 C C . ALA A 1 458 ? 29.300 -4.576 -30.689 1.00 95.19 458 ALA A C 1
ATOM 3552 O O . ALA A 1 458 ? 28.080 -4.500 -30.622 1.00 95.19 458 ALA A O 1
ATOM 3553 N N . MET A 1 459 ? 30.113 -3.984 -29.811 1.00 97.69 459 MET A N 1
ATOM 3554 C CA . MET A 1 459 ? 29.641 -3.172 -28.689 1.00 97.69 459 MET A CA 1
ATOM 3555 C C . MET A 1 459 ? 30.374 -1.831 -28.629 1.00 97.69 459 MET A C 1
ATOM 3557 O O . MET A 1 459 ? 31.591 -1.745 -28.844 1.00 97.69 459 MET A O 1
ATOM 3561 N N . GLN A 1 460 ? 29.618 -0.771 -28.366 1.00 98.38 460 GLN A N 1
ATOM 3562 C CA . GLN A 1 460 ? 30.089 0.604 -28.330 1.00 98.38 460 GLN A CA 1
ATOM 3563 C C . GLN A 1 460 ? 29.613 1.303 -27.059 1.00 98.38 460 GLN A C 1
ATOM 3565 O O . GLN A 1 460 ? 28.461 1.178 -26.655 1.00 98.38 460 GLN A O 1
ATOM 3570 N N . LEU A 1 461 ? 30.511 2.087 -26.474 1.00 98.62 461 LEU A N 1
ATOM 3571 C CA . LEU A 1 461 ? 30.223 3.016 -25.395 1.00 98.62 461 LEU A CA 1
ATOM 3572 C C . LEU A 1 461 ? 30.126 4.422 -25.983 1.00 98.62 461 LEU A C 1
ATOM 3574 O O . LEU A 1 461 ? 31.077 4.922 -26.592 1.00 98.62 461 LEU A O 1
ATOM 3578 N N . TYR A 1 462 ? 28.980 5.053 -25.773 1.00 98.62 462 TYR A N 1
ATOM 3579 C CA . TYR A 1 462 ? 28.700 6.426 -26.158 1.00 98.62 462 TYR A CA 1
ATOM 3580 C C . TYR A 1 462 ? 28.798 7.317 -24.929 1.00 98.62 462 TYR A C 1
ATOM 3582 O O . TYR A 1 462 ? 28.219 6.986 -23.899 1.00 98.62 462 TYR A O 1
ATOM 3590 N N . TYR A 1 463 ? 29.480 8.457 -25.020 1.00 98.38 463 TYR A N 1
ATOM 3591 C CA . TYR A 1 463 ? 29.551 9.415 -23.913 1.00 98.38 463 TYR A CA 1
ATOM 3592 C C . TYR A 1 463 ? 29.545 10.871 -24.385 1.00 98.38 463 TYR A C 1
ATOM 3594 O O . TYR A 1 463 ? 29.905 11.177 -25.520 1.00 98.38 463 TYR A O 1
ATOM 3602 N N . THR A 1 464 ? 29.118 11.791 -23.521 1.00 97.19 464 THR A N 1
ATOM 3603 C CA . THR A 1 464 ? 29.102 13.231 -23.806 1.00 97.19 464 THR A CA 1
ATOM 3604 C C . THR A 1 464 ? 29.195 14.079 -22.539 1.00 97.19 464 THR A C 1
ATOM 3606 O O . THR A 1 464 ? 28.737 13.682 -21.470 1.00 97.19 464 THR A O 1
ATOM 3609 N N . THR A 1 465 ? 29.740 15.287 -22.669 1.00 93.88 465 THR A N 1
ATOM 3610 C CA . THR A 1 465 ? 29.741 16.347 -21.641 1.00 93.88 465 THR A CA 1
ATOM 3611 C C . THR A 1 465 ? 28.679 17.427 -21.906 1.00 93.88 465 THR A C 1
ATOM 3613 O O . THR A 1 465 ? 28.692 18.487 -21.281 1.00 93.88 465 THR A O 1
ATOM 3616 N N . GLY A 1 466 ? 27.751 17.177 -22.842 1.00 85.31 466 GLY A N 1
ATOM 3617 C CA . GLY A 1 466 ? 26.708 18.123 -23.265 1.00 85.31 466 GLY A CA 1
ATOM 3618 C C . GLY A 1 466 ? 26.967 18.806 -24.615 1.00 85.31 466 GLY A C 1
ATOM 3619 O O . GLY A 1 466 ? 26.250 19.741 -24.972 1.00 85.31 466 GLY A O 1
ATOM 3620 N N . GLU A 1 467 ? 27.976 18.353 -25.366 1.00 79.50 467 GLU A N 1
ATOM 3621 C CA . GLU A 1 467 ? 28.248 18.790 -26.740 1.00 79.50 467 GLU A CA 1
ATOM 3622 C C . GLU A 1 467 ? 27.766 17.742 -27.759 1.00 79.50 467 GLU A C 1
ATOM 3624 O O . GLU A 1 467 ? 26.570 17.612 -28.015 1.00 79.50 467 GLU A O 1
ATOM 3629 N N . ALA A 1 468 ? 28.695 17.001 -28.365 1.00 92.56 468 ALA A N 1
ATOM 3630 C CA . ALA A 1 468 ? 28.412 15.876 -29.244 1.00 92.56 468 ALA A CA 1
ATOM 3631 C C . ALA A 1 468 ? 28.642 14.554 -28.500 1.00 92.56 468 ALA A C 1
ATOM 3633 O O . ALA A 1 468 ? 29.380 14.508 -27.514 1.00 92.56 468 ALA A O 1
ATOM 3634 N N . TRP A 1 469 ? 28.012 13.485 -28.982 1.00 97.25 469 TRP A N 1
ATOM 3635 C CA . TRP A 1 469 ? 28.304 12.129 -28.528 1.00 97.25 469 TRP A CA 1
ATOM 3636 C C . TRP A 1 469 ? 29.629 11.654 -29.124 1.00 97.25 469 TRP A C 1
ATOM 3638 O O . TRP A 1 469 ? 29.814 11.656 -30.344 1.00 97.25 469 TRP A O 1
ATOM 3648 N N . GLU A 1 470 ? 30.539 11.248 -28.254 1.00 97.81 470 GLU A N 1
ATOM 3649 C CA . GLU A 1 470 ? 31.759 10.525 -28.585 1.00 97.81 470 GLU A CA 1
ATOM 3650 C C . GLU A 1 470 ? 31.507 9.018 -28.467 1.00 97.81 470 GLU A C 1
ATOM 3652 O O . GLU A 1 470 ? 30.599 8.589 -27.756 1.00 97.81 470 GLU A O 1
ATOM 3657 N N . ILE A 1 471 ? 32.282 8.217 -29.202 1.00 97.88 471 ILE A N 1
ATOM 3658 C CA . ILE A 1 471 ? 32.090 6.766 -29.303 1.00 97.88 471 ILE A CA 1
ATOM 3659 C C . ILE A 1 471 ? 33.433 6.079 -29.092 1.00 97.88 471 ILE A C 1
ATOM 3661 O O . ILE A 1 471 ? 34.415 6.411 -29.763 1.00 97.88 471 ILE A O 1
ATOM 3665 N N . THR A 1 472 ? 33.460 5.081 -28.218 1.00 97.25 472 THR A N 1
ATOM 3666 C CA . THR A 1 472 ? 34.586 4.161 -28.059 1.00 97.25 472 THR A CA 1
ATOM 3667 C C . THR A 1 472 ? 34.106 2.718 -28.183 1.00 97.25 472 THR A C 1
ATOM 3669 O O . THR A 1 472 ? 32.963 2.398 -27.864 1.00 97.25 472 THR A O 1
ATOM 3672 N N . SER A 1 473 ? 34.953 1.833 -28.700 1.00 96.75 473 SER A N 1
ATOM 3673 C CA . SER A 1 473 ? 34.625 0.407 -28.774 1.00 96.75 473 SER A CA 1
ATOM 3674 C C . SER A 1 473 ? 34.793 -0.238 -27.405 1.00 96.75 473 SER A C 1
ATOM 3676 O O . SER A 1 473 ? 35.738 0.093 -26.688 1.00 96.75 473 SER A O 1
ATOM 3678 N N . MET A 1 474 ? 33.914 -1.180 -27.078 1.00 98.19 474 MET A N 1
ATOM 3679 C CA . MET A 1 474 ? 34.071 -2.032 -25.903 1.00 98.19 474 MET A CA 1
ATOM 3680 C C . MET A 1 474 ? 34.634 -3.398 -26.305 1.00 98.19 474 MET A C 1
ATOM 3682 O O . MET A 1 474 ? 34.390 -3.878 -27.414 1.00 98.19 474 MET A O 1
ATOM 3686 N N . SER A 1 475 ? 35.408 -4.019 -25.417 1.00 96.12 475 SER A N 1
ATOM 3687 C CA . SER A 1 475 ? 36.029 -5.332 -25.635 1.00 96.12 475 SER A CA 1
ATOM 3688 C C . SER A 1 475 ? 35.913 -6.227 -24.408 1.00 96.12 475 SER A C 1
ATOM 3690 O O . SER A 1 475 ? 35.892 -5.724 -23.287 1.00 96.12 475 SER A O 1
ATOM 3692 N N . THR A 1 476 ? 35.904 -7.540 -24.623 1.00 93.94 476 THR A N 1
ATOM 3693 C CA . THR A 1 476 ? 35.829 -8.567 -23.576 1.00 93.94 476 THR A CA 1
ATOM 3694 C C . THR A 1 476 ? 37.021 -9.527 -23.666 1.00 93.94 476 THR A C 1
ATOM 3696 O O . THR A 1 476 ? 37.492 -9.826 -24.768 1.00 93.94 476 THR A O 1
ATOM 3699 N N . ASP A 1 477 ? 37.507 -9.997 -22.512 1.00 88.56 477 ASP A N 1
ATOM 3700 C CA . ASP A 1 477 ? 38.558 -11.024 -22.404 1.00 88.56 477 ASP A CA 1
ATOM 3701 C C . ASP A 1 477 ? 37.984 -12.427 -22.119 1.00 88.56 477 ASP A C 1
ATOM 3703 O O . ASP A 1 477 ? 38.618 -13.432 -22.452 1.00 88.56 477 ASP A O 1
ATOM 3707 N N . ASP A 1 478 ? 36.796 -12.502 -21.514 1.00 82.31 478 ASP A N 1
ATOM 3708 C CA . ASP A 1 478 ? 36.119 -13.733 -21.082 1.00 82.31 478 ASP A CA 1
ATOM 3709 C C . ASP A 1 478 ? 34.882 -14.088 -21.924 1.00 82.31 478 ASP A C 1
ATOM 3711 O O . ASP A 1 478 ? 34.380 -15.207 -21.831 1.00 82.31 478 ASP A O 1
ATOM 3715 N N . GLY A 1 479 ? 34.437 -13.177 -22.792 1.00 82.94 479 GLY A N 1
ATOM 3716 C CA . GLY A 1 479 ? 33.248 -13.330 -23.626 1.00 82.94 479 GLY A CA 1
ATOM 3717 C C . GLY A 1 479 ? 31.951 -12.843 -22.976 1.00 82.94 479 GLY A C 1
ATOM 3718 O O . GLY A 1 479 ? 30.931 -12.869 -23.659 1.00 82.94 479 GLY A O 1
ATOM 3719 N N . ILE A 1 480 ? 31.984 -12.400 -21.714 1.00 85.75 480 ILE A N 1
ATOM 3720 C CA . ILE A 1 480 ? 30.805 -12.012 -20.924 1.00 85.75 480 ILE A CA 1
ATOM 3721 C C . ILE A 1 480 ? 30.883 -10.529 -20.557 1.00 85.75 480 ILE A C 1
ATOM 3723 O O . ILE A 1 480 ? 30.011 -9.752 -20.943 1.00 85.75 480 ILE A O 1
ATOM 3727 N N . THR A 1 481 ? 31.952 -10.114 -19.872 1.00 94.69 481 THR A N 1
ATOM 3728 C CA . THR A 1 481 ? 32.106 -8.735 -19.403 1.00 94.69 481 THR A CA 1
ATOM 3729 C C . THR A 1 481 ? 32.817 -7.900 -20.461 1.00 94.69 481 THR A C 1
ATOM 3731 O O . THR A 1 481 ? 33.977 -8.143 -20.814 1.00 94.69 481 THR A O 1
ATOM 3734 N N . TYR A 1 482 ? 32.136 -6.875 -20.962 1.00 97.75 482 TYR A N 1
ATOM 3735 C CA . TYR A 1 482 ? 32.673 -5.904 -21.907 1.00 97.75 482 TYR A CA 1
ATOM 3736 C C . TYR A 1 482 ? 33.137 -4.651 -21.179 1.00 97.75 482 TYR A C 1
ATOM 3738 O O . TYR A 1 482 ? 32.454 -4.129 -20.302 1.00 97.75 482 TYR A O 1
ATOM 3746 N N . THR A 1 483 ? 34.291 -4.127 -21.589 1.00 98.38 483 THR A N 1
ATOM 3747 C CA . THR A 1 483 ? 34.903 -2.939 -20.991 1.00 98.38 483 THR A CA 1
ATOM 3748 C C . THR A 1 483 ? 35.189 -1.866 -22.034 1.00 98.38 483 THR A C 1
ATOM 3750 O O . THR A 1 483 ? 35.658 -2.157 -23.137 1.00 98.38 483 THR A O 1
ATOM 3753 N N . GLY A 1 484 ? 34.908 -0.612 -21.684 1.00 98.06 484 GLY A N 1
ATOM 3754 C CA . GLY A 1 484 ? 35.217 0.586 -22.465 1.00 98.06 484 GLY A CA 1
ATOM 3755 C C . GLY A 1 484 ? 35.805 1.678 -21.575 1.00 98.06 484 GLY A C 1
ATOM 3756 O O . GLY A 1 484 ? 35.608 1.669 -20.363 1.00 98.06 484 GLY A O 1
ATOM 3757 N N . VAL A 1 485 ? 36.543 2.623 -22.163 1.00 98.44 485 VAL A N 1
ATOM 3758 C CA . VAL A 1 485 ? 37.217 3.694 -21.408 1.00 98.44 485 VAL A CA 1
ATOM 3759 C C . VAL A 1 485 ? 36.719 5.060 -21.853 1.00 98.44 485 VAL A C 1
ATOM 3761 O O . VAL A 1 485 ? 36.810 5.403 -23.033 1.00 98.44 485 VAL A O 1
ATOM 3764 N N . ILE A 1 486 ? 36.255 5.852 -20.889 1.00 98.38 486 ILE A N 1
ATOM 3765 C CA . ILE A 1 486 ? 35.998 7.281 -21.053 1.00 98.38 486 ILE A CA 1
ATOM 3766 C C . ILE A 1 486 ? 37.281 8.034 -20.663 1.00 98.38 486 ILE A C 1
ATOM 3768 O O . ILE A 1 486 ? 37.779 7.846 -19.545 1.00 98.38 486 ILE A O 1
ATOM 3772 N N . PRO A 1 487 ? 37.840 8.881 -21.549 1.00 97.75 487 PRO A N 1
ATOM 3773 C CA . PRO A 1 487 ? 39.008 9.693 -21.230 1.00 97.75 487 PRO A CA 1
ATOM 3774 C C . PRO A 1 487 ? 38.754 10.616 -20.038 1.00 97.75 487 PRO A C 1
ATOM 3776 O O . PRO A 1 487 ? 37.642 11.121 -19.855 1.00 97.75 487 PRO A O 1
ATOM 3779 N N . GLY A 1 488 ? 39.809 10.882 -19.269 1.00 96.94 488 GLY A N 1
ATOM 3780 C CA . GLY A 1 488 ? 39.739 11.792 -18.133 1.00 96.94 488 GLY A CA 1
ATOM 3781 C C . GLY A 1 488 ? 39.223 13.181 -18.508 1.00 96.94 488 GLY A C 1
ATOM 3782 O O . GLY A 1 488 ? 39.506 13.695 -19.591 1.00 96.94 488 GLY A O 1
ATOM 3783 N N . GLN A 1 489 ? 38.452 13.771 -17.597 1.00 97.62 489 GLN A N 1
ATOM 3784 C CA . GLN A 1 489 ? 37.849 15.094 -17.740 1.00 97.62 489 GLN A CA 1
ATOM 3785 C C . GLN A 1 489 ? 38.325 16.034 -16.620 1.00 97.62 489 GLN A C 1
ATOM 3787 O O . GLN A 1 489 ? 38.741 15.559 -15.558 1.00 97.62 489 GLN A O 1
ATOM 3792 N N . PRO A 1 490 ? 38.231 17.362 -16.802 1.00 97.25 490 PRO A N 1
ATOM 3793 C CA . PRO A 1 490 ? 38.502 18.319 -15.733 1.00 97.25 490 PRO A CA 1
ATOM 3794 C C . PRO A 1 490 ? 37.588 18.126 -14.511 1.00 97.25 490 PRO A C 1
ATOM 3796 O O . PRO A 1 490 ? 36.484 17.587 -14.625 1.00 97.25 490 PRO A O 1
ATOM 3799 N N . GLU A 1 491 ? 38.010 18.644 -13.352 1.00 96.12 491 GLU A N 1
ATOM 3800 C CA . GLU A 1 491 ? 37.169 18.719 -12.144 1.00 96.12 491 GLU A CA 1
ATOM 3801 C C . GLU A 1 491 ? 35.809 19.390 -12.417 1.00 96.12 491 GLU A C 1
ATOM 3803 O O . GLU A 1 491 ? 35.669 20.190 -13.343 1.00 96.12 491 GLU A O 1
ATOM 3808 N N . GLU A 1 492 ? 34.801 19.060 -11.607 1.00 94.06 492 GLU A N 1
ATOM 3809 C CA . GLU A 1 492 ? 33.405 19.510 -11.751 1.00 94.06 492 GLU A CA 1
ATOM 3810 C C . GLU A 1 492 ? 32.684 19.073 -13.050 1.00 94.06 492 GLU A C 1
ATOM 3812 O O . GLU A 1 492 ? 31.505 19.391 -13.219 1.00 94.06 492 GLU A O 1
ATOM 3817 N N . THR A 1 493 ? 33.320 18.312 -13.949 1.00 95.69 493 THR A N 1
ATOM 3818 C CA . THR A 1 493 ? 32.681 17.840 -15.192 1.00 95.69 493 THR A CA 1
ATOM 3819 C C . THR A 1 493 ? 31.673 16.722 -14.923 1.00 95.69 493 THR A C 1
ATOM 3821 O O . THR A 1 493 ? 31.969 15.760 -14.214 1.00 95.69 493 THR A O 1
ATOM 3824 N N . THR A 1 494 ? 30.495 16.816 -15.542 1.00 96.00 494 THR A N 1
ATOM 3825 C CA . THR A 1 494 ? 29.517 15.724 -15.595 1.00 96.00 494 THR A CA 1
ATOM 3826 C C . THR A 1 494 ? 29.544 15.081 -16.981 1.00 96.00 494 THR A C 1
ATOM 3828 O O . THR A 1 494 ? 29.448 15.784 -17.988 1.00 96.00 494 THR A O 1
ATOM 3831 N N . VAL A 1 495 ? 29.655 13.754 -17.039 1.00 97.56 495 VAL A N 1
ATOM 3832 C CA . VAL A 1 495 ? 29.608 12.967 -18.281 1.00 97.56 495 VAL A CA 1
ATOM 3833 C C . VAL A 1 495 ? 28.341 12.123 -18.280 1.00 97.56 495 VAL A C 1
ATOM 3835 O O . VAL A 1 495 ? 28.088 11.427 -17.306 1.00 97.56 495 VAL A O 1
ATOM 3838 N N . GLN A 1 496 ? 27.558 12.157 -19.353 1.00 98.00 496 GLN A N 1
ATOM 3839 C CA . GLN A 1 496 ? 26.474 11.203 -19.596 1.00 98.00 496 GLN A CA 1
ATOM 3840 C C . GLN A 1 496 ? 26.973 10.112 -20.544 1.00 98.00 496 GLN A C 1
ATOM 3842 O O . GLN A 1 496 ? 27.721 10.422 -21.473 1.00 98.00 496 GLN A O 1
ATOM 3847 N N . PHE A 1 497 ? 26.562 8.862 -20.340 1.00 98.44 497 PHE A N 1
ATOM 3848 C CA . PHE A 1 497 ? 26.944 7.753 -21.209 1.00 98.44 497 PHE A CA 1
ATOM 3849 C C . PHE A 1 497 ? 25.816 6.728 -21.394 1.00 98.44 497 PHE A C 1
ATOM 3851 O O . PHE A 1 497 ? 24.849 6.725 -20.640 1.00 98.44 497 PHE A O 1
ATOM 3858 N N . TYR A 1 498 ? 25.936 5.879 -22.413 1.00 98.31 498 TYR A N 1
ATOM 3859 C CA . TYR A 1 498 ? 25.153 4.651 -22.581 1.00 98.31 498 TYR A CA 1
ATOM 3860 C C . TYR A 1 498 ? 25.953 3.643 -23.414 1.00 98.31 498 TYR A C 1
ATOM 3862 O O . TYR A 1 498 ? 26.894 4.010 -24.126 1.00 98.31 498 TYR A O 1
ATOM 3870 N N . VAL A 1 499 ? 25.580 2.373 -23.331 1.00 98.38 499 VAL A N 1
ATOM 3871 C CA . VAL A 1 499 ? 26.145 1.286 -24.133 1.00 98.38 499 VAL A CA 1
ATOM 3872 C C . VAL A 1 499 ? 25.146 0.896 -25.216 1.00 98.38 499 VAL A C 1
ATOM 3874 O O . VAL A 1 499 ? 23.941 0.900 -24.979 1.00 98.38 499 VAL A O 1
ATOM 3877 N N . ALA A 1 500 ? 25.638 0.569 -26.407 1.00 97.94 500 ALA A N 1
ATOM 3878 C CA . ALA A 1 500 ? 24.844 -0.075 -27.444 1.00 97.94 500 ALA A CA 1
ATOM 3879 C C . ALA A 1 500 ? 25.618 -1.244 -28.045 1.00 97.94 500 ALA A C 1
ATOM 3881 O O . ALA A 1 500 ? 26.818 -1.125 -28.324 1.00 97.94 500 ALA A O 1
ATOM 3882 N N . ALA A 1 501 ? 24.927 -2.348 -28.288 1.00 96.88 501 ALA A N 1
ATOM 3883 C CA . ALA A 1 501 ? 25.477 -3.502 -28.972 1.00 96.88 501 ALA A CA 1
ATOM 3884 C C . ALA A 1 501 ? 24.607 -3.895 -30.164 1.00 96.88 501 ALA A C 1
ATOM 3886 O O . ALA A 1 501 ? 23.415 -3.597 -30.232 1.00 96.88 501 ALA A O 1
ATOM 3887 N N . VAL A 1 502 ? 25.258 -4.537 -31.128 1.00 96.62 502 VAL A N 1
ATOM 3888 C CA . VAL A 1 502 ? 24.627 -5.178 -32.276 1.00 96.62 502 VAL A CA 1
ATOM 3889 C C . VAL A 1 502 ? 25.039 -6.640 -32.240 1.00 96.62 502 VAL A C 1
ATOM 3891 O O . VAL A 1 502 ? 26.233 -6.933 -32.096 1.00 96.62 502 VAL A O 1
ATOM 3894 N N . ASP A 1 503 ? 24.077 -7.541 -32.360 1.00 94.69 503 ASP A N 1
ATOM 3895 C CA . ASP A 1 503 ? 24.325 -8.979 -32.442 1.00 94.69 503 ASP A CA 1
ATOM 3896 C C . ASP A 1 503 ? 24.937 -9.378 -33.809 1.00 94.69 503 ASP A C 1
ATOM 3898 O O . ASP A 1 503 ? 25.284 -8.539 -34.654 1.00 94.69 503 ASP A O 1
ATOM 3902 N N . GLN A 1 504 ? 25.123 -10.675 -34.048 1.00 94.19 504 GLN A N 1
ATOM 3903 C CA . GLN A 1 504 ? 25.638 -11.174 -35.328 1.00 94.19 504 GLN A CA 1
ATOM 3904 C C . GLN A 1 504 ? 24.615 -11.113 -36.474 1.00 94.19 504 GLN A C 1
ATOM 3906 O O . GLN A 1 504 ? 25.030 -11.161 -37.640 1.00 94.19 504 GLN A O 1
ATOM 3911 N N . GLN A 1 505 ? 23.317 -10.991 -36.179 1.00 93.25 505 GLN A N 1
ATOM 3912 C CA . GLN A 1 505 ? 22.246 -10.917 -37.179 1.00 93.25 505 GLN A CA 1
ATOM 3913 C C . GLN A 1 505 ? 21.882 -9.474 -37.579 1.00 93.25 505 GLN A C 1
ATOM 3915 O O . GLN A 1 505 ? 21.251 -9.259 -38.617 1.00 93.25 505 GLN A O 1
ATOM 3920 N N . GLY A 1 506 ? 22.368 -8.472 -36.845 1.00 93.12 506 GLY A N 1
ATOM 3921 C CA . GLY A 1 506 ? 22.150 -7.046 -37.076 1.00 93.12 506 GLY A CA 1
ATOM 3922 C C . GLY A 1 506 ? 21.081 -6.394 -36.190 1.00 93.12 506 GLY A C 1
ATOM 3923 O O . GLY A 1 506 ? 20.806 -5.205 -36.394 1.00 93.12 506 GLY A O 1
ATOM 3924 N N . ALA A 1 507 ? 20.489 -7.120 -35.241 1.00 95.50 507 ALA A N 1
ATOM 3925 C CA . ALA A 1 507 ? 19.611 -6.570 -34.216 1.00 95.50 507 ALA A CA 1
ATOM 3926 C C . ALA A 1 507 ? 20.420 -5.732 -33.219 1.00 95.50 507 ALA A C 1
ATOM 3928 O O . ALA A 1 507 ? 21.589 -6.010 -32.952 1.00 95.50 507 ALA A O 1
ATOM 3929 N N . ASN A 1 508 ? 19.825 -4.648 -32.723 1.00 95.06 508 ASN A N 1
ATOM 3930 C CA . ASN A 1 508 ? 20.503 -3.701 -31.845 1.00 95.06 508 ASN A CA 1
ATOM 3931 C C . ASN A 1 508 ? 19.680 -3.427 -30.594 1.00 95.06 508 ASN A C 1
ATOM 3933 O O . ASN A 1 508 ? 18.458 -3.339 -30.662 1.00 95.06 508 ASN A O 1
ATOM 3937 N N . SER A 1 509 ? 20.384 -3.212 -29.491 1.00 95.88 509 SER A N 1
ATOM 3938 C CA . SER A 1 509 ? 19.810 -2.862 -28.197 1.00 95.88 509 SER A CA 1
ATOM 3939 C C . SER A 1 509 ? 20.728 -1.872 -27.471 1.00 95.88 509 SER A C 1
ATOM 3941 O O . SER A 1 509 ? 21.886 -1.667 -27.855 1.00 95.88 509 SER A O 1
ATOM 3943 N N . MET A 1 510 ? 20.207 -1.210 -26.437 1.00 96.88 510 MET A N 1
ATOM 3944 C CA . MET A 1 510 ? 20.926 -0.185 -25.672 1.00 96.88 510 MET A CA 1
ATOM 3945 C C . MET A 1 510 ? 20.756 -0.392 -24.169 1.00 96.88 510 MET A C 1
ATOM 3947 O O . MET A 1 510 ? 19.714 -0.868 -23.724 1.00 96.88 510 MET A O 1
ATOM 3951 N N . TYR A 1 511 ? 21.750 0.041 -23.390 1.00 95.69 511 TYR A N 1
ATOM 3952 C CA . TYR A 1 511 ? 21.676 0.075 -21.932 1.00 95.69 511 TYR A CA 1
ATOM 3953 C C . TYR A 1 511 ? 22.262 1.374 -21.331 1.00 95.69 511 TYR A C 1
ATOM 3955 O O . TYR A 1 511 ? 23.397 1.738 -21.655 1.00 95.69 511 TYR A O 1
ATOM 3963 N N . PRO A 1 512 ? 21.543 2.075 -20.430 1.00 95.19 512 PRO A N 1
ATOM 3964 C CA . PRO A 1 512 ? 20.142 1.831 -20.079 1.00 95.19 512 PRO A CA 1
ATOM 3965 C C . PRO A 1 512 ? 19.207 1.932 -21.306 1.00 95.19 512 PRO A C 1
ATOM 3967 O O . PRO A 1 512 ? 19.569 2.611 -22.272 1.00 95.19 512 PRO A O 1
ATOM 3970 N N . PRO A 1 513 ? 18.014 1.305 -21.293 1.00 92.44 513 PRO A N 1
ATOM 3971 C CA . PRO A 1 513 ? 17.166 1.145 -22.486 1.00 92.44 513 PRO A CA 1
ATOM 3972 C C . PRO A 1 513 ? 16.787 2.446 -23.209 1.00 92.44 513 PRO A C 1
ATOM 3974 O O . PRO A 1 513 ? 16.607 2.466 -24.423 1.00 92.44 513 PRO A O 1
ATOM 3977 N N . ALA A 1 514 ? 16.721 3.568 -22.485 1.00 93.50 514 ALA A N 1
ATOM 3978 C CA . ALA A 1 514 ? 16.449 4.884 -23.068 1.00 93.50 514 ALA A CA 1
ATOM 3979 C C . ALA A 1 514 ? 17.626 5.465 -23.891 1.00 93.50 514 ALA A C 1
ATOM 3981 O O . ALA A 1 514 ? 17.493 6.542 -24.474 1.00 93.50 514 ALA A O 1
ATOM 3982 N N . GLY A 1 515 ? 18.787 4.798 -23.930 1.00 95.38 515 GLY A N 1
ATOM 3983 C CA . GLY A 1 515 ? 19.952 5.183 -24.731 1.00 95.38 515 GLY A CA 1
ATOM 3984 C C . GLY A 1 515 ? 20.376 6.641 -24.491 1.00 95.38 515 GLY A C 1
ATOM 3985 O O . GLY A 1 515 ? 20.669 7.000 -23.345 1.00 95.38 515 GLY A O 1
ATOM 3986 N N . PRO A 1 516 ? 20.384 7.521 -25.514 1.00 95.19 516 PRO A N 1
ATOM 3987 C CA . PRO A 1 516 ? 20.750 8.932 -25.348 1.00 95.19 516 PRO A CA 1
ATOM 3988 C C . PRO A 1 516 ? 19.802 9.726 -24.429 1.00 95.19 516 PRO A C 1
ATOM 3990 O O . PRO A 1 516 ? 20.200 10.771 -23.909 1.00 95.19 516 PRO A O 1
ATOM 3993 N N . ASP A 1 517 ? 18.579 9.239 -24.196 1.00 93.75 517 ASP A N 1
ATOM 3994 C CA . ASP A 1 517 ? 17.607 9.849 -23.284 1.00 93.75 517 ASP A CA 1
ATOM 3995 C C . ASP A 1 517 ? 17.677 9.283 -21.852 1.00 93.75 517 ASP A C 1
ATOM 3997 O O . ASP A 1 517 ? 17.010 9.809 -20.956 1.00 93.75 517 ASP A O 1
ATOM 4001 N N . SER A 1 518 ? 18.522 8.275 -21.604 1.00 94.69 518 SER A N 1
ATOM 4002 C CA . SER A 1 518 ? 18.819 7.775 -20.253 1.00 94.69 518 SER A CA 1
ATOM 4003 C C . SER A 1 518 ? 19.618 8.789 -19.428 1.00 94.69 518 SER A C 1
ATOM 4005 O O . SER A 1 518 ? 20.136 9.785 -19.944 1.00 94.69 518 SER A O 1
ATOM 4007 N N . ARG A 1 519 ? 19.738 8.557 -18.121 1.00 95.25 519 ARG A N 1
ATOM 4008 C CA . ARG A 1 519 ? 20.589 9.348 -17.224 1.00 95.25 519 ARG A CA 1
ATOM 4009 C C . ARG A 1 519 ? 21.566 8.473 -16.461 1.00 95.25 519 ARG A C 1
ATOM 4011 O O . ARG A 1 519 ? 21.652 8.597 -15.243 1.00 95.25 519 ARG A O 1
ATOM 4018 N N . ALA A 1 520 ? 22.344 7.657 -17.176 1.00 97.31 520 ALA A N 1
ATOM 4019 C CA . ALA A 1 520 ? 23.601 7.135 -16.646 1.00 97.31 520 ALA A CA 1
ATOM 4020 C C . ALA A 1 520 ? 24.682 8.227 -16.716 1.00 97.31 520 ALA A C 1
ATOM 4022 O O . ALA A 1 520 ? 25.045 8.698 -17.799 1.00 97.31 520 ALA A O 1
ATOM 4023 N N . MET A 1 521 ? 25.119 8.718 -15.552 1.00 97.25 521 MET A N 1
ATOM 4024 C CA . MET A 1 521 ? 25.943 9.922 -15.442 1.00 97.25 521 MET A CA 1
ATOM 4025 C C . MET A 1 521 ? 27.082 9.761 -14.430 1.00 97.25 521 MET A C 1
ATOM 4027 O O . MET A 1 521 ? 26.884 9.289 -13.316 1.00 97.25 521 MET A O 1
ATOM 4031 N N . ILE A 1 522 ? 28.264 10.255 -14.792 1.00 97.94 522 ILE A N 1
ATOM 4032 C CA . ILE A 1 522 ? 29.470 10.294 -13.960 1.00 97.94 522 ILE A CA 1
ATOM 4033 C C . ILE A 1 522 ? 29.725 11.736 -13.537 1.00 97.94 522 ILE A C 1
ATOM 4035 O O . ILE A 1 522 ? 29.712 12.643 -14.372 1.00 97.94 522 ILE A O 1
ATOM 4039 N N . GLN A 1 523 ? 30.017 11.947 -12.255 1.00 97.00 523 GLN A N 1
ATOM 4040 C CA . GLN A 1 523 ? 30.492 13.228 -11.741 1.00 97.00 523 GLN A CA 1
ATOM 4041 C C . GLN A 1 523 ? 31.983 13.128 -11.415 1.00 97.00 523 GLN A C 1
ATOM 4043 O O . GLN A 1 523 ? 32.373 12.360 -10.539 1.00 97.00 523 GLN A O 1
ATOM 4048 N N . PHE A 1 524 ? 32.809 13.933 -12.083 1.00 97.69 524 PHE A N 1
ATOM 4049 C CA . PHE A 1 524 ? 34.206 14.132 -11.693 1.00 97.69 524 PHE A CA 1
ATOM 4050 C C . PHE A 1 524 ? 34.275 14.960 -10.408 1.00 97.69 524 PHE A C 1
ATOM 4052 O O . PHE A 1 524 ? 33.392 15.789 -10.161 1.00 97.69 524 PHE A O 1
ATOM 4059 N N . GLN A 1 525 ? 35.321 14.738 -9.604 1.00 95.50 525 GLN A N 1
ATOM 4060 C CA . GLN A 1 525 ? 35.518 15.367 -8.296 1.00 95.50 525 GLN A CA 1
ATOM 4061 C C . GLN A 1 525 ? 35.133 16.851 -8.291 1.00 95.50 525 GLN A C 1
ATOM 4063 O O . GLN A 1 525 ? 35.597 17.643 -9.111 1.00 95.50 525 GLN A O 1
ATOM 4068 N N . ASP A 1 526 ? 34.268 17.209 -7.342 1.00 94.31 526 ASP A N 1
ATOM 4069 C CA . ASP A 1 526 ? 33.682 18.544 -7.200 1.00 94.31 526 ASP A CA 1
ATOM 4070 C C . ASP A 1 526 ? 33.874 19.137 -5.792 1.00 94.31 526 ASP A C 1
ATOM 4072 O O . ASP A 1 526 ? 33.418 20.244 -5.504 1.00 94.31 526 ASP A O 1
ATOM 4076 N N . GLY A 1 527 ? 34.529 18.393 -4.893 1.00 93.44 527 GLY A N 1
ATOM 4077 C CA . GLY A 1 527 ? 34.803 18.810 -3.518 1.00 93.44 527 GLY A CA 1
ATOM 4078 C C . GLY A 1 527 ? 33.568 18.950 -2.619 1.00 93.44 527 GLY A C 1
ATOM 4079 O O . GLY A 1 527 ? 33.691 19.504 -1.524 1.00 93.44 527 GLY A O 1
ATOM 4080 N N . ASN A 1 528 ? 32.391 18.472 -3.042 1.00 93.94 528 ASN A N 1
ATOM 4081 C CA . ASN A 1 528 ? 31.140 18.653 -2.295 1.00 93.94 528 ASN A CA 1
ATOM 4082 C C . ASN A 1 528 ? 30.858 17.552 -1.259 1.00 93.94 528 ASN A C 1
ATOM 4084 O O . ASN A 1 528 ? 29.987 17.743 -0.406 1.00 93.94 528 ASN A O 1
ATOM 4088 N N . ALA A 1 529 ? 31.579 16.430 -1.312 1.00 93.31 529 ALA A N 1
ATOM 4089 C CA . ALA A 1 529 ? 31.415 15.302 -0.396 1.00 93.31 529 ALA A CA 1
ATOM 4090 C C . ALA A 1 529 ? 31.901 15.608 1.031 1.00 93.31 529 ALA A C 1
ATOM 4092 O O . ALA A 1 529 ? 32.872 16.339 1.246 1.00 93.31 529 ALA A O 1
ATOM 4093 N N . LYS A 1 530 ? 31.262 14.985 2.028 1.00 89.25 530 LYS A N 1
ATOM 4094 C CA . LYS A 1 530 ? 31.718 14.961 3.426 1.00 89.25 530 LYS A CA 1
ATOM 4095 C C . LYS A 1 530 ? 32.082 13.543 3.841 1.00 89.25 530 LYS A C 1
ATOM 4097 O O . LYS A 1 530 ? 31.262 12.803 4.373 1.00 89.25 530 LYS A O 1
ATOM 4102 N N . LEU A 1 531 ? 33.334 13.168 3.624 1.00 80.69 531 LEU A N 1
ATOM 4103 C CA . LEU A 1 531 ? 33.818 11.828 3.956 1.00 80.69 531 LEU A CA 1
ATOM 4104 C C . LEU A 1 531 ? 33.969 11.643 5.480 1.00 80.69 531 LEU A C 1
ATOM 4106 O O . LEU A 1 531 ? 34.376 12.570 6.185 1.00 80.69 531 LEU A O 1
ATOM 4110 N N . ASN A 1 532 ? 33.702 10.430 5.978 1.00 75.69 532 ASN A N 1
ATOM 4111 C CA . ASN A 1 532 ? 33.925 9.995 7.370 1.00 75.69 532 ASN A CA 1
ATOM 4112 C C . ASN A 1 532 ? 33.109 10.730 8.461 1.00 75.69 532 ASN A C 1
ATOM 4114 O O . ASN A 1 532 ? 33.586 10.856 9.591 1.00 75.69 532 ASN A O 1
ATOM 4118 N N . THR A 1 533 ? 31.913 11.253 8.152 1.00 78.38 533 THR A N 1
ATOM 4119 C CA . THR A 1 533 ? 31.050 11.911 9.163 1.00 78.38 533 THR A CA 1
ATOM 4120 C C . THR A 1 533 ? 29.593 11.456 9.118 1.00 78.38 533 THR A C 1
ATOM 4122 O O . THR A 1 533 ? 29.095 10.958 10.119 1.00 78.38 533 THR A O 1
ATOM 4125 N N . VAL A 1 534 ? 28.931 11.623 7.975 1.00 87.62 534 VAL A N 1
ATOM 4126 C CA . VAL A 1 534 ? 27.560 11.184 7.668 1.00 87.62 534 VAL A CA 1
ATOM 4127 C C . VAL A 1 534 ? 27.552 10.591 6.262 1.00 87.62 534 VAL A C 1
ATOM 4129 O O . VAL A 1 534 ? 28.487 10.852 5.498 1.00 87.62 534 VAL A O 1
ATOM 4132 N N . HIS A 1 535 ? 26.504 9.849 5.915 1.00 92.81 535 HIS A N 1
ATOM 4133 C CA . HIS A 1 535 ? 26.380 9.270 4.583 1.00 92.81 535 HIS A CA 1
ATOM 4134 C C . HIS A 1 535 ? 26.244 10.357 3.504 1.00 92.81 535 HIS A C 1
ATOM 4136 O O . HIS A 1 535 ? 25.529 11.346 3.706 1.00 92.81 535 HIS A O 1
ATOM 4142 N N . ASN A 1 536 ? 26.924 10.203 2.366 1.00 95.38 536 ASN A N 1
ATOM 4143 C CA . ASN A 1 536 ? 26.762 11.105 1.220 1.00 95.38 536 ASN A CA 1
ATOM 4144 C C . ASN A 1 536 ? 25.644 10.585 0.313 1.00 95.38 536 ASN A C 1
ATOM 4146 O O . ASN A 1 536 ? 25.634 9.421 -0.067 1.00 95.38 536 ASN A O 1
ATOM 4150 N N . PHE A 1 537 ? 24.714 11.460 -0.064 1.00 97.12 537 PHE A N 1
ATOM 4151 C CA . PHE A 1 537 ? 23.633 11.130 -0.993 1.00 97.12 537 PHE A CA 1
ATOM 4152 C C . PHE A 1 537 ? 23.673 12.108 -2.166 1.00 97.12 537 PHE A C 1
ATOM 4154 O O . PHE A 1 537 ? 23.222 13.254 -2.057 1.00 97.12 537 PHE A O 1
ATOM 4161 N N . ARG A 1 538 ? 24.273 11.692 -3.280 1.00 97.50 538 ARG A N 1
ATOM 4162 C CA . ARG A 1 538 ? 24.524 12.544 -4.446 1.00 97.50 538 ARG A CA 1
ATOM 4163 C C . ARG A 1 538 ? 23.491 12.289 -5.530 1.00 97.50 538 ARG A C 1
ATOM 4165 O O . ARG A 1 538 ? 23.298 11.151 -5.932 1.00 97.50 538 ARG A O 1
ATOM 4172 N N . ILE A 1 539 ? 22.870 13.356 -6.032 1.00 97.81 539 ILE A N 1
ATOM 4173 C CA . ILE A 1 539 ? 21.903 13.302 -7.134 1.00 97.81 539 ILE A CA 1
ATOM 4174 C C . ILE A 1 539 ? 22.497 14.027 -8.344 1.00 97.81 539 ILE A C 1
ATOM 4176 O O . ILE A 1 539 ? 22.696 15.243 -8.311 1.00 97.81 539 ILE A O 1
ATOM 4180 N N . ILE A 1 540 ? 22.749 13.287 -9.421 1.00 97.19 540 ILE A N 1
ATOM 4181 C CA . ILE A 1 540 ? 23.309 13.787 -10.678 1.00 97.19 540 ILE A CA 1
ATOM 4182 C C . ILE A 1 540 ? 22.188 13.823 -11.720 1.00 97.19 540 ILE A C 1
ATOM 4184 O O . ILE A 1 540 ? 21.548 12.812 -12.001 1.00 97.19 540 ILE A O 1
ATOM 4188 N N . MET A 1 541 ? 21.932 15.000 -12.291 1.00 94.81 541 MET A N 1
ATOM 4189 C CA . MET A 1 541 ? 20.901 15.208 -13.311 1.00 94.81 541 MET A CA 1
ATOM 4190 C C . MET A 1 541 ? 21.424 16.093 -14.434 1.00 94.81 541 MET A C 1
ATOM 4192 O O . MET A 1 541 ? 22.246 16.983 -14.197 1.00 94.81 541 MET A O 1
ATOM 4196 N N . ALA A 1 542 ? 20.873 15.930 -15.638 1.00 92.50 542 ALA A N 1
ATOM 4197 C CA . ALA A 1 542 ? 21.105 16.886 -16.711 1.00 92.50 542 ALA A CA 1
ATOM 4198 C C . ALA A 1 542 ? 20.588 18.281 -16.317 1.00 92.50 542 ALA A C 1
ATOM 4200 O O . ALA A 1 542 ? 19.568 18.435 -15.633 1.00 92.50 542 ALA A O 1
ATOM 4201 N N . ALA A 1 543 ? 21.278 19.325 -16.782 1.00 90.25 543 ALA A N 1
ATOM 4202 C CA . ALA A 1 543 ? 20.925 20.707 -16.460 1.00 90.25 543 ALA A CA 1
ATOM 4203 C C . ALA A 1 543 ? 19.501 21.078 -16.917 1.00 90.25 543 ALA A C 1
ATOM 4205 O O . ALA A 1 543 ? 18.831 21.863 -16.246 1.00 90.25 543 ALA A O 1
ATOM 4206 N N . SER A 1 544 ? 19.027 20.498 -18.025 1.00 91.25 544 SER A N 1
ATOM 4207 C CA . SER A 1 544 ? 17.660 20.661 -18.531 1.00 91.25 544 SER A CA 1
ATOM 4208 C C . SER A 1 544 ? 16.614 20.068 -17.587 1.00 91.25 544 SER A C 1
ATOM 4210 O O . SER A 1 544 ? 15.649 20.750 -17.255 1.00 91.25 544 SER A O 1
ATOM 4212 N N . ASP A 1 545 ? 16.824 18.852 -17.084 1.00 93.44 545 ASP A N 1
ATOM 4213 C CA . ASP A 1 545 ? 15.873 18.193 -16.178 1.00 93.44 545 ASP A CA 1
ATOM 4214 C C . ASP A 1 545 ? 15.830 18.905 -14.821 1.00 93.44 545 ASP A C 1
ATOM 4216 O O . ASP A 1 545 ? 14.760 19.201 -14.284 1.00 93.44 545 ASP A O 1
ATOM 4220 N N . SER A 1 546 ? 17.001 19.304 -14.310 1.00 92.88 546 SER A N 1
ATOM 4221 C CA . SER A 1 546 ? 17.102 20.157 -13.120 1.00 92.88 546 SER A CA 1
ATOM 4222 C C . SER A 1 546 ? 16.451 21.533 -13.334 1.00 92.88 546 SER A C 1
ATOM 4224 O O . SER A 1 546 ? 15.947 22.136 -12.383 1.00 92.88 546 SER A O 1
ATOM 4226 N N . ALA A 1 547 ? 16.429 22.074 -14.556 1.00 93.31 547 ALA A N 1
ATOM 4227 C CA . ALA A 1 547 ? 15.717 23.316 -14.849 1.00 93.31 547 ALA A CA 1
ATOM 4228 C C . ALA A 1 547 ? 14.196 23.129 -14.756 1.00 93.31 547 ALA A C 1
ATOM 4230 O O . ALA A 1 547 ? 13.555 23.927 -14.070 1.00 93.31 547 ALA A O 1
ATOM 4231 N N . VAL A 1 548 ? 13.657 22.060 -15.353 1.00 91.88 548 VAL A N 1
ATOM 4232 C CA . VAL A 1 548 ? 12.218 21.741 -15.338 1.00 91.88 548 VAL A CA 1
ATOM 4233 C C . VAL A 1 548 ? 11.707 21.528 -13.915 1.00 91.88 548 VAL A C 1
ATOM 4235 O O . VAL A 1 548 ? 10.716 22.150 -13.538 1.00 91.88 548 VAL A O 1
ATOM 4238 N N . LEU A 1 549 ? 12.419 20.752 -13.086 1.00 90.81 549 LEU A N 1
ATOM 4239 C CA . LEU A 1 549 ? 12.034 20.502 -11.685 1.00 90.81 549 LEU A CA 1
ATOM 4240 C C . LEU A 1 549 ? 11.806 21.786 -10.871 1.00 90.81 549 LEU A C 1
ATOM 4242 O O . LEU A 1 549 ? 11.013 21.800 -9.935 1.00 90.81 549 LEU A O 1
ATOM 4246 N N . HIS A 1 550 ? 12.509 22.865 -11.211 1.00 89.12 550 HIS A N 1
ATOM 4247 C CA . HIS A 1 550 ? 12.483 24.123 -10.465 1.00 89.12 550 HIS A CA 1
ATOM 4248 C C . HIS A 1 550 ? 11.800 25.262 -11.228 1.00 89.12 550 HIS A C 1
ATOM 4250 O O . HIS A 1 550 ? 11.863 26.419 -10.794 1.00 89.12 550 HIS A O 1
ATOM 4256 N N . GLU A 1 551 ? 11.194 24.978 -12.379 1.00 91.25 551 GLU A N 1
ATOM 4257 C CA . GLU A 1 551 ? 10.381 25.958 -13.076 1.00 91.25 551 GLU A CA 1
ATOM 4258 C C . GLU A 1 551 ? 9.127 26.240 -12.247 1.00 91.25 551 GLU A C 1
ATOM 4260 O O . GLU A 1 551 ? 8.484 25.330 -11.728 1.00 91.25 551 GLU A O 1
ATOM 4265 N N . ARG A 1 552 ? 8.759 27.518 -12.100 1.00 88.06 552 ARG A N 1
ATOM 4266 C CA . ARG A 1 552 ? 7.673 27.929 -11.195 1.00 88.06 552 ARG A CA 1
ATOM 4267 C C . ARG A 1 552 ? 6.334 27.248 -11.516 1.00 88.06 552 ARG A C 1
ATOM 4269 O O . ARG A 1 552 ? 5.561 26.987 -10.599 1.00 88.06 552 ARG A O 1
ATOM 4276 N N . THR A 1 553 ? 6.076 26.974 -12.791 1.00 90.12 553 THR A N 1
ATOM 4277 C CA . THR A 1 553 ? 4.893 26.269 -13.316 1.00 90.12 553 THR A CA 1
ATOM 4278 C C . THR A 1 553 ? 4.961 24.752 -13.175 1.00 90.12 553 THR A C 1
ATOM 4280 O O . THR A 1 553 ? 3.954 24.096 -13.391 1.00 90.12 553 THR A O 1
ATOM 4283 N N . SER A 1 554 ? 6.105 24.204 -12.768 1.00 91.00 554 SER A N 1
ATOM 4284 C CA . SER A 1 554 ? 6.340 22.763 -12.626 1.00 91.00 554 SER A CA 1
ATOM 4285 C C . SER A 1 554 ? 6.606 22.348 -11.178 1.00 91.00 554 SER A C 1
ATOM 4287 O O . SER A 1 554 ? 6.684 21.159 -10.892 1.00 91.00 554 SER A O 1
ATOM 4289 N N . LEU A 1 555 ? 6.704 23.299 -10.237 1.00 91.12 555 LEU A N 1
ATOM 4290 C CA . LEU A 1 555 ? 7.030 23.013 -8.833 1.00 91.12 555 LEU A CA 1
ATOM 4291 C C . LEU A 1 555 ? 6.089 21.986 -8.188 1.00 91.12 555 LEU A C 1
ATOM 4293 O O . LEU A 1 555 ? 6.542 21.196 -7.365 1.00 91.12 555 LEU A O 1
ATOM 4297 N N . MET A 1 556 ? 4.794 21.999 -8.525 1.00 90.81 556 MET A N 1
ATOM 4298 C CA . MET A 1 556 ? 3.800 21.070 -7.959 1.00 90.81 556 MET A CA 1
ATOM 4299 C C . MET A 1 556 ? 3.662 19.769 -8.767 1.00 90.81 556 MET A C 1
ATOM 4301 O O . MET A 1 556 ? 2.856 18.910 -8.415 1.00 90.81 556 MET A O 1
ATOM 4305 N N . SER A 1 557 ? 4.481 19.585 -9.806 1.00 92.44 557 SER A N 1
ATOM 4306 C CA . SER A 1 557 ? 4.553 18.326 -10.539 1.00 92.44 557 SER A CA 1
ATOM 4307 C C . SER A 1 557 ? 5.012 17.196 -9.625 1.00 92.44 557 SER A C 1
ATOM 4309 O O . SER A 1 557 ? 5.972 17.339 -8.861 1.00 92.44 557 SER A O 1
ATOM 4311 N N . ASN A 1 558 ? 4.335 16.056 -9.714 1.00 93.88 558 ASN A N 1
ATOM 4312 C CA . ASN A 1 558 ? 4.796 14.805 -9.125 1.00 93.88 558 ASN A CA 1
ATOM 4313 C C . ASN A 1 558 ? 5.498 13.902 -10.152 1.00 93.88 558 ASN A C 1
ATOM 4315 O O . ASN A 1 558 ? 5.877 12.786 -9.806 1.00 93.88 558 ASN A O 1
ATOM 4319 N N . ARG A 1 559 ? 5.736 14.385 -11.381 1.00 93.31 559 ARG A N 1
ATOM 4320 C CA . ARG A 1 559 ? 6.501 13.651 -12.393 1.00 93.31 559 ARG A CA 1
ATOM 4321 C C . ARG A 1 559 ? 7.929 13.420 -11.910 1.00 93.31 559 ARG A C 1
ATOM 4323 O O . ARG A 1 559 ? 8.626 14.368 -11.541 1.00 93.31 559 ARG A O 1
ATOM 4330 N N . ARG A 1 560 ? 8.371 12.165 -11.946 1.00 94.25 560 ARG A N 1
ATOM 4331 C CA . ARG A 1 560 ? 9.772 11.806 -11.717 1.00 94.25 560 ARG A CA 1
ATOM 4332 C C . ARG A 1 560 ? 10.573 12.006 -13.003 1.00 94.25 560 ARG A C 1
ATOM 4334 O O . ARG A 1 560 ? 10.141 11.627 -14.089 1.00 94.25 560 ARG A O 1
ATOM 4341 N N . HIS A 1 561 ? 11.733 12.630 -12.869 1.00 94.81 561 HIS A N 1
ATOM 4342 C CA . HIS A 1 561 ? 12.713 12.823 -13.930 1.00 94.81 561 HIS A CA 1
ATOM 4343 C C . HIS A 1 561 ? 13.899 11.888 -13.695 1.00 94.81 561 HIS A C 1
ATOM 4345 O O . HIS A 1 561 ? 14.304 11.693 -12.551 1.00 94.81 561 HIS A O 1
ATOM 4351 N N . ARG A 1 562 ? 14.454 11.331 -14.772 1.00 95.31 562 ARG A N 1
ATOM 4352 C CA . ARG A 1 562 ? 15.590 10.402 -14.715 1.00 95.31 562 ARG A CA 1
ATOM 4353 C C . ARG A 1 562 ? 16.831 11.083 -14.111 1.00 95.31 562 ARG A C 1
ATOM 4355 O O . ARG A 1 562 ? 17.065 12.273 -14.345 1.00 95.31 562 ARG A O 1
ATOM 4362 N N . ALA A 1 563 ? 17.618 10.343 -13.339 1.00 97.44 563 ALA A N 1
ATOM 4363 C CA . ALA A 1 563 ? 18.846 10.803 -12.691 1.00 97.44 563 ALA A CA 1
ATOM 4364 C C . ALA A 1 563 ? 19.818 9.634 -12.450 1.00 97.44 563 ALA A C 1
ATOM 4366 O O . ALA A 1 563 ? 19.419 8.477 -12.514 1.00 97.44 563 ALA A O 1
ATOM 4367 N N . THR A 1 564 ? 21.071 9.933 -12.101 1.00 98.31 564 THR A N 1
ATOM 4368 C CA . THR A 1 564 ? 21.952 8.980 -11.403 1.00 98.31 564 THR A CA 1
ATOM 4369 C C . THR A 1 564 ? 22.027 9.367 -9.931 1.00 98.31 564 THR A C 1
ATOM 4371 O O . THR A 1 564 ? 22.202 10.546 -9.609 1.00 98.31 564 THR A O 1
ATOM 4374 N N . VAL A 1 565 ? 21.928 8.390 -9.033 1.00 98.38 565 VAL A N 1
ATOM 4375 C CA . VAL A 1 565 ? 22.171 8.581 -7.600 1.00 98.38 565 VAL A CA 1
ATOM 4376 C C . VAL A 1 565 ? 23.419 7.822 -7.183 1.00 98.38 565 VAL A C 1
ATOM 4378 O O . VAL A 1 565 ? 23.595 6.667 -7.550 1.00 98.38 565 VAL A O 1
ATOM 4381 N N . VAL A 1 566 ? 24.281 8.474 -6.404 1.00 98.06 566 VAL A N 1
ATOM 4382 C CA . VAL A 1 566 ? 25.449 7.838 -5.789 1.00 98.06 566 VAL A CA 1
ATOM 4383 C C . VAL A 1 566 ? 25.303 7.896 -4.273 1.00 98.06 566 VAL A C 1
ATOM 4385 O O . VAL A 1 566 ? 25.177 8.981 -3.696 1.00 98.06 566 VAL A O 1
ATOM 4388 N N . TYR A 1 567 ? 25.311 6.729 -3.635 1.00 96.69 567 TYR A N 1
ATOM 4389 C CA . TYR A 1 567 ? 25.286 6.580 -2.185 1.00 96.69 567 TYR A CA 1
ATOM 4390 C C . TYR A 1 567 ? 26.703 6.323 -1.665 1.00 96.69 567 TYR A C 1
ATOM 4392 O O . TYR A 1 567 ? 27.430 5.483 -2.194 1.00 96.69 567 TYR A O 1
ATOM 4400 N N . ASP A 1 568 ? 27.111 7.112 -0.673 1.00 95.06 568 ASP A N 1
ATOM 4401 C CA . ASP A 1 568 ? 28.437 7.107 -0.043 1.00 95.06 568 ASP A CA 1
ATOM 4402 C C . ASP A 1 568 ? 29.638 7.278 -0.974 1.00 95.06 568 ASP A C 1
ATOM 4404 O O . ASP A 1 568 ? 30.772 7.034 -0.581 1.00 95.06 568 ASP A O 1
ATOM 4408 N N . GLU A 1 569 ? 29.408 7.805 -2.180 1.00 95.00 569 GLU A N 1
ATOM 4409 C CA . GLU A 1 569 ? 30.428 7.892 -3.236 1.00 95.00 569 GLU A CA 1
ATOM 4410 C C . GLU A 1 569 ? 30.968 6.504 -3.661 1.00 95.00 569 GLU A C 1
ATOM 4412 O O . GLU A 1 569 ? 32.032 6.416 -4.274 1.00 95.00 569 GLU A O 1
ATOM 4417 N N . GLU A 1 570 ? 30.228 5.429 -3.353 1.00 94.44 570 GLU A N 1
ATOM 4418 C CA . GLU A 1 570 ? 30.634 4.030 -3.556 1.00 94.44 570 GLU A CA 1
ATOM 4419 C C . GLU A 1 570 ? 29.623 3.220 -4.378 1.00 94.44 570 GLU A C 1
ATOM 4421 O O . GLU A 1 570 ? 30.028 2.423 -5.221 1.00 94.44 570 GLU A O 1
ATOM 4426 N N . VAL A 1 571 ? 28.318 3.421 -4.171 1.00 96.56 571 VAL A N 1
ATOM 4427 C CA . VAL A 1 571 ? 27.261 2.659 -4.859 1.00 96.56 571 VAL A CA 1
ATOM 4428 C C . VAL A 1 571 ? 26.518 3.568 -5.826 1.00 96.56 571 VAL A C 1
ATOM 4430 O O . VAL A 1 571 ? 26.049 4.634 -5.427 1.00 96.56 571 VAL A O 1
ATOM 4433 N N . VAL A 1 572 ? 26.404 3.154 -7.089 1.00 98.00 572 VAL A N 1
ATOM 4434 C CA . VAL A 1 572 ? 25.780 3.938 -8.162 1.00 98.00 572 VAL A CA 1
ATOM 4435 C C . VAL A 1 572 ? 24.473 3.289 -8.596 1.00 98.00 572 VAL A C 1
ATOM 4437 O O . VAL A 1 572 ? 24.451 2.101 -8.894 1.00 98.00 572 VAL A O 1
ATOM 4440 N N . TYR A 1 573 ? 23.420 4.094 -8.681 1.00 97.94 573 TYR A N 1
ATOM 4441 C CA . TYR A 1 573 ? 22.116 3.722 -9.216 1.00 97.94 573 TYR A CA 1
ATOM 4442 C C . TYR A 1 573 ? 21.838 4.590 -10.439 1.00 97.94 573 TYR A C 1
ATOM 4444 O O . TYR A 1 573 ? 21.740 5.820 -10.331 1.00 97.94 573 TYR A O 1
ATOM 4452 N N . TYR A 1 574 ? 21.748 3.967 -11.609 1.00 96.94 574 TYR A N 1
ATOM 4453 C CA . TYR A 1 574 ? 21.538 4.671 -12.869 1.00 96.94 574 TYR A CA 1
ATOM 4454 C C . TYR A 1 574 ? 20.054 4.778 -13.198 1.00 96.94 574 TYR A C 1
ATOM 4456 O O . TYR A 1 574 ? 19.270 3.888 -12.902 1.00 96.94 574 TYR A O 1
ATOM 4464 N N . ASP A 1 575 ? 19.683 5.863 -13.871 1.00 95.12 575 ASP A N 1
ATOM 4465 C CA . ASP A 1 575 ? 18.346 6.050 -14.436 1.00 95.12 575 ASP A CA 1
ATOM 4466 C C . ASP A 1 575 ? 17.182 5.942 -13.426 1.00 95.12 575 ASP A C 1
ATOM 4468 O O . ASP A 1 575 ? 16.065 5.546 -13.765 1.00 95.12 575 ASP A O 1
ATOM 4472 N N . VAL A 1 576 ? 17.441 6.349 -12.182 1.00 96.81 576 VAL A N 1
ATOM 4473 C CA . VAL A 1 576 ? 16.454 6.407 -11.096 1.00 96.81 576 VAL A CA 1
ATOM 4474 C C . VAL A 1 576 ? 15.505 7.596 -11.264 1.00 96.81 576 VAL A C 1
ATOM 4476 O O . VAL A 1 576 ? 15.844 8.614 -11.875 1.00 96.81 576 VAL A O 1
ATOM 4479 N N . GLY A 1 577 ? 14.304 7.505 -10.695 1.00 96.44 577 GLY A N 1
ATOM 4480 C CA . GLY A 1 577 ? 13.287 8.550 -10.776 1.00 96.44 577 GLY A CA 1
ATOM 4481 C C . GLY A 1 577 ? 13.396 9.577 -9.646 1.00 96.44 577 GLY A C 1
ATOM 4482 O O . GLY A 1 577 ? 13.202 9.246 -8.483 1.00 96.44 577 GLY A O 1
ATOM 4483 N N . VAL A 1 578 ? 13.612 10.854 -9.968 1.00 96.94 578 VAL A N 1
ATOM 4484 C CA . VAL A 1 578 ? 13.730 11.946 -8.983 1.00 96.94 578 VAL A CA 1
ATOM 4485 C C . VAL A 1 578 ? 12.668 13.018 -9.202 1.00 96.94 578 VAL A C 1
ATOM 4487 O O . VAL A 1 578 ? 12.479 13.520 -10.308 1.00 96.94 578 VAL A O 1
ATOM 4490 N N . ARG A 1 579 ? 12.006 13.440 -8.122 1.00 95.06 579 ARG A N 1
ATOM 4491 C CA . ARG A 1 579 ? 11.110 14.609 -8.103 1.00 95.06 579 ARG A CA 1
ATOM 4492 C C . ARG A 1 579 ? 11.317 15.451 -6.849 1.00 95.06 579 ARG A C 1
ATOM 4494 O O . ARG A 1 579 ? 11.909 14.992 -5.873 1.00 95.06 579 ARG A O 1
ATOM 4501 N N . LEU A 1 580 ? 10.780 16.670 -6.841 1.00 93.25 580 LEU A N 1
ATOM 4502 C CA . LEU A 1 580 ? 10.713 17.466 -5.614 1.00 93.25 580 LEU A CA 1
ATOM 4503 C C . LEU A 1 580 ? 9.728 16.844 -4.609 1.00 93.25 580 LEU A C 1
ATOM 4505 O O . LEU A 1 580 ? 8.684 16.304 -4.992 1.00 93.25 580 LEU A O 1
ATOM 4509 N N . SER A 1 581 ? 10.049 16.941 -3.319 1.00 90.50 581 SER A N 1
ATOM 4510 C CA . SER A 1 581 ? 9.174 16.525 -2.214 1.00 90.50 581 SER A CA 1
ATOM 4511 C C . SER A 1 581 ? 8.601 17.727 -1.448 1.00 90.50 581 SER A C 1
ATOM 4513 O O . SER A 1 581 ? 9.066 18.858 -1.591 1.00 90.50 581 SER A O 1
ATOM 4515 N N . GLY A 1 582 ? 7.567 17.480 -0.637 1.00 83.56 582 GLY A N 1
ATOM 4516 C CA . GLY A 1 582 ? 6.902 18.494 0.191 1.00 83.56 582 GLY A CA 1
ATOM 4517 C C . GLY A 1 582 ? 5.739 19.222 -0.495 1.00 83.56 582 GLY A C 1
ATOM 4518 O O . GLY A 1 582 ? 5.362 18.881 -1.620 1.00 83.56 582 GLY A O 1
ATOM 4519 N N . ALA A 1 583 ? 5.177 20.209 0.207 1.00 79.75 583 ALA A N 1
ATOM 4520 C CA . ALA A 1 583 ? 4.002 20.991 -0.180 1.00 79.75 583 ALA A CA 1
ATOM 4521 C C . ALA A 1 583 ? 4.346 22.293 -0.940 1.00 79.75 583 ALA A C 1
ATOM 4523 O O . ALA A 1 583 ? 5.510 22.611 -1.205 1.00 79.75 583 ALA A O 1
ATOM 4524 N N . SER A 1 584 ? 3.316 23.086 -1.265 1.00 79.00 584 SER A N 1
ATOM 4525 C CA . SER A 1 584 ? 3.432 24.367 -1.986 1.00 79.00 584 SER A CA 1
ATOM 4526 C C . SER A 1 584 ? 4.483 25.320 -1.410 1.00 79.00 584 SER A C 1
ATOM 4528 O O . SER A 1 584 ? 5.278 25.893 -2.158 1.00 79.00 584 SER A O 1
ATOM 4530 N N . SER A 1 585 ? 4.517 25.477 -0.086 1.00 76.75 585 SER A N 1
ATOM 4531 C CA . SER A 1 585 ? 5.433 26.386 0.610 1.00 76.75 585 SER A CA 1
ATOM 4532 C C . SER A 1 585 ? 6.885 25.901 0.565 1.00 76.75 585 SER A C 1
ATOM 4534 O O . SER A 1 585 ? 7.787 26.676 0.233 1.00 76.75 585 SER A O 1
ATOM 4536 N N . SER A 1 586 ? 7.130 24.620 0.855 1.00 81.12 586 SER A N 1
ATOM 4537 C CA . SER A 1 586 ? 8.487 24.078 0.928 1.00 81.12 586 SER A CA 1
ATOM 4538 C C . SER A 1 586 ? 9.136 24.000 -0.449 1.00 81.12 586 SER A C 1
ATOM 4540 O O . SER A 1 586 ? 10.277 24.447 -0.585 1.00 81.12 586 SER A O 1
ATOM 4542 N N . ARG A 1 587 ? 8.409 23.575 -1.495 1.00 87.00 587 ARG A N 1
ATOM 4543 C CA . ARG A 1 587 ? 8.924 23.516 -2.880 1.00 87.00 587 ARG A CA 1
ATOM 4544 C C . ARG A 1 587 ? 9.285 24.885 -3.466 1.00 87.00 587 ARG A C 1
ATOM 4546 O O . ARG A 1 587 ? 10.164 24.966 -4.319 1.00 87.00 587 ARG A O 1
ATOM 4553 N N . GLN A 1 588 ? 8.675 25.971 -2.988 1.00 83.31 588 GLN A N 1
ATOM 4554 C CA . GLN A 1 588 ? 9.079 27.341 -3.345 1.00 83.31 588 GLN A CA 1
ATOM 4555 C C . GLN A 1 588 ? 10.349 27.816 -2.626 1.00 83.31 588 GLN A C 1
ATOM 4557 O O . GLN A 1 588 ? 10.998 28.764 -3.075 1.00 83.31 588 GLN A O 1
ATOM 4562 N N . SER A 1 589 ? 10.692 27.197 -1.497 1.00 81.69 589 SER A N 1
ATOM 4563 C CA . SER A 1 589 ? 11.868 27.547 -0.705 1.00 81.69 589 SER A CA 1
ATOM 4564 C C . SER A 1 589 ? 13.147 26.921 -1.272 1.00 81.69 589 SER A C 1
ATOM 4566 O O . SER A 1 589 ? 13.117 26.055 -2.146 1.00 81.69 589 SER A O 1
ATOM 4568 N N . THR A 1 590 ? 14.301 27.322 -0.735 1.00 79.06 590 THR A N 1
ATOM 4569 C CA . THR A 1 590 ? 15.588 26.671 -1.023 1.00 79.06 590 THR A CA 1
ATOM 4570 C C . THR A 1 590 ? 15.850 25.409 -0.188 1.00 79.06 590 THR A C 1
ATOM 4572 O O . THR A 1 590 ? 16.877 24.747 -0.375 1.00 79.06 590 THR A O 1
ATOM 4575 N N . GLN A 1 591 ? 14.938 25.084 0.732 1.00 77.12 591 GLN A N 1
ATOM 4576 C CA . GLN A 1 591 ? 15.015 23.978 1.689 1.00 77.12 591 GLN A CA 1
ATOM 4577 C C . GLN A 1 591 ? 14.122 22.790 1.307 1.00 77.12 591 GLN A C 1
ATOM 4579 O O . GLN A 1 591 ? 13.991 21.863 2.093 1.00 77.12 591 GLN A O 1
ATOM 4584 N N . HIS A 1 592 ? 13.543 22.763 0.102 1.00 83.69 592 HIS A N 1
ATOM 4585 C CA . HIS A 1 592 ? 12.830 21.569 -0.345 1.00 83.69 592 HIS A CA 1
ATOM 4586 C C . HIS A 1 592 ? 13.744 20.351 -0.443 1.00 83.69 592 HIS A C 1
ATOM 4588 O O . HIS A 1 592 ? 14.960 20.453 -0.656 1.00 83.69 592 HIS A O 1
ATOM 4594 N N . GLY A 1 593 ? 13.100 19.202 -0.310 1.00 89.81 593 GLY A N 1
ATOM 4595 C CA . GLY A 1 593 ? 13.699 17.897 -0.442 1.00 89.81 593 GLY A CA 1
ATOM 4596 C C . GLY A 1 593 ? 13.512 17.268 -1.821 1.00 89.81 593 GLY A C 1
ATOM 4597 O O . GLY A 1 593 ? 13.004 17.889 -2.761 1.00 89.81 593 GLY A O 1
ATOM 4598 N N . TYR A 1 594 ? 13.888 15.996 -1.901 1.00 94.31 594 TYR A N 1
ATOM 4599 C CA . TYR A 1 594 ? 13.711 15.143 -3.072 1.00 94.31 594 TYR A CA 1
ATOM 4600 C C . TYR A 1 594 ? 12.979 13.864 -2.669 1.00 94.31 594 TYR A C 1
ATOM 4602 O O . TYR A 1 594 ? 13.170 13.354 -1.568 1.00 94.31 594 TYR A O 1
ATOM 4610 N N . ASN A 1 595 ? 12.147 13.337 -3.558 1.00 95.62 595 ASN A N 1
ATOM 4611 C CA . ASN A 1 595 ? 11.683 11.956 -3.498 1.00 95.62 595 ASN A CA 1
ATOM 4612 C C . ASN A 1 595 ? 12.377 11.196 -4.629 1.00 95.62 595 ASN A C 1
ATOM 4614 O O . ASN A 1 595 ? 12.359 11.665 -5.771 1.00 95.62 595 ASN A O 1
ATOM 4618 N N . VAL A 1 596 ? 13.012 10.082 -4.281 1.00 97.31 596 VAL A N 1
ATOM 4619 C CA . VAL A 1 596 ? 13.821 9.261 -5.185 1.00 97.31 596 VAL A CA 1
ATOM 4620 C C . VAL A 1 596 ? 13.210 7.869 -5.218 1.00 97.31 596 VAL A C 1
ATOM 4622 O O . VAL A 1 596 ? 12.987 7.305 -4.152 1.00 97.31 596 VAL A O 1
ATOM 4625 N N . GLN A 1 597 ? 12.925 7.371 -6.417 1.00 96.25 597 GLN A N 1
ATOM 4626 C CA . GLN A 1 597 ? 12.495 6.004 -6.695 1.00 96.25 597 GLN A CA 1
ATOM 4627 C C . GLN A 1 597 ? 13.637 5.286 -7.416 1.00 96.25 597 GLN A C 1
ATOM 4629 O O . GLN A 1 597 ? 14.034 5.696 -8.511 1.00 96.25 597 GLN A O 1
ATOM 4634 N N . PHE A 1 598 ? 14.181 4.274 -6.761 1.00 97.12 598 PHE A N 1
ATOM 4635 C CA . PHE A 1 598 ? 15.119 3.304 -7.295 1.00 97.12 598 PHE A CA 1
ATOM 4636 C C . PHE A 1 598 ? 14.370 2.254 -8.109 1.00 97.12 598 PHE A C 1
ATOM 4638 O O . PHE A 1 598 ? 13.144 2.212 -8.106 1.00 97.12 598 PHE A O 1
ATOM 4645 N N . HIS A 1 599 ? 15.117 1.453 -8.852 1.00 95.00 599 HIS A N 1
ATOM 4646 C CA . HIS A 1 599 ? 14.546 0.325 -9.567 1.00 95.00 599 HIS A CA 1
ATOM 4647 C C . HIS A 1 599 ? 14.232 -0.815 -8.588 1.00 95.00 599 HIS A C 1
ATOM 4649 O O . HIS A 1 599 ? 14.974 -0.992 -7.619 1.00 95.00 599 HIS A O 1
ATOM 4655 N N . ALA A 1 600 ? 13.162 -1.575 -8.825 1.00 93.56 600 ALA A N 1
ATOM 4656 C CA . ALA A 1 600 ? 12.746 -2.680 -7.956 1.00 93.56 600 ALA A CA 1
ATOM 4657 C C . ALA A 1 600 ? 13.798 -3.804 -7.875 1.00 93.56 600 ALA A C 1
ATOM 4659 O O . ALA A 1 600 ? 13.956 -4.434 -6.832 1.00 93.56 600 ALA A O 1
ATOM 4660 N N . ASP A 1 601 ? 14.595 -3.979 -8.931 1.00 91.75 601 ASP A N 1
ATOM 4661 C CA . ASP A 1 601 ? 15.730 -4.907 -8.993 1.00 91.75 601 ASP A CA 1
ATOM 4662 C C . ASP A 1 601 ? 17.044 -4.318 -8.424 1.00 91.75 601 ASP A C 1
ATOM 4664 O O . ASP A 1 601 ? 18.045 -5.025 -8.283 1.00 91.75 601 ASP A O 1
ATOM 4668 N N . GLN A 1 602 ? 17.061 -3.029 -8.057 1.00 93.50 602 GLN A N 1
ATOM 4669 C CA . GLN A 1 602 ? 18.218 -2.315 -7.496 1.00 93.50 602 GLN A CA 1
ATOM 4670 C C . GLN A 1 602 ? 17.812 -1.403 -6.331 1.00 93.50 602 GLN A C 1
ATOM 4672 O O . GLN A 1 602 ? 17.993 -0.181 -6.360 1.00 93.50 602 GLN A O 1
ATOM 4677 N N . LEU A 1 603 ? 17.283 -2.009 -5.270 1.00 94.81 603 LEU A N 1
ATOM 4678 C CA . LEU A 1 603 ? 16.810 -1.303 -4.080 1.00 94.81 603 LEU A CA 1
ATOM 4679 C C . LEU A 1 603 ? 17.948 -0.632 -3.295 1.00 94.81 603 LEU A C 1
ATOM 4681 O O . LEU A 1 603 ? 19.007 -1.221 -3.049 1.00 94.81 603 LEU A O 1
ATOM 4685 N N . LEU A 1 604 ? 17.698 0.574 -2.776 1.00 95.62 604 LEU A N 1
ATOM 4686 C CA . LEU A 1 604 ? 18.629 1.222 -1.855 1.00 95.62 604 LEU A CA 1
ATOM 4687 C C . LEU A 1 604 ? 18.702 0.428 -0.544 1.00 95.62 604 LEU A C 1
ATOM 4689 O O . LEU A 1 604 ? 17.683 0.148 0.091 1.00 95.62 604 LEU A O 1
ATOM 4693 N N . LEU A 1 605 ? 19.927 0.086 -0.129 1.00 93.19 605 LEU A N 1
ATOM 4694 C CA . LEU A 1 605 ? 20.203 -0.774 1.034 1.00 93.19 605 LEU A CA 1
ATOM 4695 C C . LEU A 1 605 ? 19.532 -2.162 0.942 1.00 93.19 605 LEU A C 1
ATOM 4697 O O . LEU A 1 605 ? 19.378 -2.832 1.960 1.00 93.19 605 LEU A O 1
ATOM 4701 N N . GLY A 1 606 ? 19.140 -2.591 -0.265 1.00 92.69 606 GLY A N 1
ATOM 4702 C CA . GLY A 1 606 ? 18.477 -3.872 -0.515 1.00 92.69 606 GLY A CA 1
ATOM 4703 C C . GLY A 1 606 ? 17.012 -3.946 -0.075 1.00 92.69 606 GLY A C 1
ATOM 4704 O O . GLY A 1 606 ? 16.463 -5.039 -0.062 1.00 92.69 606 GLY A O 1
ATOM 4705 N N . ILE A 1 607 ? 16.395 -2.824 0.325 1.00 91.88 607 ILE A N 1
ATOM 4706 C CA . ILE A 1 607 ? 15.020 -2.803 0.867 1.00 91.88 607 ILE A CA 1
ATOM 4707 C C . ILE A 1 607 ? 14.193 -1.639 0.307 1.00 91.88 607 ILE A C 1
ATOM 4709 O O . ILE A 1 607 ? 12.994 -1.779 0.092 1.00 91.88 607 ILE A O 1
ATOM 4713 N N . HIS A 1 608 ? 14.797 -0.468 0.088 1.00 93.69 608 HIS A N 1
ATOM 4714 C CA . HIS A 1 608 ? 14.035 0.747 -0.192 1.00 93.69 608 HIS A CA 1
ATOM 4715 C C . HIS A 1 608 ? 13.957 1.052 -1.686 1.00 93.69 608 HIS A C 1
ATOM 4717 O O . HIS A 1 608 ? 14.916 1.557 -2.276 1.00 93.69 608 HIS A O 1
ATOM 4723 N N . GLU A 1 609 ? 12.781 0.835 -2.273 1.00 93.69 609 GLU A N 1
ATOM 4724 C CA . GLU A 1 609 ? 12.475 1.287 -3.632 1.00 93.69 609 GLU A CA 1
ATOM 4725 C C . GLU A 1 609 ? 12.295 2.809 -3.663 1.00 93.69 609 GLU A C 1
ATOM 4727 O O . GLU A 1 609 ? 12.818 3.491 -4.534 1.00 93.69 609 GLU A O 1
ATOM 4732 N N . THR A 1 610 ? 11.610 3.394 -2.676 1.00 94.00 610 THR A N 1
ATOM 4733 C CA . THR A 1 610 ? 11.429 4.846 -2.589 1.00 94.00 610 THR A CA 1
ATOM 4734 C C . THR A 1 610 ? 11.969 5.398 -1.277 1.00 94.00 610 THR A C 1
ATOM 4736 O O . THR A 1 610 ? 11.631 4.922 -0.204 1.00 94.00 610 THR A O 1
ATOM 4739 N N . VAL A 1 611 ? 12.732 6.493 -1.347 1.00 95.75 611 VAL A N 1
ATOM 4740 C CA . VAL A 1 611 ? 13.142 7.275 -0.168 1.00 95.75 611 VAL A CA 1
ATOM 4741 C C . VAL A 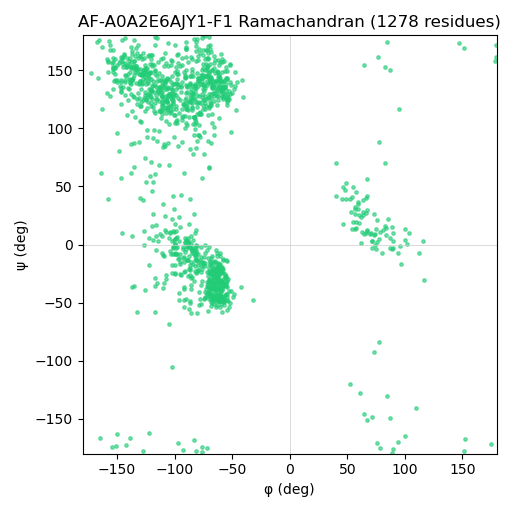1 611 ? 12.836 8.755 -0.340 1.00 95.75 611 VAL A C 1
ATOM 4743 O O . VAL A 1 611 ? 12.659 9.277 -1.447 1.00 95.75 611 VAL A O 1
ATOM 4746 N N . THR A 1 612 ? 12.763 9.477 0.777 1.00 94.06 612 THR A N 1
ATOM 4747 C CA . THR A 1 612 ? 12.605 10.936 0.757 1.00 94.06 612 THR A CA 1
ATOM 4748 C C . THR A 1 612 ? 13.762 11.611 1.474 1.00 94.06 612 THR A C 1
ATOM 4750 O O . THR A 1 612 ? 13.971 11.409 2.665 1.00 94.06 612 THR A O 1
ATOM 4753 N N . VAL A 1 613 ? 14.470 12.478 0.758 1.00 93.19 613 VAL A N 1
ATOM 4754 C CA . VAL A 1 613 ? 15.423 13.421 1.338 1.00 93.19 613 VAL A CA 1
ATOM 4755 C C . VAL A 1 613 ? 14.650 14.656 1.780 1.00 93.19 613 VAL A C 1
ATOM 4757 O O . VAL A 1 613 ? 14.019 15.295 0.944 1.00 93.19 613 VAL A O 1
ATOM 4760 N N . ASP A 1 614 ? 14.708 15.015 3.058 1.00 89.00 614 ASP A N 1
ATOM 4761 C CA . ASP A 1 614 ? 14.065 16.204 3.622 1.00 89.00 614 ASP A CA 1
ATOM 4762 C C . ASP A 1 614 ? 15.096 17.184 4.199 1.00 89.00 614 ASP A C 1
ATOM 4764 O O . ASP A 1 614 ? 16.003 16.811 4.943 1.00 89.00 614 ASP A O 1
ATOM 4768 N N . ARG A 1 615 ? 14.964 18.462 3.839 1.00 86.12 615 ARG A N 1
ATOM 4769 C CA . ARG A 1 615 ? 15.909 19.538 4.164 1.00 86.12 615 ARG A CA 1
ATOM 4770 C C . ARG A 1 615 ? 15.296 20.659 5.012 1.00 86.12 615 ARG A C 1
ATOM 4772 O O . ARG A 1 615 ? 16.007 21.624 5.302 1.00 86.12 615 ARG A O 1
ATOM 4779 N N . ASN A 1 616 ? 14.033 20.544 5.433 1.00 73.00 616 ASN A N 1
ATOM 4780 C CA . ASN A 1 616 ? 13.346 21.600 6.182 1.00 73.00 616 ASN A CA 1
ATOM 4781 C C . ASN A 1 616 ? 13.830 21.721 7.637 1.00 73.00 616 ASN A C 1
ATOM 4783 O O . ASN A 1 616 ? 14.107 22.829 8.098 1.00 73.00 616 ASN A O 1
ATOM 4787 N N . ASN A 1 617 ? 13.978 20.610 8.370 1.00 73.31 617 ASN A N 1
ATOM 4788 C CA . ASN A 1 617 ? 14.365 20.677 9.781 1.00 73.31 617 ASN A CA 1
ATOM 4789 C C . ASN A 1 617 ? 15.164 19.450 10.256 1.00 73.31 617 ASN A C 1
ATOM 4791 O O . ASN A 1 617 ? 14.580 18.462 10.705 1.00 73.31 617 ASN A O 1
ATOM 4795 N N . PRO A 1 618 ? 16.510 19.508 10.280 1.00 63.66 618 PRO A N 1
ATOM 4796 C CA . PRO A 1 618 ? 17.309 18.395 10.778 1.00 63.66 618 PRO A CA 1
ATOM 4797 C C . PRO A 1 618 ? 17.051 18.086 12.265 1.00 63.66 618 PRO A C 1
ATOM 4799 O O . PRO A 1 618 ? 17.363 16.978 12.684 1.00 63.66 618 PRO A O 1
ATOM 4802 N N . ASN A 1 619 ? 16.428 18.987 13.046 1.00 69.62 619 ASN A N 1
ATOM 4803 C CA . ASN A 1 619 ? 16.071 18.728 14.449 1.00 69.62 619 ASN A CA 1
ATOM 4804 C C . ASN A 1 619 ? 14.934 17.711 14.613 1.00 69.62 619 ASN A C 1
ATOM 4806 O O . ASN A 1 619 ? 14.779 17.165 15.702 1.00 69.62 619 ASN A O 1
ATOM 4810 N N . GLU A 1 620 ? 14.121 17.464 13.581 1.00 84.38 620 GLU A N 1
ATOM 4811 C CA . GLU A 1 620 ? 12.973 16.551 13.682 1.00 84.38 620 GLU A CA 1
ATOM 4812 C C . GLU A 1 620 ? 13.409 15.113 14.035 1.00 84.38 620 GLU A C 1
ATOM 4814 O O . GLU A 1 620 ? 12.677 14.395 14.711 1.00 84.38 620 GLU A O 1
ATOM 4819 N N . ILE A 1 621 ? 14.652 14.728 13.712 1.00 84.62 621 ILE A N 1
ATOM 4820 C CA . ILE A 1 621 ? 15.254 13.446 14.103 1.00 84.62 621 ILE A CA 1
ATOM 4821 C C . ILE A 1 621 ? 15.234 13.248 15.624 1.00 84.62 621 ILE A C 1
ATOM 4823 O O . ILE A 1 621 ? 14.998 12.145 16.102 1.00 84.62 621 ILE A O 1
ATOM 4827 N N . PHE A 1 622 ? 15.394 14.332 16.392 1.00 86.62 622 PHE A N 1
ATOM 4828 C CA . PHE A 1 622 ? 15.356 14.313 17.853 1.00 86.62 622 PHE A CA 1
ATOM 4829 C C . PHE A 1 622 ? 13.959 13.963 18.382 1.00 86.62 622 PHE A C 1
ATOM 4831 O O . PHE A 1 622 ? 13.826 13.277 19.392 1.00 86.62 622 PHE A O 1
ATOM 4838 N N . VAL A 1 623 ? 12.914 14.414 17.682 1.00 87.44 623 VAL A N 1
ATOM 4839 C CA . VAL A 1 623 ? 11.512 14.114 18.001 1.00 87.44 623 VAL A CA 1
ATOM 4840 C C . VAL A 1 623 ? 11.180 12.673 17.622 1.00 87.44 623 VAL A C 1
ATOM 4842 O O . VAL A 1 623 ? 10.594 11.946 18.420 1.00 87.44 623 VAL A O 1
ATOM 4845 N N . ARG A 1 624 ? 11.598 12.242 16.429 1.00 88.12 624 ARG A N 1
ATOM 4846 C CA . ARG A 1 624 ? 11.371 10.879 15.927 1.00 88.12 624 ARG A CA 1
ATOM 4847 C C . ARG A 1 624 ? 12.048 9.827 16.796 1.00 88.12 624 ARG A C 1
ATOM 4849 O O . ARG A 1 624 ? 11.428 8.819 17.110 1.00 88.12 624 ARG A O 1
ATOM 4856 N N . HIS A 1 625 ? 13.261 10.110 17.271 1.00 88.88 625 HIS A N 1
ATOM 4857 C CA . HIS A 1 625 ? 13.955 9.256 18.234 1.00 88.88 625 HIS A CA 1
ATOM 4858 C C . HIS A 1 625 ? 13.107 9.004 19.491 1.00 88.88 625 HIS A C 1
ATOM 4860 O O . HIS A 1 625 ? 13.002 7.879 19.974 1.00 88.88 625 HIS A O 1
ATOM 4866 N N . LEU A 1 626 ? 12.455 10.053 19.997 1.00 88.94 626 LEU A N 1
ATOM 4867 C CA . LEU A 1 626 ? 11.606 9.966 21.178 1.00 88.94 626 LEU A CA 1
ATOM 4868 C C . LEU A 1 626 ? 10.348 9.129 20.910 1.00 88.94 626 LEU A C 1
ATOM 4870 O O . LEU A 1 626 ? 10.019 8.278 21.732 1.00 88.94 626 LEU A O 1
ATOM 4874 N N . ILE A 1 627 ? 9.683 9.329 19.764 1.00 88.38 627 ILE A N 1
ATOM 4875 C CA . ILE A 1 627 ? 8.520 8.519 19.349 1.00 88.38 627 ILE A CA 1
ATOM 4876 C C . ILE A 1 627 ? 8.897 7.040 19.282 1.00 88.38 627 ILE A C 1
ATOM 4878 O O . ILE A 1 627 ? 8.232 6.220 19.909 1.00 88.38 627 ILE A O 1
ATOM 4882 N N . ASN A 1 628 ? 10.003 6.712 18.612 1.00 88.44 628 ASN A N 1
ATOM 4883 C CA . ASN A 1 628 ? 10.440 5.326 18.443 1.00 88.44 628 ASN A CA 1
ATOM 4884 C C . ASN A 1 628 ? 10.770 4.653 19.789 1.00 88.44 628 ASN A C 1
ATOM 4886 O O . ASN A 1 628 ? 10.552 3.456 19.942 1.00 88.44 628 ASN A O 1
ATOM 4890 N N . ASN A 1 629 ? 11.233 5.410 20.792 1.00 88.06 629 ASN A N 1
ATOM 4891 C CA . ASN A 1 629 ? 11.442 4.892 22.149 1.00 88.06 629 ASN A CA 1
ATOM 4892 C C . ASN A 1 629 ? 10.162 4.859 23.005 1.00 88.06 629 ASN A C 1
ATOM 4894 O O . ASN A 1 629 ? 10.105 4.135 23.994 1.00 88.06 629 ASN A O 1
ATOM 4898 N N . ALA A 1 630 ? 9.148 5.666 22.682 1.00 85.19 630 ALA A N 1
ATOM 4899 C CA . ALA A 1 630 ? 7.918 5.742 23.465 1.00 85.19 630 ALA A CA 1
ATOM 4900 C C . ALA A 1 630 ? 7.101 4.442 23.408 1.00 85.19 630 ALA A C 1
ATOM 4902 O O . ALA A 1 630 ? 6.411 4.138 24.380 1.00 85.19 630 ALA A O 1
ATOM 4903 N N . GLY A 1 631 ? 7.174 3.691 22.302 1.00 84.00 631 GLY A N 1
ATOM 4904 C CA . GLY A 1 631 ? 6.355 2.498 22.063 1.00 84.00 631 GLY A CA 1
ATOM 4905 C C . GLY A 1 631 ? 4.858 2.821 21.946 1.00 84.00 631 GLY A C 1
ATOM 4906 O O . GLY A 1 631 ? 4.386 3.840 22.452 1.00 84.00 631 GLY A O 1
ATOM 4907 N N . GLY A 1 632 ? 4.089 1.985 21.244 1.00 87.81 632 GLY A N 1
ATOM 4908 C CA . GLY A 1 632 ? 2.637 2.176 21.070 1.00 87.81 632 GLY A CA 1
ATOM 4909 C C . GLY A 1 632 ? 2.229 3.433 20.283 1.00 87.81 632 GLY A C 1
ATOM 4910 O O . GLY A 1 632 ? 1.052 3.778 20.246 1.00 87.81 632 GLY A O 1
ATOM 4911 N N . VAL A 1 633 ? 3.186 4.136 19.672 1.00 91.00 633 VAL A N 1
ATOM 4912 C CA . VAL A 1 633 ? 2.946 5.233 18.729 1.00 91.00 633 VAL A CA 1
ATOM 4913 C C . VAL A 1 633 ? 3.776 4.956 17.480 1.00 91.00 633 VAL A C 1
ATOM 4915 O O . VAL A 1 633 ? 4.994 4.819 17.604 1.00 91.00 633 VAL A O 1
ATOM 4918 N N . PRO A 1 634 ? 3.149 4.875 16.296 1.00 91.38 634 PRO A N 1
ATOM 4919 C CA . PRO A 1 634 ? 3.860 4.680 15.042 1.00 91.38 634 PRO A CA 1
ATOM 4920 C C . PRO A 1 634 ? 4.895 5.782 14.813 1.00 91.38 634 PRO A C 1
ATOM 4922 O O . PRO A 1 634 ? 4.626 6.969 15.020 1.00 91.38 634 PRO A O 1
ATOM 4925 N N . GLY A 1 635 ? 6.091 5.380 14.403 1.00 88.94 635 GLY A N 1
ATOM 4926 C CA . GLY A 1 635 ? 7.214 6.275 14.176 1.00 88.94 635 GLY A CA 1
ATOM 4927 C C . GLY A 1 635 ? 8.090 5.778 13.037 1.00 88.94 635 GLY A C 1
ATOM 4928 O O . GLY A 1 635 ? 8.451 4.608 12.978 1.00 88.94 635 GLY A O 1
ATOM 4929 N N . MET A 1 636 ? 8.408 6.679 12.106 1.00 87.06 636 MET A N 1
ATOM 4930 C CA . MET A 1 636 ? 9.263 6.364 10.958 1.00 87.06 636 MET A CA 1
ATOM 4931 C C . MET A 1 636 ? 10.729 6.189 11.372 1.00 87.06 636 MET A C 1
ATOM 4933 O O . MET A 1 636 ? 11.227 6.859 12.288 1.00 87.06 636 MET A O 1
ATOM 4937 N N . TYR A 1 637 ? 11.445 5.372 10.601 1.00 83.25 637 TYR A N 1
ATOM 4938 C CA . TYR A 1 637 ? 12.898 5.277 10.653 1.00 83.25 637 TYR A CA 1
ATOM 4939 C C . TYR A 1 637 ? 13.529 6.288 9.694 1.00 83.25 637 TYR A C 1
ATOM 4941 O O . TYR A 1 637 ? 13.355 6.227 8.474 1.00 83.25 637 TYR A O 1
ATOM 4949 N N . ASN A 1 638 ? 14.279 7.224 10.271 1.00 87.88 638 ASN A N 1
ATOM 4950 C CA . ASN A 1 638 ? 15.012 8.243 9.537 1.00 87.88 638 ASN A CA 1
ATOM 4951 C C . ASN A 1 638 ? 16.500 8.132 9.852 1.00 87.88 638 ASN A C 1
ATOM 4953 O O . ASN A 1 638 ? 16.878 7.844 10.988 1.00 87.88 638 ASN A O 1
ATOM 4957 N N . ASP A 1 639 ? 17.318 8.487 8.872 1.00 89.00 639 ASP A N 1
ATOM 4958 C CA . ASP A 1 639 ? 18.748 8.709 9.038 1.00 89.00 639 ASP A CA 1
ATOM 4959 C C . ASP A 1 639 ? 19.111 10.172 8.730 1.00 89.00 639 ASP A C 1
ATOM 4961 O O . ASP A 1 639 ? 18.279 10.958 8.260 1.00 89.00 639 ASP A O 1
ATOM 4965 N N . VAL A 1 640 ? 20.351 10.567 9.010 1.00 89.69 640 VAL A N 1
ATOM 4966 C CA . VAL A 1 640 ? 20.890 11.881 8.668 1.00 89.69 640 VAL A CA 1
ATOM 4967 C C . VAL A 1 640 ? 22.017 11.746 7.655 1.00 89.69 640 VAL A C 1
ATOM 4969 O O . VAL A 1 640 ? 23.030 11.096 7.889 1.00 89.69 640 VAL A O 1
ATOM 4972 N N . ILE A 1 641 ? 21.861 12.458 6.545 1.00 92.19 641 ILE A N 1
ATOM 4973 C CA . ILE A 1 641 ? 22.764 12.420 5.400 1.00 92.19 641 ILE A CA 1
ATOM 4974 C C . ILE A 1 641 ? 23.325 13.810 5.089 1.00 92.19 641 ILE A C 1
ATOM 4976 O O . ILE A 1 641 ? 22.786 14.847 5.495 1.00 92.19 641 ILE A O 1
ATOM 4980 N N . HIS A 1 642 ? 24.402 13.842 4.313 1.00 93.25 642 HIS A N 1
ATOM 4981 C CA . HIS A 1 642 ? 24.830 15.013 3.559 1.00 93.25 642 HIS A CA 1
ATOM 4982 C C . HIS A 1 642 ? 24.374 14.843 2.109 1.00 93.25 642 HIS A C 1
ATOM 4984 O O . HIS A 1 642 ? 24.943 14.062 1.349 1.00 93.25 642 HIS A O 1
ATOM 4990 N N . VAL A 1 643 ? 23.321 15.567 1.729 1.00 94.50 643 VAL A N 1
ATOM 4991 C CA . VAL A 1 643 ? 22.814 15.546 0.357 1.00 94.50 643 VAL A CA 1
ATOM 4992 C C . VAL A 1 643 ? 23.638 16.479 -0.524 1.00 94.50 643 VAL A C 1
ATOM 4994 O O . VAL A 1 643 ? 23.895 17.636 -0.172 1.00 94.50 643 VAL A O 1
ATOM 4997 N N . ILE A 1 644 ? 24.005 15.985 -1.702 1.00 95.38 644 ILE A N 1
ATOM 4998 C CA . ILE A 1 644 ? 24.596 16.755 -2.795 1.00 95.38 644 ILE A CA 1
ATOM 4999 C C . ILE A 1 644 ? 23.533 16.829 -3.890 1.00 95.38 644 ILE A C 1
ATOM 5001 O O . ILE A 1 644 ? 23.433 15.957 -4.751 1.00 95.38 644 ILE A O 1
ATOM 5005 N N . GLY A 1 645 ? 22.657 17.831 -3.767 1.00 91.50 645 GLY A N 1
ATOM 5006 C CA . GLY A 1 645 ? 21.511 18.007 -4.655 1.00 91.50 645 GLY A CA 1
ATOM 5007 C C . GLY A 1 645 ? 21.881 18.557 -6.034 1.00 91.50 645 GLY A C 1
ATOM 5008 O O . GLY A 1 645 ? 23.022 18.910 -6.321 1.00 91.50 645 GLY A O 1
ATOM 5009 N N . THR A 1 646 ? 20.866 18.730 -6.876 1.00 87.44 646 THR A N 1
ATOM 5010 C CA . THR A 1 646 ? 21.011 19.044 -8.311 1.00 87.44 646 THR A CA 1
ATOM 5011 C C . THR A 1 646 ? 21.459 20.481 -8.621 1.00 87.44 646 THR A C 1
ATOM 5013 O O . THR A 1 646 ? 21.576 20.866 -9.787 1.00 87.44 646 THR A O 1
ATOM 5016 N N . ARG A 1 647 ? 21.659 21.313 -7.588 1.00 86.50 647 ARG A N 1
ATOM 5017 C CA . ARG A 1 647 ? 22.125 22.709 -7.657 1.00 86.50 647 ARG A CA 1
ATOM 5018 C C . ARG A 1 647 ? 23.013 23.024 -6.453 1.00 86.50 647 ARG A C 1
ATOM 5020 O O . ARG A 1 647 ? 22.818 22.478 -5.370 1.00 86.50 647 ARG A O 1
ATOM 5027 N N . ARG A 1 648 ? 23.939 23.980 -6.596 1.00 81.69 648 ARG A N 1
ATOM 5028 C CA . ARG A 1 648 ? 24.881 24.360 -5.518 1.00 81.69 648 ARG A CA 1
ATOM 5029 C C . ARG A 1 648 ? 24.196 24.848 -4.234 1.00 81.69 648 ARG A C 1
ATOM 5031 O O . ARG A 1 648 ? 24.713 24.630 -3.146 1.00 81.69 648 ARG A O 1
ATOM 5038 N N . ASP A 1 649 ? 23.027 25.481 -4.330 1.00 81.19 649 ASP A N 1
ATOM 5039 C CA . ASP A 1 649 ? 22.221 25.918 -3.179 1.00 81.19 649 ASP A CA 1
ATOM 5040 C C . ASP A 1 649 ? 21.343 24.795 -2.579 1.00 81.19 649 ASP A C 1
ATOM 5042 O O . ASP A 1 649 ? 20.490 25.044 -1.720 1.00 81.19 649 ASP A O 1
ATOM 5046 N N . ARG A 1 650 ? 21.551 23.548 -3.022 1.00 86.00 650 ARG A N 1
ATOM 5047 C CA . ARG A 1 650 ? 20.852 22.332 -2.578 1.00 86.00 650 ARG A CA 1
ATOM 5048 C C . ARG A 1 650 ? 21.774 21.314 -1.901 1.00 86.00 650 ARG A C 1
ATOM 5050 O O . ARG A 1 650 ? 21.391 20.164 -1.728 1.00 86.00 650 ARG A O 1
ATOM 5057 N N . ILE A 1 651 ? 22.961 21.745 -1.480 1.00 90.88 651 ILE A N 1
ATOM 5058 C CA . ILE A 1 651 ? 23.942 20.911 -0.776 1.00 90.88 651 ILE A CA 1
ATOM 5059 C C . ILE A 1 651 ? 23.838 21.155 0.733 1.00 90.88 651 ILE A C 1
ATOM 5061 O O . ILE A 1 651 ? 23.698 22.301 1.171 1.00 90.88 651 ILE A O 1
ATOM 5065 N N . GLY A 1 652 ? 23.901 20.100 1.545 1.00 89.69 652 GLY A N 1
ATOM 5066 C CA . GLY A 1 652 ? 23.983 20.223 3.001 1.00 89.69 652 GLY A CA 1
ATOM 5067 C C . GLY A 1 652 ? 23.396 19.043 3.764 1.00 89.69 652 GLY A C 1
ATOM 5068 O O . GLY A 1 652 ? 23.101 18.001 3.198 1.00 89.69 652 GLY A O 1
ATOM 5069 N N . THR A 1 653 ? 23.217 19.223 5.069 1.00 89.12 653 THR A N 1
ATOM 5070 C CA . THR A 1 653 ? 22.582 18.222 5.932 1.00 89.12 653 THR A CA 1
ATOM 5071 C C . THR A 1 653 ? 21.104 18.058 5.575 1.00 89.12 653 THR A C 1
ATOM 5073 O O . THR A 1 653 ? 20.406 19.053 5.367 1.00 89.12 653 THR A O 1
ATOM 5076 N N . ALA A 1 654 ? 20.638 16.815 5.538 1.00 90.25 654 ALA A N 1
ATOM 5077 C CA . ALA A 1 654 ? 19.249 16.445 5.308 1.00 90.25 654 ALA A CA 1
ATOM 5078 C C . ALA A 1 654 ? 18.887 15.209 6.138 1.00 90.25 654 ALA A C 1
ATOM 5080 O O . ALA A 1 654 ? 19.768 14.468 6.569 1.00 90.25 654 ALA A O 1
ATOM 5081 N N . GLN A 1 655 ? 17.598 14.974 6.341 1.00 90.31 655 GLN A N 1
ATOM 5082 C CA . GLN A 1 655 ? 17.107 13.684 6.806 1.00 90.31 655 GLN A CA 1
ATOM 5083 C C . GLN A 1 655 ? 16.819 12.790 5.609 1.00 90.31 655 GLN A C 1
ATOM 5085 O O . GLN A 1 655 ? 16.218 13.237 4.633 1.00 90.31 655 GLN A O 1
ATOM 5090 N N . LEU A 1 656 ? 17.220 11.530 5.701 1.00 92.69 656 LEU A N 1
ATOM 5091 C CA . LEU A 1 656 ? 16.802 10.483 4.786 1.00 92.69 656 LEU A CA 1
ATOM 5092 C C . LEU A 1 656 ? 15.674 9.705 5.462 1.00 92.69 656 LEU A C 1
ATOM 5094 O O . LEU A 1 656 ? 15.903 8.977 6.424 1.00 92.69 656 LEU A O 1
ATOM 5098 N N . ARG A 1 657 ? 14.444 9.904 4.994 1.00 91.50 657 ARG A N 1
ATOM 5099 C CA . ARG A 1 657 ? 13.282 9.118 5.418 1.00 91.50 657 ARG A CA 1
ATOM 5100 C C . ARG A 1 657 ? 13.303 7.823 4.606 1.00 91.50 657 ARG A C 1
ATOM 5102 O O . ARG A 1 657 ? 13.097 7.891 3.390 1.00 91.50 657 ARG A O 1
ATOM 5109 N N . LEU A 1 658 ? 13.624 6.714 5.273 1.00 91.12 658 LEU A N 1
ATOM 5110 C CA 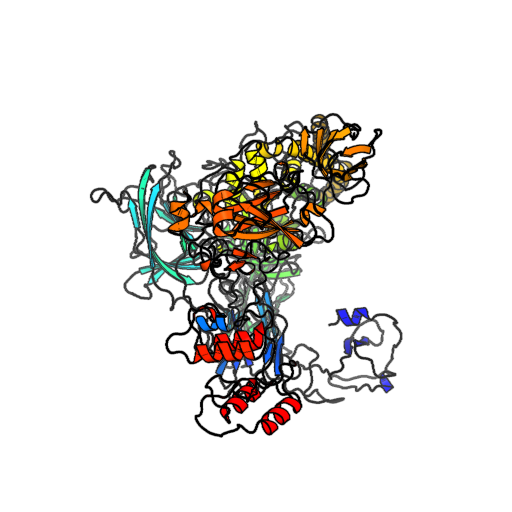. LEU A 1 658 ? 13.851 5.406 4.652 1.00 91.12 658 LEU A CA 1
ATOM 5111 C C . LEU A 1 658 ? 12.527 4.697 4.354 1.00 91.12 658 LEU A C 1
ATOM 5113 O O . LEU A 1 658 ? 12.235 4.452 3.194 1.00 91.12 658 LEU A O 1
ATOM 5117 N N . ALA A 1 659 ? 11.716 4.452 5.387 1.00 86.69 659 ALA A N 1
ATOM 5118 C CA . ALA A 1 659 ? 10.380 3.866 5.269 1.00 86.69 659 ALA A CA 1
ATOM 5119 C C . ALA A 1 659 ? 9.341 4.881 5.764 1.00 86.69 659 ALA A C 1
ATOM 5121 O O . ALA A 1 659 ? 9.343 5.289 6.934 1.00 86.69 659 ALA A O 1
ATOM 5122 N N . ARG A 1 660 ? 8.505 5.380 4.855 1.00 89.50 660 ARG A N 1
ATOM 5123 C CA . ARG A 1 660 ? 7.699 6.598 5.038 1.00 89.50 660 ARG A CA 1
ATOM 5124 C C . ARG A 1 660 ? 6.236 6.293 5.377 1.00 89.50 660 ARG A C 1
ATOM 5126 O O . ARG A 1 660 ? 5.345 6.967 4.859 1.00 89.50 660 ARG A O 1
ATOM 5133 N N . TYR A 1 661 ? 6.035 5.295 6.241 1.00 93.19 661 TYR A N 1
ATOM 5134 C CA . TYR A 1 661 ? 4.771 4.554 6.377 1.00 93.19 661 TYR A CA 1
ATOM 5135 C C . TYR A 1 661 ? 4.319 3.910 5.056 1.00 93.19 661 TYR A C 1
ATOM 5137 O O . TYR A 1 661 ? 3.133 3.737 4.824 1.00 93.19 661 TYR A O 1
ATOM 5145 N N . ASP A 1 662 ? 5.274 3.622 4.175 1.00 90.38 662 ASP A N 1
ATOM 5146 C CA . ASP A 1 662 ? 5.070 2.816 2.973 1.00 90.38 662 ASP A CA 1
ATOM 5147 C C . ASP A 1 662 ? 4.923 1.334 3.338 1.00 90.38 662 ASP A C 1
ATOM 5149 O O . ASP A 1 662 ? 5.004 0.955 4.511 1.00 90.38 662 ASP A O 1
ATOM 5153 N N . ASP A 1 663 ? 4.727 0.498 2.326 1.00 89.44 663 ASP A N 1
ATOM 5154 C CA . ASP A 1 663 ? 4.446 -0.927 2.488 1.00 89.44 663 ASP A CA 1
ATOM 5155 C C . ASP A 1 663 ? 5.562 -1.654 3.256 1.00 89.44 663 ASP A C 1
ATOM 5157 O O . ASP A 1 663 ? 5.276 -2.496 4.103 1.00 89.44 663 ASP A O 1
ATOM 5161 N N . VAL A 1 664 ? 6.826 -1.225 3.105 1.00 90.56 664 VAL A N 1
ATOM 5162 C CA . VAL A 1 664 ? 7.961 -1.711 3.915 1.00 90.56 664 VAL A CA 1
ATOM 5163 C C . VAL A 1 664 ? 7.732 -1.468 5.408 1.00 90.56 664 VAL A C 1
ATOM 5165 O O . VAL A 1 664 ? 7.971 -2.350 6.236 1.00 90.56 664 VAL A O 1
ATOM 5168 N N . TYR A 1 665 ? 7.287 -0.266 5.786 1.00 93.38 665 TYR A N 1
ATOM 5169 C CA . TYR A 1 665 ? 6.966 0.016 7.181 1.00 93.38 665 TYR A CA 1
ATOM 5170 C C . TYR A 1 665 ? 5.778 -0.824 7.639 1.00 93.38 665 TYR A C 1
ATOM 5172 O O . TYR A 1 665 ? 5.874 -1.486 8.670 1.00 93.38 665 TYR A O 1
ATOM 5180 N N . LEU A 1 666 ? 4.676 -0.804 6.891 1.00 94.12 666 LEU A N 1
ATOM 5181 C CA . LEU A 1 666 ? 3.426 -1.431 7.311 1.00 94.12 666 LEU A CA 1
ATOM 5182 C C . LEU A 1 666 ? 3.581 -2.948 7.476 1.00 94.12 666 LEU A C 1
ATOM 5184 O O . LEU A 1 666 ? 3.262 -3.452 8.551 1.00 94.12 666 LEU A O 1
ATOM 5188 N N . ALA A 1 667 ? 4.192 -3.633 6.504 1.00 91.62 667 ALA A N 1
ATOM 5189 C CA . ALA A 1 667 ? 4.504 -5.064 6.574 1.00 91.62 667 ALA A CA 1
ATOM 5190 C C . ALA A 1 667 ? 5.403 -5.426 7.769 1.00 91.62 667 ALA A C 1
ATOM 5192 O O . ALA A 1 667 ? 5.320 -6.516 8.327 1.00 91.62 667 ALA A O 1
ATOM 5193 N N . SER A 1 668 ? 6.285 -4.509 8.185 1.00 91.25 668 SER A N 1
ATOM 5194 C CA . SER A 1 668 ? 7.173 -4.742 9.331 1.00 91.25 668 SER A CA 1
ATOM 5195 C C . SER A 1 668 ? 6.502 -4.535 10.693 1.00 91.25 668 SER A C 1
ATOM 5197 O O . SER A 1 668 ? 7.031 -5.004 11.702 1.00 91.25 668 SER A O 1
ATOM 5199 N N . GLN A 1 669 ? 5.405 -3.773 10.748 1.00 90.94 669 GLN A N 1
ATOM 5200 C CA . GLN A 1 669 ? 4.763 -3.368 12.004 1.00 90.94 669 GLN A CA 1
ATOM 5201 C C . GLN A 1 669 ? 3.439 -4.084 12.274 1.00 90.94 669 GLN A C 1
ATOM 5203 O O . GLN A 1 669 ? 3.082 -4.250 13.441 1.00 90.94 669 GLN A O 1
ATOM 5208 N N . PHE A 1 670 ? 2.715 -4.476 11.227 1.00 91.75 670 PHE A N 1
ATOM 5209 C CA . PHE A 1 670 ? 1.374 -5.052 11.307 1.00 91.75 670 PHE A CA 1
ATOM 5210 C C . PHE A 1 670 ? 1.311 -6.343 10.495 1.00 91.75 670 PHE A C 1
ATOM 5212 O O . PHE A 1 670 ? 2.061 -6.509 9.531 1.00 91.75 670 PHE A O 1
ATOM 5219 N N . GLN A 1 671 ? 0.446 -7.266 10.904 1.00 89.00 671 GLN A N 1
ATOM 5220 C CA . GLN A 1 671 ? 0.261 -8.510 10.174 1.00 89.00 671 GLN A CA 1
ATOM 5221 C C . GLN A 1 671 ? -0.439 -8.189 8.851 1.00 89.00 671 GLN A C 1
ATOM 5223 O O . GLN A 1 671 ? -1.430 -7.466 8.842 1.00 89.00 671 GLN A O 1
ATOM 5228 N N . ASP A 1 672 ? 0.119 -8.674 7.739 1.00 85.44 672 ASP A N 1
ATOM 5229 C CA . ASP A 1 672 ? -0.356 -8.357 6.384 1.00 85.44 672 ASP A CA 1
ATOM 5230 C C . ASP A 1 672 ? -0.449 -6.838 6.139 1.00 85.44 672 ASP A C 1
ATOM 5232 O O . ASP A 1 672 ? -1.270 -6.349 5.367 1.00 85.44 672 ASP A O 1
ATOM 5236 N N . GLY A 1 673 ? 0.390 -6.058 6.835 1.00 90.75 673 GLY A N 1
ATOM 5237 C CA . GLY A 1 673 ? 0.198 -4.618 6.956 1.00 90.75 673 GLY A CA 1
ATOM 5238 C C . GLY A 1 673 ? 0.285 -3.851 5.636 1.00 90.75 673 GLY A C 1
ATOM 5239 O O . GLY A 1 673 ? -0.351 -2.810 5.477 1.00 90.75 673 GLY A O 1
ATOM 5240 N N . GLN A 1 674 ? 1.046 -4.364 4.671 1.00 89.38 674 GLN A N 1
ATOM 5241 C CA . GLN A 1 674 ? 1.100 -3.803 3.326 1.00 89.38 674 GLN A CA 1
ATOM 5242 C C . GLN A 1 674 ? -0.268 -3.789 2.634 1.00 89.38 674 GLN A C 1
ATOM 5244 O O . GLN A 1 674 ? -0.475 -2.922 1.800 1.00 89.38 674 GLN A O 1
ATOM 5249 N N . GLU A 1 675 ? -1.225 -4.644 3.016 1.00 86.38 675 GLU A N 1
ATOM 5250 C CA . GLU A 1 675 ? -2.567 -4.696 2.416 1.00 86.38 675 GLU A CA 1
ATOM 5251 C C . GLU A 1 675 ? -3.509 -3.578 2.879 1.00 86.38 675 GLU A C 1
ATOM 5253 O O . GLU A 1 675 ? -4.561 -3.350 2.272 1.00 86.38 675 GLU A O 1
ATOM 5258 N N . GLY A 1 676 ? -3.172 -2.878 3.964 1.00 91.38 676 GLY A N 1
ATOM 5259 C CA . GLY A 1 676 ? -4.047 -1.870 4.557 1.00 91.38 676 GLY A CA 1
ATOM 5260 C C . GLY A 1 676 ? -4.067 -0.551 3.783 1.00 91.38 676 GLY A C 1
ATOM 5261 O O . GLY A 1 676 ? -3.057 -0.097 3.245 1.00 91.38 676 GLY A O 1
ATOM 5262 N N . LEU A 1 677 ? -5.225 0.118 3.766 1.00 93.56 677 LEU A N 1
ATOM 5263 C CA . LEU A 1 677 ? -5.385 1.415 3.103 1.00 93.56 677 LEU A CA 1
ATOM 5264 C C . LEU A 1 677 ? -4.832 2.557 3.958 1.00 93.56 677 LEU A C 1
ATOM 5266 O O . LEU A 1 677 ? -5.240 2.758 5.104 1.00 93.56 677 LEU A O 1
ATOM 5270 N N . LEU A 1 678 ? -3.965 3.372 3.368 1.00 96.56 678 LEU A N 1
ATOM 5271 C CA . LEU A 1 678 ? -3.361 4.534 4.002 1.00 96.56 678 LEU A CA 1
ATOM 5272 C C . LEU A 1 678 ? -3.883 5.833 3.382 1.00 96.56 678 LEU A C 1
ATOM 5274 O O . LEU A 1 678 ? -3.787 6.058 2.176 1.00 96.56 678 LEU A O 1
ATOM 5278 N N . PHE A 1 679 ? -4.363 6.745 4.220 1.00 96.56 679 PHE A N 1
ATOM 5279 C CA . PHE A 1 679 ? -4.850 8.066 3.830 1.00 96.56 679 PHE A CA 1
ATOM 5280 C C . PHE A 1 679 ? -4.058 9.158 4.535 1.00 96.56 679 PHE A C 1
ATOM 5282 O O . PHE A 1 679 ? -3.673 9.012 5.686 1.00 96.56 679 PHE A O 1
ATOM 5289 N N . GLU A 1 680 ? -3.866 10.301 3.890 1.00 94.62 680 GLU A N 1
ATOM 5290 C CA . GLU A 1 680 ? -3.324 11.511 4.511 1.00 94.62 680 GLU A CA 1
ATOM 5291 C C . GLU A 1 680 ? -4.441 12.539 4.689 1.00 94.62 680 GLU A C 1
ATOM 5293 O O . GLU A 1 680 ? -5.110 12.902 3.716 1.00 94.62 680 GLU A O 1
ATOM 5298 N N . LYS A 1 681 ? -4.648 13.003 5.930 1.00 92.81 681 LYS A N 1
ATOM 5299 C CA . LYS A 1 681 ? -5.560 14.115 6.210 1.00 92.81 681 LYS A CA 1
ATOM 5300 C C . LYS A 1 681 ? -4.855 15.412 5.842 1.00 92.81 681 LYS A C 1
ATOM 5302 O O . LYS A 1 681 ? -3.915 15.810 6.529 1.00 92.81 681 LYS A O 1
ATOM 5307 N N . GLU A 1 682 ? -5.345 16.084 4.808 1.00 86.75 682 GLU A N 1
ATOM 5308 C CA . GLU A 1 682 ? -4.676 17.254 4.233 1.00 86.75 682 GLU A CA 1
ATOM 5309 C C . GLU A 1 682 ? -5.622 18.456 4.067 1.00 86.75 682 GLU A C 1
ATOM 5311 O O . GLU A 1 682 ? -6.852 18.334 4.144 1.00 86.75 682 GLU A O 1
ATOM 5316 N N . LEU A 1 683 ? -5.025 19.638 3.909 1.00 81.94 683 LEU A N 1
ATOM 5317 C CA . LEU A 1 683 ? -5.679 20.878 3.503 1.00 81.94 683 LEU A CA 1
ATOM 5318 C C . LEU A 1 683 ? -5.733 20.990 1.975 1.00 81.94 683 LEU A C 1
ATOM 5320 O O . LEU A 1 683 ? -4.767 20.677 1.287 1.00 81.94 683 LEU A O 1
ATOM 5324 N N . THR A 1 684 ? -6.802 21.578 1.442 1.00 77.75 684 THR A N 1
ATOM 5325 C CA . THR A 1 684 ? -6.853 21.950 0.019 1.00 77.75 684 THR A CA 1
ATOM 5326 C C . THR A 1 684 ? -6.315 23.367 -0.189 1.00 77.75 684 THR A C 1
ATOM 5328 O O . THR A 1 684 ? -6.702 24.293 0.542 1.00 77.75 684 THR A O 1
ATOM 5331 N N . TYR A 1 685 ? -5.481 23.580 -1.210 1.00 75.75 685 TYR A N 1
ATOM 5332 C CA . TYR A 1 685 ? -4.830 24.877 -1.445 1.00 75.75 685 TYR A CA 1
ATOM 5333 C C . TYR A 1 685 ? -5.276 25.552 -2.746 1.00 75.75 685 TYR A C 1
ATOM 5335 O O . TYR A 1 685 ? -5.188 24.972 -3.826 1.00 75.75 685 TYR A O 1
ATOM 5343 N N . ARG A 1 686 ? -5.615 26.849 -2.680 1.00 76.44 686 ARG A N 1
ATOM 5344 C CA . ARG A 1 686 ? -5.736 27.675 -3.891 1.00 76.44 686 ARG A CA 1
ATOM 5345 C C . ARG A 1 686 ? -4.371 27.914 -4.526 1.00 76.44 686 ARG A C 1
ATOM 5347 O O . ARG A 1 686 ? -3.391 28.219 -3.843 1.00 76.44 686 ARG A O 1
ATOM 5354 N N . GLN A 1 687 ? -4.331 27.897 -5.852 1.00 79.88 687 GLN A N 1
ATOM 5355 C CA . GLN A 1 687 ? -3.171 28.334 -6.622 1.00 79.88 687 GLN A CA 1
ATOM 5356 C C . GLN A 1 687 ? -3.239 29.833 -6.970 1.00 79.88 687 GLN A C 1
ATOM 5358 O O . GLN A 1 687 ? -4.194 30.545 -6.658 1.00 79.88 687 GLN A O 1
ATOM 5363 N N . ALA A 1 688 ? -2.180 30.360 -7.574 1.00 81.81 688 ALA A N 1
ATOM 5364 C CA . ALA A 1 688 ? -2.169 31.679 -8.193 1.00 81.81 688 ALA A CA 1
ATOM 5365 C C . ALA A 1 688 ? -2.106 31.534 -9.715 1.00 81.81 688 ALA A C 1
ATOM 5367 O O . ALA A 1 688 ? -1.530 30.581 -10.239 1.00 81.81 688 ALA A O 1
ATOM 5368 N N . LEU A 1 689 ? -2.621 32.529 -10.435 1.00 85.56 689 LEU A N 1
ATOM 5369 C CA . LEU A 1 689 ? -2.389 32.643 -11.873 1.00 85.56 689 LEU A CA 1
ATOM 5370 C C . LEU A 1 689 ? -0.901 32.929 -12.135 1.00 85.56 689 LEU A C 1
ATOM 5372 O O . LEU A 1 689 ? -0.305 33.799 -11.487 1.00 85.56 689 LEU A O 1
ATOM 5376 N N . SER A 1 690 ? -0.286 32.234 -13.097 1.00 87.88 690 SER A N 1
ATOM 5377 C CA . SER A 1 690 ? 1.079 32.566 -13.541 1.00 87.88 690 SER A CA 1
ATOM 5378 C C . SER A 1 690 ? 1.139 33.936 -14.219 1.00 87.88 690 SER A C 1
ATOM 5380 O O . SER A 1 690 ? 2.169 34.612 -14.138 1.00 87.88 690 SER A O 1
ATOM 5382 N N . GLN A 1 691 ? 0.030 34.371 -14.828 1.00 88.06 691 GLN A N 1
ATOM 5383 C CA . GLN A 1 691 ? -0.136 35.689 -15.431 1.00 88.06 691 GLN A CA 1
ATOM 5384 C C . GLN A 1 691 ? -1.349 36.409 -14.826 1.00 88.06 691 GLN A C 1
ATOM 5386 O O . GLN A 1 691 ? -2.449 35.876 -14.734 1.00 88.06 691 GLN A O 1
ATOM 5391 N N . SER A 1 692 ? -1.147 37.650 -14.378 1.00 84.94 692 SER A N 1
ATOM 5392 C CA . SER A 1 692 ? -2.183 38.414 -13.673 1.00 84.94 692 SER A CA 1
ATOM 5393 C C . SER A 1 692 ? -3.386 38.721 -14.574 1.00 84.94 692 SER A C 1
ATOM 5395 O O . SER A 1 692 ? -3.215 39.283 -15.654 1.00 84.94 692 SER A O 1
ATOM 5397 N N . ASN A 1 693 ? -4.596 38.444 -14.070 1.00 82.81 693 ASN A N 1
ATOM 5398 C CA . ASN A 1 693 ? -5.881 38.616 -14.767 1.00 82.81 693 ASN A CA 1
ATOM 5399 C C . ASN A 1 693 ? -6.036 37.765 -16.037 1.00 82.81 693 ASN A C 1
ATOM 5401 O O . ASN A 1 693 ? -6.812 38.126 -16.920 1.00 82.81 693 ASN A O 1
ATOM 5405 N N . ASP A 1 694 ? -5.302 36.657 -16.133 1.00 88.00 694 ASP A N 1
ATOM 5406 C CA . ASP A 1 694 ? -5.467 35.676 -17.199 1.00 88.00 694 ASP A CA 1
ATOM 5407 C C . ASP A 1 694 ? -5.854 34.311 -16.604 1.00 88.00 694 ASP A C 1
ATOM 5409 O O . ASP A 1 694 ? -4.967 33.527 -16.239 1.00 88.00 694 ASP A O 1
ATOM 5413 N N . PRO A 1 695 ? -7.165 34.019 -16.480 1.00 86.69 695 PRO A N 1
ATOM 5414 C CA . PRO A 1 695 ? -7.649 32.720 -16.018 1.00 86.69 695 PRO A CA 1
ATOM 5415 C C . PRO A 1 695 ? -7.162 31.549 -16.873 1.00 86.69 695 PRO A C 1
ATOM 5417 O O . PRO A 1 695 ? -7.070 30.435 -16.366 1.00 86.69 695 PRO A O 1
ATOM 5420 N N . GLU A 1 696 ? -6.807 31.787 -18.143 1.00 90.06 696 GLU A N 1
ATOM 5421 C CA . GLU A 1 696 ? -6.309 30.740 -19.037 1.00 90.06 696 GLU A CA 1
ATOM 5422 C C . GLU A 1 696 ? -4.806 30.463 -18.878 1.00 90.06 696 GLU A C 1
ATOM 5424 O O . GLU A 1 696 ? -4.295 29.526 -19.496 1.00 90.06 696 GLU A O 1
ATOM 5429 N N . SER A 1 697 ? -4.090 31.241 -18.061 1.00 90.00 697 SER A N 1
ATOM 5430 C CA . SER A 1 697 ? -2.675 31.005 -17.773 1.00 90.00 697 SER A CA 1
ATOM 5431 C C . SER A 1 697 ? -2.468 29.774 -16.883 1.00 90.00 697 SER A C 1
ATOM 5433 O O . SER A 1 697 ? -3.335 29.419 -16.084 1.00 90.00 697 SER A O 1
ATOM 5435 N N . LEU A 1 698 ? -1.291 29.138 -16.987 1.00 89.62 698 LEU A N 1
ATOM 5436 C CA . LEU A 1 698 ? -0.907 28.039 -16.092 1.00 89.62 698 LEU A CA 1
ATOM 5437 C C . LEU A 1 698 ? -1.010 28.483 -14.631 1.00 89.62 698 LEU A C 1
ATOM 5439 O O . LEU A 1 698 ? -0.662 29.620 -14.293 1.00 89.62 698 LEU A O 1
ATOM 5443 N N . LYS A 1 699 ? -1.437 27.581 -13.756 1.00 85.44 699 LYS A N 1
ATOM 5444 C CA . LYS A 1 699 ? -1.495 27.848 -12.323 1.00 85.44 699 LYS A CA 1
ATOM 5445 C C . LYS A 1 699 ? -0.130 27.602 -11.674 1.00 85.44 699 LYS A C 1
ATOM 5447 O O . LYS A 1 699 ? 0.620 26.716 -12.082 1.00 85.44 699 LYS A O 1
ATOM 5452 N N . VAL A 1 700 ? 0.214 28.397 -10.667 1.00 87.25 700 VAL A N 1
ATOM 5453 C CA . VAL A 1 700 ? 1.452 28.275 -9.879 1.00 87.25 700 VAL A CA 1
ATOM 5454 C C . VAL A 1 700 ? 1.114 28.219 -8.392 1.00 87.25 700 VAL A C 1
ATOM 5456 O O . VAL A 1 700 ? 0.131 28.831 -7.979 1.00 87.25 700 VAL A O 1
ATOM 5459 N N . PRO A 1 701 ? 1.916 27.542 -7.555 1.00 81.75 701 PRO A N 1
ATOM 5460 C CA . PRO A 1 701 ? 1.663 27.513 -6.117 1.00 81.75 701 PRO A CA 1
ATOM 5461 C C . PRO A 1 701 ? 1.590 28.936 -5.527 1.00 81.75 701 PRO A C 1
ATOM 5463 O O . PRO A 1 701 ? 2.331 29.839 -5.942 1.00 81.75 701 PRO A O 1
ATOM 5466 N N . PHE A 1 702 ? 0.676 29.147 -4.575 1.00 73.88 702 PHE A N 1
ATOM 5467 C CA . PHE A 1 702 ? 0.519 30.420 -3.863 1.00 73.88 702 PHE A CA 1
ATOM 5468 C C . PHE A 1 702 ? 1.669 30.622 -2.862 1.00 73.88 702 PHE A C 1
ATOM 5470 O O . PHE A 1 702 ? 2.355 29.668 -2.499 1.00 73.88 702 PHE A O 1
ATOM 5477 N N . GLY A 1 703 ? 1.935 31.862 -2.441 1.00 62.31 703 GLY A N 1
ATOM 5478 C CA . GLY A 1 703 ? 2.907 32.115 -1.367 1.00 62.31 703 GLY A CA 1
ATOM 5479 C C . GLY A 1 703 ? 2.394 31.647 0.006 1.00 62.31 703 GLY A C 1
ATOM 5480 O O . GLY A 1 703 ? 1.249 31.232 0.130 1.00 62.31 703 GLY A O 1
ATOM 5481 N N . TYR A 1 704 ? 3.207 31.798 1.060 1.00 56.16 704 TYR A N 1
ATOM 5482 C CA . TYR A 1 704 ? 2.894 31.374 2.446 1.00 56.16 704 TYR A CA 1
ATOM 5483 C C . TYR A 1 704 ? 1.575 31.934 3.032 1.00 56.16 704 TYR A C 1
ATOM 5485 O O . TYR A 1 704 ? 1.088 31.484 4.061 1.00 56.16 704 TYR A O 1
ATOM 5493 N N . SER A 1 705 ? 0.970 32.948 2.415 1.00 52.81 705 SER A N 1
ATOM 5494 C CA . SER A 1 705 ? -0.351 33.442 2.798 1.00 52.81 705 SER A CA 1
ATOM 5495 C C . SER A 1 705 ? -1.428 32.467 2.319 1.00 52.81 705 SER A C 1
ATOM 5497 O O . SER A 1 705 ? -2.025 32.729 1.284 1.00 52.81 705 SER A O 1
ATOM 5499 N N . HIS A 1 706 ? -1.620 31.354 3.032 1.00 58.19 706 HIS A N 1
ATOM 5500 C CA . HIS A 1 706 ? -2.591 30.290 2.759 1.00 58.19 706 HIS A CA 1
ATOM 5501 C C . HIS A 1 706 ? -4.020 30.842 2.553 1.00 58.19 706 HIS A C 1
ATOM 5503 O O . HIS A 1 706 ? -4.721 31.075 3.543 1.00 58.19 706 HIS A O 1
ATOM 5509 N N . PRO A 1 707 ? -4.502 31.061 1.315 1.00 56.66 707 PRO A N 1
ATOM 5510 C CA . PRO A 1 707 ? -5.906 31.345 1.069 1.00 56.66 707 PRO A CA 1
ATOM 5511 C C . PRO A 1 707 ? -6.578 29.972 1.010 1.00 56.66 707 PRO A C 1
ATOM 5513 O O . PRO A 1 707 ? -6.722 29.387 -0.060 1.00 56.66 707 PRO A O 1
ATOM 5516 N N . LEU A 1 708 ? -6.811 29.387 2.183 1.00 59.72 708 LEU A N 1
ATOM 5517 C CA . LEU A 1 708 ? -7.423 28.067 2.299 1.00 59.72 708 LEU A CA 1
ATOM 5518 C C . LEU A 1 708 ? -8.887 28.146 1.906 1.00 59.72 708 LEU A C 1
ATOM 5520 O O . LEU A 1 708 ? -9.544 29.142 2.207 1.00 59.72 708 LEU A O 1
ATOM 5524 N N . GLU A 1 709 ? -9.395 27.069 1.324 1.00 61.72 709 GLU A N 1
ATOM 5525 C CA . GLU A 1 709 ? -10.835 26.933 1.099 1.00 61.72 709 GLU A CA 1
ATOM 5526 C C . GLU A 1 709 ? -11.460 25.889 2.009 1.00 61.72 709 GLU A C 1
ATOM 5528 O O . GLU A 1 709 ? -12.557 26.129 2.498 1.00 61.72 709 GLU A O 1
ATOM 5533 N N . LEU A 1 710 ? -10.761 24.805 2.369 1.00 69.00 710 LEU A N 1
ATOM 5534 C CA . LEU A 1 710 ? -11.341 23.763 3.219 1.00 69.00 710 LEU A CA 1
ATOM 5535 C C . LEU A 1 710 ? -10.363 23.294 4.301 1.00 69.00 710 LEU A C 1
ATOM 5537 O O . LEU A 1 710 ? -9.317 22.706 4.041 1.00 69.00 710 LEU A O 1
ATOM 5541 N N . ASN A 1 711 ? -10.741 23.567 5.548 1.00 79.88 711 ASN A N 1
ATOM 5542 C CA . ASN A 1 711 ? -10.073 23.123 6.767 1.00 79.88 711 ASN A CA 1
ATOM 5543 C C . ASN A 1 711 ? -11.069 22.286 7.589 1.00 79.88 711 ASN A C 1
ATOM 5545 O O . ASN A 1 711 ? -11.632 22.744 8.592 1.00 79.88 711 ASN A O 1
ATOM 5549 N N . THR A 1 712 ? -11.361 21.090 7.083 1.00 86.00 712 THR A N 1
ATOM 5550 C CA . THR A 1 712 ? -12.428 20.203 7.573 1.00 86.00 712 THR A CA 1
ATOM 5551 C C . THR A 1 712 ? -12.050 19.499 8.876 1.00 86.00 712 THR A C 1
ATOM 5553 O O . THR A 1 712 ? -10.882 19.161 9.085 1.00 86.00 712 THR A O 1
ATOM 5556 N N . ASP A 1 713 ? -13.030 19.326 9.771 1.00 90.94 713 ASP A N 1
ATOM 5557 C CA . ASP A 1 713 ? -12.901 18.457 10.956 1.00 90.94 713 ASP A CA 1
ATOM 5558 C C . ASP A 1 713 ? -13.153 16.988 10.564 1.00 90.94 713 ASP A C 1
ATOM 5560 O O . ASP A 1 713 ? -13.364 16.681 9.392 1.00 90.94 713 ASP A O 1
ATOM 5564 N N . LEU A 1 714 ? -13.116 16.085 11.545 1.00 94.19 714 LEU A N 1
ATOM 5565 C CA . LEU A 1 714 ? -13.612 14.718 11.413 1.00 94.19 714 LEU A CA 1
ATOM 5566 C C . LEU A 1 714 ? -15.134 14.779 11.529 1.00 94.19 714 LEU A C 1
ATOM 5568 O O . LEU A 1 714 ? -15.657 14.814 12.644 1.00 94.19 714 LEU A O 1
ATOM 5572 N N . GLU A 1 715 ? -15.833 14.903 10.409 1.00 93.50 715 GLU A N 1
ATOM 5573 C CA . GLU A 1 715 ? -17.276 15.144 10.377 1.00 93.50 715 GLU A CA 1
ATOM 5574 C C . GLU A 1 715 ? -17.940 14.546 9.134 1.00 93.50 715 GLU A C 1
ATOM 5576 O O . GLU A 1 715 ? -17.314 14.344 8.099 1.00 93.50 715 GLU A O 1
ATOM 5581 N N . ASP A 1 716 ? -19.225 14.246 9.265 1.00 95.75 716 ASP A N 1
ATOM 5582 C CA . ASP A 1 716 ? -20.037 13.572 8.254 1.00 95.75 716 ASP A CA 1
ATOM 5583 C C . ASP A 1 716 ? -20.297 14.474 7.035 1.00 95.75 716 ASP A C 1
ATOM 5585 O O . ASP A 1 716 ? -20.960 15.509 7.148 1.00 95.75 716 ASP A O 1
ATOM 5589 N N . PHE A 1 717 ? -19.803 14.050 5.870 1.00 91.69 717 PHE A N 1
ATOM 5590 C CA . PHE A 1 717 ? -20.035 14.673 4.566 1.00 91.69 717 PHE A CA 1
ATOM 5591 C C . PHE A 1 717 ? -20.962 13.825 3.671 1.00 91.69 717 PHE A C 1
ATOM 5593 O O . PHE A 1 717 ? -21.112 14.120 2.485 1.00 91.69 717 PHE A O 1
ATOM 5600 N N . GLY A 1 718 ? -21.625 12.808 4.235 1.00 94.38 718 GLY A N 1
ATOM 5601 C CA . GLY A 1 718 ? -22.508 11.883 3.529 1.00 94.38 718 GLY A CA 1
ATOM 5602 C C . GLY A 1 718 ? -21.807 10.604 3.064 1.00 94.38 718 GLY A C 1
ATOM 5603 O O . GLY A 1 718 ? -20.685 10.305 3.450 1.00 94.38 718 GLY A O 1
ATOM 5604 N N . ASP A 1 719 ? -22.497 9.823 2.233 1.00 93.56 719 ASP A N 1
ATOM 5605 C CA . ASP A 1 719 ? -21.999 8.532 1.726 1.00 93.56 719 ASP A CA 1
ATOM 5606 C C . ASP A 1 719 ? -21.154 8.650 0.451 1.00 93.56 719 ASP A C 1
ATOM 5608 O O . ASP A 1 719 ? -20.540 7.678 0.012 1.00 93.56 719 ASP A O 1
ATOM 5612 N N . ASP A 1 720 ? -21.128 9.829 -0.174 1.00 91.56 720 ASP A N 1
ATOM 5613 C CA . ASP A 1 720 ? -20.383 10.036 -1.411 1.00 91.56 720 ASP A CA 1
ATOM 5614 C C . ASP A 1 720 ? -18.888 10.212 -1.121 1.00 91.56 720 ASP A C 1
ATOM 5616 O O . ASP A 1 720 ? -18.457 11.226 -0.565 1.00 91.56 720 ASP A O 1
ATOM 5620 N N . LYS A 1 721 ? -18.078 9.239 -1.552 1.00 92.56 721 LYS A N 1
ATOM 5621 C CA . LYS A 1 721 ? -16.616 9.275 -1.414 1.00 92.56 721 LYS A CA 1
ATOM 5622 C C . LYS A 1 721 ? -15.976 10.521 -2.024 1.00 92.56 721 LYS A C 1
ATOM 5624 O O . LYS A 1 721 ? -14.947 10.987 -1.532 1.00 92.56 721 LYS A O 1
ATOM 5629 N N . GLU A 1 722 ? -16.588 11.104 -3.054 1.00 91.38 722 GLU A N 1
ATOM 5630 C CA . GLU A 1 722 ? -16.051 12.293 -3.715 1.00 91.38 722 GLU A CA 1
ATOM 5631 C C . GLU A 1 722 ? -16.064 13.534 -2.808 1.00 91.38 722 GLU A C 1
ATOM 5633 O O . GLU A 1 722 ? -15.263 14.456 -2.995 1.00 91.38 722 GLU A O 1
ATOM 5638 N N . ALA A 1 723 ? -16.907 13.541 -1.768 1.00 90.31 723 ALA A N 1
ATOM 5639 C CA . ALA A 1 723 ? -16.887 14.581 -0.747 1.00 90.31 723 ALA A CA 1
ATOM 5640 C C . ALA A 1 723 ? -15.593 14.546 0.087 1.00 90.31 723 ALA A C 1
ATOM 5642 O O . ALA A 1 723 ? -15.142 15.592 0.551 1.00 90.31 723 ALA A O 1
ATOM 5643 N N . TYR A 1 724 ? -14.962 13.374 0.224 1.00 92.12 724 TYR A N 1
ATOM 5644 C CA . TYR A 1 724 ? -13.786 13.137 1.069 1.00 92.12 724 TYR A CA 1
ATOM 5645 C C . TYR A 1 724 ? -12.450 13.232 0.315 1.00 92.12 724 TYR A C 1
ATOM 5647 O O . TYR A 1 724 ? -11.424 13.556 0.919 1.00 92.12 724 TYR A O 1
ATOM 5655 N N . ARG A 1 725 ? -12.445 12.995 -1.005 1.00 90.81 725 ARG A N 1
ATOM 5656 C CA . ARG A 1 725 ? -11.245 12.738 -1.828 1.00 90.81 725 ARG A CA 1
ATOM 5657 C C . ARG A 1 725 ? -10.080 13.714 -1.646 1.00 90.81 725 ARG A C 1
ATOM 5659 O O . ARG A 1 725 ? -8.933 13.282 -1.600 1.00 90.81 725 ARG A O 1
ATOM 5666 N N . TRP A 1 726 ? -10.345 15.016 -1.554 1.00 87.44 726 TRP A N 1
ATOM 5667 C CA . TRP A 1 726 ? -9.275 16.031 -1.548 1.00 87.44 726 TRP A CA 1
ATOM 5668 C C . TRP A 1 726 ? -8.776 16.430 -0.169 1.00 87.44 726 TRP A C 1
ATOM 5670 O O . TRP A 1 726 ? -7.754 17.097 -0.067 1.00 87.44 726 TRP A O 1
ATOM 5680 N N . HIS A 1 727 ? -9.471 16.022 0.889 1.00 87.06 727 HIS A N 1
ATOM 5681 C CA . HIS A 1 727 ? -8.990 16.212 2.254 1.00 87.06 727 HIS A CA 1
ATOM 5682 C C . HIS A 1 727 ? -8.608 14.888 2.928 1.00 87.06 727 HIS A C 1
ATOM 5684 O O . HIS A 1 727 ? -8.008 14.922 3.998 1.00 87.06 727 HIS A O 1
ATOM 5690 N N . TRP A 1 728 ? -8.886 13.753 2.279 1.00 93.44 728 TRP A N 1
ATOM 5691 C CA . TRP A 1 728 ? -8.381 12.418 2.596 1.00 93.44 728 TRP A CA 1
ATOM 5692 C C . TRP A 1 728 ? -7.686 11.814 1.373 1.00 93.44 728 TRP A C 1
ATOM 5694 O O . TRP A 1 728 ? -8.303 11.196 0.504 1.00 93.44 728 TRP A O 1
ATOM 5704 N N . LEU A 1 729 ? -6.373 12.014 1.297 1.00 92.88 729 LEU A N 1
ATOM 5705 C CA . LEU A 1 729 ? -5.567 11.636 0.142 1.00 92.88 729 LEU A CA 1
ATOM 5706 C C . LEU A 1 729 ? -5.067 10.194 0.276 1.00 92.88 729 LEU A C 1
ATOM 5708 O O . LEU A 1 729 ? -4.221 9.927 1.122 1.00 92.88 729 LEU A O 1
ATOM 5712 N N . VAL A 1 730 ? -5.488 9.296 -0.613 1.00 92.38 730 VAL A N 1
ATOM 5713 C CA . VAL A 1 730 ? -5.022 7.894 -0.640 1.00 92.38 730 VAL A CA 1
ATOM 5714 C C . VAL A 1 730 ? -3.517 7.800 -0.973 1.00 92.38 730 VAL A C 1
ATOM 5716 O O . VAL A 1 730 ? -3.028 8.414 -1.938 1.00 92.38 730 VAL A O 1
ATOM 5719 N N . LYS A 1 731 ? -2.752 7.060 -0.163 1.00 91.75 731 LYS A N 1
ATOM 5720 C CA . LYS A 1 731 ? -1.278 6.989 -0.189 1.00 91.75 731 LYS A CA 1
ATOM 5721 C C . LYS A 1 731 ? -0.714 5.680 -0.752 1.00 91.75 731 LYS A C 1
ATOM 5723 O O . LYS A 1 731 ? 0.367 5.765 -1.336 1.00 91.75 731 LYS A O 1
ATOM 5728 N N . ASN A 1 732 ? -1.449 4.578 -0.679 1.00 90.25 732 ASN A N 1
ATOM 5729 C CA . ASN A 1 732 ? -1.184 3.279 -1.316 1.00 90.25 732 ASN A CA 1
ATOM 5730 C C . ASN A 1 732 ? -2.500 2.703 -1.883 1.00 90.25 732 ASN A C 1
ATOM 5732 O O . ASN A 1 732 ? -3.550 3.296 -1.635 1.00 90.25 732 ASN A O 1
ATOM 5736 N N . HIS A 1 733 ? -2.445 1.624 -2.671 1.00 85.94 733 HIS A N 1
ATOM 5737 C CA . HIS A 1 733 ? -3.633 0.915 -3.191 1.00 85.94 733 HIS A CA 1
ATOM 5738 C C . HIS A 1 733 ? -4.706 1.829 -3.807 1.00 85.94 733 HIS A C 1
ATOM 5740 O O . HIS A 1 733 ? -5.897 1.793 -3.471 1.00 85.94 733 HIS A O 1
ATOM 5746 N N . ARG A 1 734 ? -4.271 2.762 -4.660 1.00 84.69 734 ARG A N 1
ATOM 5747 C CA . ARG A 1 734 ? -5.131 3.837 -5.192 1.00 84.69 734 ARG A CA 1
ATOM 5748 C C . ARG A 1 734 ? -6.206 3.304 -6.120 1.00 84.69 734 ARG A C 1
ATOM 5750 O O . ARG A 1 734 ? -7.307 3.847 -6.152 1.00 84.69 734 ARG A O 1
ATOM 5757 N N . GLU A 1 735 ? -5.886 2.241 -6.836 1.00 80.50 735 GLU A N 1
ATOM 5758 C CA . GLU A 1 735 ? -6.754 1.498 -7.734 1.00 80.50 735 GLU A CA 1
ATOM 5759 C C . GLU A 1 735 ? -7.984 0.902 -7.035 1.00 80.50 735 GLU A C 1
ATOM 5761 O O . GLU A 1 735 ? -9.012 0.683 -7.692 1.00 80.50 735 GLU A O 1
ATOM 5766 N N . ARG A 1 736 ? -7.937 0.702 -5.707 1.00 84.12 736 ARG A N 1
ATOM 5767 C CA . ARG A 1 736 ? -9.110 0.298 -4.915 1.00 84.12 736 ARG A CA 1
ATOM 5768 C C . ARG A 1 736 ? -10.166 1.410 -4.865 1.00 84.12 736 ARG A C 1
ATOM 5770 O O . ARG A 1 736 ? -11.355 1.109 -4.942 1.00 84.12 736 ARG A O 1
ATOM 5777 N N . ASP A 1 737 ? -9.744 2.681 -4.819 1.00 87.62 737 ASP A N 1
ATOM 5778 C CA . ASP A 1 737 ? -10.598 3.882 -4.728 1.00 87.62 737 ASP A CA 1
ATOM 5779 C C . ASP A 1 737 ? -11.723 3.757 -3.672 1.00 87.62 737 ASP A C 1
ATOM 5781 O O . ASP A 1 737 ? -12.872 4.174 -3.887 1.00 87.62 737 ASP A O 1
ATOM 5785 N N . ASP A 1 738 ? -11.381 3.136 -2.539 1.00 88.06 738 ASP A N 1
ATOM 5786 C CA . ASP A 1 738 ? -12.273 2.807 -1.430 1.00 88.06 738 ASP A CA 1
ATOM 5787 C C . ASP A 1 738 ? -12.107 3.816 -0.288 1.00 88.06 738 ASP A C 1
ATOM 5789 O O . ASP A 1 738 ? -11.002 4.066 0.176 1.00 88.06 738 ASP A O 1
ATOM 5793 N N . TYR A 1 739 ? -13.214 4.404 0.161 1.00 93.50 739 TYR A N 1
ATOM 5794 C CA . TYR A 1 739 ? -13.263 5.408 1.227 1.00 93.50 739 TYR A CA 1
ATOM 5795 C C . TYR A 1 739 ? -14.168 4.986 2.393 1.00 93.50 739 TYR A C 1
ATOM 5797 O O . TYR A 1 739 ? -14.382 5.787 3.304 1.00 93.50 739 TYR A O 1
ATOM 5805 N N . ARG A 1 740 ? -14.718 3.763 2.400 1.00 90.81 740 ARG A N 1
ATOM 5806 C CA . ARG A 1 740 ? -15.773 3.341 3.342 1.00 90.81 740 ARG A CA 1
ATOM 5807 C C . ARG A 1 740 ? -15.390 3.568 4.805 1.00 90.81 740 ARG A C 1
ATOM 5809 O O . ARG A 1 740 ? -16.141 4.223 5.526 1.00 90.81 740 ARG A O 1
ATOM 5816 N N . GLN A 1 741 ? -14.192 3.148 5.218 1.00 94.56 741 GLN A N 1
ATOM 5817 C CA . GLN A 1 741 ? -13.742 3.350 6.604 1.00 94.56 741 GLN A CA 1
ATOM 5818 C C . GLN A 1 741 ? -13.431 4.800 6.947 1.00 94.56 741 GLN A C 1
ATOM 5820 O O . GLN A 1 741 ? -13.628 5.216 8.087 1.00 94.56 741 GLN A O 1
ATOM 5825 N N . ILE A 1 742 ? -13.055 5.618 5.967 1.00 96.25 742 ILE A N 1
ATOM 5826 C CA . ILE A 1 742 ? -12.951 7.063 6.169 1.00 96.25 742 ILE A CA 1
ATOM 5827 C C . ILE A 1 742 ? -14.342 7.688 6.331 1.00 96.25 742 ILE A C 1
ATOM 5829 O O . ILE A 1 742 ? -14.524 8.534 7.208 1.00 96.25 742 ILE A O 1
ATOM 5833 N N . VAL A 1 743 ? -15.346 7.260 5.563 1.00 96.62 743 VAL A N 1
ATOM 5834 C CA . VAL A 1 743 ? -16.739 7.700 5.744 1.00 96.62 743 VAL A CA 1
ATOM 5835 C C . VAL A 1 743 ? -17.245 7.303 7.137 1.00 96.62 743 VAL A C 1
ATOM 5837 O O . VAL A 1 743 ? -17.741 8.160 7.871 1.00 96.62 743 VAL A O 1
ATOM 5840 N N . ALA A 1 744 ? -17.051 6.045 7.548 1.00 96.44 744 ALA A N 1
ATOM 5841 C CA . ALA A 1 744 ? -17.443 5.538 8.865 1.00 96.44 744 ALA A CA 1
ATOM 5842 C C . ALA A 1 744 ? -16.764 6.306 10.013 1.00 96.44 744 ALA A C 1
ATOM 5844 O O . ALA A 1 744 ? -17.440 6.747 10.946 1.00 96.44 744 ALA A O 1
ATOM 5845 N N . LEU A 1 745 ? -15.455 6.562 9.899 1.00 97.62 745 LEU A N 1
ATOM 5846 C CA . LEU A 1 745 ? -14.683 7.399 10.823 1.00 97.62 745 LEU A CA 1
ATOM 5847 C C . LEU A 1 745 ? -15.326 8.770 11.019 1.00 97.62 745 LEU A C 1
ATOM 5849 O O . LEU A 1 745 ? -15.600 9.199 12.140 1.00 97.62 745 LEU A O 1
ATOM 5853 N N . ASN A 1 746 ? -15.583 9.463 9.918 1.00 97.44 746 ASN A N 1
ATOM 5854 C CA . ASN A 1 746 ? -16.122 10.813 9.945 1.00 97.44 746 ASN A CA 1
ATOM 5855 C C . ASN A 1 746 ? -17.561 10.854 10.496 1.00 97.44 746 ASN A C 1
ATOM 5857 O O . ASN A 1 746 ? -17.896 11.753 11.272 1.00 97.44 746 ASN A O 1
ATOM 5861 N N . LYS A 1 747 ? -18.383 9.843 10.190 1.00 97.25 747 LYS A N 1
ATOM 5862 C CA . LYS A 1 747 ? -19.721 9.672 10.777 1.00 97.25 747 LYS A CA 1
ATOM 5863 C C . LYS A 1 747 ? -19.679 9.434 12.281 1.00 97.25 747 LYS A C 1
ATOM 5865 O O . LYS A 1 747 ? -20.441 10.070 13.010 1.00 97.25 747 LYS A O 1
ATOM 5870 N N . ALA A 1 748 ? -18.769 8.587 12.762 1.00 97.44 748 ALA A N 1
ATOM 5871 C CA . ALA A 1 748 ? -18.604 8.349 14.192 1.00 97.44 748 ALA A CA 1
ATOM 5872 C C . ALA A 1 748 ? -18.266 9.657 14.928 1.00 97.44 748 ALA A C 1
ATOM 5874 O O . ALA A 1 748 ? -18.934 10.011 15.897 1.00 97.44 748 ALA A O 1
ATOM 5875 N N . PHE A 1 749 ? -17.310 10.449 14.426 1.00 97.06 749 PHE A N 1
ATOM 5876 C CA . PHE A 1 749 ? -16.898 11.713 15.060 1.00 97.06 749 PHE A CA 1
ATOM 5877 C C . PHE A 1 749 ? -17.940 12.853 15.000 1.00 97.06 749 PHE A C 1
ATOM 5879 O O . PHE A 1 749 ? -17.851 13.816 15.784 1.00 97.06 749 PHE A O 1
ATOM 5886 N N . SER A 1 750 ? -18.971 12.732 14.156 1.00 96.56 750 SER A N 1
ATOM 5887 C CA . SER A 1 750 ? -20.160 13.599 14.198 1.00 96.56 750 SER A CA 1
ATOM 5888 C C . SER A 1 750 ? -21.037 13.362 15.432 1.00 96.56 750 SER A C 1
ATOM 5890 O O . SER A 1 750 ? -21.744 14.280 15.857 1.00 96.56 750 SER A O 1
ATOM 5892 N N . LEU A 1 751 ? -20.966 12.180 16.052 1.00 96.56 751 LEU A N 1
ATOM 5893 C CA . LEU A 1 751 ? -21.713 11.840 17.264 1.00 96.56 751 LEU A CA 1
ATOM 5894 C C . LEU A 1 751 ? -21.094 12.489 18.521 1.00 96.56 751 LEU A C 1
ATOM 5896 O O . LEU A 1 751 ? -20.080 13.200 18.480 1.00 96.56 751 LEU A O 1
ATOM 5900 N N . THR A 1 752 ? -21.740 12.282 19.670 1.00 95.25 752 THR A N 1
ATOM 5901 C CA . THR A 1 752 ? -21.278 12.739 20.993 1.00 95.25 752 THR A CA 1
ATOM 5902 C C . THR A 1 752 ? -21.689 11.748 22.077 1.00 95.25 752 THR A C 1
ATOM 5904 O O . THR A 1 752 ? -22.637 11.008 21.870 1.00 95.25 752 THR A O 1
ATOM 5907 N N . GLY A 1 753 ? -21.049 11.780 23.251 1.00 93.44 753 GLY A N 1
ATOM 5908 C CA . GLY A 1 753 ? -21.527 11.032 24.421 1.00 93.44 753 GLY A CA 1
ATOM 5909 C C . GLY A 1 753 ? -21.488 9.505 24.235 1.00 93.44 753 GLY A C 1
ATOM 5910 O O . GLY A 1 753 ? -20.566 9.012 23.584 1.00 93.44 753 GLY A O 1
ATOM 5911 N N . PRO A 1 754 ? -22.449 8.760 24.812 1.00 91.75 754 PRO A N 1
ATOM 5912 C CA . PRO A 1 754 ? -22.520 7.305 24.679 1.00 91.75 754 PRO A CA 1
ATOM 5913 C C . PRO A 1 754 ? -22.617 6.831 23.227 1.00 91.75 754 PRO A C 1
ATOM 5915 O O . PRO A 1 754 ? -21.998 5.834 22.880 1.00 91.75 754 PRO A O 1
ATOM 5918 N N . GLU A 1 755 ? -23.317 7.567 22.359 1.00 95.00 755 GLU A N 1
ATOM 5919 C CA . GLU A 1 755 ? -23.451 7.213 20.943 1.00 95.00 755 GLU A CA 1
ATOM 5920 C C . GLU A 1 755 ? -22.100 7.272 20.216 1.00 95.00 755 GLU A C 1
ATOM 5922 O O . GLU A 1 755 ? -21.791 6.392 19.417 1.00 95.00 755 GLU A O 1
ATOM 5927 N N . LEU A 1 756 ? -21.268 8.274 20.533 1.00 95.38 756 LEU A N 1
ATOM 5928 C CA . LEU A 1 756 ? -19.884 8.330 20.050 1.00 95.38 756 LEU A CA 1
ATOM 5929 C C . LEU A 1 756 ? -19.072 7.150 20.592 1.00 95.38 756 LEU A C 1
ATOM 5931 O O . LEU A 1 756 ? -18.360 6.511 19.829 1.00 95.38 756 LEU A O 1
ATOM 5935 N N . GLN A 1 757 ? -19.170 6.859 21.892 1.00 92.56 757 GLN A N 1
ATOM 5936 C CA . GLN A 1 757 ? -18.413 5.768 22.509 1.00 92.56 757 GLN A CA 1
ATOM 5937 C C . GLN A 1 757 ? -18.737 4.419 21.858 1.00 92.56 757 GLN A C 1
ATOM 5939 O O . GLN A 1 757 ? -17.813 3.694 21.510 1.00 92.56 757 GLN A O 1
ATOM 5944 N N . SER A 1 758 ? -20.019 4.119 21.635 1.00 92.31 758 SER A N 1
ATOM 5945 C CA . SER A 1 758 ? -20.449 2.892 20.961 1.00 92.31 758 SER A CA 1
ATOM 5946 C C . SER A 1 758 ? -19.991 2.832 19.505 1.00 92.31 758 SER A C 1
ATOM 5948 O O . SER A 1 758 ? -19.490 1.801 19.079 1.00 92.31 758 SER A O 1
ATOM 5950 N N . ALA A 1 759 ? -20.104 3.930 18.750 1.00 94.44 759 ALA A N 1
ATOM 5951 C CA . ALA A 1 759 ? -19.729 3.940 17.335 1.00 94.44 759 ALA A CA 1
ATOM 5952 C C . ALA A 1 759 ? -18.219 3.776 17.090 1.00 94.44 759 ALA A C 1
ATOM 5954 O O . ALA A 1 759 ? -17.819 3.344 16.016 1.00 94.44 759 ALA A O 1
ATOM 5955 N N . LEU A 1 760 ? -17.365 4.147 18.049 1.00 94.00 760 LEU A N 1
ATOM 5956 C CA . LEU A 1 760 ? -15.911 4.111 17.868 1.00 94.00 760 LEU A CA 1
ATOM 5957 C C . LEU A 1 760 ? -15.294 2.717 18.031 1.00 94.00 760 LEU A C 1
ATOM 5959 O O . LEU A 1 760 ? -14.202 2.503 17.507 1.00 94.00 760 LEU A O 1
ATOM 5963 N N . VAL A 1 761 ? -15.965 1.792 18.730 1.00 88.31 761 VAL A N 1
ATOM 5964 C CA . VAL A 1 761 ? -15.437 0.447 19.049 1.00 88.31 761 VAL A CA 1
ATOM 5965 C C . VAL A 1 761 ? -15.072 -0.341 17.787 1.00 88.31 761 VAL A C 1
ATOM 5967 O O . VAL A 1 761 ? -14.063 -1.052 17.776 1.00 88.31 761 VAL A O 1
ATOM 5970 N N . ASP A 1 762 ? -15.840 -0.153 16.717 1.00 88.06 762 ASP A N 1
ATOM 5971 C CA . ASP A 1 762 ? -15.664 -0.862 15.445 1.00 88.06 762 ASP A CA 1
ATOM 5972 C C . ASP A 1 762 ? -14.888 -0.039 14.405 1.00 88.06 762 ASP A C 1
ATOM 5974 O O . ASP A 1 762 ? -14.631 -0.505 13.301 1.00 88.06 762 ASP A O 1
ATOM 5978 N N . VAL A 1 763 ? -14.517 1.205 14.735 1.00 96.25 763 VAL A N 1
ATOM 5979 C CA . VAL A 1 763 ? -14.005 2.174 13.752 1.00 96.25 763 VAL A CA 1
ATOM 5980 C C . VAL A 1 763 ? -12.566 2.588 14.031 1.00 96.25 763 VAL A C 1
ATOM 5982 O O . VAL A 1 763 ? -11.806 2.808 13.090 1.00 96.25 763 VAL A O 1
ATOM 5985 N N . ILE A 1 764 ? -12.159 2.706 15.297 1.00 97.69 764 ILE A N 1
ATOM 5986 C CA . ILE A 1 764 ? -10.799 3.121 15.658 1.00 97.69 764 ILE A CA 1
ATOM 5987 C C . ILE A 1 764 ? -10.206 2.257 16.762 1.00 97.69 764 ILE A C 1
ATOM 5989 O O . ILE A 1 764 ? -10.908 1.741 17.628 1.00 97.69 764 ILE A O 1
ATOM 5993 N N . ASP A 1 765 ? -8.880 2.193 16.793 1.00 96.62 765 ASP A N 1
ATOM 5994 C CA . ASP A 1 765 ? -8.147 1.761 17.979 1.00 96.62 765 ASP A CA 1
ATOM 5995 C C . ASP A 1 765 ? -8.063 2.940 18.965 1.00 96.62 765 ASP A C 1
ATOM 5997 O O . ASP A 1 765 ? -7.216 3.831 18.844 1.00 96.62 765 ASP A O 1
ATOM 6001 N N . VAL A 1 766 ? -9.011 2.990 19.907 1.00 96.12 766 VAL A N 1
ATOM 6002 C CA . VAL A 1 766 ? -9.156 4.103 20.861 1.00 96.12 766 VAL A CA 1
ATOM 6003 C C . VAL A 1 766 ? -7.856 4.358 21.621 1.00 96.12 766 VAL A C 1
ATOM 6005 O O . VAL A 1 766 ? -7.456 5.512 21.778 1.00 96.12 766 VAL A O 1
ATOM 6008 N N . ASP A 1 767 ? -7.168 3.305 22.055 1.00 95.25 767 ASP A N 1
ATOM 6009 C CA . ASP A 1 767 ? -5.938 3.434 22.826 1.00 95.25 767 ASP A CA 1
ATOM 6010 C C . ASP A 1 767 ? -4.802 4.052 22.003 1.00 95.25 767 ASP A C 1
ATOM 6012 O O . ASP A 1 767 ? -4.161 5.022 22.423 1.00 95.25 767 ASP A O 1
ATOM 6016 N N . GLN A 1 768 ? -4.607 3.543 20.784 1.00 96.19 768 GLN A N 1
ATOM 6017 C CA . GLN A 1 768 ? -3.603 4.048 19.851 1.00 96.19 768 GLN A CA 1
ATOM 6018 C C . GLN A 1 768 ? -3.834 5.531 19.520 1.00 96.19 768 GLN A C 1
ATOM 6020 O O . GLN A 1 768 ? -2.879 6.322 19.478 1.00 96.19 768 GLN A O 1
ATOM 6025 N N . TRP A 1 769 ? -5.097 5.941 19.364 1.00 97.00 769 TRP A N 1
ATOM 6026 C CA . TRP A 1 769 ? -5.464 7.344 19.188 1.00 97.00 769 TRP A CA 1
ATOM 6027 C C . TRP A 1 769 ? -5.117 8.168 20.429 1.00 97.00 769 TRP A C 1
ATOM 6029 O O . TRP A 1 769 ? -4.395 9.165 20.325 1.00 97.00 769 TRP A O 1
ATOM 6039 N N . LEU A 1 770 ? -5.584 7.768 21.616 1.00 97.00 770 LEU A N 1
ATOM 6040 C CA . LEU A 1 770 ? -5.335 8.514 22.854 1.00 97.00 770 LEU A CA 1
ATOM 6041 C C . LEU A 1 770 ? -3.836 8.706 23.099 1.00 97.00 770 LEU A C 1
ATOM 6043 O O . LEU A 1 770 ? -3.409 9.826 23.406 1.00 97.00 770 LEU A O 1
ATOM 6047 N N . ARG A 1 771 ? -3.026 7.661 22.898 1.00 96.00 771 ARG A N 1
ATOM 6048 C CA . ARG A 1 771 ? -1.570 7.732 23.052 1.00 96.00 771 ARG A CA 1
ATOM 6049 C C . ARG A 1 771 ? -0.929 8.668 22.032 1.00 96.00 771 ARG A C 1
ATOM 6051 O O . ARG A 1 771 ? -0.115 9.514 22.407 1.00 96.00 771 ARG A O 1
ATOM 6058 N N . THR A 1 772 ? -1.326 8.583 20.765 1.00 95.38 772 THR A N 1
ATOM 6059 C CA . THR A 1 772 ? -0.798 9.440 19.695 1.00 95.38 772 THR A CA 1
ATOM 6060 C C . THR A 1 772 ? -1.093 10.919 19.950 1.00 95.38 772 THR A C 1
ATOM 6062 O O . THR A 1 772 ? -0.187 11.762 19.918 1.00 95.38 772 THR A O 1
ATOM 6065 N N . PHE A 1 773 ? -2.340 11.255 20.287 1.00 95.19 773 PHE A N 1
ATOM 6066 C CA . PHE A 1 773 ? -2.715 12.632 20.608 1.00 95.19 773 PHE A CA 1
ATOM 6067 C C . PHE A 1 773 ? -2.039 13.122 21.902 1.00 95.19 773 PHE A C 1
ATOM 6069 O O . PHE A 1 773 ? -1.628 14.288 21.958 1.00 95.19 773 PHE A O 1
ATOM 6076 N N . ALA A 1 774 ? -1.827 12.251 22.899 1.00 95.62 774 ALA A N 1
ATOM 6077 C CA . ALA A 1 774 ? -1.071 12.579 24.111 1.00 95.62 774 ALA A CA 1
ATOM 6078 C C . ALA A 1 774 ? 0.385 12.957 23.788 1.00 95.62 774 ALA A C 1
ATOM 6080 O O . ALA A 1 774 ? 0.847 14.020 24.217 1.00 95.62 774 ALA A O 1
ATOM 6081 N N . VAL A 1 775 ? 1.085 12.158 22.968 1.00 93.50 775 VAL A N 1
ATOM 6082 C CA . VAL A 1 775 ? 2.454 12.461 22.510 1.00 93.50 775 VAL A CA 1
ATOM 6083 C C . VAL A 1 775 ? 2.501 13.810 21.791 1.00 93.50 775 VAL A C 1
ATOM 6085 O O . VAL A 1 775 ? 3.316 14.669 22.138 1.00 93.50 775 VAL A O 1
ATOM 6088 N N . MET A 1 776 ? 1.595 14.054 20.840 1.00 92.56 776 MET A N 1
ATOM 6089 C CA . MET A 1 776 ? 1.582 15.303 20.068 1.00 92.56 776 MET A CA 1
ATOM 6090 C C . MET A 1 776 ? 1.338 16.541 20.947 1.00 92.56 776 MET A C 1
ATOM 6092 O O . MET A 1 776 ? 1.917 17.609 20.707 1.00 92.56 776 MET A O 1
ATOM 6096 N N . ARG A 1 777 ? 0.510 16.425 21.996 1.00 92.25 777 ARG A N 1
ATOM 6097 C CA . ARG A 1 777 ? 0.293 17.515 22.967 1.00 92.25 777 ARG A CA 1
ATOM 6098 C C . ARG A 1 777 ? 1.452 17.681 23.942 1.00 92.25 777 ARG A C 1
ATOM 6100 O O . ARG A 1 777 ? 1.727 18.814 24.361 1.00 92.25 777 ARG A O 1
ATOM 6107 N N . LEU A 1 778 ? 2.146 16.601 24.283 1.00 92.75 778 LEU A N 1
ATOM 6108 C CA . LEU A 1 778 ? 3.332 16.640 25.130 1.00 92.75 778 LEU A CA 1
ATOM 6109 C C . LEU A 1 778 ? 4.501 17.326 24.410 1.00 92.75 778 LEU A C 1
ATOM 6111 O O . LEU A 1 778 ? 5.129 18.217 24.979 1.00 92.75 778 LEU A O 1
ATOM 6115 N N . PHE A 1 779 ? 4.711 17.018 23.128 1.00 90.06 779 PHE A N 1
ATOM 6116 C CA . PHE A 1 779 ? 5.766 17.617 22.296 1.00 90.06 779 PHE A CA 1
ATOM 6117 C C . PHE A 1 779 ? 5.523 19.088 21.980 1.00 90.06 779 PHE A C 1
ATOM 6119 O O . PHE A 1 779 ? 6.426 19.807 21.548 1.00 90.06 779 PHE A O 1
ATOM 6126 N N . GLY A 1 780 ? 4.289 19.543 22.179 1.00 90.62 780 GLY A N 1
ATOM 6127 C CA . GLY A 1 780 ? 3.910 20.906 21.886 1.00 90.62 780 GLY A CA 1
ATOM 6128 C C . GLY A 1 780 ? 3.967 21.221 20.397 1.00 90.62 780 GLY A C 1
ATOM 6129 O O . GLY A 1 780 ? 4.418 22.307 20.019 1.00 90.62 780 GLY A O 1
ATOM 6130 N N . ASN A 1 781 ? 3.538 20.263 19.570 1.00 89.75 781 ASN A N 1
ATOM 6131 C CA . ASN A 1 781 ? 3.457 20.453 18.133 1.00 89.75 781 ASN A CA 1
ATOM 6132 C C . ASN A 1 781 ? 2.345 21.464 17.800 1.00 89.75 781 ASN A C 1
ATOM 6134 O O . ASN A 1 781 ? 1.200 21.343 18.274 1.00 89.75 781 ASN A O 1
ATOM 6138 N N . ARG A 1 782 ? 2.726 22.500 17.045 1.00 87.88 782 ARG A N 1
ATOM 6139 C CA . ARG A 1 782 ? 1.852 23.602 16.635 1.00 87.88 782 ARG A CA 1
ATOM 6140 C C . ARG A 1 782 ? 1.074 23.295 15.358 1.00 87.88 782 ARG A C 1
ATOM 6142 O O . ARG A 1 782 ? 0.004 23.867 15.209 1.00 87.88 782 ARG A O 1
ATOM 6149 N N . ASP A 1 783 ? 1.575 22.436 14.488 1.00 85.38 783 ASP A N 1
ATOM 6150 C CA . ASP A 1 783 ? 1.032 22.182 13.155 1.00 85.38 783 ASP A CA 1
ATOM 6151 C C . ASP A 1 783 ? 0.561 20.731 13.046 1.00 85.38 783 ASP A C 1
ATOM 6153 O O . ASP A 1 783 ? 1.090 19.915 12.309 1.00 85.38 783 ASP A O 1
ATOM 6157 N N . PHE A 1 784 ? -0.398 20.379 13.895 1.00 89.69 784 PHE A N 1
ATOM 6158 C CA . PHE A 1 784 ? -0.994 19.051 13.959 1.00 89.69 784 PHE A CA 1
ATOM 6159 C C . PHE A 1 784 ? -2.477 19.215 14.257 1.00 89.69 784 PHE A C 1
ATOM 6161 O O . PHE A 1 784 ? -2.841 20.107 15.031 1.00 89.69 784 PHE A O 1
ATOM 6168 N N . TYR A 1 785 ? -3.303 18.328 13.704 1.00 90.44 785 TYR A N 1
ATOM 6169 C CA . TYR A 1 785 ? -4.767 18.359 13.710 1.00 90.44 785 TYR A CA 1
ATOM 6170 C C . TYR A 1 785 ? -5.426 18.986 14.951 1.00 90.44 785 TYR A C 1
ATOM 6172 O O . TYR A 1 785 ? -6.312 19.832 14.854 1.00 90.44 785 TYR A O 1
ATOM 6180 N N . SER A 1 786 ? -4.978 18.591 16.143 1.00 86.88 786 SER A N 1
ATOM 6181 C CA . SER A 1 786 ? -5.532 19.025 17.427 1.00 86.88 786 SER A CA 1
ATOM 6182 C C . SER A 1 786 ? -4.788 20.226 18.047 1.00 86.88 786 SER A C 1
ATOM 6184 O O . SER A 1 786 ? -4.483 20.223 19.248 1.00 86.88 786 SER A O 1
ATOM 6186 N N . GLN A 1 787 ? -4.426 21.242 17.261 1.00 86.62 787 GLN A N 1
ATOM 6187 C CA . GLN A 1 787 ? -3.737 22.440 17.761 1.00 86.62 787 GLN A CA 1
ATOM 6188 C C . GLN A 1 787 ? -4.603 23.192 18.804 1.00 86.62 787 GLN A C 1
ATOM 6190 O O . GLN A 1 787 ? -5.797 23.386 18.592 1.00 86.62 787 GLN A O 1
ATOM 6195 N N . PRO A 1 788 ? -4.050 23.667 19.939 1.00 82.69 788 PRO A N 1
ATOM 6196 C CA . PRO A 1 788 ? -4.826 24.406 20.936 1.00 82.69 788 PRO A CA 1
ATOM 6197 C C . PRO A 1 788 ? -5.299 25.785 20.441 1.00 82.69 788 PRO A C 1
ATOM 6199 O O . PRO A 1 788 ? -4.608 26.474 19.688 1.00 82.69 788 PRO A O 1
ATOM 6202 N N . SER A 1 789 ? -6.446 26.241 20.957 1.00 74.00 789 SER A N 1
ATOM 6203 C CA . SER A 1 789 ? -7.001 27.575 20.682 1.00 74.00 789 SER A CA 1
ATOM 6204 C C . SER A 1 789 ? -6.028 28.706 21.058 1.00 74.00 789 SER A C 1
ATOM 6206 O O . SER A 1 789 ? -5.411 28.652 22.124 1.00 74.00 789 SER A O 1
ATOM 6208 N N . GLY A 1 790 ? -5.949 29.768 20.246 1.00 70.06 790 GLY A N 1
ATOM 6209 C CA . GLY A 1 790 ? -5.150 30.971 20.546 1.00 70.06 790 GLY A CA 1
ATOM 6210 C C . GLY A 1 790 ? -3.805 31.080 19.817 1.00 70.06 790 GLY A C 1
ATOM 6211 O O . GLY A 1 790 ? -3.107 32.081 19.988 1.00 70.06 790 GLY A O 1
ATOM 6212 N N . TYR A 1 791 ? -3.467 30.103 18.977 1.00 69.06 791 TYR A N 1
ATOM 6213 C CA . TYR A 1 791 ? -2.402 30.198 17.977 1.00 69.06 791 TYR A CA 1
ATOM 6214 C C . TYR A 1 791 ? -3.010 30.535 16.607 1.00 69.06 791 TYR A C 1
ATOM 6216 O O . TYR A 1 791 ? -4.170 30.224 16.347 1.00 69.06 791 TYR A O 1
ATOM 6224 N N . GLN A 1 792 ? -2.271 31.247 15.750 1.00 63.66 792 GLN A N 1
ATOM 6225 C CA . GLN A 1 792 ? -2.737 31.528 14.387 1.00 63.66 792 GLN A CA 1
ATOM 6226 C C . GLN A 1 792 ? -2.689 30.246 13.547 1.00 63.66 792 GLN A C 1
ATOM 6228 O O . GLN A 1 792 ? -1.688 29.538 13.607 1.00 63.66 792 GLN A O 1
ATOM 6233 N N . GLY A 1 793 ? -3.734 30.007 12.746 1.00 61.28 793 GLY A N 1
ATOM 6234 C CA . GLY A 1 793 ? -3.800 28.887 11.804 1.00 61.28 793 GLY A CA 1
ATOM 6235 C C . GLY A 1 793 ? -4.245 27.572 12.439 1.00 61.28 793 GLY A C 1
ATOM 6236 O O . GLY A 1 793 ? -3.438 26.668 12.584 1.00 61.28 793 GLY A O 1
ATOM 6237 N N . HIS A 1 794 ? -5.520 27.469 12.834 1.00 65.75 794 HIS A N 1
ATOM 6238 C CA . HIS A 1 794 ? -6.118 26.240 13.377 1.00 65.75 794 HIS A CA 1
ATOM 6239 C C . HIS A 1 794 ? -6.273 25.158 12.306 1.00 65.75 794 HIS A C 1
ATOM 6241 O O . HIS A 1 794 ? -7.393 24.842 11.923 1.00 65.75 794 HIS A O 1
ATOM 6247 N N . TRP A 1 795 ? -5.167 24.639 11.789 1.00 79.06 795 TRP A N 1
ATOM 6248 C CA . TRP A 1 795 ? -5.149 23.721 10.661 1.00 79.06 795 TRP A CA 1
ATOM 6249 C C . TRP A 1 795 ? -5.387 22.272 11.105 1.00 79.06 795 TRP A C 1
ATOM 6251 O O . TRP A 1 795 ? -4.758 21.774 12.038 1.00 79.06 795 TRP A O 1
ATOM 6261 N N . ARG A 1 796 ? -6.312 21.589 10.431 1.00 85.62 796 ARG A N 1
ATOM 6262 C CA . ARG A 1 796 ? -6.790 20.241 10.754 1.00 85.62 796 ARG A CA 1
ATOM 6263 C C . ARG A 1 796 ? -6.204 19.203 9.785 1.00 85.62 796 ARG A C 1
ATOM 6265 O O . ARG A 1 796 ? -6.921 18.636 8.958 1.00 85.62 796 ARG A O 1
ATOM 6272 N N . HIS A 1 797 ? -4.893 18.986 9.881 1.00 88.62 797 HIS A N 1
ATOM 6273 C CA . HIS A 1 797 ? -4.099 18.106 9.006 1.00 88.62 797 HIS A CA 1
ATOM 6274 C C . HIS A 1 797 ? -2.888 17.500 9.753 1.00 88.62 797 HIS A C 1
ATOM 6276 O O . HIS A 1 797 ? -2.864 17.514 10.989 1.00 88.62 797 HIS A O 1
ATOM 6282 N N . ASN A 1 798 ? -1.903 16.972 9.019 1.00 90.06 798 ASN A N 1
ATOM 6283 C CA . ASN A 1 798 ? -0.636 16.421 9.527 1.00 90.06 798 ASN A CA 1
ATOM 6284 C C . ASN A 1 798 ? -0.775 15.131 10.355 1.00 90.06 798 ASN A C 1
ATOM 6286 O O . ASN A 1 798 ? -0.088 14.903 11.349 1.00 90.06 798 ASN A O 1
ATOM 6290 N N . PHE A 1 799 ? -1.640 14.228 9.898 1.00 93.75 799 PHE A N 1
ATOM 6291 C CA . PHE A 1 799 ? -1.566 12.812 10.255 1.00 93.75 799 PHE A CA 1
ATOM 6292 C C . PHE A 1 799 ? -2.005 11.942 9.080 1.00 93.75 799 PHE A C 1
ATOM 6294 O O . PHE A 1 799 ? -2.694 12.409 8.167 1.00 93.75 799 PHE A O 1
ATOM 6301 N N . GLN A 1 800 ? -1.618 10.671 9.124 1.00 96.38 800 GLN A N 1
ATOM 6302 C CA . GLN A 1 800 ? -2.140 9.655 8.222 1.00 96.38 800 GLN A CA 1
ATOM 6303 C C . GLN A 1 800 ? -3.081 8.707 8.966 1.00 96.38 800 GLN A C 1
ATOM 6305 O O . GLN A 1 800 ? -2.842 8.384 10.127 1.00 96.38 800 GLN A O 1
ATOM 6310 N N . ALA A 1 801 ? -4.165 8.306 8.313 1.00 97.38 801 ALA A N 1
ATOM 6311 C CA . ALA A 1 801 ? -5.111 7.309 8.786 1.00 97.38 801 ALA A CA 1
ATOM 6312 C C . ALA A 1 801 ? -4.820 5.985 8.079 1.00 97.38 801 ALA A C 1
ATOM 6314 O O . ALA A 1 801 ? -4.862 5.937 6.853 1.00 97.38 801 ALA A O 1
ATOM 6315 N N . TYR A 1 802 ? -4.519 4.940 8.840 1.00 97.81 802 TYR A N 1
ATOM 6316 C CA . TYR A 1 802 ? -4.236 3.606 8.317 1.00 97.81 802 TYR A CA 1
ATOM 6317 C C . TYR A 1 802 ? -5.363 2.654 8.707 1.00 97.81 802 TYR A C 1
ATOM 6319 O O . TYR A 1 802 ? -5.637 2.502 9.896 1.00 97.81 802 TYR A O 1
ATOM 6327 N N . VAL A 1 803 ? -6.028 2.056 7.723 1.00 96.31 803 VAL A N 1
ATOM 6328 C CA . VAL A 1 803 ? -7.047 1.023 7.926 1.00 96.31 803 VAL A CA 1
ATOM 6329 C C . VAL A 1 803 ? -6.325 -0.303 8.109 1.00 96.31 803 VAL A C 1
ATOM 6331 O O . VAL A 1 803 ? -5.753 -0.831 7.159 1.00 96.31 803 VAL A O 1
ATOM 6334 N N . ARG A 1 804 ? -6.321 -0.801 9.344 1.00 93.69 804 ARG A N 1
ATOM 6335 C CA . ARG A 1 804 ? -5.612 -2.016 9.733 1.00 93.69 804 ARG A CA 1
ATOM 6336 C C . ARG A 1 804 ? -6.339 -3.262 9.182 1.00 93.69 804 ARG A C 1
ATOM 6338 O O . ARG A 1 804 ? -7.499 -3.443 9.552 1.00 93.69 804 ARG A O 1
ATOM 6345 N N . PRO A 1 805 ? -5.712 -4.100 8.332 1.00 89.19 805 PRO A N 1
ATOM 6346 C CA . PRO A 1 805 ? -6.359 -5.259 7.706 1.00 89.19 805 PRO A CA 1
ATOM 6347 C C . PRO A 1 805 ? -6.984 -6.246 8.694 1.00 89.19 805 PRO A C 1
ATOM 6349 O O . PRO A 1 805 ? -8.048 -6.795 8.429 1.00 89.19 805 PRO A O 1
ATOM 6352 N N . GLU A 1 806 ? -6.355 -6.440 9.854 1.00 88.06 806 GLU A N 1
ATOM 6353 C CA . GLU A 1 806 ? -6.732 -7.475 10.818 1.00 88.06 806 GLU A CA 1
ATOM 6354 C C . GLU A 1 806 ? -8.119 -7.251 11.447 1.00 88.06 806 GLU A C 1
ATOM 6356 O O . GLU A 1 806 ? -8.785 -8.213 11.829 1.00 88.06 806 GLU A O 1
ATOM 6361 N N . ASP A 1 807 ? -8.552 -5.994 11.598 1.00 90.25 807 ASP A N 1
ATOM 6362 C CA . ASP A 1 807 ? -9.817 -5.651 12.265 1.00 90.25 807 ASP A CA 1
ATOM 6363 C C . ASP A 1 807 ? -10.549 -4.429 11.684 1.00 90.25 807 ASP A C 1
ATOM 6365 O O . ASP A 1 807 ? -11.514 -3.951 12.279 1.00 90.25 807 ASP A O 1
ATOM 6369 N N . ASN A 1 808 ? -10.108 -3.912 10.532 1.00 90.62 808 ASN A N 1
ATOM 6370 C CA . ASN A 1 808 ? -10.660 -2.743 9.837 1.00 90.62 808 ASN A CA 1
ATOM 6371 C C . ASN A 1 808 ? -10.704 -1.440 10.655 1.00 90.62 808 ASN A C 1
ATOM 6373 O O . ASN A 1 808 ? -11.342 -0.463 10.234 1.00 90.62 808 ASN A O 1
ATOM 6377 N N . ARG A 1 809 ? -10.006 -1.381 11.797 1.00 95.69 809 ARG A N 1
ATOM 6378 C CA . ARG A 1 809 ? -9.921 -0.171 12.618 1.00 95.69 809 ARG A CA 1
ATOM 6379 C C . ARG A 1 809 ? -8.904 0.807 12.051 1.00 95.69 809 ARG A C 1
ATOM 6381 O O . ARG A 1 809 ? -7.827 0.440 11.585 1.00 95.69 809 ARG A O 1
ATOM 6388 N N . VAL A 1 810 ? -9.226 2.092 12.156 1.00 98.00 810 VAL A N 1
ATOM 6389 C CA . VAL A 1 810 ? -8.354 3.174 11.706 1.00 98.00 810 VAL A CA 1
ATOM 6390 C C . VAL A 1 810 ? -7.354 3.549 12.800 1.00 98.00 810 VAL A C 1
ATOM 6392 O O . VAL A 1 810 ? -7.744 3.971 13.892 1.00 98.00 810 VAL A O 1
ATOM 6395 N N . LEU A 1 811 ? -6.061 3.470 12.489 1.00 97.44 811 LEU A N 1
ATOM 6396 C CA . LEU A 1 811 ? -4.955 3.991 13.299 1.00 97.44 811 LEU A CA 1
ATOM 6397 C C . LEU A 1 811 ? -4.545 5.393 12.840 1.00 97.44 811 LEU A C 1
ATOM 6399 O O . LEU A 1 811 ? -4.676 5.734 11.667 1.00 97.44 811 LEU A O 1
ATOM 6403 N N . VAL A 1 812 ? -3.983 6.192 13.749 1.00 96.12 812 VAL A N 1
ATOM 6404 C CA . VAL A 1 812 ? -3.413 7.515 13.437 1.00 96.12 812 VAL A CA 1
ATOM 6405 C C . VAL A 1 812 ? -1.895 7.447 13.452 1.00 96.12 812 VAL A C 1
ATOM 6407 O O . VAL A 1 812 ? -1.285 7.249 14.501 1.00 96.12 812 VAL A O 1
ATOM 6410 N N . LEU A 1 813 ? -1.269 7.680 12.305 1.00 95.75 813 LEU A N 1
ATOM 6411 C CA . LEU A 1 813 ? 0.181 7.749 12.167 1.00 95.75 813 LEU A CA 1
ATOM 6412 C C . LEU A 1 813 ? 0.622 9.228 12.164 1.00 95.75 813 LEU A C 1
ATOM 6414 O O . LEU A 1 813 ? 0.211 9.987 11.278 1.00 95.75 813 LEU A O 1
ATOM 6418 N N . PRO A 1 814 ? 1.451 9.683 13.127 1.00 93.00 814 PRO A N 1
ATOM 6419 C CA . PRO A 1 814 ? 1.939 11.062 13.163 1.00 93.00 814 PRO A CA 1
ATOM 6420 C C . PRO A 1 814 ? 2.702 11.436 11.893 1.00 93.00 814 PRO A C 1
ATOM 6422 O O . PRO A 1 814 ? 3.672 10.766 11.524 1.00 93.00 814 PRO A O 1
ATOM 6425 N N . TRP A 1 815 ? 2.303 12.538 11.263 1.00 90.81 815 TRP A N 1
ATOM 6426 C CA . TRP A 1 815 ? 2.877 13.027 10.014 1.00 90.81 815 TRP A CA 1
ATOM 6427 C C . TRP A 1 815 ? 3.351 14.475 10.176 1.00 90.81 815 TRP A C 1
ATOM 6429 O O . TRP A 1 815 ? 2.833 15.192 11.019 1.00 90.81 815 TRP A O 1
ATOM 6439 N N . ASP A 1 816 ? 4.372 14.860 9.406 1.00 86.69 816 ASP A N 1
ATOM 6440 C CA . ASP A 1 816 ? 4.955 16.215 9.365 1.00 86.69 816 ASP A CA 1
ATOM 6441 C C . ASP A 1 816 ? 5.080 16.913 10.739 1.00 86.69 816 ASP A C 1
ATOM 6443 O O . ASP A 1 816 ? 4.339 17.827 11.094 1.00 86.69 816 ASP A O 1
ATOM 6447 N N . ILE A 1 817 ? 6.002 16.420 11.576 1.00 87.62 817 ILE A N 1
ATOM 6448 C CA . ILE A 1 817 ? 6.091 16.816 12.992 1.00 87.62 817 ILE A CA 1
ATOM 6449 C C . ILE A 1 817 ? 7.223 17.818 13.266 1.00 87.62 817 ILE A C 1
ATOM 6451 O O . ILE A 1 817 ? 7.690 17.954 14.405 1.00 87.62 817 ILE A O 1
ATOM 6455 N N . ASP A 1 818 ? 7.672 18.534 12.241 1.00 82.62 818 ASP A N 1
ATOM 6456 C CA . ASP A 1 818 ? 8.773 19.498 12.281 1.00 82.62 818 ASP A CA 1
ATOM 6457 C C . ASP A 1 818 ? 8.464 20.750 13.132 1.00 82.62 818 ASP A C 1
ATOM 6459 O O . ASP A 1 818 ? 9.372 21.341 13.729 1.00 82.62 818 ASP A O 1
ATOM 6463 N N . GLU A 1 819 ? 7.182 21.084 13.301 1.00 87.88 819 GLU A N 1
ATOM 6464 C CA . GLU A 1 819 ? 6.641 22.162 14.146 1.00 87.88 819 GLU A CA 1
ATOM 6465 C C . GLU A 1 819 ? 6.481 21.776 15.639 1.00 87.88 819 GLU A C 1
ATOM 6467 O O . GLU A 1 819 ? 5.674 22.341 16.391 1.00 87.88 819 GLU A O 1
ATOM 6472 N N . SER A 1 820 ? 7.293 20.824 16.109 1.00 89.69 820 SER A N 1
ATOM 6473 C CA . SER A 1 820 ? 7.400 20.418 17.520 1.00 89.69 820 SER A CA 1
ATOM 6474 C C . SER A 1 820 ? 8.173 21.432 18.384 1.00 89.69 820 SER A C 1
ATOM 6476 O O . SER A 1 820 ? 9.067 22.136 17.910 1.00 89.69 820 SER A O 1
ATOM 6478 N N . PHE A 1 821 ? 7.858 21.494 19.687 1.00 91.25 821 PHE A N 1
ATOM 6479 C CA . PHE A 1 821 ? 8.407 22.452 20.667 1.00 91.25 821 PHE A CA 1
ATOM 6480 C C . PHE A 1 821 ? 8.079 23.936 20.393 1.00 91.25 821 PHE A C 1
ATOM 6482 O O . PHE A 1 821 ? 8.819 24.836 20.815 1.00 91.25 821 PHE A O 1
ATOM 6489 N N . GLN A 1 822 ? 6.976 24.212 19.687 1.00 89.94 822 GLN A N 1
ATOM 6490 C CA . GLN A 1 822 ? 6.634 25.563 19.212 1.00 89.94 822 GLN A CA 1
ATOM 6491 C C . GLN A 1 822 ? 5.554 26.261 20.047 1.00 89.94 822 GLN A C 1
ATOM 6493 O O . GLN A 1 822 ? 5.520 27.493 20.096 1.00 89.94 822 GLN A O 1
ATOM 6498 N N . ILE A 1 823 ? 4.689 25.513 20.741 1.00 90.50 823 ILE A N 1
ATOM 6499 C CA . ILE A 1 823 ? 3.691 26.100 21.655 1.00 90.50 823 ILE A CA 1
ATOM 6500 C C . ILE A 1 823 ? 4.287 26.357 23.046 1.00 90.50 823 ILE A C 1
ATOM 6502 O O . ILE A 1 823 ? 5.262 25.723 23.430 1.00 90.50 823 ILE A O 1
ATOM 6506 N N . SER A 1 824 ? 3.683 27.238 23.845 1.00 93.19 824 SER A N 1
ATOM 6507 C CA . SER A 1 824 ? 4.082 27.483 25.241 1.00 93.19 824 SER A CA 1
ATOM 6508 C C . SER A 1 824 ? 4.168 26.188 26.061 1.00 93.19 824 SER A C 1
ATOM 6510 O O . SER A 1 824 ? 3.272 25.347 25.998 1.00 93.19 824 SER A O 1
ATOM 6512 N N . THR A 1 825 ? 5.184 26.067 26.921 1.00 96.06 825 THR A N 1
ATOM 6513 C CA . THR A 1 825 ? 5.323 24.936 27.862 1.00 96.06 825 THR A CA 1
ATOM 6514 C C . THR A 1 825 ? 4.133 24.822 28.820 1.00 96.06 825 THR A C 1
ATOM 6516 O O . THR A 1 825 ? 3.835 23.733 29.304 1.00 96.06 825 THR A O 1
ATOM 6519 N N . SER A 1 826 ? 3.402 25.921 29.030 1.00 95.06 826 SER A N 1
ATOM 6520 C CA . SER A 1 826 ? 2.174 26.009 29.829 1.00 95.06 826 SER A CA 1
ATOM 6521 C C . SER A 1 826 ? 0.869 25.976 29.019 1.00 95.06 826 SER A C 1
ATOM 6523 O O . SER A 1 826 ? -0.189 26.319 29.546 1.00 95.06 826 SER A O 1
ATOM 6525 N N . SER A 1 827 ? 0.913 25.634 27.726 1.00 93.50 827 SER A N 1
ATOM 6526 C CA . SER A 1 827 ? -0.308 25.471 26.926 1.00 93.50 827 SER A CA 1
ATOM 6527 C C . SER A 1 827 ? -1.147 24.295 27.422 1.00 93.50 827 SER A C 1
ATOM 6529 O O . SER A 1 827 ? -0.604 23.328 27.940 1.00 93.50 827 SER A O 1
ATOM 6531 N N . THR A 1 828 ? -2.465 24.353 27.232 1.00 92.62 828 THR A N 1
ATOM 6532 C CA . THR A 1 828 ? -3.381 23.264 27.610 1.00 92.62 828 THR A CA 1
ATOM 6533 C C . THR A 1 828 ? -2.892 21.888 27.128 1.00 92.62 828 THR A C 1
ATOM 6535 O O . THR A 1 828 ? -2.230 21.768 26.093 1.00 92.62 828 THR A O 1
ATOM 6538 N N . ILE A 1 829 ? -3.209 20.852 27.904 1.00 93.81 829 ILE A N 1
ATOM 6539 C CA . ILE A 1 829 ? -2.964 19.449 27.544 1.00 93.81 829 ILE A CA 1
ATOM 6540 C C . ILE A 1 829 ? -4.049 18.884 26.621 1.00 93.81 829 ILE A C 1
ATOM 6542 O O . ILE A 1 829 ? -3.948 17.734 26.221 1.00 93.81 829 ILE A O 1
ATOM 6546 N N . PHE A 1 830 ? -5.058 19.680 26.262 1.00 92.62 830 PHE A N 1
ATOM 6547 C CA . PHE A 1 830 ? -6.125 19.312 25.330 1.00 92.62 830 PHE A CA 1
ATOM 6548 C C . PHE A 1 830 ? -6.031 20.111 24.031 1.00 92.62 830 PHE A C 1
ATOM 6550 O O . PHE A 1 830 ? -5.731 21.308 24.050 1.00 92.62 830 PHE A O 1
ATOM 6557 N N . GLY A 1 831 ? -6.318 19.451 22.911 1.00 86.94 831 GLY A N 1
ATOM 6558 C CA . GLY A 1 831 ? -6.503 20.101 21.616 1.00 86.94 831 GLY A CA 1
ATOM 6559 C C . GLY A 1 831 ? -7.917 20.653 21.409 1.00 86.94 831 GLY A C 1
ATOM 6560 O O . GLY A 1 831 ? -8.724 20.729 22.341 1.00 86.94 831 GLY A O 1
ATOM 6561 N N . VAL A 1 832 ? -8.214 21.031 20.167 1.00 87.12 832 VAL A N 1
ATOM 6562 C CA . VAL A 1 832 ? -9.564 21.377 19.684 1.00 87.12 832 VAL A CA 1
ATOM 6563 C C . VAL A 1 832 ? -10.027 20.367 18.622 1.00 87.12 832 VAL A C 1
ATOM 6565 O O . VAL A 1 832 ? -9.262 19.482 18.242 1.00 87.12 832 VAL A O 1
ATOM 6568 N N . GLY A 1 833 ? -11.258 20.526 18.128 1.00 89.00 833 GLY A N 1
ATOM 6569 C CA . GLY A 1 833 ? -11.860 19.666 17.102 1.00 89.00 833 GLY A CA 1
ATOM 6570 C C . GLY A 1 833 ? -12.596 18.455 17.678 1.00 89.00 833 GLY A C 1
ATOM 6571 O O . GLY A 1 833 ? -12.662 18.280 18.898 1.00 89.00 833 GLY A O 1
ATOM 6572 N N . ASN A 1 834 ? -13.163 17.615 16.811 1.00 93.81 834 ASN A N 1
ATOM 6573 C CA . ASN A 1 834 ? -13.993 16.481 17.227 1.00 93.81 834 ASN A CA 1
ATOM 6574 C C . ASN A 1 834 ? -13.203 15.395 17.970 1.00 93.81 834 ASN A C 1
ATOM 6576 O O . ASN A 1 834 ? -13.775 14.715 18.820 1.00 93.81 834 ASN A O 1
ATOM 6580 N N . VAL A 1 835 ? -11.879 15.315 17.792 1.00 93.00 835 VAL A N 1
ATOM 6581 C CA . VAL A 1 835 ? -11.030 14.420 18.601 1.00 93.00 835 VAL A CA 1
ATOM 6582 C C . VAL A 1 835 ? -11.034 14.777 20.094 1.00 93.00 835 VAL A C 1
ATOM 6584 O O . VAL A 1 835 ? -10.860 13.913 20.949 1.00 93.00 835 VAL A O 1
ATOM 6587 N N . THR A 1 836 ? -11.301 16.037 20.455 1.00 93.25 836 THR A N 1
ATOM 6588 C CA . THR A 1 836 ? -11.435 16.414 21.868 1.00 93.25 836 THR A CA 1
ATOM 6589 C C . THR A 1 836 ? -12.650 15.742 22.512 1.00 93.25 836 THR A C 1
ATOM 6591 O O . THR A 1 836 ? -12.601 15.453 23.704 1.00 93.25 836 THR A O 1
ATOM 6594 N N . LYS A 1 837 ? -13.706 15.426 21.744 1.00 95.31 837 LYS A N 1
ATOM 6595 C CA . LYS A 1 837 ? -14.858 14.660 22.247 1.00 95.31 837 LYS A CA 1
ATOM 6596 C C . LYS A 1 837 ? -14.436 13.252 22.676 1.00 95.31 837 LYS A C 1
ATOM 6598 O O . LYS A 1 837 ? -14.818 12.837 23.762 1.00 95.31 837 LYS A O 1
ATOM 6603 N N . LEU A 1 838 ? -13.607 12.575 21.868 1.00 95.69 838 LEU A N 1
ATOM 6604 C CA . LEU A 1 838 ? -13.027 11.261 22.181 1.00 95.69 838 LEU A CA 1
ATOM 6605 C C . LEU A 1 838 ? -12.247 11.306 23.499 1.00 95.69 838 LEU A C 1
ATOM 6607 O O . LEU A 1 838 ? -12.505 10.503 24.390 1.00 95.69 838 LEU A O 1
ATOM 6611 N N . ILE A 1 839 ? -11.323 12.264 23.633 1.00 95.88 839 ILE A N 1
ATOM 6612 C CA . ILE A 1 839 ? -10.462 12.399 24.821 1.00 95.88 839 ILE A CA 1
ATOM 6613 C C . ILE A 1 839 ? -11.282 12.722 26.081 1.00 95.88 839 ILE A C 1
ATOM 6615 O O . ILE A 1 839 ? -10.905 12.338 27.184 1.00 95.88 839 ILE A O 1
ATOM 6619 N N . GLN A 1 840 ? -12.388 13.457 25.938 1.00 93.69 840 GLN A N 1
ATOM 6620 C CA . GLN A 1 840 ? -13.220 13.898 27.061 1.00 93.69 840 GLN A CA 1
ATOM 6621 C C . GLN A 1 840 ? -14.275 12.879 27.510 1.00 93.69 840 GLN A C 1
ATOM 6623 O O . GLN A 1 840 ? -14.956 13.142 28.505 1.00 93.69 840 GLN A O 1
ATOM 6628 N N . LEU A 1 841 ? -14.415 11.737 26.829 1.00 93.56 841 LEU A N 1
ATOM 6629 C CA . LEU A 1 841 ? -15.216 10.632 27.357 1.00 93.56 841 LEU A CA 1
ATOM 6630 C C . LEU A 1 841 ? -14.626 10.192 28.712 1.00 93.56 841 LEU A C 1
ATOM 6632 O O . LEU A 1 841 ? -13.401 10.095 28.818 1.00 93.56 841 LEU A O 1
ATOM 6636 N N . PRO A 1 842 ? -15.450 9.968 29.758 1.00 86.62 842 PRO A N 1
ATOM 6637 C CA . PRO A 1 842 ? -14.951 9.712 31.113 1.00 86.62 842 PRO A CA 1
ATOM 6638 C C . PRO A 1 842 ? -13.917 8.588 31.189 1.00 86.62 842 PRO A C 1
ATOM 6640 O O . PRO A 1 842 ? -12.907 8.748 31.876 1.00 86.62 842 PRO A O 1
ATOM 6643 N N . ASP A 1 843 ? -14.156 7.522 30.425 1.00 90.75 843 ASP A N 1
ATOM 6644 C CA . ASP A 1 843 ? -13.308 6.339 30.377 1.00 90.75 843 ASP A CA 1
ATOM 6645 C C . ASP A 1 843 ? -11.945 6.645 29.734 1.00 90.75 843 ASP A C 1
ATOM 6647 O O . ASP A 1 843 ? -10.878 6.522 30.338 1.00 90.75 843 ASP A O 1
ATOM 6651 N N . ASN A 1 844 ? -11.993 7.236 28.542 1.00 96.00 844 ASN A N 1
ATOM 6652 C CA . ASN A 1 844 ? -10.819 7.649 27.779 1.00 96.00 844 ASN A CA 1
ATOM 6653 C C . ASN A 1 844 ? -9.958 8.693 28.494 1.00 96.00 844 ASN A C 1
ATOM 6655 O O . ASN A 1 844 ? -8.741 8.723 28.314 1.00 96.00 844 ASN A O 1
ATOM 6659 N N . LEU A 1 845 ? -10.560 9.567 29.305 1.00 96.31 845 LEU A N 1
ATOM 6660 C CA . LEU A 1 845 ? -9.825 10.614 30.006 1.00 96.31 845 LEU A CA 1
ATOM 6661 C C . LEU A 1 845 ? -8.850 10.035 31.042 1.00 96.31 845 LEU A C 1
ATOM 6663 O O . LEU A 1 845 ? -7.775 10.604 31.248 1.00 96.31 845 LEU A O 1
ATOM 6667 N N . HIS A 1 846 ? -9.203 8.910 31.673 1.00 96.94 846 HIS A N 1
ATOM 6668 C CA . HIS A 1 846 ? -8.290 8.173 32.544 1.00 96.94 846 HIS A CA 1
ATOM 6669 C C . HIS A 1 846 ? -7.060 7.700 31.757 1.00 96.94 846 HIS A C 1
ATOM 6671 O O . HIS A 1 846 ? -5.930 8.059 32.099 1.00 96.94 846 HIS A O 1
ATOM 6677 N N . TYR A 1 847 ? -7.286 6.989 30.650 1.00 97.06 847 TYR A N 1
ATOM 6678 C CA . TYR A 1 847 ? -6.216 6.446 29.814 1.00 97.06 847 TYR A CA 1
ATOM 6679 C C . TYR A 1 847 ? -5.360 7.531 29.149 1.00 97.06 847 TYR A C 1
ATOM 6681 O O . TYR A 1 847 ? -4.138 7.408 29.108 1.00 97.06 847 TYR A O 1
ATOM 6689 N N . TYR A 1 848 ? -5.952 8.652 28.726 1.00 98.00 848 TYR A N 1
ATOM 6690 C CA . TYR A 1 848 ? -5.217 9.800 28.190 1.00 98.00 848 TYR A CA 1
ATOM 6691 C C . TYR A 1 848 ? -4.218 10.379 29.202 1.00 98.00 848 TYR A C 1
ATOM 6693 O O . TYR A 1 848 ? -3.061 10.651 28.869 1.00 98.00 848 TYR A O 1
ATOM 6701 N N . TYR A 1 849 ? -4.642 10.554 30.458 1.00 98.00 849 TYR A N 1
ATOM 6702 C CA . TYR A 1 849 ? -3.743 10.986 31.526 1.00 98.00 849 TYR A CA 1
ATOM 6703 C C . TYR A 1 849 ? -2.680 9.938 31.853 1.00 98.00 849 TYR A C 1
ATOM 6705 O O . TYR A 1 849 ? -1.529 10.313 32.083 1.00 98.00 849 TYR A O 1
ATOM 6713 N N . GLY A 1 850 ? -3.041 8.656 31.828 1.00 96.88 850 GLY A N 1
ATOM 6714 C CA . GLY A 1 850 ? -2.098 7.558 32.011 1.00 96.88 850 GLY A CA 1
ATOM 6715 C C . GLY A 1 850 ? -1.013 7.521 30.940 1.00 96.88 850 GLY A C 1
ATOM 6716 O O . GLY A 1 850 ? 0.168 7.434 31.268 1.00 96.88 850 GLY A O 1
ATOM 6717 N N . HIS A 1 851 ? -1.372 7.721 29.669 1.00 97.69 851 HIS A N 1
ATOM 6718 C CA . HIS A 1 851 ? -0.391 7.867 28.596 1.00 97.69 851 HIS A CA 1
ATOM 6719 C C . HIS A 1 851 ? 0.531 9.067 28.810 1.00 97.69 851 HIS A C 1
ATOM 6721 O O . HIS A 1 851 ? 1.738 8.933 28.630 1.00 97.69 851 HIS A O 1
ATOM 6727 N N . LEU A 1 852 ? 0.006 10.233 29.206 1.00 97.56 852 LEU A N 1
ATOM 6728 C CA . LEU A 1 852 ? 0.851 11.394 29.506 1.00 97.56 852 LEU A CA 1
ATOM 6729 C C . LEU A 1 852 ? 1.864 11.081 30.617 1.00 97.56 852 LEU A C 1
ATOM 6731 O O . LEU A 1 852 ? 3.037 11.426 30.473 1.00 97.56 852 LEU A O 1
ATOM 6735 N N . ASP A 1 853 ? 1.435 10.434 31.702 1.00 96.19 853 ASP A N 1
ATOM 6736 C CA . ASP A 1 853 ? 2.324 10.057 32.805 1.00 96.19 853 ASP A CA 1
ATOM 6737 C C . ASP A 1 853 ? 3.385 9.027 32.382 1.00 96.19 853 ASP A C 1
ATOM 6739 O O . ASP A 1 853 ? 4.580 9.229 32.633 1.00 96.19 853 ASP A O 1
ATOM 6743 N N . ASP A 1 854 ? 2.978 7.980 31.659 1.00 95.31 854 ASP A N 1
ATOM 6744 C CA . ASP A 1 854 ? 3.888 6.957 31.139 1.00 95.31 854 ASP A CA 1
ATOM 6745 C C . ASP A 1 854 ? 4.937 7.560 30.196 1.00 95.31 854 ASP A C 1
ATOM 6747 O O . ASP A 1 854 ? 6.135 7.342 30.392 1.00 95.31 854 ASP A O 1
ATOM 6751 N N . LEU A 1 855 ? 4.520 8.392 29.235 1.00 95.12 855 LEU A N 1
ATOM 6752 C CA . LEU A 1 855 ? 5.411 9.053 28.276 1.00 95.12 855 LEU A CA 1
ATOM 6753 C C . LEU A 1 855 ? 6.436 9.955 28.969 1.00 95.12 855 LEU A C 1
ATOM 6755 O O . LEU A 1 855 ? 7.625 9.898 28.651 1.00 95.12 855 LEU A O 1
ATOM 6759 N N . MET A 1 856 ? 6.002 10.766 29.939 1.00 95.56 856 MET A N 1
ATOM 6760 C CA . MET A 1 856 ? 6.907 11.606 30.733 1.00 95.56 856 MET A CA 1
ATOM 6761 C C . MET A 1 856 ? 7.885 10.769 31.562 1.00 95.56 856 MET A C 1
ATOM 6763 O O . MET A 1 856 ? 8.997 11.212 31.837 1.00 95.56 856 MET A O 1
ATOM 6767 N N . THR A 1 857 ? 7.500 9.560 31.956 1.00 90.62 857 THR A N 1
ATOM 6768 C CA . THR A 1 857 ? 8.354 8.662 32.738 1.00 90.62 857 THR A CA 1
ATOM 6769 C C . THR A 1 857 ? 9.276 7.821 31.848 1.00 90.62 857 THR A C 1
ATOM 6771 O O . THR A 1 857 ? 10.346 7.416 32.290 1.00 90.62 857 THR A O 1
ATOM 6774 N N . ALA A 1 858 ? 8.884 7.514 30.609 1.00 85.94 858 ALA A N 1
ATOM 6775 C CA . ALA A 1 858 ? 9.597 6.590 29.720 1.00 85.94 858 ALA A CA 1
ATOM 6776 C C . ALA A 1 858 ? 10.608 7.306 28.827 1.00 85.94 858 ALA A C 1
ATOM 6778 O O . ALA A 1 858 ? 11.777 6.931 28.783 1.00 85.94 858 ALA A O 1
ATOM 6779 N N . SER A 1 859 ? 10.145 8.322 28.100 1.00 87.88 859 SER A N 1
ATOM 6780 C CA . SER A 1 859 ? 10.837 8.831 26.914 1.00 87.88 859 SER A CA 1
ATOM 6781 C C . SER A 1 859 ? 10.902 10.359 26.868 1.00 87.88 859 SER A C 1
ATOM 6783 O O . SER A 1 859 ? 11.924 10.921 26.481 1.00 87.88 859 SER A O 1
ATOM 6785 N N . PHE A 1 860 ? 9.867 11.064 27.331 1.00 93.88 860 PHE A N 1
ATOM 6786 C CA . PHE A 1 860 ? 9.818 12.528 27.361 1.00 93.88 860 PHE A CA 1
ATOM 6787 C C . PHE A 1 860 ? 10.331 13.096 28.691 1.00 93.88 860 PHE A C 1
ATOM 6789 O O . PHE A 1 860 ? 9.614 13.775 29.426 1.00 93.88 860 PHE A O 1
ATOM 6796 N N . ASN A 1 861 ? 11.597 12.825 29.009 1.00 93.19 861 ASN A N 1
ATOM 6797 C CA . ASN A 1 861 ? 12.271 13.371 30.187 1.00 93.19 861 ASN A CA 1
ATOM 6798 C C . ASN A 1 861 ? 13.731 13.739 29.905 1.00 93.19 861 ASN A C 1
ATOM 6800 O O . ASN A 1 861 ? 14.349 13.282 28.945 1.00 93.19 861 ASN A O 1
ATOM 6804 N N . THR A 1 862 ? 14.276 14.591 30.770 1.00 93.62 862 THR A N 1
ATOM 6805 C CA . THR A 1 862 ? 15.639 15.118 30.648 1.00 93.62 862 THR A CA 1
ATOM 6806 C C . THR A 1 862 ? 16.709 14.041 30.816 1.00 93.62 862 THR A C 1
ATOM 6808 O O . THR A 1 862 ? 17.701 14.076 30.098 1.00 93.62 862 THR A O 1
ATOM 6811 N N . GLU A 1 863 ? 16.503 13.072 31.714 1.00 92.00 863 GLU A N 1
ATOM 6812 C CA . GLU A 1 863 ? 17.475 12.001 31.976 1.00 92.00 863 GLU A CA 1
ATOM 6813 C C . GLU A 1 863 ? 17.751 11.168 30.720 1.00 92.00 863 GLU A C 1
ATOM 6815 O O . GLU A 1 863 ? 18.908 10.907 30.393 1.00 92.00 863 GLU A O 1
ATOM 6820 N N . TYR A 1 864 ? 16.699 10.818 29.980 1.00 92.06 864 TYR A N 1
ATOM 6821 C CA . TYR A 1 864 ? 16.814 10.077 28.731 1.00 92.06 864 TYR A CA 1
ATOM 6822 C C . TYR A 1 864 ? 17.322 10.953 27.573 1.00 92.06 864 TYR A C 1
ATOM 6824 O O . TYR A 1 864 ? 18.237 10.566 26.843 1.00 92.06 864 TYR A O 1
ATOM 6832 N N . MET A 1 865 ? 16.765 12.157 27.403 1.00 92.56 865 MET A N 1
ATOM 6833 C CA . MET A 1 865 ? 17.021 12.969 26.206 1.00 92.56 865 MET A CA 1
ATOM 6834 C C . MET A 1 865 ? 18.353 13.738 26.222 1.00 92.56 865 MET A C 1
ATOM 6836 O O . MET A 1 865 ? 18.793 14.194 25.164 1.00 92.56 865 MET A O 1
ATOM 6840 N N . ASP A 1 866 ? 19.029 13.875 27.369 1.00 93.31 866 ASP A N 1
ATOM 6841 C CA . ASP A 1 866 ? 20.313 14.588 27.453 1.00 93.31 866 ASP A CA 1
ATOM 6842 C C . ASP A 1 866 ? 21.433 13.909 26.646 1.00 93.31 866 ASP A C 1
ATOM 6844 O O . ASP A 1 866 ? 22.201 14.594 25.966 1.00 93.31 866 ASP A O 1
ATOM 6848 N N . ALA A 1 867 ? 21.500 12.573 26.653 1.00 93.00 867 ALA A N 1
ATOM 6849 C CA . ALA A 1 867 ? 22.496 11.834 25.873 1.00 93.00 867 ALA A CA 1
ATOM 6850 C C . ALA A 1 867 ? 22.292 12.032 24.359 1.00 93.00 867 ALA A C 1
ATOM 6852 O O . ALA A 1 867 ? 23.247 12.261 23.615 1.00 93.00 867 ALA A O 1
ATOM 6853 N N . TRP A 1 868 ? 21.035 12.020 23.907 1.00 92.31 868 TRP A N 1
ATOM 6854 C CA . TRP A 1 868 ? 20.679 12.227 22.503 1.00 92.31 868 TRP A CA 1
ATOM 6855 C C . TRP A 1 868 ? 20.861 13.676 22.052 1.00 92.31 868 TRP A C 1
ATOM 6857 O O . TRP A 1 868 ? 21.242 13.917 20.905 1.00 92.31 868 TRP A O 1
ATOM 6867 N N . LYS A 1 869 ? 20.658 14.647 22.955 1.00 92.81 869 LYS A N 1
ATOM 6868 C CA . LYS A 1 869 ? 20.968 16.064 22.710 1.00 92.81 869 LYS A CA 1
ATOM 6869 C C . LYS A 1 869 ? 22.441 16.216 22.343 1.00 92.81 869 LYS A C 1
ATOM 6871 O O . LYS A 1 869 ? 22.753 16.893 21.366 1.00 92.81 869 LYS A O 1
ATOM 6876 N N . ASP A 1 870 ? 23.329 15.591 23.116 1.00 93.12 870 ASP A N 1
ATOM 6877 C CA . ASP A 1 870 ? 24.772 15.659 22.877 1.00 93.12 870 ASP A CA 1
ATOM 6878 C C . ASP A 1 870 ? 25.171 14.891 21.612 1.00 93.12 870 ASP A C 1
ATOM 6880 O O . ASP A 1 870 ? 25.923 15.424 20.799 1.00 93.12 870 ASP A O 1
ATOM 6884 N N . HIS A 1 871 ? 24.607 13.699 21.390 1.00 91.94 871 HIS A N 1
ATOM 6885 C CA . HIS A 1 871 ? 24.874 12.894 20.196 1.00 91.94 871 HIS A CA 1
ATOM 6886 C C . HIS A 1 871 ? 24.517 13.628 18.894 1.00 91.94 871 HIS A C 1
ATOM 6888 O O . HIS A 1 871 ? 25.387 13.861 18.052 1.00 91.94 871 HIS A O 1
ATOM 6894 N N . TYR A 1 872 ? 23.258 14.051 18.730 1.00 89.56 872 TYR A N 1
ATOM 6895 C CA . TYR A 1 872 ? 22.830 14.758 17.519 1.00 89.56 872 TYR A CA 1
ATOM 6896 C C . TYR A 1 872 ? 23.418 16.171 17.437 1.00 89.56 872 TYR A C 1
ATOM 6898 O O . TYR A 1 872 ? 23.724 16.649 16.344 1.00 89.56 872 TYR A O 1
ATOM 6906 N N . GLY A 1 873 ? 23.636 16.835 18.578 1.00 89.25 873 GLY A N 1
ATOM 6907 C CA . GLY A 1 873 ? 24.328 18.120 18.631 1.00 89.25 873 GLY A CA 1
ATOM 6908 C C . GLY A 1 873 ? 25.760 18.029 18.100 1.00 89.25 873 GLY A C 1
ATOM 6909 O O . GLY A 1 873 ? 26.187 18.877 17.311 1.00 89.25 873 GLY A O 1
ATOM 6910 N N . GLU A 1 874 ? 26.492 16.970 18.456 1.00 89.00 874 GLU A N 1
ATOM 6911 C CA . GLU A 1 874 ? 27.829 16.711 17.929 1.00 89.00 874 GLU A CA 1
ATOM 6912 C C . GLU A 1 874 ? 27.798 16.273 16.461 1.00 89.00 874 GLU A C 1
ATOM 6914 O O . GLU A 1 874 ? 28.604 16.786 15.680 1.00 89.00 874 GLU A O 1
ATOM 6919 N N . LEU A 1 875 ? 26.888 15.380 16.068 1.00 86.94 875 LEU A N 1
ATOM 6920 C CA . LEU A 1 875 ? 26.791 14.877 14.695 1.00 86.94 875 LEU A CA 1
ATOM 6921 C C . LEU A 1 875 ? 26.456 16.000 13.701 1.00 86.94 875 LEU A C 1
ATOM 6923 O O . LEU A 1 875 ? 27.132 16.170 12.688 1.00 86.94 875 LEU A O 1
ATOM 6927 N N . LEU A 1 876 ? 25.448 16.816 14.023 1.00 83.75 876 LEU A N 1
ATOM 6928 C CA . LEU A 1 876 ? 24.891 17.832 13.122 1.00 83.75 876 LEU A CA 1
ATOM 6929 C C . LEU A 1 876 ? 25.484 19.228 13.337 1.00 83.75 876 LEU A C 1
ATOM 6931 O O . LEU A 1 876 ? 25.227 20.135 12.546 1.00 83.75 876 LEU A O 1
ATOM 6935 N N . LYS A 1 877 ? 26.294 19.406 14.390 1.00 85.62 877 LYS A N 1
ATOM 6936 C CA . LYS A 1 877 ? 26.871 20.695 14.813 1.00 85.62 877 LYS A CA 1
ATOM 6937 C C . LYS A 1 877 ? 25.796 21.755 15.101 1.00 85.62 877 LYS A C 1
ATOM 6939 O O . LYS A 1 877 ? 25.926 22.913 14.701 1.00 85.62 877 LYS A O 1
ATOM 6944 N N . ILE A 1 878 ? 24.755 21.350 15.828 1.00 85.50 878 ILE A N 1
ATOM 6945 C CA . ILE A 1 878 ? 23.608 22.174 16.255 1.00 85.50 878 ILE A CA 1
ATOM 6946 C C . ILE A 1 878 ? 23.496 22.222 17.789 1.00 85.50 878 ILE A C 1
ATOM 6948 O O . ILE A 1 878 ? 24.069 21.386 18.481 1.00 85.50 878 ILE A O 1
ATOM 6952 N N . ASP A 1 879 ? 22.737 23.183 18.328 1.00 89.25 879 ASP A N 1
ATOM 6953 C CA . ASP A 1 879 ? 22.428 23.267 19.765 1.00 89.25 879 ASP A CA 1
ATOM 6954 C C . ASP A 1 879 ? 20.968 22.877 20.037 1.00 89.25 879 ASP A C 1
ATOM 6956 O O . ASP A 1 879 ? 20.040 23.596 19.663 1.00 89.25 879 ASP A O 1
ATOM 6960 N N . LEU A 1 880 ? 20.780 21.752 20.729 1.00 91.06 880 LEU A N 1
ATOM 6961 C CA . LEU A 1 880 ? 19.475 21.201 21.110 1.00 91.06 880 LEU A CA 1
ATOM 6962 C C . LEU A 1 880 ? 19.105 21.495 22.582 1.00 91.06 880 LEU A C 1
ATOM 6964 O O . LEU A 1 880 ? 18.118 20.974 23.104 1.00 91.06 880 LEU A O 1
ATOM 6968 N N . SER A 1 881 ? 19.848 22.366 23.278 1.00 92.38 881 SER A N 1
ATOM 6969 C CA . SER A 1 881 ? 19.603 22.687 24.698 1.00 92.38 881 SER A CA 1
ATOM 6970 C C . SER A 1 881 ? 18.229 23.321 24.941 1.00 92.38 881 SER A C 1
ATOM 6972 O O . SER A 1 881 ? 17.622 23.128 25.996 1.00 92.38 881 SER A O 1
ATOM 6974 N N . ARG A 1 882 ? 17.694 24.068 23.964 1.00 92.44 882 ARG A N 1
ATOM 6975 C CA . ARG A 1 882 ? 16.334 24.629 24.042 1.00 92.44 882 ARG A CA 1
ATOM 6976 C C . ARG A 1 882 ? 15.275 23.526 24.148 1.00 92.44 882 ARG A C 1
ATOM 6978 O O . ARG A 1 882 ? 14.317 23.704 24.898 1.00 92.44 882 ARG A O 1
ATOM 6985 N N . ASN A 1 883 ? 15.449 22.414 23.435 1.00 92.19 883 ASN A N 1
ATOM 6986 C CA . ASN A 1 883 ? 14.499 21.303 23.399 1.00 92.19 883 ASN A CA 1
ATOM 6987 C C . ASN A 1 883 ? 14.443 20.583 24.753 1.00 92.19 883 ASN A C 1
ATOM 6989 O O . ASN A 1 883 ? 13.362 20.359 25.285 1.00 92.19 883 ASN A O 1
ATOM 6993 N N . VAL A 1 884 ? 15.591 20.314 25.379 1.00 94.06 884 VAL A N 1
ATOM 6994 C CA . VAL A 1 884 ? 15.624 19.688 26.714 1.00 94.06 884 VAL A CA 1
ATOM 6995 C C . VAL A 1 884 ? 15.083 20.617 27.811 1.00 94.06 884 VAL A C 1
ATOM 6997 O O . VAL A 1 884 ? 14.339 20.185 28.697 1.00 94.06 884 VAL A O 1
ATOM 7000 N N . ASN A 1 885 ? 15.365 21.922 27.727 1.00 95.50 885 ASN A N 1
ATOM 7001 C CA . ASN A 1 885 ? 14.759 22.903 28.635 1.00 95.50 885 ASN A CA 1
ATOM 7002 C C . ASN A 1 885 ? 13.230 22.953 28.480 1.00 95.50 885 ASN A C 1
ATOM 7004 O O . ASN A 1 885 ? 12.512 23.070 29.474 1.00 95.50 885 ASN A O 1
ATOM 7008 N N . TYR A 1 886 ? 12.730 22.834 27.246 1.00 96.00 886 TYR A N 1
ATOM 7009 C CA . TYR A 1 886 ? 11.300 22.714 26.984 1.00 96.00 886 TYR A CA 1
ATOM 7010 C C . TYR A 1 886 ? 10.711 21.484 27.670 1.00 96.00 886 TYR A C 1
ATOM 7012 O O . TYR A 1 886 ? 9.727 21.626 28.392 1.00 96.00 886 TYR A O 1
ATOM 7020 N N . ILE A 1 887 ? 11.327 20.310 27.475 1.00 95.94 887 ILE A N 1
ATOM 7021 C CA . ILE A 1 887 ? 10.898 19.041 28.084 1.00 95.94 887 ILE A CA 1
ATOM 7022 C C . ILE A 1 887 ? 10.751 19.216 29.596 1.00 95.94 887 ILE A C 1
ATOM 7024 O O . ILE A 1 887 ? 9.680 18.958 30.140 1.00 95.94 887 ILE A O 1
ATOM 7028 N N . THR A 1 888 ? 11.775 19.766 30.253 1.00 96.69 888 THR A N 1
ATOM 7029 C CA . THR A 1 888 ? 11.779 20.001 31.706 1.00 96.69 888 THR A CA 1
ATOM 7030 C C . THR A 1 888 ? 10.561 20.822 32.153 1.00 96.69 888 THR A C 1
ATOM 7032 O O . THR A 1 888 ? 9.767 20.371 32.976 1.00 96.69 888 THR A O 1
ATOM 7035 N N . SER A 1 889 ? 10.363 22.013 31.577 1.00 97.88 889 SER A N 1
ATOM 7036 C CA . SER A 1 889 ? 9.251 22.894 31.963 1.00 97.88 889 SER A CA 1
ATOM 7037 C C . SER A 1 889 ? 7.877 22.351 31.562 1.00 97.88 889 SER A C 1
ATOM 7039 O O . SER A 1 889 ? 6.881 22.624 32.234 1.00 97.88 889 SER A O 1
ATOM 7041 N N . ARG A 1 890 ? 7.795 21.605 30.457 1.00 97.44 890 ARG A N 1
ATOM 7042 C CA . ARG A 1 890 ? 6.549 21.005 29.981 1.00 97.44 890 ARG A CA 1
ATOM 7043 C C . ARG A 1 890 ? 6.101 19.875 30.901 1.00 97.44 890 ARG A C 1
ATOM 7045 O O . ARG A 1 890 ? 4.931 19.857 31.266 1.00 97.44 890 ARG A O 1
ATOM 7052 N N . VAL A 1 891 ? 7.015 19.001 31.327 1.00 97.44 891 VAL A N 1
ATOM 7053 C CA . VAL A 1 891 ? 6.733 17.918 32.286 1.00 97.44 891 VAL A CA 1
ATOM 7054 C C . VAL A 1 891 ? 6.218 18.480 33.611 1.00 97.44 891 VAL A C 1
ATOM 7056 O O . VAL A 1 891 ? 5.202 18.012 34.121 1.00 97.44 891 VAL A O 1
ATOM 7059 N N . GLU A 1 892 ? 6.857 19.527 34.147 1.00 96.81 892 GLU A N 1
ATOM 7060 C CA . GLU A 1 892 ? 6.393 20.203 35.369 1.00 96.81 892 GLU A CA 1
ATOM 7061 C C . GLU A 1 892 ? 4.956 20.722 35.228 1.00 96.81 892 GLU A C 1
ATOM 7063 O O . GLU A 1 892 ? 4.124 20.531 36.120 1.00 96.81 892 GLU A O 1
ATOM 7068 N N . TYR A 1 893 ? 4.645 21.354 34.093 1.00 97.94 893 TYR A N 1
ATOM 7069 C CA . TYR A 1 893 ? 3.301 21.850 33.831 1.00 97.94 893 TYR A CA 1
ATOM 7070 C C . TYR A 1 893 ? 2.289 20.712 33.667 1.00 97.94 893 TYR A C 1
ATOM 7072 O O . TYR A 1 893 ? 1.257 20.740 34.331 1.00 97.94 893 TYR A O 1
ATOM 7080 N N . VAL A 1 894 ? 2.564 19.708 32.832 1.00 97.62 894 VAL A N 1
ATOM 7081 C CA . VAL A 1 894 ? 1.633 18.597 32.568 1.00 97.62 894 VAL A CA 1
ATOM 7082 C C . VAL A 1 894 ? 1.329 17.834 33.855 1.00 97.62 894 VAL A C 1
ATOM 7084 O O . VAL A 1 894 ? 0.159 17.627 34.160 1.00 97.62 894 VAL A O 1
ATOM 7087 N N . ARG A 1 895 ? 2.341 17.536 34.682 1.00 96.25 895 ARG A N 1
ATOM 7088 C CA . ARG A 1 895 ? 2.132 16.926 36.007 1.00 96.25 895 ARG A CA 1
ATOM 7089 C C . ARG A 1 895 ? 1.207 17.750 36.901 1.00 96.25 895 ARG A C 1
ATOM 7091 O O . ARG A 1 895 ? 0.401 17.180 37.623 1.00 96.25 895 ARG A O 1
ATOM 7098 N N . SER A 1 896 ? 1.271 19.083 36.828 1.00 96.81 896 SER A N 1
ATOM 7099 C CA . SER A 1 896 ? 0.365 19.959 37.590 1.00 96.81 896 SER A CA 1
ATOM 7100 C C . SER A 1 896 ? -1.094 19.925 37.111 1.00 96.81 896 SER A C 1
ATOM 7102 O O . SER A 1 896 ? -1.966 20.439 37.810 1.00 96.81 896 SER A O 1
ATOM 7104 N N . GLN A 1 897 ? -1.351 19.386 35.915 1.00 97.06 897 GLN A N 1
ATOM 7105 C CA . GLN A 1 897 ? -2.694 19.234 35.350 1.00 97.06 897 GLN A CA 1
ATOM 7106 C C . GLN A 1 897 ? -3.301 17.847 35.615 1.00 97.06 897 GLN A C 1
ATOM 7108 O O . GLN A 1 897 ? -4.509 17.689 35.450 1.00 97.06 897 GLN A O 1
ATOM 7113 N N . LEU A 1 898 ? -2.497 16.857 36.021 1.00 96.88 898 LEU A N 1
ATOM 7114 C CA . LEU A 1 898 ? -2.993 15.523 36.362 1.00 96.88 898 LEU A CA 1
ATOM 7115 C C . LEU A 1 898 ? -3.784 15.548 37.687 1.00 96.88 898 LEU A C 1
ATOM 7117 O O . LEU A 1 898 ? -3.522 16.395 38.551 1.00 96.88 898 LEU A O 1
ATOM 7121 N N . PRO A 1 899 ? -4.740 14.619 37.888 1.00 96.12 899 PRO A N 1
ATOM 7122 C CA . PRO A 1 899 ? -5.390 14.428 39.181 1.00 96.12 899 PRO A CA 1
ATOM 7123 C C . PRO A 1 899 ? -4.370 14.176 40.296 1.00 96.12 899 PRO A C 1
ATOM 7125 O O . PRO A 1 899 ? -3.291 13.635 40.052 1.00 96.12 899 PRO A O 1
ATOM 7128 N N . ALA A 1 900 ? -4.727 14.524 41.534 1.00 95.00 900 ALA A N 1
ATOM 7129 C CA . ALA A 1 900 ? -3.883 14.223 42.687 1.00 95.00 900 ALA A CA 1
ATOM 7130 C C . ALA A 1 900 ? -3.619 12.712 42.790 1.00 95.00 900 ALA A C 1
ATOM 7132 O O . ALA A 1 900 ? -4.541 11.910 42.630 1.00 95.00 900 ALA A O 1
ATOM 7133 N N . GLU A 1 901 ? -2.366 12.356 43.074 1.00 94.56 901 GLU A N 1
ATOM 7134 C CA . GLU A 1 901 ? -1.934 10.967 43.214 1.00 94.56 901 GLU A CA 1
ATOM 7135 C C . GLU A 1 901 ? -2.730 10.243 44.308 1.00 94.56 901 GLU A C 1
ATOM 7137 O O . GLU A 1 901 ? -2.977 10.784 45.393 1.00 94.56 901 GLU A O 1
ATOM 7142 N N . LEU A 1 902 ? -3.156 9.021 43.995 1.00 94.00 902 LEU A N 1
ATOM 7143 C CA . LEU A 1 902 ? -4.038 8.199 44.814 1.00 94.00 902 LEU A CA 1
ATOM 7144 C C . LEU A 1 902 ? -3.576 6.738 44.755 1.00 94.00 902 LEU A C 1
ATOM 7146 O O . LEU A 1 902 ? -3.310 6.208 43.683 1.00 94.00 902 LEU A O 1
ATOM 7150 N N . ALA A 1 903 ? -3.521 6.058 45.899 1.00 95.12 903 ALA A N 1
ATOM 7151 C CA . ALA A 1 903 ? -3.239 4.626 45.898 1.00 95.12 903 ALA A CA 1
ATOM 7152 C C . ALA A 1 903 ? -4.459 3.823 45.415 1.00 95.12 903 ALA A C 1
ATOM 7154 O O . ALA A 1 903 ? -5.595 4.174 45.732 1.00 95.12 903 ALA A O 1
ATOM 7155 N N . PHE A 1 904 ? -4.215 2.738 44.678 1.00 96.69 904 PHE A N 1
ATOM 7156 C CA . PHE A 1 904 ? -5.269 1.847 44.191 1.00 96.69 904 PHE A CA 1
ATOM 7157 C C . PHE A 1 904 ? -6.079 1.247 45.350 1.00 96.69 904 PHE A C 1
ATOM 7159 O O . PHE A 1 904 ? -5.498 0.758 46.310 1.00 96.69 904 PHE A O 1
ATOM 7166 N N . GLU A 1 905 ? -7.404 1.265 45.284 1.00 95.94 905 GLU A N 1
ATOM 7167 C CA . GLU A 1 905 ? -8.309 0.829 46.351 1.00 95.94 905 GLU A CA 1
ATOM 7168 C C . GLU A 1 905 ? -9.534 0.122 45.756 1.00 95.94 905 GLU A C 1
ATOM 7170 O O . GLU A 1 905 ? -10.232 0.690 44.915 1.00 95.94 905 GLU A O 1
ATOM 7175 N N . LEU A 1 906 ? -9.846 -1.082 46.244 1.00 96.19 906 LEU A N 1
ATOM 7176 C CA . LEU A 1 906 ? -11.155 -1.705 46.047 1.00 96.19 906 LEU A CA 1
ATOM 7177 C C . LEU A 1 906 ? -12.130 -1.132 47.084 1.00 96.19 906 LEU A C 1
ATOM 7179 O O . LEU A 1 906 ? -11.881 -1.222 48.286 1.00 96.19 906 LEU A O 1
ATOM 7183 N N . LYS A 1 907 ? -13.241 -0.539 46.635 1.00 95.69 907 LYS A N 1
ATOM 7184 C CA . LYS A 1 907 ? -14.233 0.090 47.526 1.00 95.69 907 LYS A CA 1
ATOM 7185 C C . LYS A 1 907 ? -15.444 -0.787 47.798 1.00 95.69 907 LYS A C 1
ATOM 7187 O O . LYS A 1 907 ? -16.086 -0.603 48.839 1.00 95.69 907 LYS A O 1
ATOM 7192 N N . THR A 1 908 ? -15.750 -1.726 46.904 1.00 95.81 908 THR A N 1
ATOM 7193 C CA . THR A 1 908 ? -16.806 -2.719 47.125 1.00 95.81 908 THR A CA 1
ATOM 7194 C C . THR A 1 908 ? -16.573 -3.454 48.440 1.00 95.81 908 THR A C 1
ATOM 7196 O O . THR A 1 908 ? -15.474 -3.919 48.725 1.00 95.81 908 THR A O 1
ATOM 7199 N N . GLN A 1 909 ? -17.621 -3.516 49.256 1.00 94.44 909 GLN A N 1
ATOM 7200 C CA . GLN A 1 909 ? -17.626 -4.230 50.529 1.00 94.44 909 GLN A CA 1
ATOM 7201 C C . GLN A 1 909 ? -18.251 -5.610 50.344 1.00 94.44 909 GLN A C 1
ATOM 7203 O O . GLN A 1 909 ? -18.967 -5.837 49.367 1.00 94.44 909 GLN A O 1
ATOM 7208 N N . ASP A 1 910 ? -18.032 -6.499 51.314 1.00 95.62 910 ASP A N 1
ATOM 7209 C CA . ASP A 1 910 ? -18.708 -7.794 51.347 1.00 95.62 910 ASP A CA 1
ATOM 7210 C C . ASP A 1 910 ? -20.224 -7.604 51.225 1.00 95.62 910 ASP A C 1
ATOM 7212 O O . ASP A 1 910 ? -20.831 -6.809 51.955 1.00 95.62 910 ASP A O 1
ATOM 7216 N N . GLN A 1 911 ? -20.842 -8.335 50.303 1.00 94.50 911 GLN A N 1
ATOM 7217 C CA . GLN A 1 911 ? -22.268 -8.202 50.027 1.00 94.50 911 GLN A CA 1
ATOM 7218 C C . GLN A 1 911 ? -22.898 -9.525 49.610 1.00 94.50 911 GLN A C 1
ATOM 7220 O O . GLN A 1 911 ? -22.230 -10.455 49.156 1.00 94.50 911 GLN A O 1
ATOM 7225 N N . THR A 1 912 ? -24.216 -9.594 49.782 1.00 93.62 912 THR A N 1
ATOM 7226 C CA . THR A 1 912 ? -25.043 -10.693 49.295 1.00 93.62 912 THR A CA 1
ATOM 7227 C C . THR A 1 912 ? -25.902 -10.185 48.148 1.00 93.62 912 THR A C 1
ATOM 7229 O O . THR A 1 912 ? -26.628 -9.207 48.326 1.00 93.62 912 THR A O 1
ATOM 7232 N N . ILE A 1 913 ? -25.818 -10.843 46.998 1.00 91.38 913 ILE A N 1
ATOM 7233 C CA . ILE A 1 913 ? -26.600 -10.525 45.797 1.00 91.38 913 ILE A CA 1
ATOM 7234 C C . ILE A 1 913 ? -27.442 -11.735 45.394 1.00 91.38 913 ILE A C 1
ATOM 7236 O O . ILE A 1 913 ? -27.178 -12.840 45.851 1.00 91.38 913 ILE A O 1
ATOM 7240 N N . ASN A 1 914 ? -28.453 -11.535 44.553 1.00 87.00 914 ASN A N 1
ATOM 7241 C CA . ASN A 1 914 ? -29.251 -12.617 43.973 1.00 87.00 914 ASN A CA 1
ATOM 7242 C C . ASN A 1 914 ? -29.110 -12.599 42.449 1.00 87.00 914 ASN A C 1
ATOM 7244 O O . ASN A 1 914 ? -30.099 -12.453 41.739 1.00 87.00 914 ASN A O 1
ATOM 7248 N N . ASP A 1 915 ? -27.863 -12.623 41.989 1.00 85.19 915 ASP A N 1
ATOM 7249 C CA . ASP A 1 915 ? -27.499 -12.452 40.586 1.00 85.19 915 ASP A CA 1
ATOM 7250 C C . ASP A 1 915 ? -26.229 -13.263 40.271 1.00 85.19 915 ASP A C 1
ATOM 7252 O O . ASP A 1 915 ? -25.437 -13.560 41.174 1.00 85.19 915 ASP A O 1
ATOM 7256 N N . SER A 1 916 ? -26.038 -13.616 39.003 1.00 84.81 916 SER A N 1
ATOM 7257 C CA . SER A 1 916 ? -24.840 -14.296 38.486 1.00 84.81 916 SER A CA 1
ATOM 7258 C C . SER A 1 916 ? -23.680 -13.334 38.225 1.00 84.81 916 SER A C 1
ATOM 7260 O O . SER A 1 916 ? -22.567 -13.761 37.924 1.00 84.81 916 SER A O 1
ATOM 7262 N N . GLN A 1 917 ? -23.920 -12.028 38.352 1.00 91.31 917 GLN A N 1
ATOM 7263 C CA . GLN A 1 917 ? -22.925 -10.985 38.134 1.00 91.31 917 GLN A CA 1
ATOM 7264 C C . GLN A 1 917 ? -22.840 -10.038 39.329 1.00 91.31 917 GLN A C 1
ATOM 7266 O O . GLN A 1 917 ? -23.841 -9.677 39.946 1.00 91.31 917 GLN A O 1
ATOM 7271 N N . ALA A 1 918 ? -21.626 -9.599 39.648 1.00 93.75 918 ALA A N 1
ATOM 7272 C CA . ALA A 1 918 ? -21.362 -8.631 40.700 1.00 93.75 918 ALA A CA 1
ATOM 7273 C C . ALA A 1 918 ? -20.674 -7.391 40.130 1.00 93.75 918 ALA A C 1
ATOM 7275 O O . ALA A 1 918 ? -19.684 -7.492 39.409 1.00 93.75 918 ALA A O 1
ATOM 7276 N N . THR A 1 919 ? -21.152 -6.208 40.513 1.00 95.75 919 THR A N 1
ATOM 7277 C CA . THR A 1 919 ? -20.456 -4.953 40.218 1.00 95.75 919 THR A CA 1
ATOM 7278 C C . THR A 1 919 ? -19.405 -4.677 41.289 1.00 95.75 919 THR A C 1
ATOM 7280 O O . THR A 1 919 ? -19.716 -4.476 42.471 1.00 95.75 919 THR A O 1
ATOM 7283 N N . LEU A 1 920 ? -18.146 -4.640 40.872 1.00 96.38 920 LEU A N 1
ATOM 7284 C CA . LEU A 1 920 ? -17.042 -4.111 41.652 1.00 96.38 920 LEU A CA 1
ATOM 7285 C C . LEU A 1 920 ? -16.847 -2.627 41.344 1.00 96.38 920 LEU A C 1
ATOM 7287 O O . LEU A 1 920 ? -17.049 -2.182 40.222 1.00 96.38 920 LEU A O 1
ATOM 7291 N N . SER A 1 921 ? -16.440 -1.857 42.346 1.00 96.81 921 SER A N 1
ATOM 7292 C CA . SER A 1 921 ? -16.047 -0.463 42.193 1.00 96.81 921 SER A CA 1
ATOM 7293 C C . SER A 1 921 ? -14.863 -0.145 43.090 1.00 96.81 921 SER A C 1
ATOM 7295 O O . SER A 1 921 ? -14.662 -0.739 44.159 1.00 96.81 921 SER A O 1
ATOM 7297 N N . GLY A 1 922 ? -14.075 0.830 42.665 1.00 96.38 922 GLY A N 1
ATOM 7298 C CA . GLY A 1 922 ? -12.888 1.236 43.388 1.00 96.38 922 GLY A CA 1
ATOM 7299 C C . GLY A 1 922 ? -12.354 2.578 42.934 1.00 96.38 922 GLY A C 1
ATOM 7300 O O . GLY A 1 922 ? -13.027 3.367 42.270 1.00 96.38 922 GLY A O 1
ATOM 7301 N N . ALA A 1 923 ? -11.134 2.867 43.362 1.00 96.19 923 ALA A N 1
ATOM 7302 C CA . ALA A 1 923 ? -10.398 4.028 42.913 1.00 96.19 923 ALA A CA 1
ATOM 7303 C C . ALA A 1 923 ? -8.953 3.660 42.580 1.00 96.19 923 ALA A C 1
ATOM 7305 O O . ALA A 1 923 ? -8.383 2.739 43.155 1.00 96.19 923 ALA A O 1
ATOM 7306 N N . GLY A 1 924 ? -8.356 4.383 41.647 1.00 95.81 924 GLY A N 1
ATOM 7307 C CA . GLY A 1 924 ? -6.974 4.198 41.222 1.00 95.81 924 GLY A CA 1
ATOM 7308 C C . GLY A 1 924 ? -6.471 5.479 40.590 1.00 95.81 924 GLY A C 1
ATOM 7309 O O . GLY A 1 924 ? -7.261 6.244 40.042 1.00 95.81 924 GLY A O 1
ATOM 7310 N N . TRP A 1 925 ? -5.182 5.774 40.723 1.00 97.06 925 TRP A N 1
ATOM 7311 C CA . TRP A 1 925 ? -4.613 6.914 40.012 1.00 97.06 925 TRP A CA 1
ATOM 7312 C C . TRP A 1 925 ? -4.421 6.589 38.526 1.00 97.06 925 TRP A C 1
ATOM 7314 O O . TRP A 1 925 ? -4.542 5.441 38.113 1.00 97.06 925 TRP A O 1
ATOM 7324 N N . VAL A 1 926 ? -4.150 7.614 37.717 1.00 96.75 926 VAL A N 1
ATOM 7325 C CA . VAL A 1 926 ? -4.105 7.527 36.243 1.00 96.75 926 VAL A CA 1
ATOM 7326 C C . VAL A 1 926 ? -3.011 6.599 35.707 1.00 96.75 926 VAL A C 1
ATOM 7328 O O . VAL A 1 926 ? -2.989 6.300 34.524 1.00 96.75 926 VAL A O 1
ATOM 7331 N N . ASN A 1 927 ? -2.102 6.134 36.564 1.00 96.00 927 ASN A N 1
ATOM 7332 C CA . ASN A 1 927 ? -1.084 5.154 36.209 1.00 96.00 927 ASN A CA 1
ATOM 7333 C C . ASN A 1 927 ? -1.621 3.715 36.111 1.00 96.00 927 ASN A C 1
ATOM 7335 O O . ASN A 1 927 ? -0.882 2.850 35.651 1.00 96.00 927 ASN A O 1
ATOM 7339 N N . VAL A 1 928 ? -2.852 3.437 36.556 1.00 97.06 928 VAL A N 1
ATOM 7340 C CA . VAL A 1 928 ? -3.478 2.111 36.440 1.00 97.06 928 VAL A CA 1
ATOM 7341 C C . VAL A 1 928 ? -3.875 1.865 34.984 1.00 97.06 928 VAL A C 1
ATOM 7343 O O . VAL A 1 928 ? -4.721 2.554 34.443 1.00 97.06 928 VAL A O 1
ATOM 7346 N N . ARG A 1 929 ? -3.278 0.868 34.336 1.00 95.62 929 ARG A N 1
ATOM 7347 C CA . ARG A 1 929 ? -3.637 0.437 32.980 1.00 95.62 929 ARG A CA 1
ATOM 7348 C C . ARG A 1 929 ? -4.672 -0.676 33.000 1.00 95.62 929 ARG A C 1
ATOM 7350 O O . ARG A 1 929 ? -5.663 -0.614 32.282 1.00 95.62 929 ARG A O 1
ATOM 7357 N N . GLU A 1 930 ? -4.430 -1.682 33.829 1.00 96.25 930 GLU A N 1
ATOM 7358 C CA . GLU A 1 930 ? -5.268 -2.875 33.910 1.00 96.25 930 GLU A CA 1
ATOM 7359 C C . GLU A 1 930 ? -5.600 -3.197 35.356 1.00 96.25 930 GLU A C 1
ATOM 7361 O O . GLU A 1 930 ? -4.806 -2.946 36.270 1.00 96.25 930 GLU A O 1
ATOM 7366 N N . ILE A 1 931 ? -6.755 -3.825 35.544 1.00 96.69 931 ILE A N 1
ATOM 7367 C CA . ILE A 1 931 ? -7.129 -4.486 36.787 1.00 96.69 931 ILE A CA 1
ATOM 7368 C C . ILE A 1 931 ? -7.352 -5.957 36.444 1.00 96.69 931 ILE A C 1
ATOM 7370 O O . ILE A 1 931 ? -8.021 -6.271 35.466 1.00 96.69 931 ILE A O 1
ATOM 7374 N N . ARG A 1 932 ? -6.773 -6.863 37.227 1.00 96.25 932 ARG A N 1
ATOM 7375 C CA . ARG A 1 932 ? -6.904 -8.314 37.050 1.00 96.25 932 ARG A CA 1
ATOM 7376 C C . ARG A 1 932 ? -7.440 -8.933 38.327 1.00 96.25 932 ARG A C 1
ATOM 7378 O O . ARG A 1 932 ? -7.183 -8.417 39.417 1.00 96.25 932 ARG A O 1
ATOM 7385 N N . LEU A 1 933 ? -8.140 -10.056 38.210 1.00 93.75 933 LEU A N 1
ATOM 7386 C CA . LEU A 1 933 ? -8.328 -10.938 39.362 1.00 93.75 933 LEU A CA 1
ATOM 7387 C C . LEU A 1 933 ? -6.975 -11.568 39.723 1.00 93.75 933 LEU A C 1
ATOM 7389 O O . LEU A 1 933 ? -6.181 -11.870 38.838 1.00 93.75 933 LEU A O 1
ATOM 7393 N N . ALA A 1 934 ? -6.683 -11.737 41.012 1.00 88.62 934 ALA A N 1
ATOM 7394 C CA . ALA A 1 934 ? -5.363 -12.159 41.496 1.00 88.62 934 ALA A CA 1
ATOM 7395 C C . ALA A 1 934 ? -4.938 -13.560 41.010 1.00 88.62 934 ALA A C 1
ATOM 7397 O O . ALA A 1 934 ? -3.756 -13.898 41.032 1.00 88.62 934 ALA A O 1
ATOM 7398 N N . ASP A 1 935 ? -5.895 -14.378 40.584 1.00 84.50 935 ASP A N 1
ATOM 7399 C CA . ASP A 1 935 ? -5.729 -15.711 40.010 1.00 84.50 935 ASP A CA 1
ATOM 7400 C C . ASP A 1 935 ? -5.862 -15.742 38.475 1.00 84.50 935 ASP A C 1
ATOM 7402 O O . ASP A 1 935 ? -5.739 -16.809 37.872 1.00 84.50 935 ASP A O 1
ATOM 7406 N N . SER A 1 936 ? -6.045 -14.585 37.831 1.00 86.75 936 SER A N 1
ATOM 7407 C CA . SER A 1 936 ? -6.168 -14.440 36.380 1.00 86.75 936 SER A CA 1
ATOM 7408 C C . SER A 1 936 ? -5.009 -13.639 35.786 1.00 86.75 936 SER A C 1
ATOM 7410 O O . SER A 1 936 ? -4.563 -12.628 36.326 1.00 86.75 936 SER A O 1
ATOM 7412 N N . LEU A 1 937 ? -4.537 -14.071 34.615 1.00 87.94 937 LEU A N 1
ATOM 7413 C CA . LEU A 1 937 ? -3.625 -13.275 33.788 1.00 87.94 937 LEU A CA 1
ATOM 7414 C C . LEU A 1 937 ? -4.370 -12.305 32.863 1.00 87.94 937 LEU A C 1
ATOM 7416 O O . LEU A 1 937 ? -3.741 -11.392 32.336 1.00 87.94 937 LEU A O 1
ATOM 7420 N N . GLN A 1 938 ? -5.680 -12.494 32.685 1.00 90.94 938 GLN A N 1
ATOM 7421 C CA . GLN A 1 938 ? -6.513 -11.645 31.841 1.00 90.94 938 GLN A CA 1
ATOM 7422 C C . GLN A 1 938 ? -7.029 -10.430 32.628 1.00 90.94 938 GLN A C 1
ATOM 7424 O O . GLN A 1 938 ? -7.442 -10.593 33.787 1.00 90.94 938 GLN A O 1
ATOM 7429 N N . PRO A 1 939 ? -7.014 -9.226 32.030 1.00 93.69 939 PRO A N 1
ATOM 7430 C CA . PRO A 1 939 ? -7.674 -8.057 32.597 1.00 93.69 939 PRO A CA 1
ATOM 7431 C C . PRO A 1 939 ? -9.188 -8.263 32.680 1.00 93.69 939 PRO A C 1
ATOM 7433 O O . PRO A 1 939 ? -9.773 -8.987 31.878 1.00 93.69 939 PRO A O 1
ATOM 7436 N N . ILE A 1 940 ? -9.813 -7.639 33.678 1.00 94.19 940 ILE A N 1
ATOM 7437 C CA . ILE A 1 940 ? -11.272 -7.502 33.732 1.00 94.19 940 ILE A CA 1
ATOM 7438 C C . ILE A 1 940 ? -11.687 -6.280 32.910 1.00 94.19 940 ILE A C 1
ATOM 7440 O O . ILE A 1 940 ? -10.934 -5.305 32.844 1.00 94.19 940 ILE A O 1
ATOM 7444 N N . ASP A 1 941 ? -12.894 -6.304 32.351 1.00 92.25 941 ASP A N 1
ATOM 7445 C CA . ASP A 1 941 ? -13.455 -5.144 31.663 1.00 92.25 941 ASP A CA 1
ATOM 7446 C C . ASP A 1 941 ? -13.816 -4.062 32.684 1.00 92.25 941 ASP A C 1
ATOM 7448 O O . ASP A 1 941 ? -14.712 -4.215 33.522 1.00 92.25 941 ASP A O 1
ATOM 7452 N N . VAL A 1 942 ? -13.060 -2.968 32.639 1.00 94.50 942 VAL A N 1
ATOM 7453 C CA . VAL A 1 942 ? -13.184 -1.832 33.550 1.00 94.50 942 VAL A CA 1
ATOM 7454 C C . VAL A 1 942 ? -13.741 -0.641 32.792 1.00 94.50 942 VAL A C 1
ATOM 7456 O O . VAL A 1 942 ? -13.248 -0.303 31.724 1.00 94.50 942 VAL A O 1
ATOM 7459 N N . ILE A 1 943 ? -14.707 0.045 33.398 1.00 93.19 943 ILE A N 1
ATOM 7460 C CA . ILE A 1 943 ? -15.188 1.348 32.948 1.00 93.19 943 ILE A CA 1
ATOM 7461 C C . ILE A 1 943 ? -14.749 2.399 33.966 1.00 93.19 943 ILE A C 1
ATOM 7463 O O . ILE A 1 943 ? -15.149 2.368 35.137 1.00 93.19 943 ILE A O 1
ATOM 7467 N N . TRP A 1 944 ? -13.959 3.377 33.530 1.00 95.00 944 TRP A N 1
ATOM 7468 C CA . TRP A 1 944 ? -13.620 4.536 34.346 1.00 95.00 944 TRP A CA 1
ATOM 7469 C C . TRP A 1 944 ? -14.732 5.586 34.270 1.00 95.00 944 TRP A C 1
ATOM 7471 O O . TRP A 1 944 ? -14.943 6.271 33.272 1.00 95.00 944 TRP A O 1
ATOM 7481 N N . THR A 1 945 ? -15.457 5.761 35.374 1.00 93.94 945 THR A N 1
ATOM 7482 C CA . THR A 1 945 ? -16.540 6.757 35.490 1.00 93.94 945 THR A CA 1
ATOM 7483 C C . THR A 1 945 ? -16.014 8.167 35.779 1.00 93.94 945 THR A C 1
ATOM 7485 O O . THR A 1 945 ? -16.734 9.163 35.677 1.00 93.94 945 THR A O 1
ATOM 7488 N N . SER A 1 946 ? -14.736 8.271 36.146 1.00 94.44 946 SER A N 1
ATOM 7489 C CA . SER A 1 946 ? -13.958 9.506 36.255 1.00 94.44 946 SER A CA 1
ATOM 7490 C C . SER A 1 946 ? -12.468 9.167 36.120 1.00 94.44 946 SER A C 1
ATOM 7492 O O . SER A 1 946 ? -12.118 7.995 36.252 1.00 94.44 946 SER A O 1
ATOM 7494 N N . PRO A 1 947 ? -11.558 10.155 36.012 1.00 95.44 947 PRO A N 1
ATOM 7495 C CA . PRO A 1 947 ? -10.122 9.887 35.914 1.00 95.44 947 PRO A CA 1
ATOM 7496 C C . PRO A 1 947 ? -9.508 9.040 37.037 1.00 95.44 947 PRO A C 1
ATOM 7498 O O . PRO A 1 947 ? -8.359 8.634 36.907 1.00 95.44 947 PRO A O 1
ATOM 7501 N N . THR A 1 948 ? -10.206 8.824 38.157 1.00 96.31 948 THR A N 1
ATOM 7502 C CA . THR A 1 948 ? -9.686 8.041 39.288 1.00 96.31 948 THR A CA 1
ATOM 7503 C C . THR A 1 948 ? -10.679 7.062 39.911 1.00 96.31 948 THR A C 1
ATOM 7505 O O . THR A 1 948 ? -10.384 6.487 40.958 1.00 96.31 948 THR A O 1
ATOM 7508 N N . THR A 1 949 ? -11.859 6.870 39.316 1.00 96.94 949 THR A N 1
ATOM 7509 C CA . THR A 1 949 ? -12.896 5.962 39.842 1.00 96.94 949 THR A CA 1
ATOM 7510 C C . THR A 1 949 ? -13.285 4.974 38.763 1.00 96.94 949 THR A C 1
ATOM 7512 O O . THR A 1 949 ? -13.562 5.393 37.641 1.00 96.94 949 THR A O 1
ATOM 7515 N N . TRP A 1 950 ? -13.321 3.696 39.124 1.00 96.88 950 TRP A N 1
ATOM 7516 C CA . TRP A 1 950 ? -13.584 2.598 38.207 1.00 96.88 950 TRP A CA 1
ATOM 7517 C C . TRP A 1 950 ? -14.739 1.729 38.696 1.00 96.88 950 TRP A C 1
ATOM 7519 O O . TRP A 1 950 ? -14.970 1.613 39.906 1.00 96.88 950 TRP A O 1
ATOM 7529 N N . GLU A 1 951 ? -15.428 1.109 37.746 1.00 97.12 951 GLU A N 1
ATOM 7530 C CA . GLU A 1 951 ? -16.419 0.058 37.954 1.00 97.12 951 GLU A CA 1
ATOM 7531 C C . GLU A 1 951 ? -16.116 -1.113 37.011 1.00 97.12 951 GLU A C 1
ATOM 7533 O O . GLU A 1 951 ? -15.603 -0.910 35.915 1.00 97.12 951 GLU A O 1
ATOM 7538 N N . ALA A 1 952 ? -16.395 -2.338 37.445 1.00 96.25 952 ALA A N 1
ATOM 7539 C CA . ALA A 1 952 ? -16.258 -3.542 36.631 1.00 96.25 952 ALA A CA 1
ATOM 7540 C C . ALA A 1 952 ? -17.397 -4.505 36.961 1.00 96.25 952 ALA A C 1
ATOM 7542 O O . ALA A 1 952 ? -17.755 -4.664 38.131 1.00 96.25 952 ALA A O 1
ATOM 7543 N N . VAL A 1 953 ? -17.957 -5.159 35.949 1.00 95.44 953 VAL A N 1
ATOM 7544 C CA . VAL A 1 953 ? -18.949 -6.223 36.136 1.00 95.44 953 VAL A CA 1
ATOM 7545 C C . VAL A 1 953 ? -18.234 -7.552 35.967 1.00 95.44 953 VAL A C 1
ATOM 7547 O O . VAL A 1 953 ? -17.582 -7.778 34.954 1.00 95.44 953 VAL A O 1
ATOM 7550 N N . ILE A 1 954 ? -18.326 -8.417 36.973 1.00 93.06 954 ILE A N 1
ATOM 7551 C CA . ILE A 1 954 ? -17.654 -9.718 36.969 1.00 93.06 954 ILE A CA 1
ATOM 7552 C C . ILE A 1 954 ? -18.654 -10.854 37.204 1.00 93.06 954 ILE A C 1
ATOM 7554 O O . ILE A 1 954 ? -19.589 -10.689 37.995 1.00 93.06 954 ILE A O 1
ATOM 7558 N N . PRO A 1 955 ? -18.465 -12.017 36.563 1.00 90.19 955 PRO A N 1
ATOM 7559 C CA . PRO A 1 955 ? -19.275 -13.194 36.842 1.00 90.19 955 PRO A CA 1
ATOM 7560 C C . PRO A 1 955 ? -18.972 -13.749 38.242 1.00 90.19 955 PRO A C 1
ATOM 7562 O O . PRO A 1 955 ? -17.828 -13.727 38.702 1.00 90.19 955 PRO A O 1
ATOM 7565 N N . VAL A 1 956 ? -19.996 -14.270 38.921 1.00 89.75 956 VAL A N 1
ATOM 7566 C CA . VAL A 1 956 ? -19.893 -14.946 40.221 1.00 89.75 956 VAL A CA 1
ATOM 7567 C C . VAL A 1 956 ? -20.736 -16.224 40.253 1.00 89.75 956 VAL A C 1
ATOM 7569 O O . VAL A 1 956 ? -21.832 -16.287 39.703 1.00 89.75 956 VAL A O 1
ATOM 7572 N N . GLY A 1 957 ? -20.236 -17.261 40.926 1.00 85.31 957 GLY A N 1
ATOM 7573 C CA . GLY A 1 957 ? -20.959 -18.518 41.120 1.00 85.31 957 GLY A CA 1
ATOM 7574 C C . GLY A 1 957 ? -21.972 -18.462 42.274 1.00 85.31 957 GLY A C 1
ATOM 7575 O O . GLY A 1 957 ? -21.930 -17.546 43.103 1.00 85.31 957 GLY A O 1
ATOM 7576 N N . PRO A 1 958 ? -22.881 -19.451 42.380 1.00 81.56 958 PRO A N 1
ATOM 7577 C CA . PRO A 1 958 ? -23.771 -19.582 43.531 1.00 81.56 958 PRO A CA 1
ATOM 7578 C C . PRO A 1 958 ? -22.975 -19.843 44.818 1.00 81.56 958 PRO A C 1
ATOM 7580 O O . PRO A 1 958 ? -22.006 -20.603 44.845 1.00 81.56 958 PRO A O 1
ATOM 7583 N N . GLY A 1 959 ? -23.400 -19.229 45.920 1.00 87.56 959 GLY A N 1
ATOM 7584 C CA . GLY A 1 959 ? -22.700 -19.296 47.198 1.00 87.56 959 GLY A CA 1
ATOM 7585 C C . GLY A 1 959 ? -21.614 -18.229 47.347 1.00 87.56 959 GLY A C 1
ATOM 7586 O O . GLY A 1 959 ? -21.761 -17.099 46.891 1.00 87.56 959 GLY A O 1
ATOM 7587 N N . VAL A 1 960 ? -20.558 -18.548 48.096 1.00 92.50 960 VAL A N 1
ATOM 7588 C CA . VAL A 1 960 ? -19.525 -17.582 48.501 1.00 92.50 960 VAL A CA 1
ATOM 7589 C C . VAL A 1 960 ? -18.434 -17.488 47.433 1.00 92.50 960 VAL A C 1
ATOM 7591 O O . VAL A 1 960 ? -17.782 -18.486 47.145 1.00 92.50 960 VAL A O 1
ATOM 7594 N N . ASN A 1 961 ? -18.197 -16.282 46.915 1.00 92.56 961 ASN A N 1
ATOM 7595 C CA . ASN A 1 961 ? -17.124 -15.958 45.977 1.00 92.56 961 ASN A CA 1
ATOM 7596 C C . ASN A 1 961 ? -16.120 -15.039 46.678 1.00 92.56 961 ASN A C 1
ATOM 7598 O O . ASN A 1 961 ? -16.463 -13.915 47.049 1.00 92.56 961 ASN A O 1
ATOM 7602 N N . GLU A 1 962 ? -14.893 -15.515 46.873 1.00 93.62 962 GLU A N 1
ATOM 7603 C CA . GLU A 1 962 ? -13.786 -14.710 47.396 1.00 93.62 962 GLU A CA 1
ATOM 7604 C C . GLU A 1 962 ? -12.997 -14.144 46.216 1.00 93.62 962 GLU A C 1
ATOM 7606 O O . GLU A 1 962 ? -12.327 -14.878 45.496 1.00 93.62 962 GLU A O 1
ATOM 7611 N N . LEU A 1 963 ? -13.095 -12.837 46.004 1.00 94.25 963 LEU A N 1
ATOM 7612 C CA . LEU A 1 963 ? -12.512 -12.157 44.855 1.00 94.25 963 LEU A CA 1
ATOM 7613 C C . LEU A 1 963 ? -11.393 -11.245 45.334 1.00 94.25 963 LEU A C 1
ATOM 7615 O O . LEU A 1 963 ? -11.568 -10.515 46.305 1.00 94.25 963 LEU A O 1
ATOM 7619 N N . SER A 1 964 ? -10.256 -11.256 44.646 1.00 93.56 964 SER A N 1
ATOM 7620 C CA . SER A 1 964 ? -9.134 -10.356 44.918 1.00 93.56 964 SER A CA 1
ATOM 7621 C C . SER A 1 964 ? -8.695 -9.693 43.626 1.00 93.56 964 SER A C 1
ATOM 7623 O O . SER A 1 964 ? -8.515 -10.385 42.632 1.00 93.56 964 SER A O 1
ATOM 7625 N N . VAL A 1 965 ? -8.483 -8.379 43.645 1.00 95.38 965 VAL A N 1
ATOM 7626 C CA . VAL A 1 965 ? -8.057 -7.602 42.474 1.00 95.38 965 VAL A CA 1
ATOM 7627 C C . VAL A 1 965 ? -6.629 -7.084 42.619 1.00 95.38 965 VAL A C 1
ATOM 7629 O O . VAL A 1 965 ? -6.180 -6.720 43.708 1.00 95.38 965 VAL A O 1
ATOM 7632 N N . GLU A 1 966 ? -5.906 -7.024 41.510 1.00 95.88 966 GLU A N 1
ATOM 7633 C CA . GLU A 1 966 ? -4.566 -6.451 41.404 1.00 95.88 966 GLU A CA 1
ATOM 7634 C C . GLU A 1 966 ? -4.533 -5.443 40.252 1.00 95.88 966 GLU A C 1
ATOM 7636 O O . GLU A 1 966 ? -5.106 -5.691 39.196 1.00 95.88 966 GLU A O 1
ATOM 7641 N N . ALA A 1 967 ? -3.877 -4.302 40.460 1.00 96.69 967 ALA A N 1
ATOM 7642 C CA . ALA A 1 967 ? -3.724 -3.267 39.442 1.00 96.69 967 ALA A CA 1
ATOM 7643 C C . ALA A 1 967 ? -2.324 -3.311 38.823 1.00 96.69 967 ALA A C 1
ATOM 7645 O O . ALA A 1 967 ? -1.344 -3.573 39.526 1.00 96.69 967 ALA A O 1
ATOM 7646 N N . PHE A 1 968 ? -2.230 -3.009 37.532 1.00 96.81 968 PHE A N 1
ATOM 7647 C CA . PHE A 1 968 ? -0.986 -2.992 36.763 1.00 96.81 968 PHE A CA 1
ATOM 7648 C C . PHE A 1 968 ? -0.828 -1.664 36.028 1.00 96.81 968 PHE A C 1
ATOM 7650 O O . PHE A 1 968 ? -1.822 -1.070 35.617 1.00 96.81 968 PHE A O 1
ATOM 7657 N N . ASP A 1 969 ? 0.408 -1.189 35.882 1.00 95.19 969 ASP A N 1
ATOM 7658 C CA . ASP A 1 969 ? 0.728 0.034 35.147 1.00 95.19 969 ASP A CA 1
ATOM 7659 C C . ASP A 1 969 ? 0.841 -0.190 33.628 1.00 95.19 969 ASP A C 1
ATOM 7661 O O . ASP A 1 969 ? 0.765 -1.313 33.130 1.00 95.19 969 ASP A O 1
ATOM 7665 N N . PHE A 1 970 ? 1.059 0.892 32.873 1.00 92.69 970 PHE A N 1
ATOM 7666 C CA . PHE A 1 970 ? 1.207 0.876 31.407 1.00 92.69 970 PHE A CA 1
ATOM 7667 C C . PHE A 1 970 ? 2.433 0.096 30.898 1.00 92.69 970 PHE A C 1
ATOM 7669 O O . PHE A 1 970 ? 2.606 -0.061 29.693 1.00 92.69 970 PHE A O 1
ATOM 7676 N N . ARG A 1 971 ? 3.288 -0.398 31.798 1.00 89.44 971 ARG A N 1
ATOM 7677 C CA . ARG A 1 971 ? 4.468 -1.217 31.493 1.00 89.44 971 ARG A CA 1
ATOM 7678 C C . ARG A 1 971 ? 4.318 -2.647 32.012 1.00 89.44 971 ARG A C 1
ATOM 7680 O O . ARG A 1 971 ? 5.289 -3.402 31.998 1.00 89.44 971 ARG A O 1
ATOM 7687 N N . GLY A 1 972 ? 3.126 -3.011 32.486 1.00 92.31 972 GLY A N 1
ATOM 7688 C CA . GLY A 1 972 ? 2.819 -4.330 33.024 1.00 92.31 972 GLY A CA 1
ATOM 7689 C C . GLY A 1 972 ? 3.385 -4.586 34.422 1.00 92.31 972 GLY A C 1
ATOM 7690 O O . GLY A 1 972 ? 3.388 -5.735 34.867 1.00 92.31 972 GLY A O 1
ATOM 7691 N N . ASN A 1 973 ? 3.861 -3.562 35.140 1.00 94.00 973 ASN A N 1
ATOM 7692 C CA . ASN A 1 973 ? 4.292 -3.734 36.526 1.00 94.00 973 ASN A CA 1
ATOM 7693 C C . ASN A 1 973 ? 3.088 -3.679 37.459 1.00 94.00 973 ASN A C 1
ATOM 7695 O O . ASN A 1 973 ? 2.223 -2.814 37.334 1.00 94.00 973 ASN A O 1
ATOM 7699 N N . ARG A 1 974 ? 3.065 -4.567 38.452 1.00 94.56 974 ARG A N 1
ATOM 7700 C CA . ARG A 1 974 ? 2.059 -4.532 39.513 1.00 94.56 974 ARG A CA 1
ATOM 7701 C C . ARG A 1 974 ? 2.192 -3.250 40.344 1.00 94.56 974 ARG A C 1
ATOM 7703 O O . ARG A 1 974 ? 3.287 -2.898 40.780 1.00 94.56 974 ARG A O 1
ATOM 7710 N N . ILE A 1 975 ? 1.061 -2.609 40.621 1.00 95.25 975 ILE A N 1
ATOM 7711 C CA . ILE A 1 975 ? 0.947 -1.442 41.494 1.00 95.25 975 ILE A CA 1
ATOM 7712 C C . ILE A 1 975 ? 0.653 -1.917 42.919 1.00 95.25 975 ILE A C 1
ATOM 7714 O O . ILE A 1 975 ? -0.366 -2.558 43.190 1.00 95.25 975 ILE A O 1
ATOM 7718 N N . ASP A 1 976 ? 1.545 -1.584 43.850 1.00 91.88 976 ASP A N 1
ATOM 7719 C CA . ASP A 1 976 ? 1.343 -1.876 45.267 1.00 91.88 976 ASP A CA 1
ATOM 7720 C C . ASP A 1 976 ? 0.233 -0.998 45.860 1.00 91.88 976 ASP A C 1
ATOM 7722 O O . ASP A 1 976 ? 0.155 0.207 45.608 1.00 91.88 976 ASP A O 1
ATOM 7726 N N . THR A 1 977 ? -0.605 -1.593 46.714 1.00 89.88 977 THR A N 1
ATOM 7727 C CA . THR A 1 977 ? -1.656 -0.880 47.447 1.00 89.88 977 THR A CA 1
ATOM 7728 C C . THR A 1 977 ? -1.526 -1.062 48.963 1.00 89.88 977 THR A C 1
ATOM 7730 O O . THR A 1 977 ? -1.247 -2.167 49.433 1.00 89.88 977 THR A O 1
ATOM 7733 N N . PRO A 1 978 ? -1.733 0.005 49.763 1.00 88.69 978 PRO A N 1
ATOM 7734 C CA . PRO A 1 978 ? -1.838 -0.094 51.215 1.00 88.69 978 PRO A CA 1
ATOM 7735 C C . PRO A 1 978 ? -3.238 -0.526 51.694 1.00 88.69 978 PRO A C 1
ATOM 7737 O O . PRO A 1 978 ? -3.435 -0.680 52.902 1.00 88.69 978 PRO A O 1
ATOM 7740 N N . PHE A 1 979 ? -4.214 -0.660 50.792 1.00 89.69 979 PHE A N 1
ATOM 7741 C CA . PHE A 1 979 ? -5.604 -0.986 51.105 1.00 89.69 979 PHE A CA 1
ATOM 7742 C C . PHE A 1 979 ? -5.900 -2.476 50.913 1.00 89.69 979 PHE A C 1
ATOM 7744 O O . PHE A 1 979 ? -5.145 -3.204 50.273 1.00 89.69 979 PHE A O 1
ATOM 7751 N N . ALA A 1 980 ? -7.015 -2.935 51.487 1.00 82.56 980 ALA A N 1
ATOM 7752 C CA . ALA A 1 980 ? -7.519 -4.271 51.200 1.00 82.56 980 ALA A CA 1
ATOM 7753 C C . ALA A 1 980 ? -7.978 -4.339 49.738 1.00 82.56 980 ALA A C 1
ATOM 7755 O O . ALA A 1 980 ? -8.643 -3.429 49.245 1.00 82.56 980 ALA A O 1
ATOM 7756 N N . ASN A 1 981 ? -7.618 -5.422 49.061 1.00 88.62 981 ASN A N 1
ATOM 7757 C CA . ASN A 1 981 ? -7.907 -5.647 47.649 1.00 88.62 981 ASN A CA 1
ATOM 7758 C C . ASN A 1 981 ? -8.753 -6.907 47.417 1.00 88.62 981 ASN A C 1
ATOM 7760 O O . ASN A 1 981 ? -8.829 -7.379 46.289 1.00 88.62 981 ASN A O 1
ATOM 7764 N N . ALA A 1 982 ? -9.376 -7.438 48.472 1.00 92.81 982 ALA A N 1
ATOM 7765 C CA . ALA A 1 982 ? -10.246 -8.603 48.415 1.00 92.81 982 ALA A CA 1
ATOM 7766 C C . ALA A 1 982 ? -11.648 -8.282 48.943 1.00 92.81 982 ALA A C 1
ATOM 7768 O O . ALA A 1 982 ? -11.796 -7.468 49.858 1.00 92.81 982 ALA A O 1
ATOM 7769 N N . VAL A 1 983 ? -12.656 -8.939 48.375 1.00 95.38 983 VAL A N 1
ATOM 7770 C CA . VAL A 1 983 ? -14.070 -8.819 48.735 1.00 95.38 983 VAL A CA 1
ATOM 7771 C C . VAL A 1 983 ? -14.756 -10.177 48.646 1.00 95.38 983 VAL A C 1
ATOM 7773 O O . VAL A 1 983 ? -14.446 -10.991 47.778 1.00 95.38 983 VAL A O 1
ATOM 7776 N N . THR A 1 984 ? -15.712 -10.412 49.538 1.00 96.06 984 THR A N 1
ATOM 7777 C CA . THR A 1 984 ? -16.550 -11.609 49.529 1.00 96.06 984 THR A CA 1
ATOM 7778 C C . THR A 1 984 ? -17.931 -11.280 48.970 1.00 96.06 984 THR A C 1
ATOM 7780 O O . THR A 1 984 ? -18.712 -10.560 49.597 1.00 96.06 984 THR A O 1
ATOM 7783 N N . ILE A 1 985 ? -18.270 -11.844 47.812 1.00 95.81 985 ILE A N 1
ATOM 7784 C CA . ILE A 1 985 ? -19.607 -11.744 47.222 1.00 95.81 985 ILE A CA 1
ATOM 7785 C C . ILE A 1 985 ? -20.334 -13.066 47.438 1.00 95.81 985 ILE A C 1
ATOM 7787 O O . ILE A 1 985 ? -19.957 -14.097 46.888 1.00 95.81 985 ILE A O 1
ATOM 7791 N N . THR A 1 986 ? -21.388 -13.056 48.250 1.00 93.12 986 THR A N 1
ATOM 7792 C CA . THR A 1 986 ? -22.254 -14.231 48.401 1.00 93.12 986 THR A CA 1
ATOM 7793 C C . THR A 1 986 ? -23.422 -14.117 47.432 1.00 93.12 986 THR A C 1
ATOM 7795 O O . THR A 1 986 ? -24.317 -13.309 47.668 1.00 93.12 986 THR A O 1
ATOM 7798 N N . SER A 1 987 ? -23.443 -14.903 46.359 1.00 88.94 987 SER A N 1
ATOM 7799 C CA . SER A 1 987 ? -24.623 -14.971 45.500 1.00 88.94 987 SER A CA 1
ATOM 7800 C C . SER A 1 987 ? -25.619 -15.994 46.045 1.00 88.94 987 SER A C 1
ATOM 7802 O O . SER A 1 987 ? -25.267 -17.142 46.315 1.00 88.94 987 SER A O 1
ATOM 7804 N N . THR A 1 988 ? -26.865 -15.573 46.245 1.00 82.88 988 THR A N 1
ATOM 7805 C CA . THR A 1 988 ? -27.995 -16.449 46.582 1.00 82.88 988 THR A CA 1
ATOM 7806 C C . THR A 1 988 ? -28.735 -16.938 45.350 1.00 82.88 988 THR A C 1
ATOM 7808 O O . THR A 1 988 ? -29.735 -17.634 45.519 1.00 82.88 988 THR A O 1
ATOM 7811 N N . TRP A 1 989 ? -28.278 -16.561 44.149 1.00 74.62 989 TRP A N 1
ATOM 7812 C CA . TRP A 1 989 ? -28.851 -17.096 42.924 1.00 74.62 989 TRP A CA 1
ATOM 7813 C C . TRP A 1 989 ? -28.687 -18.619 42.929 1.00 74.62 989 TRP A C 1
ATOM 7815 O O . TRP A 1 989 ? -27.698 -19.156 43.443 1.00 74.62 989 TRP A O 1
ATOM 7825 N N . GLU A 1 990 ? -29.710 -19.314 42.451 1.00 70.19 990 GLU A N 1
ATOM 7826 C CA . GLU A 1 990 ? -29.730 -20.769 42.423 1.00 70.19 990 GLU A CA 1
ATOM 7827 C C . GLU A 1 990 ? -29.346 -21.208 41.014 1.00 70.19 990 GLU A C 1
ATOM 7829 O O . GLU A 1 990 ? -30.043 -20.899 40.047 1.00 70.19 990 GLU A O 1
ATOM 7834 N N . ASP A 1 991 ? -28.220 -21.909 40.909 1.00 66.00 991 ASP A N 1
ATOM 7835 C CA . ASP A 1 991 ? -27.832 -22.567 39.670 1.00 66.00 991 ASP A CA 1
ATOM 7836 C C . ASP A 1 991 ? -28.654 -23.854 39.541 1.00 66.00 991 ASP A C 1
ATOM 7838 O O . ASP A 1 991 ? -28.544 -24.770 40.366 1.00 66.00 991 ASP A O 1
ATOM 7842 N N . ARG A 1 992 ? -29.526 -23.893 38.530 1.00 76.00 992 ARG A N 1
ATOM 7843 C CA . ARG A 1 992 ? -30.328 -25.065 38.161 1.00 76.00 992 ARG A CA 1
ATOM 7844 C C . ARG A 1 992 ? -29.870 -25.567 36.797 1.00 76.00 992 ARG A C 1
ATOM 7846 O O . ARG A 1 992 ? -30.640 -25.496 35.838 1.00 76.00 992 ARG A O 1
ATOM 7853 N N . PRO A 1 993 ? -28.647 -26.113 36.689 1.00 75.81 993 PRO A N 1
ATOM 7854 C CA . PRO A 1 993 ? -28.089 -26.529 35.406 1.00 75.81 993 PRO A CA 1
ATOM 7855 C C . PRO A 1 993 ? -28.924 -27.631 34.739 1.00 75.81 993 PRO A C 1
ATOM 7857 O O . PRO A 1 993 ? -28.810 -27.852 33.540 1.00 75.81 993 PRO A O 1
ATOM 7860 N N . GLN A 1 994 ? -29.795 -28.312 35.493 1.00 83.38 994 GLN A N 1
ATOM 7861 C CA . GLN A 1 994 ? -30.738 -29.287 34.953 1.00 83.38 994 GLN A CA 1
ATOM 7862 C C . GLN A 1 994 ? -31.756 -28.652 33.993 1.00 83.38 994 GLN A C 1
ATOM 7864 O O . GLN A 1 994 ? -32.200 -29.334 33.079 1.00 83.38 994 GLN A O 1
ATOM 7869 N N . LEU A 1 995 ? -32.104 -27.365 34.142 1.00 87.56 995 LEU A N 1
ATOM 7870 C CA . LEU A 1 995 ? -32.979 -26.668 33.188 1.00 87.56 995 LEU A CA 1
ATOM 7871 C C . LEU A 1 995 ? -32.351 -26.582 31.789 1.00 87.56 995 LEU A C 1
ATOM 7873 O O . LEU A 1 995 ? -33.079 -26.647 30.804 1.00 87.56 995 LEU A O 1
ATOM 7877 N N . ASN A 1 996 ? -31.016 -26.570 31.689 1.00 87.12 996 ASN A N 1
ATOM 7878 C CA . ASN A 1 996 ? -30.300 -26.616 30.409 1.00 87.12 996 ASN A CA 1
ATOM 7879 C C . ASN A 1 996 ? -30.414 -27.972 29.700 1.00 87.12 996 ASN A C 1
ATOM 7881 O O . ASN A 1 996 ? -29.843 -28.131 28.628 1.00 87.12 996 ASN A O 1
ATOM 7885 N N . GLN A 1 997 ? -31.085 -28.961 30.296 1.00 92.44 997 GLN A N 1
ATOM 7886 C CA . GLN A 1 997 ? -31.387 -30.257 29.680 1.00 92.44 997 GLN A CA 1
ATOM 7887 C C . GLN A 1 997 ? -32.827 -30.327 29.140 1.00 92.44 997 GLN A C 1
ATOM 7889 O O . GLN A 1 997 ? -33.242 -31.365 28.625 1.00 92.44 997 GLN A O 1
ATOM 7894 N N . LEU A 1 998 ? -33.604 -29.246 29.278 1.00 93.94 998 LEU A N 1
ATOM 7895 C CA . LEU A 1 998 ? -34.919 -29.110 28.665 1.00 93.94 998 LEU A CA 1
ATOM 7896 C C . LEU A 1 998 ? -34.730 -28.754 27.185 1.00 93.94 998 LEU A C 1
ATOM 7898 O O . LEU A 1 998 ? -34.068 -27.763 26.880 1.00 93.94 998 LEU A O 1
ATOM 7902 N N . ARG A 1 999 ? -35.272 -29.576 26.285 1.00 94.81 999 ARG A N 1
ATOM 7903 C CA . ARG A 1 999 ? -35.138 -29.440 24.827 1.00 94.81 999 ARG A CA 1
ATOM 7904 C C . ARG A 1 999 ? -36.491 -29.265 24.164 1.00 94.81 999 ARG A C 1
ATOM 7906 O O . ARG A 1 999 ? -37.407 -29.991 24.530 1.00 94.81 999 ARG A O 1
ATOM 7913 N N . VAL A 1 1000 ? -36.616 -28.343 23.207 1.00 95.44 1000 VAL A N 1
ATOM 7914 C CA . VAL A 1 1000 ? -37.791 -28.283 22.315 1.00 95.44 1000 VAL A CA 1
ATOM 7915 C C . VAL A 1 1000 ? -37.686 -29.424 21.305 1.00 95.44 1000 VAL A C 1
ATOM 7917 O O . VAL A 1 1000 ? -36.619 -29.619 20.734 1.00 95.44 1000 VAL A O 1
ATOM 7920 N N . THR A 1 1001 ? -38.757 -30.188 21.103 1.00 93.12 1001 THR A N 1
ATOM 7921 C CA . THR A 1 1001 ? -38.766 -31.341 20.179 1.00 93.12 1001 THR A CA 1
ATOM 7922 C C . THR A 1 1001 ? -39.723 -31.182 19.014 1.00 93.12 1001 THR A C 1
ATOM 7924 O O . THR A 1 1001 ? -39.452 -31.720 17.945 1.00 93.12 1001 THR A O 1
ATOM 7927 N N . GLU A 1 1002 ? -40.814 -30.438 19.196 1.00 93.69 1002 GLU A N 1
ATOM 7928 C CA . GLU A 1 1002 ? -41.847 -30.300 18.172 1.00 93.69 1002 GLU A CA 1
ATOM 7929 C C . GLU A 1 1002 ? -42.576 -28.954 18.277 1.00 93.69 1002 GLU A C 1
ATOM 7931 O O . GLU A 1 1002 ? -42.855 -28.475 19.382 1.00 93.69 1002 GLU A O 1
ATOM 7936 N N . ILE A 1 1003 ? -42.892 -28.351 17.127 1.00 95.31 1003 ILE A N 1
ATOM 7937 C CA . ILE A 1 1003 ? -43.632 -27.090 17.009 1.00 95.31 1003 ILE A CA 1
ATOM 7938 C C . ILE A 1 1003 ? -44.741 -27.251 15.970 1.00 95.31 1003 ILE A C 1
ATOM 7940 O O . ILE A 1 1003 ? -44.485 -27.570 14.809 1.00 95.31 1003 ILE A O 1
ATOM 7944 N N . ASN A 1 1004 ? -45.975 -26.962 16.371 1.00 94.00 1004 ASN A N 1
ATOM 7945 C CA . ASN A 1 1004 ? -47.122 -26.873 15.476 1.00 94.00 1004 ASN A CA 1
ATOM 7946 C C . ASN A 1 1004 ? -47.571 -25.412 15.372 1.00 94.00 1004 ASN A C 1
ATOM 7948 O O . ASN A 1 1004 ? -48.437 -24.988 16.136 1.00 94.00 1004 ASN A O 1
ATOM 7952 N N . TYR A 1 1005 ? -46.918 -24.648 14.490 1.00 94.12 1005 TYR A N 1
ATOM 7953 C CA . TYR A 1 1005 ? -47.115 -23.198 14.344 1.00 94.12 1005 TYR A CA 1
ATOM 7954 C C . TYR A 1 1005 ? -48.214 -22.815 13.343 1.00 94.12 1005 TYR A C 1
ATOM 7956 O O . TYR A 1 1005 ? -48.606 -21.657 13.294 1.00 94.12 1005 TYR A O 1
ATOM 7964 N N . HIS A 1 1006 ? -48.679 -23.763 12.524 1.00 92.00 1006 HIS A N 1
ATOM 7965 C CA . HIS A 1 1006 ? -49.797 -23.567 11.602 1.00 92.00 1006 HIS A CA 1
ATOM 7966 C C . HIS A 1 1006 ? -50.552 -24.899 11.430 1.00 92.00 1006 HIS A C 1
ATOM 7968 O O . HIS A 1 1006 ? -50.317 -25.653 10.480 1.00 92.00 1006 HIS A O 1
ATOM 7974 N N . PRO A 1 1007 ? -51.426 -25.251 12.393 1.00 91.44 1007 PRO A N 1
ATOM 7975 C CA . PRO A 1 1007 ? -52.143 -26.520 12.387 1.00 91.44 1007 PRO A CA 1
ATOM 7976 C C . PRO A 1 1007 ? -53.107 -26.638 11.201 1.00 91.44 1007 PRO A C 1
ATOM 7978 O O . PRO A 1 1007 ? -53.597 -25.648 10.672 1.00 91.44 1007 PRO A O 1
ATOM 7981 N N . ALA A 1 1008 ? -53.487 -27.867 10.840 1.00 87.31 1008 ALA A N 1
ATOM 7982 C CA . ALA A 1 1008 ? -54.555 -28.066 9.860 1.00 87.31 1008 ALA A CA 1
ATOM 7983 C C . ALA A 1 1008 ? -55.906 -27.499 10.339 1.00 87.31 1008 ALA A C 1
ATOM 7985 O O . ALA A 1 1008 ? -56.258 -27.599 11.527 1.00 87.31 1008 ALA A O 1
ATOM 7986 N N . ASP A 1 1009 ? -56.698 -27.039 9.364 1.00 87.94 1009 ASP A N 1
ATOM 7987 C CA . ASP A 1 1009 ? -58.067 -26.547 9.529 1.00 87.94 1009 ASP A CA 1
ATOM 7988 C C . ASP A 1 1009 ? -58.909 -27.414 10.495 1.00 87.94 1009 ASP A C 1
ATOM 7990 O O . ASP A 1 1009 ? -58.858 -28.654 10.454 1.00 87.94 1009 ASP A O 1
ATOM 7994 N N . PRO A 1 1010 ? -59.768 -26.805 11.333 1.00 89.19 1010 PRO A N 1
ATOM 7995 C CA . PRO A 1 1010 ? -60.694 -27.541 12.182 1.00 89.19 1010 PRO A CA 1
ATOM 7996 C C . PRO A 1 1010 ? -61.621 -28.454 11.377 1.00 89.19 1010 PRO A C 1
ATOM 7998 O O . PRO A 1 1010 ? -62.323 -28.045 10.447 1.00 89.19 1010 PRO A O 1
ATOM 8001 N N . SER A 1 1011 ? -61.716 -29.712 11.795 1.00 86.75 1011 SER A N 1
ATOM 8002 C CA . SER A 1 1011 ? -62.714 -30.638 11.278 1.00 86.75 1011 SER A CA 1
ATOM 8003 C C . SER A 1 1011 ? -64.130 -30.147 11.596 1.00 86.75 1011 SER A C 1
ATOM 8005 O O . SER A 1 1011 ? -64.391 -29.421 12.558 1.00 86.75 1011 SER A O 1
ATOM 8007 N N . SER A 1 1012 ? -65.123 -30.624 10.840 1.00 88.19 1012 SER A N 1
ATOM 8008 C CA . SER A 1 1012 ? -66.527 -30.266 11.101 1.00 88.19 1012 SER A CA 1
ATOM 8009 C C . SER A 1 1012 ? -67.018 -30.664 12.505 1.00 88.19 1012 SER A C 1
ATOM 8011 O O . SER A 1 1012 ? -68.005 -30.104 12.982 1.00 88.19 1012 SER A O 1
ATOM 8013 N N . ALA A 1 1013 ? -66.373 -31.642 13.154 1.00 88.31 1013 ALA A N 1
ATOM 8014 C CA . ALA A 1 1013 ? -66.681 -32.048 14.525 1.00 88.31 1013 ALA A CA 1
ATOM 8015 C C . ALA A 1 1013 ? -66.079 -31.082 15.560 1.00 88.31 1013 ALA A C 1
ATOM 8017 O O . ALA A 1 1013 ? -66.768 -30.719 16.513 1.00 88.31 1013 ALA A O 1
ATOM 8018 N N . GLU A 1 1014 ? -64.846 -30.629 15.331 1.00 91.62 1014 GLU A N 1
ATOM 8019 C CA . GLU A 1 1014 ? -64.143 -29.633 16.151 1.00 91.62 1014 GLU A CA 1
ATOM 8020 C C . GLU A 1 1014 ? -64.851 -28.275 16.108 1.00 91.62 1014 GLU A C 1
ATOM 8022 O O . GLU A 1 1014 ? -65.243 -27.750 17.153 1.00 91.62 1014 GLU A O 1
ATOM 8027 N N . ALA A 1 1015 ? -65.188 -27.791 14.909 1.00 88.25 1015 ALA A N 1
ATOM 8028 C CA . ALA A 1 1015 ? -65.950 -26.553 14.744 1.00 88.25 1015 ALA A CA 1
ATOM 8029 C C . ALA A 1 1015 ? -67.333 -26.628 15.424 1.00 88.25 1015 ALA A C 1
ATOM 8031 O O . ALA A 1 1015 ? -67.809 -25.664 16.024 1.00 88.25 1015 ALA A O 1
ATOM 8032 N N . ALA A 1 1016 ? -67.988 -27.798 15.404 1.00 88.50 1016 ALA A N 1
ATOM 8033 C CA . ALA A 1 1016 ? -69.255 -28.009 16.111 1.00 88.50 1016 ALA A CA 1
ATOM 8034 C C . ALA A 1 1016 ? -69.101 -28.074 17.644 1.00 88.50 1016 ALA A C 1
ATOM 8036 O O . ALA A 1 1016 ? -70.074 -27.814 18.361 1.00 88.50 1016 ALA A O 1
ATOM 8037 N N . ALA A 1 1017 ? -67.913 -28.424 18.143 1.00 89.69 1017 ALA A N 1
ATOM 8038 C CA . ALA A 1 1017 ? -67.563 -28.395 19.561 1.00 89.69 1017 ALA A CA 1
ATOM 8039 C C . ALA A 1 1017 ? -67.175 -26.987 20.055 1.00 89.69 1017 ALA A C 1
ATOM 8041 O O . ALA A 1 1017 ? -67.099 -26.782 21.267 1.00 89.69 1017 ALA A O 1
ATOM 8042 N N . GLY A 1 1018 ? -67.041 -26.021 19.140 1.00 90.19 1018 GLY A N 1
ATOM 8043 C CA . GLY A 1 1018 ? -66.716 -24.626 19.433 1.00 90.19 1018 GLY A CA 1
ATOM 8044 C C . GLY A 1 1018 ? -65.249 -24.256 19.210 1.00 90.19 1018 GLY A C 1
ATOM 8045 O O . GLY A 1 1018 ? -64.864 -23.190 19.672 1.00 90.19 1018 GLY A O 1
ATOM 8046 N N . TYR A 1 1019 ? -64.478 -25.115 18.536 1.00 93.31 1019 TYR A N 1
ATOM 8047 C CA . TYR A 1 1019 ? -63.085 -24.886 18.142 1.00 93.31 1019 TYR A CA 1
ATOM 8048 C C . TYR A 1 1019 ? -63.056 -24.669 16.627 1.00 93.31 1019 TYR A C 1
ATOM 8050 O O . TYR A 1 1019 ? -62.998 -25.629 15.858 1.00 93.31 1019 TYR A O 1
ATOM 8058 N N . ASP A 1 1020 ? -63.289 -23.431 16.198 1.00 90.31 1020 ASP A N 1
ATOM 8059 C CA . ASP A 1 1020 ? -63.474 -23.056 14.791 1.00 90.31 1020 ASP A CA 1
ATOM 8060 C C . ASP A 1 1020 ? -62.289 -22.285 14.198 1.00 90.31 1020 ASP A C 1
ATOM 8062 O O . ASP A 1 1020 ? -62.394 -21.805 13.068 1.00 90.31 1020 ASP A O 1
ATOM 8066 N N . ARG A 1 1021 ? -61.165 -22.230 14.923 1.00 90.75 1021 ARG A N 1
ATOM 8067 C CA . ARG A 1 1021 ? -59.882 -21.708 14.446 1.00 90.75 1021 ARG A CA 1
ATOM 8068 C C . ARG A 1 1021 ? -58.835 -22.818 14.457 1.00 90.75 1021 ARG A C 1
ATOM 8070 O O . ARG A 1 1021 ? -58.782 -23.612 15.390 1.00 90.75 1021 ARG A O 1
ATOM 8077 N N . ASP A 1 1022 ? -58.044 -22.879 13.403 1.00 88.25 1022 ASP A N 1
ATOM 8078 C CA . ASP A 1 1022 ? -56.812 -23.663 13.290 1.00 88.25 1022 ASP A CA 1
ATOM 8079 C C . ASP A 1 1022 ? -55.829 -23.355 14.426 1.00 88.25 1022 ASP A C 1
ATOM 8081 O O . ASP A 1 1022 ? -55.378 -24.292 15.088 1.00 88.25 1022 ASP A O 1
ATOM 8085 N N . ASP A 1 1023 ? -55.619 -22.071 14.739 1.00 91.81 1023 ASP A N 1
ATOM 8086 C CA . ASP A 1 1023 ? -54.728 -21.622 15.823 1.00 91.81 1023 ASP A CA 1
ATOM 8087 C C . ASP A 1 1023 ? -55.080 -22.250 17.188 1.00 91.81 1023 ASP A C 1
ATOM 8089 O O . ASP A 1 1023 ? -54.215 -22.440 18.041 1.00 91.81 1023 ASP A O 1
ATOM 8093 N N . ASP A 1 1024 ? -56.350 -22.634 17.416 1.00 93.19 1024 ASP A N 1
ATOM 8094 C CA . ASP A 1 1024 ? -56.775 -23.268 18.675 1.00 93.19 1024 ASP A CA 1
ATOM 8095 C C . ASP A 1 1024 ? -55.992 -24.577 18.959 1.00 93.19 1024 ASP A C 1
ATOM 8097 O O . ASP A 1 1024 ? -55.968 -25.054 20.098 1.00 93.19 1024 ASP A O 1
ATOM 8101 N N . PHE A 1 1025 ? -55.362 -25.174 17.939 1.00 93.62 1025 PHE A N 1
ATOM 8102 C CA . PHE A 1 1025 ? -54.651 -26.454 18.004 1.00 93.62 1025 PHE A CA 1
ATOM 8103 C C . PHE A 1 1025 ? -53.118 -26.337 18.010 1.00 93.62 1025 PHE A C 1
ATOM 8105 O O . PHE A 1 1025 ? -52.450 -27.375 17.977 1.00 93.62 1025 PHE A O 1
ATOM 8112 N N . GLU A 1 1026 ? -52.564 -25.124 18.064 1.00 95.62 1026 GLU A N 1
ATOM 8113 C CA . GLU A 1 1026 ? -51.117 -24.901 18.156 1.00 95.62 1026 GLU A CA 1
ATOM 8114 C C . GLU A 1 1026 ? -50.530 -25.507 19.441 1.00 95.62 1026 GLU A C 1
ATOM 8116 O O . GLU A 1 1026 ? -51.153 -25.498 20.514 1.00 95.62 1026 GLU A O 1
ATOM 8121 N N . TYR A 1 1027 ? -49.298 -26.019 19.346 1.00 96.06 1027 TYR A N 1
ATOM 8122 C CA . TYR A 1 1027 ? -48.535 -26.492 20.504 1.00 96.06 1027 TYR A CA 1
ATOM 8123 C C . TYR A 1 1027 ? -47.018 -26.384 20.316 1.00 96.06 1027 TYR A C 1
ATOM 8125 O O . TYR A 1 1027 ? -46.506 -26.360 19.198 1.00 96.06 1027 TYR A O 1
ATOM 8133 N N . ILE A 1 1028 ? -46.308 -26.387 21.446 1.00 96.69 1028 ILE A N 1
ATOM 8134 C CA . ILE A 1 1028 ? -44.858 -26.586 21.531 1.00 96.69 1028 ILE A CA 1
ATOM 8135 C C . ILE A 1 1028 ? -44.606 -27.736 22.504 1.00 96.69 1028 ILE A C 1
ATOM 8137 O O . ILE A 1 1028 ? -45.115 -27.726 23.632 1.00 96.69 1028 ILE A O 1
ATOM 8141 N N . GLU A 1 1029 ? -43.813 -28.716 22.083 1.00 95.62 1029 GLU A N 1
ATOM 8142 C CA . GLU A 1 1029 ? -43.392 -29.843 22.910 1.00 95.62 1029 GLU A CA 1
ATOM 8143 C C . GLU A 1 1029 ? -41.962 -29.663 23.424 1.00 95.62 1029 GLU A C 1
ATOM 8145 O O . GLU A 1 1029 ? -41.063 -29.242 22.693 1.00 95.62 1029 GLU A O 1
ATOM 8150 N N . LEU A 1 1030 ? -41.750 -30.014 24.695 1.00 95.94 1030 LEU A N 1
ATOM 8151 C CA . LEU A 1 1030 ? -40.437 -30.077 25.314 1.00 95.94 1030 LEU A CA 1
ATOM 8152 C C . LEU A 1 1030 ? -40.190 -31.433 25.974 1.00 95.94 1030 LEU A C 1
ATOM 8154 O O . LEU A 1 1030 ? -41.105 -32.041 26.530 1.00 95.94 1030 LEU A O 1
ATOM 8158 N N . VAL A 1 1031 ? -38.928 -31.852 26.016 1.00 94.38 1031 VAL A N 1
ATOM 8159 C CA . VAL A 1 1031 ? -38.474 -33.080 26.675 1.00 94.38 1031 VAL A CA 1
ATOM 8160 C C . VAL A 1 1031 ? -37.328 -32.804 27.642 1.00 94.38 1031 VAL A C 1
ATOM 8162 O O . VAL A 1 1031 ? -36.475 -31.947 27.412 1.00 94.38 1031 VAL A O 1
ATOM 8165 N N . ASN A 1 1032 ? -37.276 -33.569 28.729 1.00 94.75 1032 ASN A N 1
ATOM 8166 C CA . ASN A 1 1032 ? -36.090 -33.653 29.575 1.00 94.75 1032 ASN A CA 1
ATOM 8167 C C . ASN A 1 1032 ? -35.084 -34.657 28.980 1.00 94.75 1032 ASN A C 1
ATOM 8169 O O . ASN A 1 1032 ? -35.277 -35.863 29.132 1.00 94.75 1032 ASN A O 1
ATOM 8173 N N . LYS A 1 1033 ? -34.000 -34.188 28.346 1.00 93.38 1033 LYS A N 1
ATOM 8174 C CA . LYS A 1 1033 ? -32.903 -35.056 27.858 1.00 93.38 1033 LYS A CA 1
ATOM 8175 C C . LYS A 1 1033 ? -31.857 -35.399 28.928 1.00 93.38 1033 LYS A C 1
ATOM 8177 O O . LYS A 1 1033 ? -30.937 -36.172 28.670 1.00 93.38 1033 LYS A O 1
ATOM 8182 N N . GLY A 1 1034 ? -31.997 -34.858 30.136 1.00 88.25 1034 GLY A N 1
ATOM 8183 C CA . GLY A 1 1034 ? -31.124 -35.151 31.265 1.00 88.25 1034 GLY A CA 1
ATOM 8184 C C . GLY A 1 1034 ? -31.438 -36.496 31.923 1.00 88.25 1034 GLY A C 1
ATOM 8185 O O . GLY A 1 1034 ? -32.509 -37.077 31.759 1.00 88.25 1034 GLY A O 1
ATOM 8186 N N . ASP A 1 1035 ? -30.508 -36.986 32.742 1.00 91.75 1035 ASP A N 1
ATOM 8187 C CA . ASP A 1 1035 ? -30.648 -38.239 33.496 1.00 91.75 1035 ASP A CA 1
ATOM 8188 C C . ASP A 1 1035 ? -31.315 -38.058 34.878 1.00 91.75 1035 ASP A C 1
ATOM 8190 O O . ASP A 1 1035 ? -31.541 -39.036 35.598 1.00 91.75 1035 ASP A O 1
ATOM 8194 N N . GLN A 1 1036 ? -31.649 -36.818 35.253 1.00 92.38 1036 GLN A N 1
ATOM 8195 C CA . GLN A 1 1036 ? -32.321 -36.457 36.504 1.00 92.38 1036 GLN A CA 1
ATOM 8196 C C . GLN A 1 1036 ? -33.670 -35.767 36.248 1.00 92.38 1036 GLN A C 1
ATOM 8198 O O . GLN A 1 1036 ? -33.838 -35.115 35.219 1.00 92.38 1036 GLN A O 1
ATOM 8203 N N . PRO A 1 1037 ? -34.634 -35.850 37.186 1.00 93.00 1037 PRO A N 1
ATOM 8204 C CA . PRO A 1 1037 ? -35.857 -35.054 37.110 1.00 93.00 1037 PRO A CA 1
ATOM 8205 C C . PRO A 1 1037 ? -35.560 -33.545 37.083 1.00 93.00 1037 PRO A C 1
ATOM 8207 O O . PRO A 1 1037 ? -34.768 -33.063 37.895 1.00 93.00 1037 PRO A O 1
ATOM 8210 N N . ILE A 1 1038 ? -36.229 -32.804 36.196 1.00 94.12 1038 ILE A N 1
ATOM 8211 C CA . ILE A 1 1038 ? -36.143 -31.339 36.097 1.00 94.12 1038 ILE A CA 1
ATOM 8212 C C . ILE A 1 1038 ? -37.321 -30.711 36.846 1.00 94.12 1038 ILE A C 1
ATOM 8214 O O . ILE A 1 1038 ? -38.476 -31.014 36.549 1.00 94.12 1038 ILE A O 1
ATOM 8218 N N . GLU A 1 1039 ? -37.055 -29.803 37.788 1.00 93.06 1039 GLU A N 1
ATOM 8219 C CA . GLU A 1 1039 ? -38.088 -28.901 38.315 1.00 93.06 1039 GLU A CA 1
ATOM 8220 C C . GLU A 1 1039 ? -38.313 -27.756 37.324 1.00 93.06 1039 GLU A C 1
ATOM 8222 O O . GLU A 1 1039 ? -37.425 -26.930 37.127 1.00 93.06 1039 GLU A O 1
ATOM 8227 N N . LEU A 1 1040 ? -39.498 -27.694 36.711 1.00 92.69 1040 LEU A N 1
ATOM 8228 C CA . LEU A 1 1040 ? -39.783 -26.744 35.626 1.00 92.69 1040 LEU A CA 1
ATOM 8229 C C . LEU A 1 1040 ? -39.996 -25.303 36.121 1.00 92.69 1040 LEU A C 1
ATOM 8231 O O . LEU A 1 1040 ? -39.928 -24.362 35.336 1.00 92.69 1040 LEU A O 1
ATOM 8235 N N . ALA A 1 1041 ? -40.255 -25.115 37.419 1.00 90.38 1041 ALA A N 1
ATOM 8236 C CA . ALA A 1 1041 ? -40.517 -23.798 37.989 1.00 90.38 1041 ALA A CA 1
ATOM 8237 C C . ALA A 1 1041 ? -39.356 -22.826 37.714 1.00 90.38 1041 ALA A C 1
ATOM 8239 O O . ALA A 1 1041 ? -38.204 -23.104 38.058 1.00 90.38 1041 ALA A O 1
ATOM 8240 N N . GLY A 1 1042 ? -39.695 -21.672 37.138 1.00 86.44 1042 GLY A N 1
ATOM 8241 C CA . GLY A 1 1042 ? -38.769 -20.618 36.742 1.00 86.44 1042 GLY A CA 1
ATOM 8242 C C . GLY A 1 1042 ? -38.336 -20.642 35.271 1.00 86.44 1042 GLY A C 1
ATOM 8243 O O . GLY A 1 1042 ? -37.885 -19.607 34.793 1.00 86.44 1042 GLY A O 1
ATOM 8244 N N . ALA A 1 1043 ? -38.520 -21.741 34.530 1.00 93.62 1043 ALA A N 1
ATOM 8245 C CA . ALA A 1 1043 ? -38.371 -21.708 33.073 1.00 93.62 1043 ALA A CA 1
ATOM 8246 C C . ALA A 1 1043 ? -39.500 -20.881 32.438 1.00 93.62 1043 ALA A C 1
ATOM 8248 O O . ALA A 1 1043 ? -40.656 -20.977 32.865 1.00 93.62 1043 ALA A O 1
ATOM 8249 N N . ARG A 1 1044 ? -39.192 -20.078 31.416 1.00 95.12 1044 ARG A N 1
ATOM 8250 C CA . ARG A 1 1044 ? -40.193 -19.238 30.743 1.00 95.12 1044 ARG A CA 1
ATOM 8251 C C . ARG A 1 1044 ? -39.875 -18.989 29.275 1.00 95.12 1044 ARG A C 1
ATOM 8253 O O . ARG A 1 1044 ? -38.726 -18.726 28.929 1.00 95.12 1044 ARG A O 1
ATOM 8260 N N . PHE A 1 1045 ? -40.905 -19.013 28.437 1.00 96.75 1045 PHE A N 1
ATOM 8261 C CA . PHE A 1 1045 ? -40.827 -18.463 27.086 1.00 96.75 1045 PHE A CA 1
ATOM 8262 C C . PHE A 1 1045 ? -41.038 -16.948 27.137 1.00 96.75 1045 PHE A C 1
ATOM 8264 O O . PHE A 1 1045 ? -41.959 -16.480 27.818 1.00 96.75 1045 PHE A O 1
ATOM 8271 N N . THR A 1 1046 ? -40.172 -16.189 26.461 1.00 93.88 1046 THR A N 1
ATOM 8272 C CA . THR A 1 1046 ? -40.220 -14.714 26.442 1.00 93.88 1046 THR A CA 1
ATOM 8273 C C . THR A 1 1046 ? -40.354 -14.087 25.063 1.00 93.88 1046 THR A C 1
ATOM 8275 O O . THR A 1 1046 ? -40.732 -12.923 24.993 1.00 93.88 1046 THR A O 1
ATOM 8278 N N . GLU A 1 1047 ? -40.057 -14.829 23.999 1.00 94.75 1047 GLU A N 1
ATOM 8279 C CA . GLU A 1 1047 ? -40.242 -14.407 22.605 1.00 94.75 1047 GLU A CA 1
ATOM 8280 C C . GLU A 1 1047 ? -41.047 -15.488 21.864 1.00 94.75 1047 GLU A C 1
ATOM 8282 O O . GLU A 1 1047 ? -40.944 -16.672 22.208 1.00 94.75 1047 GLU A O 1
ATOM 8287 N N . GLY A 1 1048 ? -41.865 -15.066 20.897 1.00 92.31 1048 GLY A N 1
ATOM 8288 C CA . GLY A 1 1048 ? -42.904 -15.860 20.233 1.00 92.31 1048 GLY A CA 1
ATOM 8289 C C . GLY A 1 1048 ? -44.156 -16.000 21.096 1.00 92.31 1048 GLY A C 1
ATOM 8290 O O . GLY A 1 1048 ? -45.075 -15.182 21.027 1.00 92.31 1048 GLY A O 1
ATOM 8291 N N . ILE A 1 1049 ? -44.151 -16.966 22.017 1.00 94.75 1049 ILE A N 1
ATOM 8292 C CA . ILE A 1 1049 ? -45.210 -17.127 23.026 1.00 94.75 1049 ILE A CA 1
ATOM 8293 C C . ILE A 1 1049 ? -44.771 -16.614 24.403 1.00 94.75 1049 ILE A C 1
ATOM 8295 O O . ILE A 1 1049 ? -43.587 -16.554 24.731 1.00 94.75 1049 ILE A O 1
ATOM 8299 N N . THR A 1 1050 ? -45.735 -16.293 25.270 1.00 95.25 1050 THR A N 1
ATOM 8300 C CA . THR A 1 1050 ? -45.478 -16.019 26.692 1.00 95.25 1050 THR A CA 1
ATOM 8301 C C . THR A 1 1050 ? -46.067 -17.126 27.561 1.00 95.25 1050 THR A C 1
ATOM 8303 O O . THR A 1 1050 ? -47.291 -17.245 27.683 1.00 95.25 1050 THR A O 1
ATOM 8306 N N . PHE A 1 1051 ? -45.196 -17.903 28.212 1.00 95.81 1051 PHE A N 1
ATOM 8307 C CA . PHE A 1 1051 ? -45.576 -18.938 29.179 1.00 95.81 1051 PHE A CA 1
ATOM 8308 C C . PHE A 1 1051 ? -44.539 -19.064 30.303 1.00 95.81 1051 PHE A C 1
ATOM 8310 O O . PHE A 1 1051 ? -43.345 -19.167 30.029 1.00 95.81 1051 PHE A O 1
ATOM 8317 N N . ASP A 1 1052 ? -44.995 -19.086 31.559 1.00 94.81 1052 ASP A N 1
ATOM 8318 C CA . ASP A 1 1052 ? -44.155 -19.277 32.749 1.00 94.81 1052 ASP A CA 1
ATOM 8319 C C . ASP A 1 1052 ? -44.462 -20.636 33.391 1.00 94.81 1052 ASP A C 1
ATOM 8321 O O . ASP A 1 1052 ? -45.553 -20.870 33.925 1.00 94.81 1052 ASP A O 1
ATOM 8325 N N . PHE A 1 1053 ? -43.479 -21.539 33.383 1.00 95.00 1053 PHE A N 1
ATOM 8326 C CA . PHE A 1 1053 ? -43.626 -22.876 33.955 1.00 95.00 1053 PHE A CA 1
ATOM 8327 C C . PHE A 1 1053 ? -43.779 -22.865 35.484 1.00 95.00 1053 PHE A C 1
ATOM 8329 O O . PHE A 1 1053 ? -44.159 -23.878 36.072 1.00 95.00 1053 PHE A O 1
ATOM 8336 N N . SER A 1 1054 ? -43.562 -21.731 36.154 1.00 91.19 1054 SER A N 1
ATOM 8337 C CA . SER A 1 1054 ? -43.893 -21.549 37.575 1.00 91.19 1054 SER A CA 1
ATOM 8338 C C . SER A 1 1054 ? -45.396 -21.646 37.849 1.00 91.19 1054 SER A C 1
ATOM 8340 O O . SER A 1 1054 ? -45.798 -21.967 38.969 1.00 91.19 1054 SER A O 1
ATOM 8342 N N . GLU A 1 1055 ? -46.226 -21.393 36.834 1.00 87.38 1055 GLU A N 1
ATOM 8343 C CA . GLU A 1 1055 ? -47.685 -21.530 36.889 1.00 87.38 1055 GLU A CA 1
ATOM 8344 C C . GLU A 1 1055 ? -48.181 -22.848 36.264 1.00 87.38 1055 GLU A C 1
ATOM 8346 O O . GLU A 1 1055 ? -49.384 -23.123 36.256 1.00 87.38 1055 GLU A O 1
ATOM 8351 N N . SER A 1 1056 ? -47.257 -23.686 35.777 1.00 90.56 1056 SER A N 1
ATOM 8352 C CA . SER A 1 1056 ? -47.554 -24.965 35.133 1.00 90.56 1056 SER A CA 1
ATOM 8353 C C . SER A 1 1056 ? -48.291 -25.925 36.068 1.00 90.56 1056 SER A C 1
ATOM 8355 O O . SER A 1 1056 ? -47.994 -26.057 37.259 1.00 90.56 1056 SER A O 1
ATOM 8357 N N . SER A 1 1057 ? -49.225 -26.684 35.498 1.00 88.50 1057 SER A N 1
ATOM 8358 C CA . SER A 1 1057 ? -49.857 -27.821 36.173 1.00 88.50 1057 SER A CA 1
ATOM 8359 C C . SER A 1 1057 ? -48.917 -29.026 36.343 1.00 88.50 1057 SER A C 1
ATOM 8361 O O . SER A 1 1057 ? -49.215 -29.940 37.118 1.00 88.50 1057 SER A O 1
ATOM 8363 N N . VAL A 1 1058 ? -47.765 -28.998 35.668 1.00 92.25 1058 VAL A N 1
ATOM 8364 C CA . VAL A 1 1058 ? -46.675 -29.976 35.725 1.00 92.25 1058 VAL A CA 1
ATOM 8365 C C . VAL A 1 1058 ? -45.468 -29.309 36.383 1.00 92.25 1058 VAL A C 1
ATOM 8367 O O . VAL A 1 1058 ? -44.845 -28.430 35.795 1.00 92.25 1058 VAL A O 1
ATOM 8370 N N . SER A 1 1059 ? -45.134 -29.711 37.611 1.00 90.06 1059 SER A N 1
ATOM 8371 C CA . SER A 1 1059 ? -44.046 -29.088 38.384 1.00 90.06 1059 SER A CA 1
ATOM 8372 C C . SER A 1 1059 ? -42.681 -29.754 38.196 1.00 90.06 1059 SER A C 1
ATOM 8374 O O . SER A 1 1059 ? -41.655 -29.131 38.457 1.00 90.06 1059 SER A O 1
ATOM 8376 N N . VAL A 1 1060 ? -42.661 -31.031 37.800 1.00 93.44 1060 VAL A N 1
ATOM 8377 C CA . VAL A 1 1060 ? -41.442 -31.833 37.627 1.00 93.44 1060 VAL A CA 1
ATOM 8378 C C . VAL A 1 1060 ? -41.585 -32.687 36.374 1.00 93.44 1060 VAL A C 1
ATOM 8380 O O . VAL A 1 1060 ? -42.619 -33.335 36.225 1.00 93.44 1060 VAL A O 1
ATOM 8383 N N . LEU A 1 1061 ? -40.549 -32.716 35.537 1.00 95.75 1061 LEU A N 1
ATOM 8384 C CA . LEU A 1 1061 ? -40.459 -33.531 34.325 1.00 95.75 1061 LEU A CA 1
ATOM 8385 C C . LEU A 1 1061 ? -39.410 -34.635 34.516 1.00 95.75 1061 LEU A C 1
ATOM 8387 O O . LEU A 1 1061 ? -38.244 -34.343 34.798 1.00 95.75 1061 LEU A O 1
ATOM 8391 N N . GLN A 1 1062 ? -39.805 -35.906 34.431 1.00 95.81 1062 GLN A N 1
ATOM 8392 C CA . GLN A 1 1062 ? -38.880 -37.040 34.566 1.00 95.81 1062 GLN A CA 1
ATOM 8393 C C . GLN A 1 1062 ? -37.941 -37.154 33.348 1.00 95.81 1062 GLN A C 1
ATOM 8395 O O . GLN A 1 1062 ? -38.262 -36.614 32.293 1.00 95.81 1062 GLN A O 1
ATOM 8400 N N . PRO A 1 1063 ? -36.789 -37.847 33.460 1.00 94.38 1063 PRO A N 1
ATOM 8401 C CA . PRO A 1 1063 ? -35.934 -38.150 32.308 1.00 94.38 1063 PRO A CA 1
ATOM 8402 C C . PRO A 1 1063 ? -36.719 -38.764 31.140 1.00 94.38 1063 PRO A C 1
ATOM 8404 O O . PRO A 1 1063 ? -37.461 -39.727 31.347 1.00 94.38 1063 PRO A O 1
ATOM 8407 N N . ASN A 1 1064 ? -36.534 -38.221 29.935 1.00 89.75 1064 ASN A N 1
ATOM 8408 C CA . ASN A 1 1064 ? -37.242 -38.553 28.689 1.00 89.75 1064 ASN A CA 1
ATOM 8409 C C . ASN A 1 1064 ? -38.775 -38.397 28.732 1.00 89.75 1064 ASN A C 1
ATOM 8411 O O . ASN A 1 1064 ? -39.471 -38.907 27.860 1.00 89.75 1064 ASN A O 1
ATOM 8415 N N . GLU A 1 1065 ? -39.330 -37.725 29.742 1.00 94.62 1065 GLU A N 1
ATOM 8416 C CA . GLU A 1 1065 ? -40.750 -37.378 29.761 1.00 94.62 1065 GLU A CA 1
ATOM 8417 C C . GLU A 1 1065 ? -40.980 -36.108 28.931 1.00 94.62 1065 GLU A C 1
ATOM 8419 O O . GLU A 1 1065 ? -40.210 -35.149 29.033 1.00 94.62 1065 GLU A O 1
ATOM 8424 N N . HIS A 1 1066 ? -42.037 -36.116 28.118 1.00 93.44 1066 HIS A N 1
ATOM 8425 C CA . HIS A 1 1066 ? -42.436 -35.000 27.262 1.00 93.44 1066 HIS A CA 1
ATOM 8426 C C . HIS A 1 1066 ? -43.536 -34.176 27.931 1.00 93.44 1066 HIS A C 1
ATOM 8428 O O . HIS A 1 1066 ? -44.394 -34.708 28.644 1.00 93.44 1066 HIS A O 1
ATOM 8434 N N . VAL A 1 1067 ? -43.526 -32.871 27.686 1.00 95.62 1067 VAL A N 1
ATOM 8435 C CA . VAL A 1 1067 ? -44.540 -31.936 28.161 1.00 95.62 1067 VAL A CA 1
ATOM 8436 C C . VAL A 1 1067 ? -44.893 -30.935 27.073 1.00 95.62 1067 VAL A C 1
ATOM 8438 O O . VAL A 1 1067 ? -44.022 -30.434 26.371 1.00 95.62 1067 VAL A O 1
ATOM 8441 N N . LEU A 1 1068 ? -46.180 -30.619 26.962 1.00 96.44 1068 LEU A N 1
ATOM 8442 C CA . LEU A 1 1068 ? -46.698 -29.683 25.971 1.00 96.44 1068 LEU A CA 1
ATOM 8443 C C . LEU A 1 1068 ? -47.141 -28.375 26.615 1.00 96.44 1068 LEU A C 1
ATOM 8445 O O . LEU A 1 1068 ? -47.784 -28.376 27.668 1.00 96.44 1068 LEU A O 1
ATOM 8449 N N . VAL A 1 1069 ? -46.872 -27.266 25.944 1.00 96.69 1069 VAL A N 1
ATOM 8450 C CA . VAL A 1 1069 ? -47.601 -26.007 26.130 1.00 96.69 1069 VAL A CA 1
ATOM 8451 C C . VAL A 1 1069 ? -48.486 -25.832 24.896 1.00 96.69 1069 VAL A C 1
ATOM 8453 O O . VAL A 1 1069 ? -48.092 -26.265 23.817 1.00 96.69 1069 VAL A O 1
ATOM 8456 N N . VAL A 1 1070 ? -49.697 -25.297 25.054 1.00 96.94 1070 VAL A N 1
ATOM 8457 C CA . VAL A 1 1070 ? -50.706 -25.234 23.973 1.00 96.94 1070 VAL A CA 1
ATOM 8458 C C . VAL A 1 1070 ? -51.437 -23.885 23.963 1.00 96.94 1070 VAL A C 1
ATOM 8460 O O . VAL A 1 1070 ? -51.477 -23.221 25.000 1.00 96.94 1070 VAL A O 1
ATOM 8463 N N . GLU A 1 1071 ? -52.075 -23.504 22.854 1.00 96.06 1071 GLU A N 1
ATOM 8464 C CA . GLU A 1 1071 ? -52.936 -22.302 22.784 1.00 96.06 1071 GLU A CA 1
ATOM 8465 C C . GLU A 1 1071 ? -54.249 -22.521 23.570 1.00 96.06 1071 GLU A C 1
ATOM 8467 O O . GLU A 1 1071 ? -54.538 -21.820 24.549 1.00 96.06 1071 GLU A O 1
ATOM 8472 N N . ASP A 1 1072 ? -55.023 -23.562 23.222 1.00 95.62 1072 ASP A N 1
ATOM 8473 C CA . ASP A 1 1072 ? -56.264 -23.946 23.913 1.00 95.62 1072 ASP A CA 1
ATOM 8474 C C . ASP A 1 1072 ? -56.240 -25.418 24.369 1.00 95.62 1072 ASP A C 1
ATOM 8476 O O . ASP A 1 1072 ? -56.261 -26.364 23.581 1.00 95.62 1072 ASP A O 1
ATOM 8480 N N . ILE A 1 1073 ? -56.253 -25.644 25.692 1.00 95.12 1073 ILE A N 1
ATOM 8481 C CA . ILE A 1 1073 ? -56.226 -27.000 26.274 1.00 95.12 1073 ILE A CA 1
ATOM 8482 C C . ILE A 1 1073 ? -57.448 -27.824 25.856 1.00 95.12 1073 ILE A C 1
ATOM 8484 O O . ILE A 1 1073 ? -57.367 -29.052 25.765 1.00 95.12 1073 ILE A O 1
ATOM 8488 N N . GLY A 1 1074 ? -58.605 -27.183 25.697 1.00 94.50 1074 GLY A N 1
ATOM 8489 C CA . GLY A 1 1074 ? -59.842 -27.843 25.308 1.00 94.50 1074 GLY A CA 1
ATOM 8490 C C . GLY A 1 1074 ? -59.776 -28.348 23.871 1.00 94.50 1074 GLY A C 1
ATOM 8491 O O . GLY A 1 1074 ? -60.061 -29.525 23.646 1.00 94.50 1074 GLY A O 1
ATOM 8492 N N . ALA A 1 1075 ? -59.364 -27.484 22.944 1.00 94.25 1075 ALA A N 1
ATOM 8493 C CA . ALA A 1 1075 ? -59.196 -27.801 21.530 1.00 94.25 1075 ALA A CA 1
ATOM 8494 C C . ALA A 1 1075 ? -58.111 -28.863 21.324 1.00 94.25 1075 ALA A C 1
ATOM 8496 O O . ALA A 1 1075 ? -58.396 -29.930 20.775 1.00 94.25 1075 ALA A O 1
ATOM 8497 N N . PHE A 1 1076 ? -56.915 -28.657 21.888 1.00 94.56 1076 PHE A N 1
ATOM 8498 C CA . PHE A 1 1076 ? -55.813 -29.617 21.798 1.00 94.56 1076 PHE A CA 1
ATOM 8499 C C . PHE A 1 1076 ? -56.233 -31.012 22.284 1.00 94.56 1076 PHE A C 1
ATOM 8501 O O . PHE A 1 1076 ? -56.055 -32.011 21.589 1.00 94.56 1076 PHE A O 1
ATOM 8508 N N . ARG A 1 1077 ? -56.889 -31.103 23.451 1.00 94.06 1077 ARG A N 1
ATOM 8509 C CA . ARG A 1 1077 ? -57.375 -32.392 23.979 1.00 94.06 1077 ARG A CA 1
ATOM 8510 C C . ARG A 1 1077 ? -58.536 -32.979 23.184 1.00 94.06 1077 ARG A C 1
ATOM 8512 O O . ARG A 1 1077 ? -58.772 -34.184 23.289 1.00 94.06 1077 ARG A O 1
ATOM 8519 N N . TYR A 1 1078 ? -59.288 -32.164 22.445 1.00 92.56 1078 TYR A N 1
ATOM 8520 C CA . TYR A 1 1078 ? -60.322 -32.656 21.540 1.00 92.56 1078 TYR A CA 1
ATOM 8521 C C . TYR A 1 1078 ? -59.692 -33.374 20.341 1.00 92.56 1078 TYR A C 1
ATOM 8523 O O . TYR A 1 1078 ? -60.166 -34.453 19.985 1.00 92.56 1078 TYR A O 1
ATOM 8531 N N . ARG A 1 1079 ? -58.609 -32.815 19.782 1.00 90.31 1079 ARG A N 1
ATOM 8532 C CA . ARG A 1 1079 ? -57.884 -33.369 18.628 1.00 90.31 1079 ARG A CA 1
ATOM 8533 C C . ARG A 1 1079 ? -56.986 -34.549 19.002 1.00 90.31 1079 ARG A C 1
ATOM 8535 O O . ARG A 1 1079 ? -57.120 -35.627 18.433 1.00 90.31 1079 ARG A O 1
ATOM 8542 N N . PHE A 1 1080 ? -56.141 -34.379 20.015 1.00 87.56 1080 PHE A N 1
ATOM 8543 C CA . PHE A 1 1080 ? -55.081 -35.332 20.377 1.00 87.56 1080 PHE A CA 1
ATOM 8544 C C . PHE A 1 1080 ? -55.416 -36.227 21.580 1.00 87.56 1080 PHE A C 1
ATOM 8546 O O . PHE A 1 1080 ? -54.664 -37.132 21.941 1.00 87.56 1080 PHE A O 1
ATOM 8553 N N . GLY A 1 1081 ? -56.573 -36.016 22.211 1.00 86.81 1081 GLY A N 1
ATOM 8554 C CA . GLY A 1 1081 ? -56.999 -36.763 23.392 1.00 86.81 1081 GLY A CA 1
ATOM 8555 C C . GLY A 1 1081 ? -56.445 -36.209 24.710 1.00 86.81 1081 GLY A C 1
ATOM 8556 O O . GLY A 1 1081 ? -55.656 -35.272 24.771 1.00 86.81 1081 GLY A O 1
ATOM 8557 N N . SER A 1 1082 ? -56.905 -36.776 25.830 1.00 86.62 1082 SER A N 1
ATOM 8558 C CA . SER A 1 1082 ? -56.650 -36.227 27.172 1.00 86.62 1082 SER A CA 1
ATOM 8559 C C . SER A 1 1082 ? -55.510 -36.899 27.947 1.00 86.62 1082 SER A C 1
ATOM 8561 O O . SER A 1 1082 ? -55.370 -36.635 29.140 1.00 86.62 1082 SER A O 1
ATOM 8563 N N . SER A 1 1083 ? -54.774 -37.832 27.336 1.00 86.56 1083 SER A N 1
ATOM 8564 C CA . SER A 1 1083 ? -53.705 -38.602 27.996 1.00 86.56 1083 SER A CA 1
ATOM 8565 C C . SER A 1 1083 ? -52.340 -37.916 27.978 1.00 86.56 1083 SER A C 1
ATOM 8567 O O . SER A 1 1083 ? -51.486 -38.304 28.770 1.00 86.56 1083 SER A O 1
ATOM 8569 N N . LEU A 1 1084 ? -52.145 -36.923 27.108 1.00 91.50 1084 LEU A N 1
ATOM 8570 C CA . LEU A 1 1084 ? -50.888 -36.193 26.964 1.00 91.50 1084 LEU A CA 1
ATOM 8571 C C . LEU A 1 1084 ? -50.672 -35.188 28.102 1.00 91.50 1084 LEU A C 1
ATOM 8573 O O . LEU A 1 1084 ? -51.621 -34.594 28.633 1.00 91.50 1084 LEU A O 1
ATOM 8577 N N . LEU A 1 1085 ? -49.407 -35.014 28.481 1.00 93.81 1085 LEU A N 1
ATOM 8578 C CA . LEU A 1 1085 ? -48.999 -34.170 29.594 1.00 93.81 1085 LEU A CA 1
ATOM 8579 C C . LEU A 1 1085 ? -48.925 -32.704 29.140 1.00 93.81 1085 LEU A C 1
ATOM 8581 O O . LEU A 1 1085 ? -47.954 -32.280 28.529 1.00 93.81 1085 LEU A O 1
ATOM 8585 N N . VAL A 1 1086 ? -49.963 -31.924 29.445 1.00 95.88 1086 VAL A N 1
ATOM 8586 C CA . VAL A 1 1086 ? -50.031 -30.497 29.084 1.00 95.88 1086 VAL A CA 1
ATOM 8587 C C . VAL A 1 1086 ? -49.700 -29.636 30.303 1.00 95.88 1086 VAL A C 1
ATOM 8589 O O . VAL A 1 1086 ? -50.440 -29.671 31.289 1.00 95.88 1086 VAL A O 1
ATOM 8592 N N . ALA A 1 1087 ? -48.614 -28.864 30.234 1.00 95.44 1087 ALA A N 1
ATOM 8593 C CA . ALA A 1 1087 ? -48.167 -27.927 31.263 1.00 95.44 1087 ALA A CA 1
ATOM 8594 C C . ALA A 1 1087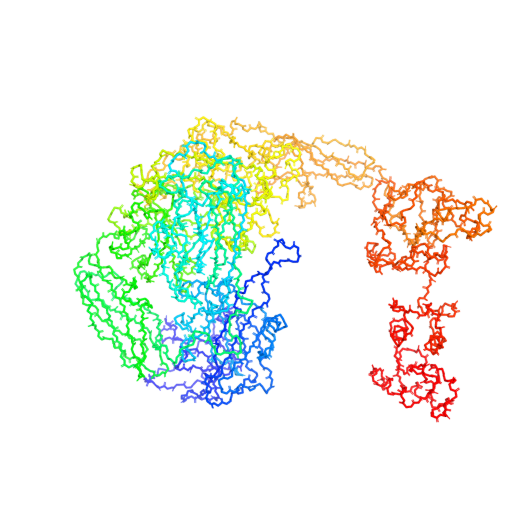 ? -49.205 -26.829 31.517 1.00 95.44 1087 ALA A C 1
ATOM 8596 O O . ALA A 1 1087 ? -49.595 -26.594 32.667 1.00 95.44 1087 ALA A O 1
ATOM 8597 N N . GLY A 1 1088 ? -49.706 -26.198 30.457 1.00 95.38 1088 GLY A N 1
ATOM 8598 C CA . GLY A 1 1088 ? -50.671 -25.109 30.553 1.00 95.38 1088 GLY A CA 1
ATOM 8599 C C . GLY A 1 1088 ? -50.992 -24.480 29.201 1.00 95.38 1088 GLY A C 1
ATOM 8600 O O . GLY A 1 1088 ? -50.590 -25.004 28.164 1.00 95.38 1088 GLY A O 1
ATOM 8601 N N . GLN A 1 1089 ? -51.735 -23.371 29.250 1.00 96.38 1089 GLN A N 1
ATOM 8602 C CA . GLN A 1 1089 ? -51.981 -22.515 28.089 1.00 96.38 1089 GLN A CA 1
ATOM 8603 C C . GLN A 1 1089 ? -51.009 -21.345 28.093 1.00 96.38 1089 GLN A C 1
ATOM 8605 O O . GLN A 1 1089 ? -50.819 -20.730 29.148 1.00 96.38 1089 GLN A O 1
ATOM 8610 N N . TRP A 1 1090 ? -50.424 -21.032 26.941 1.00 95.38 1090 TRP A N 1
ATOM 8611 C CA . TRP A 1 1090 ? -49.661 -19.800 26.782 1.00 95.38 1090 TRP A CA 1
ATOM 8612 C C . TRP A 1 1090 ? -50.582 -18.597 26.540 1.00 95.38 1090 TRP A C 1
ATOM 8614 O O . TRP A 1 1090 ? -51.807 -18.704 26.484 1.00 95.38 1090 TRP A O 1
ATOM 8624 N N . SER A 1 1091 ? -49.976 -17.418 26.443 1.00 91.00 1091 SER A N 1
ATOM 8625 C CA . SER A 1 1091 ? -50.616 -16.210 25.921 1.00 91.00 1091 SER A CA 1
ATOM 8626 C C . SER A 1 1091 ? -49.761 -15.628 24.797 1.00 91.00 1091 SER A C 1
ATOM 8628 O O . SER A 1 1091 ? -48.538 -15.757 24.842 1.00 91.00 1091 SER A O 1
ATOM 8630 N N . GLY A 1 1092 ? -50.397 -14.997 23.809 1.00 86.00 1092 GLY A N 1
ATOM 8631 C CA . GLY A 1 1092 ? -49.757 -14.665 22.533 1.00 86.00 1092 GLY A CA 1
ATOM 8632 C C . GLY A 1 1092 ? -50.348 -15.537 21.430 1.00 86.00 1092 GLY A C 1
ATOM 8633 O O . GLY A 1 1092 ? -51.557 -15.743 21.439 1.00 86.00 1092 GLY A O 1
ATOM 8634 N N . GLY A 1 1093 ? -49.504 -16.001 20.518 1.00 88.94 1093 GLY A N 1
ATOM 8635 C CA . GLY A 1 1093 ? -49.812 -16.956 19.452 1.00 88.94 1093 GLY A CA 1
ATOM 8636 C C . GLY A 1 1093 ? -48.555 -17.161 18.614 1.00 88.94 1093 GLY A C 1
ATOM 8637 O O . GLY A 1 1093 ? -47.675 -16.295 18.668 1.00 88.94 1093 GLY A O 1
ATOM 8638 N N . LEU A 1 1094 ? -48.455 -18.277 17.896 1.00 93.44 1094 LEU A N 1
ATOM 8639 C CA . LEU A 1 1094 ? -47.329 -18.490 16.996 1.00 93.44 1094 LEU A CA 1
ATOM 8640 C C . LEU A 1 1094 ? -47.532 -17.748 15.666 1.00 93.44 1094 LEU A C 1
ATOM 8642 O O . LEU A 1 1094 ? -48.649 -17.537 15.193 1.00 93.44 1094 LEU A O 1
ATOM 8646 N N . SER A 1 1095 ? -46.441 -17.296 15.053 1.00 92.00 1095 SER A N 1
ATOM 8647 C CA . SER A 1 1095 ? -46.471 -16.725 13.706 1.00 92.00 1095 SER A CA 1
ATOM 8648 C C . SER A 1 1095 ? -46.494 -17.838 12.662 1.00 92.00 1095 SER A C 1
ATOM 8650 O O . SER A 1 1095 ? -45.537 -18.607 12.549 1.00 92.00 1095 SER A O 1
ATOM 8652 N N . GLY A 1 1096 ? -47.531 -17.836 11.820 1.00 85.75 1096 GLY A N 1
ATOM 8653 C CA . GLY A 1 1096 ? -47.610 -18.668 10.616 1.00 85.75 1096 GLY A CA 1
ATOM 8654 C C . GLY A 1 1096 ? -46.489 -18.422 9.595 1.00 85.75 1096 GLY A C 1
ATOM 8655 O O . GLY A 1 1096 ? -46.247 -19.284 8.773 1.00 85.75 1096 GLY A O 1
ATOM 8656 N N . ASN A 1 1097 ? -45.785 -17.278 9.650 1.00 88.25 1097 ASN A N 1
ATOM 8657 C CA . ASN A 1 1097 ? -44.705 -16.943 8.698 1.00 88.25 1097 ASN A CA 1
ATOM 8658 C C . ASN A 1 1097 ? -43.296 -17.011 9.329 1.00 88.25 1097 ASN A C 1
ATOM 8660 O O . ASN A 1 1097 ? -42.392 -16.268 8.940 1.00 88.25 1097 ASN A O 1
ATOM 8664 N N . GLY A 1 1098 ? -43.134 -17.790 10.401 1.00 90.00 1098 GLY A N 1
ATOM 8665 C CA . GLY A 1 1098 ? -41.893 -17.831 11.176 1.00 90.00 1098 GLY A CA 1
ATOM 8666 C C . GLY A 1 1098 ? -41.744 -16.718 12.217 1.00 90.00 1098 GLY A C 1
ATOM 8667 O O . GLY A 1 1098 ? -42.296 -15.621 12.077 1.00 90.00 1098 GLY A O 1
ATOM 8668 N N . GLU A 1 1099 ? -40.978 -16.997 13.277 1.00 94.56 1099 GLU A N 1
ATOM 8669 C CA . GLU A 1 1099 ? -40.566 -16.035 14.309 1.00 94.56 1099 GLU A CA 1
ATOM 8670 C C . GLU A 1 1099 ? -39.445 -16.576 15.219 1.00 94.56 1099 GLU A C 1
ATOM 8672 O O . GLU A 1 1099 ? -39.029 -17.732 15.124 1.00 94.56 1099 GLU A O 1
ATOM 8677 N N . LEU A 1 1100 ? -38.941 -15.714 16.108 1.00 95.62 1100 LEU A N 1
ATOM 8678 C CA . LEU A 1 1100 ? -37.948 -16.051 17.126 1.00 95.62 1100 LEU A CA 1
ATOM 8679 C C . LEU A 1 1100 ? -38.619 -16.655 18.370 1.00 95.62 1100 LEU A C 1
ATOM 8681 O O . LEU A 1 1100 ? -39.430 -15.993 19.014 1.00 95.62 1100 LEU A O 1
ATOM 8685 N N . LEU A 1 1101 ? -38.175 -17.844 18.780 1.00 95.88 1101 LEU A N 1
ATOM 8686 C CA . LEU A 1 1101 ? -38.514 -18.453 20.064 1.00 95.88 1101 LEU A CA 1
ATOM 8687 C C . LEU A 1 1101 ? -37.330 -18.369 21.030 1.00 95.88 1101 LEU A C 1
ATOM 8689 O O . LEU A 1 1101 ? -36.203 -18.760 20.709 1.00 95.88 1101 LEU A O 1
ATOM 8693 N N . VAL A 1 1102 ? -37.597 -17.877 22.243 1.00 96.75 1102 VAL A N 1
ATOM 8694 C CA . VAL A 1 1102 ? -36.609 -17.818 23.330 1.00 96.75 1102 VAL A CA 1
ATOM 8695 C C . VAL A 1 1102 ? -37.187 -18.438 24.597 1.00 96.75 1102 VAL A C 1
ATOM 8697 O O . VAL A 1 1102 ? -38.171 -17.937 25.147 1.00 96.75 1102 VAL A O 1
ATOM 8700 N N . LEU A 1 1103 ? -36.538 -19.502 25.074 1.00 96.06 1103 LEU A N 1
ATOM 8701 C CA . LEU A 1 1103 ? -36.779 -20.142 26.366 1.00 96.06 1103 LEU A CA 1
ATOM 8702 C C . LEU A 1 1103 ? -35.625 -19.794 27.302 1.00 96.06 1103 LEU A C 1
ATOM 8704 O O . LEU A 1 1103 ? -34.471 -20.089 26.991 1.00 96.06 1103 LEU A O 1
ATOM 8708 N N . ILE A 1 1104 ? -35.932 -19.214 28.457 1.00 93.25 1104 ILE A N 1
ATOM 8709 C CA . ILE A 1 1104 ? -34.937 -18.844 29.466 1.00 93.25 1104 ILE A CA 1
ATOM 8710 C C . ILE A 1 1104 ? -35.195 -19.528 30.805 1.00 93.25 1104 ILE A C 1
ATOM 8712 O O . ILE A 1 1104 ? -36.321 -19.922 31.117 1.00 93.25 1104 ILE A O 1
ATOM 8716 N N . ASP A 1 1105 ? -34.139 -19.675 31.598 1.00 88.31 1105 ASP A N 1
ATOM 8717 C CA . ASP A 1 1105 ? -34.197 -20.192 32.960 1.00 88.31 1105 ASP A CA 1
ATOM 8718 C C . ASP A 1 1105 ? -34.744 -19.145 33.959 1.00 88.31 1105 ASP A C 1
ATOM 8720 O O . ASP A 1 1105 ? -35.079 -18.005 33.616 1.00 88.31 1105 ASP A O 1
ATOM 8724 N N . LEU A 1 1106 ? -34.798 -19.527 35.240 1.00 84.06 1106 LEU A N 1
ATOM 8725 C CA . LEU A 1 1106 ? -35.300 -18.675 36.328 1.00 84.06 1106 LEU A CA 1
ATOM 8726 C C . LEU A 1 1106 ? -34.480 -17.394 36.554 1.00 84.06 1106 LEU A C 1
ATOM 8728 O O . LEU A 1 1106 ? -34.986 -16.431 37.135 1.00 84.06 1106 LEU A O 1
ATOM 8732 N N . ASN A 1 1107 ? -33.231 -17.386 36.093 1.00 75.50 1107 ASN A N 1
ATOM 8733 C CA . ASN A 1 1107 ? -32.271 -16.298 36.222 1.00 75.50 1107 ASN A CA 1
ATOM 8734 C C . ASN A 1 1107 ? -32.204 -15.438 34.948 1.00 75.50 1107 ASN A C 1
ATOM 8736 O O . ASN A 1 1107 ? -31.609 -14.364 34.963 1.00 75.50 1107 ASN A O 1
ATOM 8740 N N . GLY A 1 1108 ? -32.867 -15.870 33.875 1.00 80.56 1108 GLY A N 1
ATOM 8741 C CA . GLY A 1 1108 ? -32.894 -15.208 32.581 1.00 80.56 1108 GLY A CA 1
ATOM 8742 C C . GLY A 1 1108 ? -31.791 -15.638 31.616 1.00 80.56 1108 GLY A C 1
ATOM 8743 O O . GLY A 1 1108 ? -31.656 -15.000 30.576 1.00 80.56 1108 GLY A O 1
ATOM 8744 N N . ASN A 1 1109 ? -31.036 -16.698 31.923 1.00 83.06 1109 ASN A N 1
ATOM 8745 C CA . ASN A 1 1109 ? -30.109 -17.291 30.961 1.00 83.06 1109 ASN A CA 1
ATOM 8746 C C . ASN A 1 1109 ? -30.885 -18.055 29.891 1.00 83.06 1109 ASN A C 1
ATOM 8748 O O . ASN A 1 1109 ? -31.891 -18.697 30.190 1.00 83.06 1109 ASN A O 1
ATOM 8752 N N . GLU A 1 1110 ? -30.394 -18.032 28.660 1.00 91.56 1110 GLU A N 1
ATOM 8753 C CA . GLU A 1 1110 ? -31.015 -18.750 27.551 1.00 91.56 1110 GLU A CA 1
ATOM 8754 C C . GLU A 1 1110 ? -30.799 -20.258 27.663 1.00 91.56 1110 GLU A C 1
ATOM 8756 O O . GLU A 1 1110 ? -29.671 -20.735 27.758 1.00 91.56 1110 GLU A O 1
ATOM 8761 N N . ILE A 1 1111 ? -31.908 -20.997 27.629 1.00 92.38 1111 ILE A N 1
ATOM 8762 C CA . ILE A 1 1111 ? -31.941 -22.450 27.450 1.00 92.38 1111 ILE A CA 1
ATOM 8763 C C . ILE A 1 1111 ? -32.024 -22.752 25.949 1.00 92.38 1111 ILE A C 1
ATOM 8765 O O . ILE A 1 1111 ? -31.259 -23.565 25.441 1.00 92.38 1111 ILE A O 1
ATOM 8769 N N . HIS A 1 1112 ? -32.917 -22.055 25.234 1.00 94.38 1112 HIS A N 1
ATOM 8770 C CA . HIS A 1 1112 ? -33.020 -22.089 23.775 1.00 94.38 1112 HIS A CA 1
ATOM 8771 C C . HIS A 1 1112 ? -33.219 -20.690 23.200 1.00 94.38 1112 HIS A C 1
ATOM 8773 O O . HIS A 1 1112 ? -33.995 -19.897 23.734 1.00 94.38 1112 HIS A O 1
ATOM 8779 N N . ARG A 1 1113 ? -32.576 -20.443 22.056 1.00 95.69 1113 ARG A N 1
ATOM 8780 C CA . ARG A 1 1113 ? -32.811 -19.302 21.170 1.00 95.69 1113 ARG A CA 1
ATOM 8781 C C . ARG A 1 1113 ? -32.710 -19.785 19.729 1.00 95.69 1113 ARG A C 1
ATOM 8783 O O . ARG A 1 1113 ? -31.618 -20.129 19.274 1.00 95.69 1113 ARG A O 1
ATOM 8790 N N . PHE A 1 1114 ? -33.825 -19.793 19.014 1.00 95.81 1114 PHE A N 1
ATOM 8791 C CA . PHE A 1 1114 ? -33.818 -20.098 17.588 1.00 95.81 1114 PHE A CA 1
ATOM 8792 C C . PHE A 1 1114 ? -34.996 -19.456 16.867 1.00 95.81 1114 PHE A C 1
ATOM 8794 O O . PHE A 1 1114 ? -36.044 -19.213 17.463 1.00 95.81 1114 PHE A O 1
ATOM 8801 N N . GLN A 1 1115 ? -34.800 -19.165 15.588 1.00 95.50 1115 GLN A N 1
ATOM 8802 C CA . GLN A 1 1115 ? -35.851 -18.687 14.700 1.00 95.50 1115 GLN A CA 1
ATOM 8803 C C . GLN A 1 1115 ? -36.275 -19.821 13.771 1.00 95.50 1115 GLN A C 1
ATOM 8805 O O . GLN A 1 1115 ? -35.409 -20.421 13.145 1.00 95.50 1115 GLN A O 1
ATOM 8810 N N . TYR A 1 1116 ? -37.579 -20.084 13.671 1.00 94.19 1116 TYR A N 1
ATOM 8811 C CA . TYR A 1 1116 ? -38.138 -20.939 12.620 1.00 94.19 1116 TYR A CA 1
ATOM 8812 C C . TYR A 1 1116 ? -38.702 -20.072 11.487 1.00 94.19 1116 TYR A C 1
ATOM 8814 O O . TYR A 1 1116 ? -39.081 -18.921 11.720 1.00 94.19 1116 TYR A O 1
ATOM 8822 N N . LEU A 1 1117 ? -38.736 -20.614 10.269 1.00 92.69 1117 LEU A N 1
ATOM 8823 C CA . LEU A 1 1117 ? -39.304 -19.981 9.073 1.00 92.69 1117 LEU A CA 1
ATOM 8824 C C . LEU A 1 1117 ? -40.269 -20.951 8.374 1.00 92.69 1117 LEU A C 1
ATOM 8826 O O . LEU A 1 1117 ? -40.220 -22.156 8.617 1.00 92.69 1117 LEU A O 1
ATOM 8830 N N . ASP A 1 1118 ? -41.126 -20.412 7.514 1.00 90.00 1118 ASP A N 1
ATOM 8831 C CA . ASP A 1 1118 ? -42.154 -21.116 6.734 1.00 90.00 1118 ASP A CA 1
ATOM 8832 C C . ASP A 1 1118 ? -41.751 -21.377 5.267 1.00 90.00 1118 ASP A C 1
ATOM 8834 O O . ASP A 1 1118 ? -42.501 -22.003 4.524 1.00 90.00 1118 ASP A O 1
ATOM 8838 N N . ASP A 1 1119 ? -40.564 -20.929 4.839 1.00 88.00 1119 ASP A N 1
ATOM 8839 C CA . ASP A 1 1119 ? -40.069 -21.064 3.460 1.00 88.00 1119 ASP A CA 1
ATOM 8840 C C . ASP A 1 1119 ? -38.713 -21.794 3.395 1.00 88.00 1119 ASP A C 1
ATOM 8842 O O . ASP A 1 1119 ? -37.972 -21.904 4.379 1.00 88.00 1119 ASP A O 1
ATOM 8846 N N . VAL A 1 1120 ? -38.367 -22.281 2.203 1.00 77.56 1120 VAL A N 1
ATOM 8847 C CA . VAL A 1 1120 ? -37.105 -22.971 1.901 1.00 77.56 1120 VAL A CA 1
ATOM 8848 C C . VAL A 1 1120 ? -35.924 -22.104 2.364 1.00 77.56 1120 VAL A C 1
ATOM 8850 O O . VAL A 1 1120 ? -35.873 -20.915 2.033 1.00 77.56 1120 VAL A O 1
ATOM 8853 N N . PRO A 1 1121 ? -34.933 -22.650 3.095 1.00 86.25 1121 PRO A N 1
ATOM 8854 C CA . PRO A 1 1121 ? -34.619 -24.075 3.303 1.00 86.25 1121 PRO A CA 1
ATOM 8855 C C . PRO A 1 1121 ? -35.359 -24.816 4.439 1.00 86.25 1121 PRO A C 1
ATOM 8857 O O . PRO A 1 1121 ? -34.998 -25.955 4.718 1.00 86.25 1121 PRO A O 1
ATOM 8860 N N . TRP A 1 1122 ? -36.357 -24.227 5.106 1.00 88.75 1122 TRP A N 1
ATOM 8861 C CA . TRP A 1 1122 ? -37.101 -24.908 6.179 1.00 88.75 1122 TRP A CA 1
ATOM 8862 C C . TRP A 1 1122 ? -38.178 -25.873 5.638 1.00 88.75 1122 TRP A C 1
ATOM 8864 O O . TRP A 1 1122 ? -38.621 -25.715 4.496 1.00 88.75 1122 TRP A O 1
ATOM 8874 N N . PRO A 1 1123 ? -38.633 -26.874 6.424 1.00 85.88 1123 PRO A N 1
ATOM 8875 C CA . PRO A 1 1123 ? -39.669 -27.816 5.990 1.00 85.88 1123 PRO A CA 1
ATOM 8876 C C . PRO A 1 1123 ? -41.043 -27.154 5.767 1.00 85.88 1123 PRO A C 1
ATOM 8878 O O . PRO A 1 1123 ? -41.865 -27.055 6.678 1.00 85.88 1123 PRO A O 1
ATOM 8881 N N . VAL A 1 1124 ? -41.332 -26.768 4.522 1.00 85.38 1124 VAL A N 1
ATOM 8882 C CA . VAL A 1 1124 ? -42.587 -26.093 4.123 1.00 85.38 1124 VAL A CA 1
ATOM 8883 C C . VAL A 1 1124 ? -43.851 -26.938 4.338 1.00 85.38 1124 VAL A C 1
ATOM 8885 O O . VAL A 1 1124 ? -44.951 -26.406 4.431 1.00 85.38 1124 VAL A O 1
ATOM 8888 N N . ALA A 1 1125 ? -43.729 -28.266 4.449 1.00 82.38 1125 ALA A N 1
ATOM 8889 C CA . ALA A 1 1125 ? -44.866 -29.152 4.721 1.00 82.38 1125 ALA A CA 1
ATOM 8890 C C . ALA A 1 1125 ? -45.517 -28.908 6.098 1.00 82.38 1125 ALA A C 1
ATOM 8892 O O . ALA A 1 1125 ? -46.690 -29.240 6.277 1.00 82.38 1125 ALA A O 1
ATOM 8893 N N . ALA A 1 1126 ? -44.785 -28.312 7.047 1.00 85.50 1126 ALA A N 1
ATOM 8894 C CA . ALA A 1 1126 ? -45.302 -27.953 8.366 1.00 85.50 1126 ALA A CA 1
ATOM 8895 C C . ALA A 1 1126 ? -46.180 -26.679 8.370 1.00 85.50 1126 ALA A C 1
ATOM 8897 O O . ALA A 1 1126 ? -46.716 -26.320 9.416 1.00 85.50 1126 ALA A O 1
ATOM 8898 N N . ASP A 1 1127 ? -46.346 -26.012 7.221 1.00 88.00 1127 ASP A N 1
ATOM 8899 C CA . ASP A 1 1127 ? -47.127 -24.780 7.076 1.00 88.00 1127 ASP A CA 1
ATOM 8900 C C . ASP A 1 1127 ? -48.586 -25.071 6.647 1.00 88.00 1127 ASP A C 1
ATOM 8902 O O . ASP A 1 1127 ? -48.913 -25.161 5.462 1.00 88.00 1127 ASP A O 1
ATOM 8906 N N . GLY A 1 1128 ? -49.496 -25.295 7.604 1.00 77.94 1128 GLY A N 1
ATOM 8907 C CA . GLY A 1 1128 ? -50.952 -25.360 7.362 1.00 77.94 1128 GLY A CA 1
ATOM 8908 C C . GLY A 1 1128 ? -51.492 -26.688 6.806 1.00 77.94 1128 GLY A C 1
ATOM 8909 O O . GLY A 1 1128 ? -52.707 -26.896 6.730 1.00 77.94 1128 GLY A O 1
ATOM 8910 N N . GLY A 1 1129 ? -50.616 -27.630 6.440 1.00 73.31 1129 GLY A N 1
ATOM 8911 C CA . GLY A 1 1129 ? -50.974 -28.955 5.904 1.00 73.31 1129 GLY A CA 1
ATOM 8912 C C . GLY A 1 1129 ? -51.278 -30.030 6.958 1.00 73.31 1129 GLY A C 1
ATOM 8913 O O . GLY A 1 1129 ? -51.730 -31.127 6.619 1.00 73.31 1129 GLY A O 1
ATOM 8914 N N . GLY A 1 1130 ? -51.045 -29.724 8.238 1.00 75.31 1130 GLY A N 1
ATOM 8915 C CA . GLY A 1 1130 ? -51.234 -30.634 9.369 1.00 75.31 1130 GLY A CA 1
ATOM 8916 C C . GLY A 1 1130 ? -49.989 -31.405 9.802 1.00 75.31 1130 GLY A C 1
ATOM 8917 O O . GLY A 1 1130 ? -50.054 -32.069 10.832 1.00 75.31 1130 GLY A O 1
ATOM 8918 N N . ALA A 1 1131 ? -48.883 -31.332 9.062 1.00 84.44 1131 ALA A N 1
ATOM 8919 C CA . ALA A 1 1131 ? -47.577 -31.703 9.597 1.00 84.44 1131 ALA A CA 1
ATOM 8920 C C . ALA A 1 1131 ? -47.062 -30.607 10.546 1.00 84.44 1131 ALA A C 1
ATOM 8922 O O . ALA A 1 1131 ? -47.552 -29.481 10.545 1.00 84.44 1131 ALA A O 1
ATOM 8923 N N . THR A 1 1132 ? -46.073 -30.954 11.354 1.00 90.56 1132 THR A N 1
ATOM 8924 C CA . THR A 1 1132 ? -45.443 -30.110 12.378 1.00 90.56 1132 THR A CA 1
ATOM 8925 C C . THR A 1 1132 ? -43.936 -30.087 12.158 1.00 90.56 1132 THR A C 1
ATOM 8927 O O . THR A 1 1132 ? -43.399 -30.959 11.475 1.00 90.56 1132 THR A O 1
ATOM 8930 N N . LEU A 1 1133 ? -43.240 -29.094 12.711 1.00 91.56 1133 LEU A N 1
ATOM 8931 C CA . LEU A 1 1133 ? -41.779 -29.081 12.715 1.00 91.56 1133 LEU A CA 1
ATOM 8932 C C . LEU A 1 1133 ? -41.264 -29.966 13.846 1.00 91.56 1133 LEU A C 1
ATOM 8934 O O . LEU A 1 1133 ? -41.502 -29.665 15.013 1.00 91.56 1133 LEU A O 1
ATOM 8938 N N . GLU A 1 1134 ? -40.521 -31.012 13.499 1.00 91.00 1134 GLU A N 1
ATOM 8939 C CA . GLU A 1 1134 ? -39.851 -31.915 14.434 1.00 91.00 1134 GLU A CA 1
ATOM 8940 C C . GLU A 1 1134 ? -38.334 -31.741 14.366 1.00 91.00 1134 GLU A C 1
ATOM 8942 O O . GLU A 1 1134 ? -37.747 -31.659 13.284 1.00 91.00 1134 GLU A O 1
ATOM 8947 N N . VAL A 1 1135 ? -37.695 -31.718 15.535 1.00 88.31 1135 VAL A N 1
ATOM 8948 C CA . VAL A 1 1135 ? -36.234 -31.667 15.644 1.00 88.31 1135 VAL A CA 1
ATOM 8949 C C . VAL A 1 1135 ? -35.632 -33.033 15.313 1.00 88.31 1135 VAL A C 1
ATOM 8951 O O . VAL A 1 1135 ? -36.072 -34.057 15.837 1.00 88.31 1135 VAL A O 1
ATOM 8954 N N . VAL A 1 1136 ? -34.587 -33.048 14.483 1.00 82.19 1136 VAL A N 1
ATOM 8955 C CA . VAL A 1 1136 ? -33.854 -34.264 14.101 1.00 82.19 1136 VAL A CA 1
ATOM 8956 C C . VAL A 1 1136 ? -32.887 -34.696 15.208 1.00 82.19 1136 VAL A C 1
ATOM 8958 O O . VAL A 1 1136 ? -32.934 -35.845 15.646 1.00 82.19 1136 VAL A O 1
ATOM 8961 N N . ASP A 1 1137 ? -32.041 -33.781 15.688 1.00 83.88 1137 ASP A N 1
ATOM 8962 C CA . ASP A 1 1137 ? -31.116 -33.989 16.805 1.00 83.88 1137 ASP A CA 1
ATOM 8963 C C . ASP A 1 1137 ? -31.240 -32.845 17.821 1.00 83.88 1137 ASP A C 1
ATOM 8965 O O . ASP A 1 1137 ? -30.982 -31.673 17.534 1.00 83.88 1137 ASP A O 1
ATOM 8969 N N . THR A 1 1138 ? -31.619 -33.191 19.054 1.00 88.06 1138 THR A N 1
ATOM 8970 C CA . THR A 1 1138 ? -31.818 -32.212 20.125 1.00 88.06 1138 THR A CA 1
ATOM 8971 C C . THR A 1 1138 ? -30.533 -31.536 20.602 1.00 88.06 1138 THR A C 1
ATOM 8973 O O . THR A 1 1138 ? -30.637 -30.555 21.337 1.00 88.06 1138 THR A O 1
ATOM 8976 N N . GLU A 1 1139 ? -29.352 -32.026 20.216 1.00 86.94 1139 GLU A N 1
ATOM 8977 C CA . GLU A 1 1139 ? -28.054 -31.416 20.539 1.00 86.94 1139 GLU A CA 1
ATOM 8978 C C . GLU A 1 1139 ? -27.418 -30.656 19.359 1.00 86.94 1139 GLU A C 1
ATOM 8980 O O . GLU A 1 1139 ? -26.399 -29.986 19.543 1.00 86.94 1139 GLU A O 1
ATOM 8985 N N . ALA A 1 1140 ? -28.012 -30.716 18.164 1.00 88.06 1140 ALA A N 1
ATOM 8986 C CA . ALA A 1 1140 ? -27.554 -29.964 16.999 1.00 88.06 1140 ALA A CA 1
ATOM 8987 C C . ALA A 1 1140 ? -28.048 -28.499 17.012 1.00 88.06 1140 ALA A C 1
ATOM 8989 O O . ALA A 1 1140 ? -28.787 -28.061 17.895 1.00 88.06 1140 ALA A O 1
ATOM 8990 N N . ASN A 1 1141 ? -27.593 -27.693 16.045 1.00 88.50 1141 ASN A N 1
ATOM 8991 C CA . ASN A 1 1141 ? -27.940 -26.272 15.956 1.00 88.50 1141 ASN A CA 1
ATOM 8992 C C . ASN A 1 1141 ? -29.423 -26.081 15.588 1.00 88.50 1141 ASN A C 1
ATOM 8994 O O . ASN A 1 1141 ? -29.844 -26.445 14.497 1.00 88.50 1141 ASN A O 1
ATOM 8998 N N . TYR A 1 1142 ? -30.212 -25.436 16.451 1.00 93.19 1142 TYR A N 1
ATOM 8999 C CA . TYR A 1 1142 ? -31.642 -25.194 16.200 1.00 93.19 1142 TYR A CA 1
ATOM 9000 C C . TYR A 1 1142 ? -31.891 -24.101 15.149 1.00 93.19 1142 TYR A C 1
ATOM 9002 O O . TYR A 1 1142 ? -32.997 -24.013 14.629 1.00 93.19 1142 TYR A O 1
ATOM 9010 N N . ASN A 1 1143 ? -30.884 -23.280 14.823 1.00 92.81 1143 ASN A N 1
ATOM 9011 C CA . ASN A 1 1143 ? -30.965 -22.307 13.727 1.00 92.81 1143 ASN A CA 1
ATOM 9012 C C . ASN A 1 1143 ? -30.569 -22.911 12.365 1.00 92.81 1143 ASN A C 1
ATOM 9014 O O . ASN A 1 1143 ? -30.612 -22.195 11.369 1.00 92.81 1143 ASN A O 1
ATOM 9018 N N . SER A 1 1144 ? -30.168 -24.190 12.318 1.00 90.88 1144 SER A N 1
ATOM 9019 C CA . SER A 1 1144 ? -29.955 -24.924 11.066 1.00 90.88 1144 SER A CA 1
ATOM 9020 C C . SER A 1 1144 ? -31.276 -25.505 10.567 1.00 90.88 1144 SER A C 1
ATOM 9022 O O . SER A 1 1144 ? -31.822 -26.374 11.250 1.00 90.88 1144 SER A O 1
ATOM 9024 N N . PRO A 1 1145 ? -31.755 -25.116 9.377 1.00 86.56 1145 PRO A N 1
ATOM 9025 C CA . PRO A 1 1145 ? -32.918 -25.733 8.743 1.00 86.56 1145 PRO A CA 1
ATOM 9026 C C . PRO A 1 1145 ? -32.765 -27.254 8.581 1.00 86.56 1145 PRO A C 1
ATOM 9028 O O . PRO A 1 1145 ? -33.737 -27.977 8.754 1.00 86.56 1145 PRO A O 1
ATOM 9031 N N . GLU A 1 1146 ? -31.545 -27.757 8.339 1.00 83.69 1146 GLU A N 1
ATOM 9032 C CA . GLU A 1 1146 ? -31.270 -29.197 8.203 1.00 83.69 1146 GLU A CA 1
ATOM 9033 C C . GLU A 1 1146 ? -31.490 -30.021 9.483 1.00 83.69 1146 GLU A C 1
ATOM 9035 O O . GLU A 1 1146 ? -31.571 -31.246 9.418 1.00 83.69 1146 GLU A O 1
ATOM 9040 N N . ASN A 1 1147 ? -31.594 -29.373 10.649 1.00 89.12 1147 ASN A N 1
ATOM 9041 C CA . ASN A 1 1147 ? -31.910 -30.047 11.910 1.00 89.12 1147 ASN A CA 1
ATOM 9042 C C . ASN A 1 1147 ? -33.424 -30.147 12.170 1.00 89.12 1147 ASN A C 1
ATOM 9044 O O . ASN A 1 1147 ? -33.847 -30.585 13.242 1.00 89.12 1147 ASN A O 1
ATOM 9048 N N . TRP A 1 1148 ? -34.246 -29.737 11.204 1.00 90.50 1148 TRP A N 1
ATOM 9049 C CA . TRP A 1 1148 ? -35.697 -29.797 11.280 1.00 90.50 1148 TRP A CA 1
ATOM 9050 C C . TRP A 1 1148 ? -36.256 -30.617 10.127 1.00 90.50 1148 TRP A C 1
ATOM 9052 O O . TRP A 1 1148 ? -35.781 -30.546 8.996 1.00 90.50 1148 TRP A O 1
ATOM 9062 N N . ARG A 1 1149 ? -37.316 -31.369 10.406 1.00 86.81 1149 ARG A N 1
ATOM 9063 C CA . ARG A 1 1149 ? -38.109 -32.076 9.396 1.00 86.81 1149 ARG A CA 1
ATOM 9064 C C . ARG A 1 1149 ? -39.595 -31.826 9.615 1.00 86.81 1149 ARG A C 1
ATOM 9066 O O . ARG A 1 1149 ? -40.008 -31.450 10.709 1.00 86.81 1149 ARG A O 1
ATOM 9073 N N . ALA A 1 1150 ? -40.395 -32.055 8.581 1.00 82.50 1150 ALA A N 1
ATOM 9074 C CA . ALA A 1 1150 ? -41.840 -32.133 8.741 1.00 82.50 1150 ALA A CA 1
ATOM 9075 C C . ALA A 1 1150 ? -42.220 -33.502 9.327 1.00 82.50 1150 ALA A C 1
ATOM 9077 O O . ALA A 1 1150 ? -41.673 -34.526 8.916 1.00 82.50 1150 ALA A O 1
ATOM 9078 N N . SER A 1 1151 ? -43.155 -33.525 10.272 1.00 77.25 1151 SER A N 1
ATOM 9079 C CA . SER A 1 1151 ? -43.750 -34.766 10.770 1.00 77.25 1151 SER A CA 1
ATOM 9080 C C . SER A 1 1151 ? -44.688 -35.410 9.746 1.00 77.25 1151 SER A C 1
ATOM 9082 O O . SER A 1 1151 ? -45.117 -34.793 8.766 1.00 77.25 1151 SER A O 1
ATOM 9084 N N . VAL A 1 1152 ? -45.063 -36.665 9.996 1.00 65.50 1152 VAL A N 1
ATOM 9085 C CA . VAL A 1 1152 ? -46.181 -37.300 9.284 1.00 65.50 1152 VAL A CA 1
ATOM 9086 C C . VAL A 1 1152 ? -47.509 -36.609 9.629 1.00 65.50 1152 VAL A C 1
ATOM 9088 O O . VAL A 1 1152 ? -47.654 -35.986 10.681 1.00 65.50 1152 VAL A O 1
ATOM 9091 N N . GLN A 1 1153 ? -48.504 -36.718 8.741 1.00 62.78 1153 GLN A N 1
ATOM 9092 C CA . GLN A 1 1153 ? -49.772 -35.983 8.830 1.00 62.78 1153 GLN A CA 1
ATOM 9093 C C . GLN A 1 1153 ? -50.409 -36.023 10.237 1.00 62.78 1153 GLN A C 1
ATOM 9095 O O . GLN A 1 1153 ? -50.878 -37.068 10.691 1.00 62.78 1153 GLN A O 1
ATOM 9100 N N . GLY A 1 1154 ? -50.510 -34.857 10.882 1.00 66.38 1154 GLY A N 1
ATOM 9101 C CA . GLY A 1 1154 ? -51.189 -34.644 12.161 1.00 66.38 1154 GLY A CA 1
ATOM 9102 C C . GLY A 1 1154 ? -50.282 -34.284 13.342 1.00 66.38 1154 GLY A C 1
ATOM 9103 O O . GLY A 1 1154 ? -50.834 -33.944 14.386 1.00 66.38 1154 GLY A O 1
ATOM 9104 N N . GLY A 1 1155 ? -48.953 -34.333 13.205 1.00 76.50 1155 GLY A N 1
ATOM 9105 C CA . GLY A 1 1155 ? -48.019 -34.158 14.326 1.00 76.50 1155 GLY A CA 1
ATOM 9106 C C . GLY A 1 1155 ? -47.910 -35.394 15.224 1.00 76.50 1155 GLY A C 1
ATOM 9107 O O . GLY A 1 1155 ? -48.789 -36.264 15.216 1.00 76.50 1155 GLY A O 1
ATOM 9108 N N . THR A 1 1156 ? -46.843 -35.484 16.024 1.00 80.19 1156 THR A N 1
ATOM 9109 C CA . THR A 1 1156 ? -46.574 -36.639 16.903 1.00 80.19 1156 THR A CA 1
ATOM 9110 C C . THR A 1 1156 ? -46.502 -36.292 18.402 1.00 80.19 1156 THR A C 1
ATOM 9112 O O . THR A 1 1156 ? -45.658 -36.826 19.133 1.00 80.19 1156 THR A O 1
ATOM 9115 N N . PRO A 1 1157 ? -47.449 -35.497 18.944 1.00 84.94 1157 PRO A N 1
ATOM 9116 C CA . PRO A 1 1157 ? -47.333 -34.998 20.305 1.00 84.94 1157 PRO A CA 1
ATOM 9117 C C . PRO A 1 1157 ? -47.328 -36.151 21.323 1.00 84.94 1157 PRO A C 1
ATOM 9119 O O . PRO A 1 1157 ? -48.248 -36.972 21.395 1.00 84.94 1157 PRO A O 1
ATOM 9122 N N . GLY A 1 1158 ? -46.285 -36.197 22.145 1.00 77.44 1158 GLY A N 1
ATOM 9123 C CA . GLY A 1 1158 ? -46.000 -37.202 23.165 1.00 77.44 1158 GLY A CA 1
ATOM 9124 C C . GLY A 1 1158 ? -45.235 -38.436 22.683 1.00 77.44 1158 GLY A C 1
ATOM 9125 O O . GLY A 1 1158 ? -44.952 -39.300 23.516 1.00 77.44 1158 GLY A O 1
ATOM 9126 N N . ALA A 1 1159 ? -44.928 -38.550 21.386 1.00 68.38 1159 ALA A N 1
ATOM 9127 C CA . ALA A 1 1159 ? -44.143 -39.648 20.813 1.00 68.38 1159 ALA A CA 1
ATOM 9128 C C . ALA A 1 1159 ? -42.665 -39.283 20.582 1.00 68.38 1159 ALA A C 1
ATOM 9130 O O . ALA A 1 1159 ? -41.865 -40.168 20.300 1.00 68.38 1159 ALA A O 1
ATOM 9131 N N . GLY A 1 1160 ? -42.300 -38.008 20.751 1.00 58.09 1160 GLY A N 1
ATOM 9132 C CA . GLY A 1 1160 ? -40.916 -37.542 20.770 1.00 58.09 1160 GLY A CA 1
ATOM 9133 C C . GLY A 1 1160 ? -40.209 -37.509 19.420 1.00 58.09 1160 GLY A C 1
ATOM 9134 O O . GLY A 1 1160 ? -38.986 -37.613 19.394 1.00 58.09 1160 GLY A O 1
ATOM 9135 N N . GLY A 1 1161 ? -40.959 -37.371 18.323 1.00 56.66 1161 GLY A N 1
ATOM 9136 C CA . GLY A 1 1161 ? -40.401 -37.325 16.973 1.00 56.66 1161 GLY A CA 1
ATOM 9137 C C . GLY A 1 1161 ? -39.847 -38.661 16.466 1.00 56.66 1161 GLY A C 1
ATOM 9138 O O . GLY A 1 1161 ? -39.210 -38.680 15.421 1.00 56.66 1161 GLY A O 1
ATOM 9139 N N . ASP A 1 1162 ? -40.073 -39.791 17.146 1.00 50.59 1162 ASP A N 1
ATOM 9140 C CA . ASP A 1 1162 ? -39.550 -41.116 16.761 1.00 50.59 1162 ASP A CA 1
ATOM 9141 C C . ASP A 1 1162 ? -40.327 -41.754 15.577 1.00 50.59 1162 ASP A C 1
ATOM 9143 O O . ASP A 1 1162 ? -40.848 -42.866 15.678 1.00 50.59 1162 ASP A O 1
ATOM 9147 N N . SER A 1 1163 ? -40.411 -41.071 14.429 1.00 55.88 1163 SER A N 1
ATOM 9148 C CA . SER A 1 1163 ? -40.669 -41.738 13.144 1.00 55.88 1163 SER A CA 1
ATOM 9149 C C . SER A 1 1163 ? -39.330 -42.091 12.489 1.00 55.88 1163 SER A C 1
ATOM 9151 O O . SER A 1 1163 ? -38.474 -41.229 12.286 1.00 55.88 1163 SER A O 1
ATOM 9153 N N . VAL A 1 1164 ? -39.103 -43.381 12.219 1.00 62.12 1164 VAL A N 1
ATOM 9154 C CA . VAL A 1 1164 ? -37.895 -43.839 11.520 1.00 62.12 1164 VAL A CA 1
ATOM 9155 C C . VAL A 1 1164 ? -38.115 -43.607 10.028 1.00 62.12 1164 VAL A C 1
ATOM 9157 O O . VAL A 1 1164 ? -38.983 -44.232 9.423 1.00 62.12 1164 VAL A O 1
ATOM 9160 N N . LEU A 1 1165 ? -37.360 -42.677 9.441 1.00 70.56 1165 LEU A N 1
ATOM 9161 C CA . LEU A 1 1165 ? -37.413 -42.394 8.006 1.00 70.56 1165 LEU A CA 1
ATOM 9162 C C . LEU A 1 1165 ? -37.148 -43.692 7.220 1.00 70.56 1165 LEU A C 1
ATOM 9164 O O . LEU A 1 1165 ? -36.152 -44.365 7.479 1.00 70.56 1165 LEU A O 1
ATOM 9168 N N . GLY A 1 1166 ? -38.050 -44.047 6.301 1.00 70.62 1166 GLY A N 1
ATOM 9169 C CA . GLY A 1 1166 ? -37.992 -45.290 5.521 1.00 70.62 1166 GLY A CA 1
ATOM 9170 C C . GLY A 1 1166 ? -38.689 -46.514 6.138 1.00 70.62 1166 GLY A C 1
ATOM 9171 O O . GLY A 1 1166 ? -38.725 -47.548 5.484 1.00 70.62 1166 GLY A O 1
ATOM 9172 N N . ASP A 1 1167 ? -39.249 -46.434 7.356 1.00 80.62 1167 ASP A N 1
ATOM 9173 C CA . ASP A 1 1167 ? -40.087 -47.497 7.955 1.00 80.62 1167 ASP A CA 1
ATOM 9174 C C . ASP A 1 1167 ? -41.528 -47.400 7.426 1.00 80.62 1167 ASP A C 1
ATOM 9176 O O . ASP A 1 1167 ? -42.416 -46.771 8.023 1.00 80.62 1167 ASP A O 1
ATOM 9180 N N . PHE A 1 1168 ? -41.736 -47.984 6.248 1.00 81.44 1168 PHE A N 1
ATOM 9181 C CA . PHE A 1 1168 ? -42.969 -47.851 5.477 1.00 81.44 1168 PHE A CA 1
ATOM 9182 C C . PHE A 1 1168 ? -44.092 -48.764 5.971 1.00 81.44 1168 PHE A C 1
ATOM 9184 O O . PHE A 1 1168 ? -45.268 -48.460 5.754 1.00 81.44 1168 PHE A O 1
ATOM 9191 N N . ASP A 1 1169 ? -43.768 -49.863 6.657 1.00 74.94 1169 ASP A N 1
ATOM 9192 C CA . ASP A 1 1169 ? -44.779 -50.729 7.273 1.00 74.94 1169 ASP A CA 1
ATOM 9193 C C . ASP A 1 1169 ? -45.137 -50.331 8.723 1.00 74.94 1169 ASP A C 1
ATOM 9195 O O . ASP A 1 1169 ? -46.083 -50.881 9.310 1.00 74.94 1169 ASP A O 1
ATOM 9199 N N . HIS A 1 1170 ? -44.435 -49.325 9.258 1.00 71.81 1170 HIS A N 1
ATOM 9200 C CA . HIS A 1 1170 ? -44.626 -48.712 10.572 1.00 71.81 1170 HIS A CA 1
ATOM 9201 C C . HIS A 1 1170 ? -44.480 -49.699 11.734 1.00 71.81 1170 HIS A C 1
ATOM 9203 O O . HIS A 1 1170 ? -45.157 -49.579 12.769 1.00 71.81 1170 HIS A O 1
ATOM 9209 N N . ASN A 1 1171 ? -43.644 -50.723 11.567 1.00 69.81 1171 ASN A N 1
ATOM 9210 C CA . ASN A 1 1171 ? -43.420 -51.733 12.593 1.00 69.81 1171 ASN A CA 1
ATOM 9211 C C . ASN A 1 1171 ? -42.246 -51.386 13.536 1.00 69.81 1171 ASN A C 1
ATOM 9213 O O . ASN A 1 1171 ? -42.043 -52.083 14.541 1.00 69.81 1171 ASN A O 1
ATOM 9217 N N . GLY A 1 1172 ? -41.510 -50.308 13.245 1.00 63.66 1172 GLY A N 1
ATOM 9218 C CA . GLY A 1 1172 ? -40.332 -49.849 13.974 1.00 63.66 1172 GLY A CA 1
ATOM 9219 C C . GLY A 1 1172 ? -39.027 -50.544 13.569 1.00 63.66 1172 GLY A C 1
ATOM 9220 O O . GLY A 1 1172 ? -38.060 -50.481 14.332 1.00 63.66 1172 GLY A O 1
ATOM 9221 N N . GLN A 1 1173 ? -38.984 -51.264 12.443 1.00 76.06 1173 GLN A N 1
ATOM 9222 C CA . GLN A 1 1173 ? -37.817 -52.012 11.962 1.00 76.06 1173 GLN A CA 1
ATOM 9223 C C . GLN A 1 1173 ? -37.592 -51.770 10.472 1.00 76.06 1173 GLN A C 1
ATOM 9225 O O . GLN A 1 1173 ? -38.289 -52.351 9.655 1.00 76.06 1173 GLN A O 1
ATOM 9230 N N . LEU A 1 1174 ? -36.522 -51.051 10.131 1.00 82.25 1174 LEU A N 1
ATOM 9231 C CA . LEU A 1 1174 ? -36.026 -50.956 8.758 1.00 82.25 1174 LEU A CA 1
ATOM 9232 C C . LEU A 1 1174 ? -35.468 -52.309 8.293 1.00 82.25 1174 LEU A C 1
ATOM 9234 O O . LEU A 1 1174 ? -34.464 -52.790 8.829 1.00 82.25 1174 LEU A O 1
ATOM 9238 N N . ASN A 1 1175 ? -36.124 -52.948 7.328 1.00 85.81 1175 ASN A N 1
ATOM 9239 C CA . ASN A 1 1175 ? -35.725 -54.251 6.799 1.00 85.81 1175 ASN A CA 1
ATOM 9240 C C . ASN A 1 1175 ? -36.133 -54.437 5.321 1.00 85.81 1175 ASN A C 1
ATOM 9242 O O . ASN A 1 1175 ? -36.614 -53.519 4.668 1.00 85.81 1175 ASN A O 1
ATOM 9246 N N . ALA A 1 1176 ? -35.935 -55.642 4.773 1.00 87.25 1176 ALA A N 1
ATOM 9247 C CA . ALA A 1 1176 ? -36.235 -55.936 3.368 1.00 87.25 1176 ALA A CA 1
ATOM 9248 C C . ALA A 1 1176 ? -37.704 -55.666 2.992 1.00 87.25 1176 ALA A C 1
ATOM 9250 O O . ALA A 1 1176 ? -37.970 -55.284 1.860 1.00 87.25 1176 ALA A O 1
ATOM 9251 N N . ALA A 1 1177 ? -38.643 -55.800 3.937 1.00 87.19 1177 ALA A N 1
ATOM 9252 C CA . ALA A 1 1177 ? -40.053 -55.508 3.693 1.00 87.19 1177 ALA A CA 1
ATOM 9253 C C . ALA A 1 1177 ? -40.299 -54.033 3.333 1.00 87.19 1177 ALA A C 1
ATOM 9255 O O . ALA A 1 1177 ? -41.177 -53.753 2.521 1.00 87.19 1177 ALA A O 1
ATOM 9256 N N . ASP A 1 1178 ? -39.517 -53.105 3.889 1.00 89.25 1178 ASP A N 1
ATOM 9257 C CA . ASP A 1 1178 ? -39.621 -51.678 3.573 1.00 89.25 1178 ASP A CA 1
ATOM 9258 C C . ASP A 1 1178 ? -39.071 -51.376 2.177 1.00 89.25 1178 ASP A C 1
ATOM 9260 O O . ASP A 1 1178 ? -39.670 -50.613 1.419 1.00 89.25 1178 ASP A O 1
ATOM 9264 N N . ILE A 1 1179 ? -37.982 -52.049 1.792 1.00 91.62 1179 ILE A N 1
ATOM 9265 C CA . ILE A 1 1179 ? -37.444 -51.991 0.425 1.00 91.62 1179 ILE A CA 1
ATOM 9266 C C . ILE A 1 1179 ? -38.485 -52.514 -0.570 1.00 91.62 1179 ILE A C 1
ATOM 9268 O O . ILE A 1 1179 ? -38.767 -51.865 -1.576 1.00 91.62 1179 ILE A O 1
ATOM 9272 N N . ASP A 1 1180 ? -39.108 -53.653 -0.260 1.00 91.12 1180 ASP A N 1
ATOM 9273 C CA . ASP A 1 1180 ? -40.135 -54.260 -1.104 1.00 91.12 1180 ASP A CA 1
ATOM 9274 C C . ASP A 1 1180 ? -41.359 -53.337 -1.264 1.00 91.12 1180 ASP A C 1
ATOM 9276 O O . ASP A 1 1180 ? -41.930 -53.258 -2.355 1.00 91.12 1180 ASP A O 1
ATOM 9280 N N . LEU A 1 1181 ? -41.756 -52.612 -0.209 1.00 91.38 1181 LEU A N 1
ATOM 9281 C CA . LEU A 1 1181 ? -42.837 -51.621 -0.266 1.00 91.38 1181 LEU A CA 1
ATOM 9282 C C . LEU A 1 1181 ? -42.469 -50.420 -1.144 1.00 91.38 1181 LEU A C 1
ATOM 9284 O O . LEU A 1 1181 ? -43.270 -50.041 -1.999 1.00 91.38 1181 LEU A O 1
ATOM 9288 N N . LEU A 1 1182 ? -41.251 -49.884 -1.019 1.00 90.50 1182 LEU A N 1
ATOM 9289 C CA . LEU A 1 1182 ? -40.770 -48.835 -1.922 1.00 90.50 1182 LEU A CA 1
ATOM 9290 C C . LEU A 1 1182 ? -40.760 -49.312 -3.381 1.00 90.50 1182 LEU A C 1
ATOM 9292 O O . LEU A 1 1182 ? -41.138 -48.571 -4.285 1.00 90.50 1182 LEU A O 1
ATOM 9296 N N . PHE A 1 1183 ? -40.393 -50.569 -3.632 1.00 92.31 1183 PHE A N 1
ATOM 9297 C CA . PHE A 1 1183 ? -40.348 -51.123 -4.990 1.00 92.31 1183 PHE A CA 1
ATOM 9298 C C . PHE A 1 1183 ? -41.746 -51.303 -5.584 1.00 92.31 1183 PHE A C 1
ATOM 9300 O O . PHE A 1 1183 ? -41.935 -51.183 -6.796 1.00 92.31 1183 PHE A O 1
ATOM 9307 N N . VAL A 1 1184 ? -42.756 -51.563 -4.749 1.00 88.12 1184 VAL A N 1
ATOM 9308 C CA . VAL A 1 1184 ? -44.159 -51.535 -5.182 1.00 88.12 1184 VAL A CA 1
ATOM 9309 C C . VAL A 1 1184 ? -44.543 -50.141 -5.676 1.00 88.12 1184 VAL A C 1
ATOM 9311 O O . VAL A 1 1184 ? -45.130 -50.043 -6.756 1.00 88.12 1184 VAL A O 1
ATOM 9314 N N . GLU A 1 1185 ? -44.169 -49.091 -4.946 1.00 90.56 1185 GLU A N 1
ATOM 9315 C CA . GLU A 1 1185 ? -44.484 -47.706 -5.312 1.00 90.56 1185 GLU A CA 1
ATOM 9316 C C . GLU A 1 1185 ? -43.682 -47.220 -6.529 1.00 90.56 1185 GLU A C 1
ATOM 9318 O O . GLU A 1 1185 ? -44.259 -46.598 -7.417 1.00 90.56 1185 GLU A O 1
ATOM 9323 N N . LEU A 1 1186 ? -42.412 -47.616 -6.686 1.00 88.56 1186 LEU A N 1
ATOM 9324 C CA . LEU A 1 1186 ? -41.610 -47.320 -7.891 1.00 88.56 1186 LEU A CA 1
ATOM 9325 C C . LEU A 1 1186 ? -42.254 -47.811 -9.195 1.00 88.56 1186 LEU A C 1
ATOM 9327 O O . LEU A 1 1186 ? -42.021 -47.258 -10.272 1.00 88.56 1186 LEU A O 1
ATOM 9331 N N . ARG A 1 1187 ? -43.072 -48.864 -9.113 1.00 86.62 1187 ARG A N 1
ATOM 9332 C CA . ARG A 1 1187 ? -43.776 -49.458 -10.258 1.00 86.62 1187 ARG A CA 1
ATOM 9333 C C . ARG A 1 1187 ? -45.229 -48.993 -10.379 1.00 86.62 1187 ARG A C 1
ATOM 9335 O O . ARG A 1 1187 ? -45.915 -49.423 -11.313 1.00 86.62 1187 ARG A O 1
ATOM 9342 N N . ALA A 1 1188 ? -45.728 -48.181 -9.449 1.00 83.25 1188 ALA A N 1
ATOM 9343 C CA . ALA A 1 1188 ? -47.114 -47.738 -9.433 1.00 83.25 1188 ALA A CA 1
ATOM 9344 C C . ALA A 1 1188 ? -47.372 -46.646 -10.488 1.00 83.25 1188 ALA A C 1
ATOM 9346 O O . ALA A 1 1188 ? -46.569 -45.742 -10.693 1.00 83.25 1188 ALA A O 1
ATOM 9347 N N . ASP A 1 1189 ? -48.535 -46.699 -11.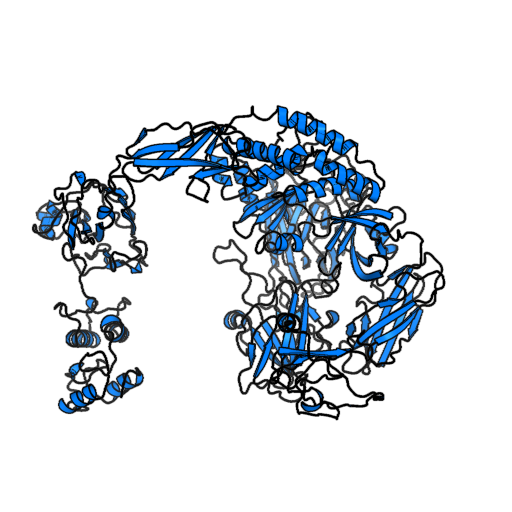151 1.00 81.31 1189 ASP A N 1
ATOM 9348 C CA . ASP A 1 1189 ? -48.952 -45.652 -12.103 1.00 81.31 1189 ASP A CA 1
ATOM 9349 C C . ASP A 1 1189 ? -49.254 -44.305 -11.397 1.00 81.31 1189 ASP A C 1
ATOM 9351 O O . ASP A 1 1189 ? -49.185 -43.247 -12.024 1.00 81.31 1189 ASP A O 1
ATOM 9355 N N . GLU A 1 1190 ? -49.613 -44.347 -10.108 1.00 85.06 1190 GLU A N 1
ATOM 9356 C CA . GLU A 1 1190 ? -49.854 -43.193 -9.228 1.00 85.06 1190 GLU A CA 1
ATOM 9357 C C . GLU A 1 1190 ? -49.229 -43.489 -7.848 1.00 85.06 1190 GLU A C 1
ATOM 9359 O O . GLU A 1 1190 ? -49.926 -44.042 -6.994 1.00 85.06 1190 GLU A O 1
ATOM 9364 N N . PRO A 1 1191 ? -47.928 -43.200 -7.649 1.00 80.75 1191 PRO A N 1
ATOM 9365 C CA . PRO A 1 1191 ? -47.216 -43.567 -6.427 1.00 80.75 1191 PRO A CA 1
ATOM 9366 C C . PRO A 1 1191 ? -47.566 -42.660 -5.240 1.00 80.75 1191 PRO A C 1
ATOM 9368 O O . PRO A 1 1191 ? -47.880 -41.476 -5.416 1.00 80.75 1191 PRO A O 1
ATOM 9371 N N . ASP A 1 1192 ? -47.508 -43.212 -4.028 1.00 80.25 1192 ASP A N 1
ATOM 9372 C CA . ASP A 1 1192 ? -47.680 -42.454 -2.787 1.00 80.25 1192 ASP A CA 1
ATOM 9373 C C . ASP A 1 1192 ? -46.423 -41.620 -2.482 1.00 80.25 1192 ASP A C 1
ATOM 9375 O O . ASP A 1 1192 ? -45.347 -42.160 -2.227 1.00 80.25 1192 ASP A O 1
ATOM 9379 N N . LEU A 1 1193 ? -46.561 -40.288 -2.470 1.00 79.19 1193 LEU A N 1
ATOM 9380 C CA . LEU A 1 1193 ? -45.463 -39.362 -2.152 1.00 79.19 1193 LEU A CA 1
ATOM 9381 C C . LEU A 1 1193 ? -44.942 -39.513 -0.713 1.00 79.19 1193 LEU A C 1
ATOM 9383 O O . LEU A 1 1193 ? -43.917 -38.931 -0.381 1.00 79.19 1193 LEU A O 1
ATOM 9387 N N . ALA A 1 1194 ? -45.594 -40.310 0.139 1.00 72.44 1194 ALA A N 1
ATOM 9388 C CA . ALA A 1 1194 ? -45.024 -40.725 1.419 1.00 72.44 1194 ALA A CA 1
ATOM 9389 C C . ALA A 1 1194 ? -43.703 -41.515 1.278 1.00 72.44 1194 ALA A C 1
ATOM 9391 O O . ALA A 1 1194 ? -42.972 -41.642 2.258 1.00 72.44 1194 ALA A O 1
ATOM 9392 N N . TYR A 1 1195 ? -43.404 -42.036 0.083 1.00 82.31 1195 TYR A N 1
ATOM 9393 C CA . TYR A 1 1195 ? -42.191 -42.793 -0.232 1.00 82.31 1195 TYR A CA 1
ATOM 9394 C C . TYR A 1 1195 ? -41.082 -41.936 -0.871 1.00 82.31 1195 TYR A C 1
ATOM 9396 O O . TYR A 1 1195 ? -40.043 -42.481 -1.239 1.00 82.31 1195 TYR A O 1
ATOM 9404 N N . ASP A 1 1196 ? -41.299 -40.621 -1.013 1.00 82.94 1196 ASP A N 1
ATOM 9405 C CA . ASP A 1 1196 ? -40.341 -39.663 -1.584 1.00 82.94 1196 ASP A CA 1
ATOM 9406 C C . ASP A 1 1196 ? -39.303 -39.321 -0.513 1.00 82.94 1196 ASP A C 1
ATOM 9408 O O . ASP A 1 1196 ? -39.530 -38.488 0.369 1.00 82.94 1196 ASP A O 1
ATOM 9412 N N . LEU A 1 1197 ? -38.187 -40.046 -0.528 1.00 80.31 1197 LEU A N 1
ATOM 9413 C CA . LEU A 1 1197 ? -37.162 -39.967 0.507 1.00 80.31 1197 LEU A CA 1
ATOM 9414 C C . LEU A 1 1197 ? -36.149 -38.856 0.231 1.00 80.31 1197 LEU A C 1
ATOM 9416 O O . LEU A 1 1197 ? -35.467 -38.420 1.161 1.00 80.31 1197 LEU A O 1
ATOM 9420 N N . ASN A 1 1198 ? -36.039 -38.400 -1.018 1.00 75.00 1198 ASN A N 1
ATOM 9421 C CA . ASN A 1 1198 ? -35.143 -37.310 -1.399 1.00 75.00 1198 ASN A CA 1
ATOM 9422 C C . ASN A 1 1198 ? -35.846 -35.935 -1.478 1.00 75.00 1198 ASN A C 1
ATOM 9424 O O . ASN A 1 1198 ? -35.169 -34.904 -1.504 1.00 75.00 1198 ASN A O 1
ATOM 9428 N N . GLY A 1 1199 ? -37.181 -35.913 -1.449 1.00 71.75 1199 GLY A N 1
ATOM 9429 C CA . GLY A 1 1199 ? -38.013 -34.715 -1.386 1.00 71.75 1199 GLY A CA 1
ATOM 9430 C C . GLY A 1 1199 ? -38.121 -33.941 -2.703 1.00 71.75 1199 GLY A C 1
ATOM 9431 O O . GLY A 1 1199 ? -38.424 -32.743 -2.671 1.00 71.75 1199 GLY A O 1
ATOM 9432 N N . ASP A 1 1200 ? -37.849 -34.563 -3.853 1.00 70.25 1200 ASP A N 1
ATOM 9433 C CA . ASP A 1 1200 ? -37.889 -33.908 -5.168 1.00 70.25 1200 ASP A CA 1
ATOM 9434 C C . ASP A 1 1200 ? -39.282 -33.918 -5.835 1.00 70.25 1200 ASP A C 1
ATOM 9436 O O . ASP A 1 1200 ? -39.486 -33.324 -6.908 1.00 70.25 1200 ASP A O 1
ATOM 9440 N N . GLY A 1 1201 ? -40.269 -34.529 -5.175 1.00 74.69 1201 GLY A N 1
ATOM 9441 C CA . GLY A 1 1201 ? -41.646 -34.660 -5.628 1.00 74.69 1201 GLY A CA 1
ATOM 9442 C C . GLY A 1 1201 ? -41.874 -35.828 -6.589 1.00 74.69 1201 GLY A C 1
ATOM 9443 O O . GLY A 1 1201 ? -42.889 -35.825 -7.303 1.00 74.69 1201 GLY A O 1
ATOM 9444 N N . ARG A 1 1202 ? -40.948 -36.790 -6.672 1.00 80.62 1202 ARG A N 1
ATOM 9445 C CA . ARG A 1 1202 ? -41.043 -38.008 -7.489 1.00 80.62 1202 ARG A CA 1
ATOM 9446 C C . ARG A 1 1202 ? -40.639 -39.227 -6.664 1.00 80.62 1202 ARG A C 1
ATOM 9448 O O . ARG A 1 1202 ? -39.879 -39.110 -5.726 1.00 80.62 1202 ARG A O 1
ATOM 9455 N N . ILE A 1 1203 ? -41.176 -40.391 -7.040 1.00 86.19 1203 ILE A N 1
ATOM 9456 C CA . ILE A 1 1203 ? -40.710 -41.692 -6.543 1.00 86.19 1203 ILE A CA 1
ATOM 9457 C C . ILE A 1 1203 ? -39.905 -42.331 -7.669 1.00 86.19 1203 ILE A C 1
ATOM 9459 O O . ILE A 1 1203 ? -40.490 -42.769 -8.667 1.00 86.19 1203 ILE A O 1
ATOM 9463 N N . ASP A 1 1204 ? -38.580 -42.321 -7.559 1.00 87.81 1204 ASP A N 1
ATOM 9464 C CA . ASP A 1 1204 ? -37.677 -42.878 -8.563 1.00 87.81 1204 ASP A CA 1
ATOM 9465 C C . ASP A 1 1204 ? -36.444 -43.592 -7.967 1.00 87.81 1204 ASP A C 1
ATOM 9467 O O . ASP A 1 1204 ? -36.344 -43.881 -6.774 1.00 87.81 1204 ASP A O 1
ATOM 9471 N N . GLU A 1 1205 ? -35.513 -43.991 -8.833 1.00 88.44 1205 GLU A N 1
ATOM 9472 C CA . GLU A 1 1205 ? -34.323 -44.756 -8.448 1.00 88.44 1205 GLU A CA 1
ATOM 9473 C C . GLU A 1 1205 ? -33.449 -44.041 -7.400 1.00 88.44 1205 GLU A C 1
ATOM 9475 O O . GLU A 1 1205 ? -32.680 -44.709 -6.703 1.00 88.44 1205 GLU A O 1
ATOM 9480 N N . LEU A 1 1206 ? -33.565 -42.713 -7.265 1.00 88.50 1206 LEU A N 1
ATOM 9481 C CA . LEU A 1 1206 ? -32.871 -41.939 -6.240 1.00 88.50 1206 LEU A CA 1
ATOM 9482 C C . LEU A 1 1206 ? -33.444 -42.211 -4.845 1.00 88.50 1206 LEU A C 1
ATOM 9484 O O . LEU A 1 1206 ? -32.669 -42.321 -3.899 1.00 88.50 1206 LEU A O 1
ATOM 9488 N N . ASP A 1 1207 ? -34.756 -42.411 -4.706 1.00 87.38 1207 ASP A N 1
ATOM 9489 C CA . ASP A 1 1207 ? -35.378 -42.781 -3.425 1.00 87.38 1207 ASP A CA 1
ATOM 9490 C C . ASP A 1 1207 ? -34.952 -44.174 -2.973 1.00 87.38 1207 ASP A C 1
ATOM 9492 O O . ASP A 1 1207 ? -34.674 -44.401 -1.793 1.00 87.38 1207 ASP A O 1
ATOM 9496 N N . ARG A 1 1208 ? -34.815 -45.109 -3.923 1.00 91.06 1208 ARG A N 1
ATOM 9497 C CA . ARG A 1 1208 ? -34.219 -46.425 -3.649 1.00 91.06 1208 ARG A CA 1
ATOM 9498 C C . ARG A 1 1208 ? -32.790 -46.278 -3.149 1.00 91.06 1208 ARG A C 1
ATOM 9500 O O . ARG A 1 1208 ? -32.429 -46.924 -2.167 1.00 91.06 1208 ARG A O 1
ATOM 9507 N N . ASP A 1 1209 ? -31.970 -45.486 -3.838 1.00 89.56 1209 ASP A N 1
ATOM 9508 C CA . ASP A 1 1209 ? -30.573 -45.287 -3.455 1.00 89.56 1209 ASP A CA 1
ATOM 9509 C C . ASP A 1 1209 ? -30.479 -44.694 -2.035 1.00 89.56 1209 ASP A C 1
ATOM 9511 O O . ASP A 1 1209 ? -29.682 -45.198 -1.241 1.00 89.56 1209 ASP A O 1
ATOM 9515 N N . VAL A 1 1210 ? -31.343 -43.732 -1.685 1.00 84.12 1210 VAL A N 1
ATOM 9516 C CA . VAL A 1 1210 ? -31.448 -43.172 -0.325 1.00 84.12 1210 VAL A CA 1
ATOM 9517 C C . VAL A 1 1210 ? -31.852 -44.248 0.688 1.00 84.12 1210 VAL A C 1
ATOM 9519 O O . VAL A 1 1210 ? -31.182 -44.409 1.711 1.00 84.12 1210 VAL A O 1
ATOM 9522 N N . LEU A 1 1211 ? -32.889 -45.047 0.410 1.00 88.88 1211 LEU A N 1
ATOM 9523 C CA . LEU A 1 1211 ? -33.316 -46.102 1.334 1.00 88.88 1211 LEU A CA 1
ATOM 9524 C C . LEU A 1 1211 ? -32.220 -47.150 1.567 1.00 88.88 1211 LEU A C 1
ATOM 9526 O O . LEU A 1 1211 ? -31.956 -47.529 2.706 1.00 88.88 1211 LEU A O 1
ATOM 9530 N N . VAL A 1 1212 ? -31.577 -47.631 0.502 1.00 89.19 1212 VAL A N 1
ATOM 9531 C CA . VAL A 1 1212 ? -30.624 -48.749 0.573 1.00 89.19 1212 VAL A CA 1
ATOM 9532 C C . VAL A 1 1212 ? -29.266 -48.302 1.117 1.00 89.19 1212 VAL A C 1
ATOM 9534 O O . VAL A 1 1212 ? -28.705 -48.970 1.990 1.00 89.19 1212 VAL A O 1
ATOM 9537 N N . ARG A 1 1213 ? -28.719 -47.189 0.614 1.00 84.31 1213 ARG A N 1
ATOM 9538 C CA . ARG A 1 1213 ? -27.347 -46.765 0.936 1.00 84.31 1213 ARG A CA 1
ATOM 9539 C C . ARG A 1 1213 ? -27.273 -45.827 2.128 1.00 84.31 1213 ARG A C 1
ATOM 9541 O O . ARG A 1 1213 ? -26.346 -45.960 2.925 1.00 84.31 1213 ARG A O 1
ATOM 9548 N N . ASP A 1 1214 ? -28.230 -44.918 2.262 1.00 81.62 1214 ASP A N 1
ATOM 9549 C CA . ASP A 1 1214 ? -28.134 -43.847 3.255 1.00 81.62 1214 ASP A CA 1
ATOM 9550 C C . ASP A 1 1214 ? -28.888 -44.217 4.537 1.00 81.62 1214 ASP A C 1
ATOM 9552 O O . ASP A 1 1214 ? -28.360 -44.036 5.638 1.00 81.62 1214 ASP A O 1
ATOM 9556 N N . ILE A 1 1215 ? -30.081 -44.807 4.398 1.00 83.12 1215 ILE A N 1
ATOM 9557 C CA . ILE A 1 1215 ? -30.940 -45.201 5.523 1.00 83.12 1215 ILE A CA 1
ATOM 9558 C C . ILE A 1 1215 ? -30.564 -46.592 6.060 1.00 83.12 1215 ILE A C 1
ATOM 9560 O O . ILE A 1 1215 ? -30.208 -46.723 7.230 1.00 83.12 1215 ILE A O 1
ATOM 9564 N N . LEU A 1 1216 ? -30.611 -47.638 5.225 1.00 82.50 1216 LEU A N 1
ATOM 9565 C CA . LEU A 1 1216 ? -30.286 -49.017 5.629 1.00 82.50 1216 LEU A CA 1
ATOM 9566 C C . LEU A 1 1216 ? -28.780 -49.279 5.747 1.00 82.50 1216 LEU A C 1
ATOM 9568 O O . LEU A 1 1216 ? -28.384 -50.252 6.389 1.00 82.50 1216 LEU A O 1
ATOM 9572 N N . GLN A 1 1217 ? -27.949 -48.426 5.140 1.00 86.94 1217 GLN A N 1
ATOM 9573 C CA . GLN A 1 1217 ? -26.486 -48.543 5.132 1.00 86.94 1217 GLN A CA 1
ATOM 9574 C C . GLN A 1 1217 ? -25.982 -49.916 4.664 1.00 86.94 1217 GLN A C 1
ATOM 9576 O O . GLN A 1 1217 ? -25.006 -50.453 5.194 1.00 86.94 1217 GLN A O 1
ATOM 9581 N N . THR A 1 1218 ? -26.642 -50.484 3.653 1.00 88.38 1218 THR A N 1
ATOM 9582 C CA . THR A 1 1218 ? -26.247 -51.748 3.025 1.00 88.38 1218 THR A CA 1
ATOM 9583 C C . THR A 1 1218 ? -25.873 -51.548 1.549 1.00 88.38 1218 THR A C 1
ATOM 9585 O O . THR A 1 1218 ? -25.904 -50.441 1.009 1.00 88.38 1218 THR A O 1
ATOM 9588 N N . ASN A 1 1219 ? -25.464 -52.627 0.883 1.00 88.81 1219 ASN A N 1
ATOM 9589 C CA . ASN A 1 1219 ? -25.108 -52.648 -0.528 1.00 88.81 1219 ASN A CA 1
ATOM 9590 C C . ASN A 1 1219 ? -26.101 -53.486 -1.335 1.00 88.81 1219 ASN A C 1
ATOM 9592 O O . ASN A 1 1219 ? -26.561 -54.537 -0.892 1.00 88.81 1219 ASN A O 1
ATOM 9596 N N . TYR A 1 1220 ? -26.331 -53.083 -2.586 1.00 92.00 1220 TYR A N 1
ATOM 9597 C CA . TYR A 1 1220 ? -26.931 -53.963 -3.590 1.00 92.00 1220 TYR A CA 1
ATOM 9598 C C . TYR A 1 1220 ? -26.148 -55.274 -3.658 1.00 92.00 1220 TYR A C 1
ATOM 9600 O O . TYR A 1 1220 ? -24.929 -55.246 -3.852 1.00 92.00 1220 TYR A O 1
ATOM 9608 N N . GLY A 1 1221 ? -26.837 -56.401 -3.489 1.00 89.12 1221 GLY A N 1
ATOM 9609 C CA . GLY A 1 1221 ? -26.196 -57.708 -3.363 1.00 89.12 1221 GLY A CA 1
ATOM 9610 C C . GLY A 1 1221 ? -26.410 -58.397 -2.013 1.00 89.12 1221 GLY A C 1
ATOM 9611 O O . GLY A 1 1221 ? -26.452 -59.626 -1.960 1.00 89.12 1221 GLY A O 1
ATOM 9612 N N . ASP A 1 1222 ? -26.564 -57.625 -0.935 1.00 91.69 1222 ASP A N 1
ATOM 9613 C CA . ASP A 1 1222 ? -26.747 -58.141 0.425 1.00 91.69 1222 ASP A CA 1
ATOM 9614 C C . ASP A 1 1222 ? -28.209 -58.561 0.657 1.00 91.69 1222 ASP A C 1
ATOM 9616 O O . ASP A 1 1222 ? -29.079 -57.793 1.073 1.00 91.69 1222 ASP A O 1
ATOM 9620 N N . VAL A 1 1223 ? -28.497 -59.821 0.344 1.00 89.31 1223 VAL A N 1
ATOM 9621 C CA . VAL A 1 1223 ? -29.843 -60.412 0.434 1.00 89.31 1223 VAL A CA 1
ATOM 9622 C C . VAL A 1 1223 ? -30.292 -60.570 1.876 1.00 89.31 1223 VAL A C 1
ATOM 9624 O O . VAL A 1 1223 ? -31.489 -60.625 2.168 1.00 89.31 1223 VAL A O 1
ATOM 9627 N N . ASN A 1 1224 ? -29.337 -60.746 2.784 1.00 86.88 1224 ASN A N 1
ATOM 9628 C CA . ASN A 1 1224 ? -29.625 -61.094 4.160 1.00 86.88 1224 ASN A CA 1
ATOM 9629 C C . ASN A 1 1224 ? -29.626 -59.879 5.109 1.00 86.88 1224 ASN A C 1
ATOM 9631 O O . ASN A 1 1224 ? -30.113 -60.019 6.235 1.00 86.88 1224 ASN A O 1
ATOM 9635 N N . LEU A 1 1225 ? -29.213 -58.713 4.598 1.00 89.06 1225 LEU A N 1
ATOM 9636 C CA . LEU A 1 1225 ? -29.127 -57.422 5.276 1.00 89.06 1225 LEU A CA 1
ATOM 9637 C C . LEU A 1 1225 ? -28.199 -57.453 6.499 1.00 89.06 1225 LEU A C 1
ATOM 9639 O O . LEU A 1 1225 ? -28.484 -56.817 7.516 1.00 89.06 1225 LEU A O 1
ATOM 9643 N N . ASP A 1 1226 ? -27.097 -58.206 6.432 1.00 85.88 1226 ASP A N 1
ATOM 9644 C CA . ASP A 1 1226 ? -26.055 -58.182 7.471 1.00 85.88 1226 ASP A CA 1
ATOM 9645 C C . ASP A 1 1226 ? -25.014 -57.066 7.269 1.00 85.88 1226 ASP A C 1
ATOM 9647 O O . ASP A 1 1226 ? -24.116 -56.893 8.102 1.00 85.88 1226 ASP A O 1
ATOM 9651 N N . GLY A 1 1227 ? -25.174 -56.273 6.208 1.00 85.12 1227 GLY A N 1
ATOM 9652 C CA . GLY A 1 1227 ? -24.329 -55.148 5.830 1.00 85.12 1227 GLY A CA 1
ATOM 9653 C C . GLY A 1 1227 ? -23.164 -55.535 4.918 1.00 85.12 1227 GLY A C 1
ATOM 9654 O O . GLY A 1 1227 ? -22.341 -54.671 4.599 1.00 85.12 1227 GLY A O 1
ATOM 9655 N N . VAL A 1 1228 ? -23.046 -56.802 4.503 1.00 85.81 1228 VAL A N 1
ATOM 9656 C CA . VAL A 1 1228 ? -21.941 -57.287 3.670 1.00 85.81 1228 VAL A CA 1
ATOM 9657 C C . VAL A 1 1228 ? -22.476 -58.120 2.513 1.00 85.81 1228 VAL A C 1
ATOM 9659 O O . VAL A 1 1228 ? -23.052 -59.171 2.715 1.00 85.81 1228 VAL A O 1
ATOM 9662 N N . PHE A 1 1229 ? -22.192 -57.704 1.277 1.00 91.69 1229 PHE A N 1
ATOM 9663 C CA . PHE A 1 1229 ? -22.459 -58.541 0.108 1.00 91.69 1229 PHE A CA 1
ATOM 9664 C C . PHE A 1 1229 ? -21.327 -59.564 -0.085 1.00 91.69 1229 PHE A C 1
ATOM 9666 O O . PHE A 1 1229 ? -20.237 -59.191 -0.535 1.00 91.69 1229 PHE A O 1
ATOM 9673 N N . ASP A 1 1230 ? -21.555 -60.842 0.232 1.00 91.56 1230 ASP A N 1
ATOM 9674 C CA . ASP A 1 1230 ? -20.538 -61.899 0.133 1.00 91.56 1230 ASP A CA 1
ATOM 9675 C C . ASP A 1 1230 ? -21.040 -63.247 -0.438 1.00 91.56 1230 ASP A C 1
ATOM 9677 O O . ASP A 1 1230 ? -22.073 -63.372 -1.105 1.00 91.56 1230 ASP A O 1
ATOM 9681 N N . SER A 1 1231 ? -20.226 -64.297 -0.282 1.00 90.69 1231 SER A N 1
ATOM 9682 C CA . SER A 1 1231 ? -20.546 -65.631 -0.795 1.00 90.69 1231 SER A CA 1
ATOM 9683 C C . SER A 1 1231 ? -21.760 -66.294 -0.124 1.00 90.69 1231 SER A C 1
ATOM 9685 O O . SER A 1 1231 ? -22.360 -67.184 -0.736 1.00 90.69 1231 SER A O 1
ATOM 9687 N N . GLU A 1 1232 ? -22.131 -65.903 1.098 1.00 90.69 1232 GLU A N 1
ATOM 9688 C CA . GLU A 1 1232 ? -23.318 -66.396 1.798 1.00 90.69 1232 GLU A CA 1
ATOM 9689 C C . GLU A 1 1232 ? -24.605 -65.888 1.129 1.00 90.69 1232 GLU A C 1
ATOM 9691 O O . GLU A 1 1232 ? -25.523 -66.692 0.924 1.00 90.69 1232 GLU A O 1
ATOM 9696 N N . ASP A 1 1233 ? -24.635 -64.636 0.656 1.00 90.44 1233 ASP A N 1
ATOM 9697 C CA . ASP A 1 1233 ? -25.761 -64.076 -0.111 1.00 90.44 1233 ASP A CA 1
ATOM 9698 C C . ASP A 1 1233 ? -25.956 -64.800 -1.440 1.00 90.44 1233 ASP A C 1
ATOM 9700 O O . ASP A 1 1233 ? -27.055 -65.254 -1.772 1.00 90.44 1233 ASP A O 1
ATOM 9704 N N . LEU A 1 1234 ? -24.862 -65.019 -2.175 1.00 87.88 1234 LEU A N 1
ATOM 9705 C CA . LEU A 1 1234 ? -24.903 -65.754 -3.440 1.00 87.88 1234 LEU A CA 1
ATOM 9706 C C . LEU A 1 1234 ? -25.366 -67.204 -3.241 1.00 87.88 1234 LEU A C 1
ATOM 9708 O O . LEU A 1 1234 ? -26.106 -67.751 -4.063 1.00 87.88 1234 LEU A O 1
ATOM 9712 N N . VAL A 1 1235 ? -24.956 -67.851 -2.145 1.00 87.88 1235 VAL A N 1
ATOM 9713 C CA . VAL A 1 1235 ? -25.429 -69.198 -1.796 1.00 87.88 1235 VAL A CA 1
ATOM 9714 C C . VAL A 1 1235 ? -26.919 -69.186 -1.455 1.00 87.88 1235 VAL A C 1
ATOM 9716 O O . VAL A 1 1235 ? -27.612 -70.146 -1.804 1.00 87.88 1235 VAL A O 1
ATOM 9719 N N . ARG A 1 1236 ? -27.418 -68.131 -0.804 1.00 86.31 1236 ARG A N 1
ATOM 9720 C CA . ARG A 1 1236 ? -28.835 -67.973 -0.463 1.00 86.31 1236 ARG A CA 1
ATOM 9721 C C . ARG A 1 1236 ? -29.696 -67.805 -1.716 1.00 86.31 1236 ARG A C 1
ATOM 9723 O O . ARG A 1 1236 ? -30.656 -68.557 -1.866 1.00 86.31 1236 ARG A O 1
ATOM 9730 N N . LEU A 1 1237 ? -29.283 -66.968 -2.667 1.00 86.19 1237 LEU A N 1
ATOM 9731 C CA . LEU A 1 1237 ? -29.964 -66.807 -3.963 1.00 86.19 1237 LEU A CA 1
ATOM 9732 C C . LEU A 1 1237 ? -30.019 -68.113 -4.761 1.00 86.19 1237 LEU A C 1
ATOM 9734 O O . LEU A 1 1237 ? -31.069 -68.513 -5.266 1.00 86.19 1237 LEU A O 1
ATOM 9738 N N . LEU A 1 1238 ? -28.904 -68.851 -4.812 1.00 81.69 1238 LEU A N 1
ATOM 9739 C CA . LEU A 1 1238 ? -28.842 -70.144 -5.505 1.00 81.69 1238 LEU A CA 1
ATOM 9740 C C . LEU A 1 1238 ? -29.763 -71.212 -4.891 1.00 81.69 1238 LEU A C 1
ATOM 9742 O O . LEU A 1 1238 ? -30.089 -72.192 -5.565 1.00 81.69 1238 LEU A O 1
ATOM 9746 N N . GLN A 1 1239 ? -30.155 -71.069 -3.620 1.00 83.50 1239 GLN A N 1
ATOM 9747 C CA . GLN A 1 1239 ? -31.112 -71.966 -2.965 1.00 83.50 1239 GLN A CA 1
ATOM 9748 C C . GLN A 1 1239 ? -32.569 -71.604 -3.258 1.00 83.50 1239 GLN A C 1
ATOM 9750 O O . GLN A 1 1239 ? -33.398 -72.515 -3.283 1.00 83.50 1239 GLN A O 1
ATOM 9755 N N . ILE A 1 1240 ? -32.866 -70.317 -3.465 1.00 81.88 1240 ILE A N 1
ATOM 9756 C CA . ILE A 1 1240 ? -34.201 -69.815 -3.819 1.00 81.88 1240 ILE A CA 1
ATOM 9757 C C . ILE A 1 1240 ? -34.562 -70.291 -5.230 1.00 81.88 1240 ILE A C 1
ATOM 9759 O O . ILE A 1 1240 ? -35.606 -70.912 -5.420 1.00 81.88 1240 ILE A O 1
ATOM 9763 N N . GLY A 1 1241 ? -33.625 -70.152 -6.174 1.00 73.94 1241 GLY A N 1
ATOM 9764 C CA . GLY A 1 1241 ? -33.718 -70.756 -7.504 1.00 73.94 1241 GLY A CA 1
ATOM 9765 C C . GLY A 1 1241 ? -34.463 -69.936 -8.562 1.00 73.94 1241 GLY A C 1
ATOM 9766 O O . GLY A 1 1241 ? -34.572 -70.438 -9.673 1.00 73.94 1241 GLY A O 1
ATOM 9767 N N . SER A 1 1242 ? -34.878 -68.701 -8.259 1.00 77.12 1242 SER A N 1
ATOM 9768 C CA . SER A 1 1242 ? -35.718 -67.838 -9.114 1.00 77.12 1242 SER A CA 1
ATOM 9769 C C . SER A 1 1242 ? -34.981 -67.066 -10.226 1.00 77.12 1242 SER A C 1
ATOM 9771 O O . SER A 1 1242 ? -35.537 -66.160 -10.834 1.00 77.12 1242 SER A O 1
ATOM 9773 N N . PHE A 1 1243 ? -33.720 -67.402 -10.515 1.00 85.00 1243 PHE A N 1
ATOM 9774 C CA . PHE A 1 1243 ? -32.914 -66.670 -11.499 1.00 85.00 1243 PHE A CA 1
ATOM 9775 C C . PHE A 1 1243 ? -33.355 -66.968 -12.941 1.00 85.00 1243 PHE A C 1
ATOM 9777 O O . PHE A 1 1243 ? -33.267 -68.118 -13.386 1.00 85.00 1243 PHE A O 1
ATOM 9784 N N . GLU A 1 1244 ? -33.735 -65.924 -13.688 1.00 83.56 1244 GLU A N 1
ATOM 9785 C CA . GLU A 1 1244 ? -34.169 -66.005 -15.096 1.00 83.56 1244 GLU A CA 1
ATOM 9786 C C . GLU A 1 1244 ? -35.402 -66.921 -15.306 1.00 83.56 1244 GLU A C 1
ATOM 9788 O O . GLU A 1 1244 ? -35.508 -67.622 -16.322 1.00 83.56 1244 GLU A O 1
ATOM 9793 N N . GLU A 1 1245 ? -36.339 -66.950 -14.347 1.00 74.12 1245 GLU A N 1
ATOM 9794 C CA . GLU A 1 1245 ? -37.583 -67.736 -14.458 1.00 74.12 1245 GLU A CA 1
ATOM 9795 C C . GLU A 1 1245 ? -38.642 -67.082 -15.380 1.00 74.12 1245 GLU A C 1
ATOM 9797 O O . GLU A 1 1245 ? -39.388 -67.806 -16.052 1.00 74.12 1245 GLU A O 1
ATOM 9802 N N . GLY A 1 1246 ? -38.569 -65.755 -15.557 1.00 63.53 1246 GLY A N 1
ATOM 9803 C CA . GLY A 1 1246 ? -39.187 -64.957 -16.624 1.00 63.53 1246 GLY A CA 1
ATOM 9804 C C . GLY A 1 1246 ? -40.553 -64.324 -16.307 1.00 63.53 1246 GLY A C 1
ATOM 9805 O O . GLY A 1 1246 ? -41.537 -65.047 -16.243 1.00 63.53 1246 GLY A O 1
ATOM 9806 N N . ASP A 1 1247 ? -40.610 -62.982 -16.301 1.00 61.94 1247 ASP A N 1
ATOM 9807 C CA . ASP A 1 1247 ? -41.767 -62.048 -16.353 1.00 61.94 1247 ASP A CA 1
ATOM 9808 C C . ASP A 1 1247 ? -43.005 -62.461 -15.521 1.00 61.94 1247 ASP A C 1
ATOM 9810 O O . ASP A 1 1247 ? -44.156 -62.377 -15.977 1.00 61.94 1247 ASP A O 1
ATOM 9814 N N . ASP A 1 1248 ? -42.771 -62.960 -14.306 1.00 65.62 1248 ASP A N 1
ATOM 9815 C CA . ASP A 1 1248 ? -43.777 -63.183 -13.267 1.00 65.62 1248 ASP A CA 1
ATOM 9816 C C . ASP A 1 1248 ? -43.951 -61.985 -12.319 1.00 65.62 1248 ASP A C 1
ATOM 9818 O O . ASP A 1 1248 ? -45.018 -61.890 -11.698 1.00 65.62 1248 ASP A O 1
ATOM 9822 N N . ARG A 1 1249 ? -43.019 -61.014 -12.311 1.00 75.94 1249 ARG A N 1
ATOM 9823 C CA . ARG A 1 1249 ? -43.068 -59.774 -11.511 1.00 75.94 1249 ARG A CA 1
ATOM 9824 C C . ARG A 1 1249 ? -43.402 -59.996 -10.035 1.00 75.94 1249 ARG A C 1
ATOM 9826 O O . ARG A 1 1249 ? -44.202 -59.254 -9.454 1.00 75.94 1249 ARG A O 1
ATOM 9833 N N . ASP A 1 1250 ? -42.859 -61.050 -9.441 1.00 80.69 1250 ASP A N 1
ATOM 9834 C CA . ASP A 1 1250 ? -43.081 -61.403 -8.039 1.00 80.69 1250 ASP A CA 1
ATOM 9835 C C . ASP A 1 1250 ? -41.788 -61.593 -7.233 1.00 80.69 1250 ASP A C 1
ATOM 9837 O O . ASP A 1 1250 ? -41.859 -62.034 -6.083 1.00 80.69 1250 ASP A O 1
ATOM 9841 N N . SER A 1 1251 ? -40.633 -61.205 -7.788 1.00 87.75 1251 SER A N 1
ATOM 9842 C CA . SER A 1 1251 ? -39.361 -61.209 -7.059 1.00 87.75 1251 SER A CA 1
ATOM 9843 C C . SER A 1 1251 ? -39.312 -60.067 -6.037 1.00 87.75 1251 SER A C 1
ATOM 9845 O O . SER A 1 1251 ? -39.740 -58.947 -6.309 1.00 87.75 1251 SER A O 1
ATOM 9847 N N . THR A 1 1252 ? -38.798 -60.368 -4.844 1.00 89.81 1252 THR A N 1
ATOM 9848 C CA . THR A 1 1252 ? -38.525 -59.399 -3.767 1.00 89.81 1252 THR A CA 1
ATOM 9849 C C . THR A 1 1252 ? -37.023 -59.125 -3.648 1.00 89.81 1252 THR A C 1
ATOM 9851 O O . THR A 1 1252 ? -36.214 -59.850 -4.241 1.00 89.81 1252 THR A O 1
ATOM 9854 N N . TRP A 1 1253 ? -36.616 -58.166 -2.807 1.00 91.00 1253 TRP A N 1
ATOM 9855 C CA . TRP A 1 1253 ? -35.204 -57.965 -2.442 1.00 91.00 1253 TRP A CA 1
ATOM 9856 C C . TRP A 1 1253 ? -34.544 -59.271 -1.972 1.00 91.00 1253 TRP A C 1
ATOM 9858 O O . TRP A 1 1253 ? -33.409 -59.597 -2.329 1.00 91.00 1253 TRP A O 1
ATOM 9868 N N . GLY A 1 1254 ? -35.292 -60.059 -1.192 1.00 88.25 1254 GLY A N 1
ATOM 9869 C CA . GLY A 1 1254 ? -34.862 -61.355 -0.675 1.00 88.25 1254 GLY A CA 1
ATOM 9870 C C . GLY A 1 1254 ? -34.684 -62.439 -1.745 1.00 88.25 1254 GLY A C 1
ATOM 9871 O O . GLY A 1 1254 ? -33.957 -63.404 -1.501 1.00 88.25 1254 GLY A O 1
ATOM 9872 N N . ASP A 1 1255 ? -35.320 -62.286 -2.909 1.00 88.38 1255 ASP A N 1
ATOM 9873 C CA . ASP A 1 1255 ? -35.241 -63.217 -4.041 1.00 88.38 1255 ASP A CA 1
ATOM 9874 C C . ASP A 1 1255 ? -34.194 -62.800 -5.088 1.00 88.38 1255 ASP A C 1
ATOM 9876 O O . ASP A 1 1255 ? -33.826 -63.625 -5.927 1.00 88.38 1255 ASP A O 1
ATOM 9880 N N . GLY A 1 1256 ? -33.670 -61.571 -4.991 1.00 88.12 1256 GLY A N 1
ATOM 9881 C CA . GLY A 1 1256 ? -32.584 -61.035 -5.819 1.00 88.12 1256 GLY A CA 1
ATOM 9882 C C . GLY A 1 1256 ? -32.955 -59.851 -6.718 1.00 88.12 1256 GLY A C 1
ATOM 9883 O O . GLY A 1 1256 ? -32.083 -59.393 -7.451 1.00 88.12 1256 GLY A O 1
ATOM 9884 N N . ASP A 1 1257 ? -34.193 -59.345 -6.667 1.00 91.12 1257 ASP A N 1
ATOM 9885 C CA . ASP A 1 1257 ? -34.590 -58.115 -7.375 1.00 91.12 1257 ASP A CA 1
ATOM 9886 C C . ASP A 1 1257 ? -34.007 -56.897 -6.646 1.00 91.12 1257 ASP A C 1
ATOM 9888 O O . ASP A 1 1257 ? -34.537 -56.442 -5.633 1.00 91.12 1257 ASP A O 1
ATOM 9892 N N . TRP A 1 1258 ? -32.865 -56.403 -7.121 1.00 91.81 1258 TRP A N 1
ATOM 9893 C CA . TRP A 1 1258 ? -32.159 -55.268 -6.516 1.00 91.81 1258 TRP A CA 1
ATOM 9894 C C . TRP A 1 1258 ? -32.377 -53.972 -7.283 1.00 91.81 1258 TRP A C 1
ATOM 9896 O O . TRP A 1 1258 ? -32.103 -52.893 -6.752 1.00 91.81 1258 TRP A O 1
ATOM 9906 N N . ASN A 1 1259 ? -32.831 -54.069 -8.531 1.00 89.88 1259 ASN A N 1
ATOM 9907 C CA . ASN A 1 1259 ? -33.130 -52.908 -9.350 1.00 89.88 1259 ASN A CA 1
ATOM 9908 C C . ASN A 1 1259 ? -34.576 -52.406 -9.138 1.00 89.88 1259 ASN A C 1
ATOM 9910 O O . ASN A 1 1259 ? -34.825 -51.215 -9.340 1.00 89.88 1259 ASN A O 1
ATOM 9914 N N . GLY A 1 1260 ? -35.472 -53.266 -8.639 1.00 88.81 1260 GLY A N 1
ATOM 9915 C CA . GLY A 1 1260 ? -36.856 -52.961 -8.295 1.00 88.81 1260 GLY A CA 1
ATOM 9916 C C . GLY A 1 1260 ? -37.851 -53.133 -9.445 1.00 88.81 1260 GLY A C 1
ATOM 9917 O O . GLY A 1 1260 ? -38.978 -52.641 -9.347 1.00 88.81 1260 GLY A O 1
ATOM 9918 N N . ASP A 1 1261 ? -37.497 -53.815 -10.535 1.00 88.19 1261 ASP A N 1
ATOM 9919 C CA . ASP A 1 1261 ? -38.374 -54.046 -11.692 1.00 88.19 1261 ASP A CA 1
ATOM 9920 C C . ASP A 1 1261 ? -39.355 -55.220 -11.509 1.00 88.19 1261 ASP A C 1
ATOM 9922 O O . ASP A 1 1261 ? -40.339 -55.325 -12.255 1.00 88.19 1261 ASP A O 1
ATOM 9926 N N . GLY A 1 1262 ? -39.171 -56.014 -10.451 1.00 86.88 1262 GLY A N 1
ATOM 9927 C CA . GLY A 1 1262 ? -39.995 -57.159 -10.079 1.00 86.88 1262 GLY A CA 1
ATOM 9928 C C . GLY A 1 1262 ? -39.465 -58.512 -10.560 1.00 86.88 1262 GLY A C 1
ATOM 9929 O O . GLY A 1 1262 ? -40.097 -59.521 -10.239 1.00 86.88 1262 GLY A O 1
ATOM 9930 N N . ASP A 1 1263 ? -38.346 -58.567 -11.290 1.00 86.94 1263 ASP A N 1
ATOM 9931 C CA . ASP A 1 1263 ? -37.794 -59.792 -11.873 1.00 86.94 1263 ASP A CA 1
ATOM 9932 C C . ASP A 1 1263 ? -36.309 -59.981 -11.501 1.00 86.94 1263 ASP A C 1
ATOM 9934 O O . ASP A 1 1263 ? -35.461 -59.169 -11.845 1.00 86.94 1263 ASP A O 1
ATOM 9938 N N . PHE A 1 1264 ? -35.938 -61.120 -10.902 1.00 90.25 1264 PHE A N 1
ATOM 9939 C CA . PHE A 1 1264 ? -34.521 -61.416 -10.649 1.00 90.25 1264 PHE A CA 1
ATOM 9940 C C . PHE A 1 1264 ? -33.786 -61.913 -11.912 1.00 90.25 1264 PHE A C 1
ATOM 9942 O O . PHE A 1 1264 ? -33.879 -63.088 -12.308 1.00 90.25 1264 PHE A O 1
ATOM 9949 N N . THR A 1 1265 ? -32.998 -61.032 -12.537 1.00 89.00 1265 THR A N 1
ATOM 9950 C CA . THR A 1 1265 ? -32.300 -61.301 -13.804 1.00 89.00 1265 THR A CA 1
ATOM 9951 C C . THR A 1 1265 ? -30.798 -61.011 -13.754 1.00 89.00 1265 THR A C 1
ATOM 9953 O O . THR A 1 1265 ? -30.200 -60.659 -12.736 1.00 89.00 1265 THR A O 1
ATOM 9956 N N . SER A 1 1266 ? -30.123 -61.201 -14.892 1.00 89.81 1266 SER A N 1
ATOM 9957 C CA . SER A 1 1266 ? -28.723 -60.804 -15.049 1.00 89.81 1266 SER A CA 1
ATOM 9958 C C . SER A 1 1266 ? -28.485 -59.297 -14.822 1.00 89.81 1266 SER A C 1
ATOM 9960 O O . SER A 1 1266 ? -27.341 -58.922 -14.557 1.00 89.81 1266 SER A O 1
ATOM 9962 N N . GLU A 1 1267 ? -29.507 -58.440 -14.937 1.00 90.62 1267 GLU A N 1
ATOM 9963 C CA . GLU A 1 1267 ? -29.389 -56.986 -14.744 1.00 90.62 1267 GLU A CA 1
ATOM 9964 C C . GLU A 1 1267 ? -29.194 -56.618 -13.263 1.00 90.62 1267 GLU A C 1
ATOM 9966 O O . GLU A 1 1267 ? -28.335 -55.788 -12.957 1.00 90.62 1267 GLU A O 1
ATOM 9971 N N . ASP A 1 1268 ? -29.829 -57.341 -12.338 1.00 90.81 1268 ASP A N 1
ATOM 9972 C CA . ASP A 1 1268 ? -29.627 -57.181 -10.890 1.00 90.81 1268 ASP A CA 1
ATOM 9973 C C . ASP A 1 1268 ? -28.199 -57.513 -10.473 1.00 90.81 1268 ASP A C 1
ATOM 9975 O O . ASP A 1 1268 ? -27.549 -56.760 -9.745 1.00 90.81 1268 ASP A O 1
ATOM 9979 N N . PHE A 1 1269 ? -27.641 -58.602 -11.010 1.00 89.19 1269 PHE A N 1
ATOM 9980 C CA . PHE A 1 1269 ? -26.234 -58.919 -10.779 1.00 89.19 1269 PHE A CA 1
ATOM 9981 C C . PHE A 1 1269 ? -25.309 -57.820 -11.299 1.00 89.19 1269 PHE A C 1
ATOM 9983 O O . PHE A 1 1269 ? -24.304 -57.511 -10.657 1.00 89.19 1269 PHE A O 1
ATOM 9990 N N . VAL A 1 1270 ? -25.617 -57.222 -12.452 1.00 90.38 1270 VAL A N 1
ATOM 9991 C CA . VAL A 1 1270 ? -24.822 -56.104 -12.971 1.00 90.38 1270 VAL A CA 1
ATOM 9992 C C . VAL A 1 1270 ? -24.893 -54.916 -12.014 1.00 90.38 1270 VAL A C 1
ATOM 9994 O O . VAL A 1 1270 ? -23.833 -54.383 -11.688 1.00 90.38 1270 VAL A O 1
ATOM 9997 N N . LEU A 1 1271 ? -26.077 -54.556 -11.511 1.00 89.31 1271 LEU A N 1
ATOM 9998 C CA . LEU A 1 1271 ? -26.253 -53.476 -10.535 1.00 89.31 1271 LEU A CA 1
ATOM 9999 C C . LEU A 1 1271 ? -25.451 -53.732 -9.245 1.00 89.31 1271 LEU A C 1
ATOM 10001 O O . LEU A 1 1271 ? -24.669 -52.876 -8.823 1.00 89.31 1271 LEU A O 1
ATOM 10005 N N . ALA A 1 1272 ? -25.561 -54.932 -8.669 1.00 88.94 1272 ALA A N 1
ATOM 10006 C CA . ALA A 1 1272 ? -24.848 -55.310 -7.446 1.00 88.94 1272 ALA A CA 1
ATOM 10007 C C . ALA A 1 1272 ? -23.319 -55.372 -7.608 1.00 88.94 1272 ALA A C 1
ATOM 10009 O O . ALA A 1 1272 ? -22.577 -55.048 -6.685 1.00 88.94 1272 ALA A O 1
ATOM 10010 N N . PHE A 1 1273 ? -22.800 -55.755 -8.780 1.00 86.56 1273 PHE A N 1
ATOM 10011 C CA . PHE A 1 1273 ? -21.350 -55.749 -9.015 1.00 86.56 1273 PHE A CA 1
ATOM 10012 C C . PHE A 1 1273 ? -20.811 -54.381 -9.458 1.00 86.56 1273 PHE A C 1
ATOM 10014 O O . PHE A 1 1273 ? -19.651 -54.075 -9.176 1.00 86.56 1273 PHE A O 1
ATOM 10021 N N . GLN A 1 1274 ? -21.615 -53.547 -10.125 1.00 86.50 1274 GLN A N 1
ATOM 10022 C CA . GLN A 1 1274 ? -21.239 -52.171 -10.472 1.00 86.50 1274 GLN A CA 1
ATOM 10023 C C . GLN A 1 1274 ? -21.175 -51.259 -9.248 1.00 86.50 1274 GLN A C 1
ATOM 10025 O O . GLN A 1 1274 ? -20.320 -50.376 -9.212 1.00 86.50 1274 GLN A O 1
ATOM 10030 N N . SER A 1 1275 ? -22.015 -51.502 -8.238 1.00 81.62 1275 SER A N 1
ATOM 10031 C CA . SER A 1 1275 ? -21.954 -50.787 -6.958 1.00 81.62 1275 SER A CA 1
ATOM 10032 C C . SER A 1 1275 ? -20.647 -51.049 -6.188 1.00 81.62 1275 SER A C 1
ATOM 10034 O O . SER A 1 1275 ? -20.296 -50.279 -5.300 1.00 81.62 1275 SER A O 1
ATOM 10036 N N . GLY A 1 1276 ? -19.890 -52.095 -6.552 1.00 75.44 1276 GLY A N 1
ATOM 10037 C CA . GLY A 1 1276 ? -18.550 -52.370 -6.028 1.00 75.44 1276 GLY A CA 1
ATOM 10038 C C . GLY A 1 1276 ? -18.510 -53.002 -4.631 1.00 75.44 1276 GLY A C 1
ATOM 10039 O O . GLY A 1 1276 ? -17.425 -53.098 -4.061 1.00 75.44 1276 GLY A O 1
ATOM 10040 N N . GLY A 1 1277 ? -19.653 -53.447 -4.092 1.00 73.56 1277 GLY A N 1
ATOM 10041 C CA . GLY A 1 1277 ? -19.790 -53.902 -2.700 1.00 73.56 1277 GLY A CA 1
ATOM 10042 C C . GLY A 1 1277 ? -19.393 -55.357 -2.398 1.00 73.56 1277 GLY A C 1
ATOM 10043 O O . GLY A 1 1277 ? -19.344 -55.730 -1.227 1.00 73.56 1277 GLY A O 1
ATOM 10044 N N . TYR A 1 1278 ? -19.103 -56.192 -3.406 1.00 85.31 1278 TYR A N 1
ATOM 10045 C CA . TYR A 1 1278 ? -18.837 -57.621 -3.172 1.00 85.31 1278 TYR A CA 1
ATOM 10046 C C . TYR A 1 1278 ? -17.514 -57.866 -2.431 1.00 85.31 1278 TYR A C 1
ATOM 10048 O O . TYR A 1 1278 ? -16.431 -57.540 -2.932 1.00 85.31 1278 TYR A O 1
ATOM 10056 N N . THR A 1 1279 ? -17.594 -58.540 -1.285 1.00 81.69 1279 THR A N 1
ATOM 10057 C CA . THR A 1 1279 ? -16.450 -58.949 -0.466 1.00 81.69 1279 THR A CA 1
ATOM 10058 C C . THR A 1 1279 ? -16.259 -60.466 -0.559 1.00 81.69 1279 THR A C 1
ATOM 10060 O O . THR A 1 1279 ? -17.178 -61.240 -0.319 1.00 81.69 1279 THR A O 1
ATOM 10063 N N . ALA A 1 1280 ? -15.063 -60.900 -0.975 1.00 69.69 1280 ALA A N 1
ATOM 10064 C CA . ALA A 1 1280 ? -14.760 -62.304 -1.286 1.00 69.69 1280 ALA A CA 1
ATOM 10065 C C . ALA A 1 1280 ? -14.328 -63.156 -0.086 1.00 69.69 1280 ALA A C 1
ATOM 10067 O O . ALA A 1 1280 ? -13.574 -62.642 0.775 1.00 69.69 1280 ALA A O 1
#

Solvent-accessible surface area (backbone atoms only — not comparable to full-atom values): 69359 Å² total; per-residue (Å²): 114,74,70,65,40,57,74,62,79,72,80,97,79,83,89,75,82,76,77,98,74,86,75,55,94,93,57,73,82,73,78,50,45,79,71,67,77,42,76,82,55,75,50,38,73,48,75,43,58,42,98,84,67,81,43,80,74,47,74,47,69,37,61,95,60,74,68,41,61,42,90,90,51,91,62,46,76,35,51,49,72,48,94,40,89,68,57,79,75,43,71,76,78,58,72,46,49,38,80,39,35,37,29,47,25,45,53,50,43,70,33,96,83,65,78,48,68,41,77,46,63,55,30,35,44,31,35,31,22,76,40,93,55,70,43,78,46,40,54,15,32,41,33,85,38,35,48,39,70,41,55,82,85,39,68,42,44,52,71,36,48,38,31,37,17,55,33,52,65,68,42,33,76,69,46,71,88,43,51,70,80,47,62,37,47,76,58,59,52,60,57,53,45,44,43,38,34,26,41,68,75,68,33,74,34,35,54,34,62,53,49,34,36,45,77,25,44,53,29,16,42,44,24,60,21,16,39,25,39,24,28,91,70,50,55,60,72,35,48,90,32,44,38,43,31,73,50,45,88,68,34,57,80,41,82,47,73,51,73,44,58,29,52,91,62,76,90,85,60,88,69,60,32,35,43,38,37,29,36,55,33,41,21,27,33,39,41,33,60,42,41,36,28,37,36,67,85,38,85,92,66,47,38,66,20,55,65,67,35,47,29,82,73,42,62,60,76,53,49,64,35,42,21,30,46,72,48,68,41,60,32,92,91,44,70,90,44,40,24,38,40,39,40,27,72,31,45,43,56,93,78,43,14,26,39,35,34,56,27,23,53,82,95,41,80,40,68,90,49,60,75,39,44,35,31,44,33,33,34,40,27,40,43,44,30,39,45,38,40,32,38,26,34,64,90,71,28,64,53,46,81,40,78,49,66,68,53,87,73,55,50,41,86,58,52,80,46,76,63,53,46,98,63,62,36,45,44,71,46,78,75,45,60,43,56,61,59,26,54,61,58,39,60,32,40,39,37,31,32,49,51,47,80,80,32,78,59,50,42,36,37,37,36,29,74,82,79,66,81,44,78,41,71,39,51,54,90,81,76,41,51,33,37,31,72,47,78,41,45,57,57,63,40,54,36,41,42,29,36,39,36,27,24,64,88,68,33,57,30,43,41,58,76,58,30,93,76,42,27,35,60,43,50,26,42,67,86,78,77,56,83,96,78,46,50,30,43,34,44,46,59,57,70,66,61,52,44,50,60,65,32,69,76,35,47,70,23,70,38,60,42,62,16,16,38,30,44,63,68,72,47,78,43,62,51,23,33,38,26,67,28,82,54,61,59,42,48,75,44,77,39,41,27,35,33,40,34,42,31,60,93,56,30,52,95,77,72,34,35,51,38,34,41,41,40,78,55,74,67,37,58,65,56,39,55,36,37,59,66,52,56,81,39,69,55,62,56,66,47,64,29,37,32,38,40,79,43,87,78,44,54,43,72,24,30,36,35,48,36,79,75,39,53,73,36,29,48,74,74,38,77,70,22,51,76,29,51,33,28,34,35,39,66,43,65,56,65,33,60,68,39,88,95,35,71,84,41,61,58,21,67,39,66,86,78,74,63,65,80,48,76,58,72,54,47,64,74,63,88,55,55,71,74,44,45,66,40,42,37,70,73,47,76,52,90,69,74,76,46,66,65,60,44,52,44,14,44,31,42,58,48,58,70,70,63,22,59,62,48,34,71,71,36,32,46,63,64,46,42,40,39,37,54,34,52,45,46,68,46,23,38,50,59,26,46,48,31,53,88,91,59,89,73,86,48,42,22,41,33,28,43,34,33,38,64,87,70,56,24,37,41,61,36,79,32,73,67,68,45,45,70,65,46,65,54,79,53,72,86,57,47,39,64,45,66,39,58,58,48,65,37,44,44,45,35,19,55,34,49,19,41,45,54,48,39,47,72,72,35,55,34,53,84,66,41,51,62,54,37,51,51,52,21,65,74,71,74,50,84,46,64,67,58,48,55,43,40,51,52,24,48,60,41,53,59,72,69,50,79,79,88,49,71,46,35,55,63,51,68,69,44,76,46,77,42,59,59,46,79,44,38,32,34,33,30,37,58,57,63,43,43,21,44,75,93,45,92,56,65,56,71,69,48,30,79,33,55,43,32,38,36,32,72,42,82,46,59,64,39,81,36,82,45,40,56,43,39,20,28,87,83,70,47,76,56,82,50,98,51,66,42,62,36,44,42,31,16,70,36,80,84,60,72,59,57,67,28,50,35,72,42,36,39,30,50,26,31,37,72,52,48,78,64,41,38,72,74,71,36,75,48,27,68,37,52,23,36,42,33,32,31,25,78,35,94,55,70,29,68,39,56,38,33,29,35,76,35,59,41,41,40,55,32,65,75,29,78,47,56,64,40,45,52,72,36,57,40,28,39,26,54,30,67,68,43,36,33,68,76,76,41,82,84,65,53,61,31,47,61,48,48,81,59,66,52,65,73,34,49,53,39,30,35,23,40,71,86,65,51,76,55,42,76,33,53,53,58,46,49,84,82,27,52,46,59,17,58,48,68,19,13,13,41,23,48,72,48,85,87,56,60,70,68,39,43,87,36,44,38,50,39,64,86,64,43,56,90,81,60,79,59,77,70,63,84,70,38,74,81,68,80,84,63,83,48,65,68,29,54,42,52,51,30,53,38,58,67,42,97,78,53,64,72,91,59,35,73,78,71,82,86,57,66,48,74,65,27,52,48,43,47,41,49,69,65,66,55,37,45,57,60,32,48,79,70,83,57,59,18,35,68,69,33,56,54,49,42,66,68,72,59,56,70,70,73,69,95,74,61,76,38,37,44,71,57,46,16,68,79,46,84,19,54,24,43,76,64,25,56,47,53,18,58,69,72,63,46,72,48,132

Secondary structure (DSSP, 8-state):
-HHHHHTT--------PPPS--PPTT------TTTTTSPPPTT-EEEEE-TTSSSEEEEEE--SS--EE-TTTTT-EE--SB--TTS--B------EEEEEEESBPPPEEPTTSSSEEPPS--EEEEEE-SSS-EE-TT-EEEESEEEEPPTT-EE-TT-EEEEESSHHHHHHH-TT--EEEEPEE---SSEEEEEEE-TTS-EEEEEEEESSTTS-TTTBTSS--EEES-TTS-TTSGGGEEE---TTT---EEEEEEEE--S--TT-SS--EEEEEESSSEEEEEEEEEEEESTT-TTT-EE--SSTT-TTTTTTEEEETTEEEEEEE-SS-TTSEEEEEEESS---SSSSEEEEE-EETTEEPPP-TT-EEEEEEEEEEEEE--EEEEEETTTEEEEEEE----SS-S-TTS--TT--S----EEEEEEEESSSPPTT--EEEEEEEE-SS-EEEEEEEEESSSSPEEEE-EESSSSEEEEEEPP--TT-EEEEEEEEEESSS-EEEESTTGGGS-EEEE---S---TTTSEEEEEE--HHHHHHHT-TTTTT----EEEEEEETTTEEEEEEEEEE-S-HHHHHSTT--EEEE--TTS-BTTTBSEEEEE-S-TTHHHHHHHHHHH-SS---EEEEEEEE-SSGGGEEEEEEEEE-SSHHHHHHHSTTGGGS-EEEE--EE-EEESSTT-TTSPEEE--SS--EEE---S----S-GGGTTTTEEE-S-GGG---HHHHHHHHHHH--HHHHHHHHTTTB-HHHHHHHHHHHHHTT-SSSTTPPTTSS------EEEEE-TTT-PEEEEE---TTTT-S-TTS-S---STHHHHHHSHHHHHHHHHHHHHHHHHTSSHHHHHHHHHHHHHHHT---HHHHHHHHHHHHHHHHHSPPP---EE-PPPEEESSSEEEEEEE--TTEEEEEETT-SSBP-EEEEETTEEEEEEE--SEEEEEEEEEEETTSPEEP-SS--EEEEEE-----GGGGGEEEEEEESS-----HHHHHHT---GGGG-EEEEEE-SSS-EE-TT-EEEESEEEEGGG-S--EE-TT-EEEEES-HHHHHHHH-S-S-EEEE-EE---TT-EEEEEE-TTS-EEEEEEE-SSTTS-GGGSSSS--EEES-TTS-TT-GGGEEEPSTT--TTTTT---TT-SS-SS--SHHHHHHHHHHHT-SS--GGG-SS-SS--SHHHHHIIIIIIS---TT-SS-SS-BSHHHHHHHHHH--TT--S-----GGGT--SSSS---HHHHHHHHHTT-B--